Protein 6CST (pdb70)

Radius of gyration: 33.38 Å; Cα contacts (8 Å, |Δi|>4): 1562; chains: 2; bounding box: 60×85×96 Å

GO terms:
  GO:0003887 DNA-directed DNA polymerase activity (F, IDA)
  GO:0019985 translesion synthesis (P, IDA)
  GO:0071897 DNA biosynthetic process (P, IDA)
  GO:0034644 cellular response to UV (P, IDA)
  GO:0090734 site of DNA damage (C, IDA)
  GO:0005634 nucleus (C, IDA)
  GO:0042276 error-prone translesion synthesis (P, IDA)
  GO:0006281 DNA repair (P, IDA)
  GO:0006974 DNA damage response (P, IDA)
  GO:0005634 nucleus (C, EXP)
  GO:0034061 DNA polymerase activity (F, EXP)
  GO:0005515 protein binding (F, IPI)
  GO:0005654 nucleoplasm (C, TAS)
  GO:0005654 nucleoplasm (C, IDA)
  GO:0006281 DNA repair (P, TAS)
  GO:0006297 nucleotide-excision repair, DNA gap filling (P, IMP)

Solvent-accessible surface area: 44066 Å² total; per-residue (Å²): 144,49,143,28,10,14,69,22,45,86,11,14,0,124,83,29,81,83,139,121,7,18,134,47,3,72,111,18,9,76,78,44,120,66,56,40,18,6,83,126,93,48,159,110,20,66,97,117,25,105,86,18,70,113,98,76,81,126,35,67,81,109,76,70,151,125,5,56,127,105,2,55,183,66,11,54,60,24,49,167,82,34,66,46,90,27,23,0,0,0,1,14,5,7,10,12,48,0,19,0,2,20,27,16,62,98,126,14,105,112,76,18,0,0,0,12,52,99,67,95,1,54,17,1,4,39,93,0,12,114,76,0,0,31,27,53,15,32,0,82,10,0,69,115,18,0,102,98,3,62,34,18,76,47,23,103,12,1,0,104,1,0,2,91,3,8,60,72,4,3,41,82,8,13,109,111,42,50,42,105,63,57,28,26,2,20,0,29,0,45,150,10,28,130,87,0,100,130,59,81,93,81,107,31,91,54,152,106,116,129,38,47,55,22,25,52,55,10,70,53,0,0,92,1,0,34,37,45,0,76,58,63,0,78,6,32,0,0,0,0,1,3,1,5,20,22,0,0,50,12,0,1,52,113,70,29,65,78,12,18,69,35,6,104,70,69,110,118,25,1,33,87,33,7,78,106,18,49,2,68,93,3,65,65,7,41,71,58,32,57,78,9,0,131,40,13,46,1,86,26,0,44,54,1,74,113,55,34,5,15,3,22,64,21,31,68,110,112,36,36,44,74,6,4,57,4,6,13,1,18,30,64,27,123,26,88,88,109,69,92,111,172,35,17,65,22,86,78,68,13,30,26,1,46,54,43,52,1,2,58,20,0,0,76,36,0,0,31,46,0,12,34,45,1,83,135,88,197,46,104,0,86,16,0,16,1,61,7,42,44,12,74,39,70,78,92,75,89,64,36,81,52,109,70,57,14,23,59,19,131,70,0,38,51,23,0,78,89,25,1,92,83,12,22,76,79,56,157,99,127,77,20,110,3,67,5,2,2,1,98,0,10,46,25,104,148,85,20,50,56,60,38,13,8,6,113,83,26,96,84,81,124,12,48,60,40,22,72,83,21,13,59,79,48,116,94,54,39,17,54,74,96,105,87,148,101,30,61,97,133,23,99,77,14,63,112,98,77,82,141,44,68,88,124,85,75,141,137,7,55,123,106,0,44,53,49,10,136,116,23,52,88,84,33,60,50,86,25,21,0,0,0,2,18,4,7,11,13,48,0,20,0,1,23,32,14,50,110,124,14,108,130,95,16,0,0,0,12,50,99,68,94,1,52,19,0,4,43,92,0,25,113,73,1,0,59,31,73,21,30,0,91,12,0,71,137,16,0,99,100,4,60,31,20,77,47,22,115,15,0,0,101,0,0,2,93,3,8,59,72,4,3,41,84,7,11,107,115,43,43,48,100,62,64,32,25,3,19,0,31,0,36,62,13,28,123,108,0,113,136,61,79,93,110,105,29,74,62,141,98,114,111,51,45,54,15,25,41,56,12,71,40,0,0,89,1,0,36,34,44,0,76,52,63,0,80,6,35,1,0,0,0,0,2,1,7,20,28,0,0,56,8,0,2,66,112,69,28,63,79,12,23,65,33,6,105,64,66,107,112,27,0,34,94,32,6,114,94,13,55,3,60,111,3,68,63,4,32,147,51,29,62,82,8,0,133,36,14,49,2,95,26,0,39,55,2,75,106,62,36,4,13,3,22,62,21,30,72,112,113,35,33,40,75,6,3,60,3,7,13,1,19,31,65,22,133,25,85,97,106,67,93,103,80,32,23,68,20,88,80,66,10,33,23,1,43,54,43,53,1,2,58,17,0,0,76,49,0,0,27,38,0,12,51,56,0,79,122,86,197,45,97,0,88,16,0,18,1,61,8,43,48,13,68,41,69,76,95,73,89,61,38,78,52,108,71,54,14,22,60,20,130,75,0,34,57,24,0,85,94,24,0,99,82,12,23,82,81,54,161,98,126,79,18,102,5,67,5,1,1,2,97,0,11,45,24,103,130

B-factor: mean 42.19, std 14.51, range [13.99, 117.44]

Organism: Homo sapiens (NCBI:txid9606)

Sequence (888 aa):
LLRMGLNDNKAGMEGLDKEKINKIIMEATKGSRFYGNELKKEKQVNQRIENMMQQKAQITSQQLRKAQLQVDRFAMELEQSRNLSNTIVHIDMDAFYAAVEMRDNPELKDKPIAVGSMSMLSTSNYHARRFGVRAAMPGFIAKRLCPQLIIVPPNFDKYRAVSKEVKEILADYDPNFMAMSLDEAYLNITKHLEERQNWPEDKRRYFIKNSVVFGTSAQEVVKEIRFRIEQKTTLTASAGIAPNTMLAKVCSDKNKPNGQYQILPNRQAVMDFIKDLPIRKVSGIGKVTEKMLKALGIITCTELYQQRALLSLLFSETSWHYFLHISLGLGSTHLTRDGERKSMSVERTFSEINKAEEQYSLCQELCSELAQDLQKERLKGRTVTIKLKNVNFEVKTRASTVSSVVSTAEEIFAIAKELLKTEIDADFPHPLRLRLMGVRISSFPNGLNDNKAGMEGLDKEKINKIIMEATKGSRFYGNELKKEKQVNQRIENMMQQKAQITSQQLRKAQLQVDRFAMELEQSRNLSNTIVHIDMDAFYAAVEMRDNPELKDKPIAVGSMSMLSTSNYHARRFGVRAAMPGFIAKRLCPQLIIVPPNFDKYRAVSKEVKEILADYDPNFMAMSLDEAYLNITKHLEERQNWPEDKRRYFIKNSVVFGTSAQEVVKEIRFRIEQKTTLTASAGIAPNTMLAKVCSDKNKPNGQYQILPNRQAVMDFIKDLPIRRKVSGIGKVTEKMLKALGIITCTELYQQRALLSLLFSETSWHYFLHISLGLGSTHLTRDGERKSMSVERTFSEINKAEEQYSLCQELCSELAQDLQKERLKGRTVTIKLKNVNFEVKTRASTVSSVVSTAEEIFAIAKELLKTEIDADFPHPLRLRLMGVRISSFPN

InterPro domains:
  IPR001126 UmuC domain [PF00817] (106-325)
  IPR001126 UmuC domain [PS50173] (103-358)
  IPR006642 Rad18, zinc finger UBZ4-type [PS51908] (621-651)
  IPR006642 Rad18, zinc finger UBZ4-type [PS51908] (776-806)
  IPR006642 Rad18, zinc finger UBZ4-type [SM00734] (621-647)
  IPR006642 Rad18, zinc finger UBZ4-type [SM00734] (776-802)
  IPR017961 DNA polymerase, Y-family, little finger domain [PF11799] (413-526)
  IPR022880 DNA polymerase IV [MF_01113] (100-529)
  IPR022880 DNA polymerase IV [cd03586] (104-516)
  IPR024728 DNA polymerase type-Y, HhH motif [PF11798] (340-370)
  IPR036775 DNA polymerase, Y-family, little finger domain superfamily [G3DSA:3.30.1490.100] (409-526)
  IPR036775 DNA polymerase, Y-family, little finger domain superfamily [SSF100879] (412-514)
  IPR043128 Reverse transcriptase/Diguanylate cyclase domain [G3DSA:3.30.70.270] (166-331)
  IPR043502 DNA/RNA polymerase superfamily [SSF56672] (76-406)
  IPR050116 DNA polymerase type-Y [PTHR11076] (17-665)

Nearest PDB structures (foldseek):
  6cst-assembly1_A  TM=1.000E+00  e=3.359E-82  Homo sapiens
  4u7c-assembly1_A  TM=9.997E-01  e=6.009E-79  Homo sapiens
  3in5-assembly2_B  TM=9.896E-01  e=3.687E-76  Homo sapiens
  2w7o-assembly1_B  TM=9.921E-01  e=7.150E-69  Homo sapiens
  1t94-assembly1_A  TM=7.150E-01  e=2.576E-61  Homo sapiens

Structure (mmCIF, N/CA/C/O backbone):
data_6CST
#
_entry.id   6CST
#
_cell.length_a   67.579
_cell.length_b   124.630
_cell.length_c   165.040
_cell.angle_alpha   90.00
_cell.angle_beta   90.00
_cell.angle_gamma   90.00
#
_symmetry.space_group_name_H-M   'P 21 21 21'
#
loop_
_entity.id
_entity.type
_entity.pdbx_description
1 polymer 'DNA polymerase kappa'
2 polymer "DNA (5'-D(P*AP*TP*AP*CP*AP*TP*AP*CP*C)-3')"
3 polymer "DNA (5'-D(P*TP*AP*CP*TP*GP*GP*TP*AP*TP*GP*TP*AP*T)-3')"
4 non-polymer 'MAGNESIUM ION'
5 non-polymer DI(HYDROXYETHYL)ETHER
6 non-polymer 'IODIDE ION'
7 non-polymer 1,2-ETHANEDIOL
8 non-polymer "2'-deoxy-5'-O-[(R)-hydroxy{[(R)-hydroxy(phosphonooxy)phosphoryl]amino}phosphoryl]adenosine"
9 non-polymer 'TRIETHYLENE GLYCOL'
10 non-polymer 'CHLORIDE ION'
11 non-polymer 'POTASSIUM ION'
12 water water
#
loop_
_atom_site.group_PDB
_atom_site.id
_atom_site.type_symbol
_atom_site.label_atom_id
_atom_site.label_alt_id
_atom_site.label_comp_id
_atom_site.label_asym_id
_atom_site.label_entity_id
_atom_site.label_seq_id
_atom_site.pdbx_PDB_ins_code
_atom_site.Cartn_x
_atom_site.Cartn_y
_atom_site.Cartn_z
_atom_site.occupancy
_atom_site.B_iso_or_equiv
_atom_site.auth_seq_id
_atom_site.auth_comp_id
_atom_site.auth_asym_id
_atom_site.auth_atom_id
_atom_site.pdbx_PDB_model_num
ATOM 1 N N . LEU A 1 41 ? 9.004 51.153 180.402 1.00 74.47 16 LEU A N 1
ATOM 2 C CA . LEU A 1 41 ? 8.581 49.789 180.877 1.00 79.85 16 LEU A CA 1
ATOM 3 C C . LEU A 1 41 ? 9.528 49.199 181.941 1.00 83.33 16 LEU A C 1
ATOM 4 O O . LEU A 1 41 ? 9.086 48.498 182.863 1.00 78.59 16 LEU A O 1
ATOM 9 N N . LEU A 1 42 ? 10.823 49.477 181.777 1.00 85.07 17 LEU A N 1
ATOM 10 C CA . LEU A 1 42 ? 11.858 49.330 182.821 1.00 88.00 17 LEU A CA 1
ATOM 11 C C . LEU A 1 42 ? 12.382 47.883 183.006 1.00 92.64 17 LEU A C 1
ATOM 12 O O . LEU A 1 42 ? 13.134 47.394 182.154 1.00 90.82 17 LEU A O 1
ATOM 14 N N . ARG A 1 43 ? 12.010 47.217 184.102 1.00 95.62 18 ARG A N 1
ATOM 15 C CA . ARG A 1 43 ? 12.450 45.844 184.401 1.00 96.33 18 ARG A CA 1
ATOM 16 C C . ARG A 1 43 ? 11.259 44.887 184.266 1.00 97.30 18 ARG A C 1
ATOM 17 O O . ARG A 1 43 ? 11.272 43.949 183.451 1.00 88.48 18 ARG A O 1
ATOM 25 N N . MET A 1 44 ? 10.259 45.139 185.115 1.00 94.64 19 MET A N 1
ATOM 26 C CA . MET A 1 44 ? 8.944 44.480 185.121 1.00 92.97 19 MET A CA 1
ATOM 27 C C . MET A 1 44 ? 8.297 44.177 183.756 1.00 90.25 19 MET A C 1
ATOM 28 O O . MET A 1 44 ? 8.021 43.002 183.478 1.00 101.90 19 MET A O 1
ATOM 33 N N . GLY A 1 45 ? 8.068 45.199 182.912 1.00 78.24 20 GLY A N 1
ATOM 34 C CA . GLY A 1 45 ? 7.459 45.000 181.587 1.00 70.81 20 GLY A CA 1
ATOM 35 C C . GLY A 1 45 ? 8.229 43.886 180.899 1.00 58.76 20 GLY A C 1
ATOM 36 O O . GLY A 1 45 ? 9.463 43.893 180.936 1.00 55.27 20 GLY A O 1
ATOM 37 N N . LEU A 1 46 ? 7.517 42.908 180.334 1.00 49.64 21 LEU A N 1
ATOM 38 C CA . LEU A 1 46 ? 8.144 41.665 179.866 1.00 45.19 21 LEU A CA 1
ATOM 39 C C . LEU A 1 46 ? 9.425 41.905 179.071 1.00 41.82 21 LEU A C 1
ATOM 40 O O . LEU A 1 46 ? 9.448 42.710 178.152 1.00 36.67 21 LEU A O 1
ATOM 45 N N . ASN A 1 47 ? 10.476 41.190 179.444 1.00 42.77 22 ASN A N 1
ATOM 46 C CA . ASN A 1 47 ? 11.718 41.168 178.691 1.00 43.41 22 ASN A CA 1
ATOM 47 C C . ASN A 1 47 ? 11.754 39.867 177.911 1.00 40.43 22 ASN A C 1
ATOM 48 O O . ASN A 1 47 ? 12.025 38.796 178.467 1.00 34.94 22 ASN A O 1
ATOM 53 N N . ASP A 1 48 ? 11.470 39.958 176.612 1.00 39.00 23 ASP A N 1
ATOM 54 C CA . ASP A 1 48 ? 11.522 38.781 175.721 1.00 37.11 23 ASP A CA 1
ATOM 55 C C . ASP A 1 48 ? 12.866 38.540 175.050 1.00 35.34 23 ASP A C 1
ATOM 56 O O . ASP A 1 48 ? 12.928 37.731 174.118 1.00 34.28 23 ASP A O 1
ATOM 61 N N . ASN A 1 49 ? 13.948 39.162 175.543 1.00 35.76 24 ASN A N 1
ATOM 62 C CA . ASN A 1 49 ? 15.279 38.991 174.920 1.00 37.76 24 ASN A CA 1
ATOM 63 C C . ASN A 1 49 ? 15.995 37.750 175.464 1.00 39.76 24 ASN A C 1
ATOM 64 O O . ASN A 1 49 ? 16.990 37.845 176.190 1.00 40.63 24 ASN A O 1
ATOM 69 N N . LYS A 1 50 ? 15.396 36.602 175.178 1.00 39.04 25 LYS A N 1
ATOM 70 C CA . LYS A 1 50 ? 15.781 35.289 175.656 1.00 38.13 25 LYS A CA 1
ATOM 71 C C . LYS A 1 50 ? 15.285 34.207 174.724 1.00 32.85 25 LYS A C 1
ATOM 72 O O . LYS A 1 50 ? 14.260 34.367 174.098 1.00 29.19 25 LYS A O 1
ATOM 78 N N . ALA A 1 51 ? 16.000 33.095 174.645 1.00 29.89 26 ALA A N 1
ATOM 79 C CA . ALA A 1 51 ? 15.560 32.062 173.711 1.00 29.30 26 ALA A CA 1
ATOM 80 C C . ALA A 1 51 ? 14.167 31.558 174.090 1.00 29.49 26 ALA A C 1
ATOM 81 O O . ALA A 1 51 ? 13.852 31.440 175.293 1.00 29.09 26 ALA A O 1
ATOM 83 N N . GLY A 1 52 ? 13.366 31.239 173.079 1.00 27.09 27 GLY A N 1
ATOM 84 C CA . GLY A 1 52 ? 12.092 30.583 173.295 1.00 29.41 27 GLY A CA 1
ATOM 85 C C . GLY A 1 52 ? 10.943 31.514 173.619 1.00 28.77 27 GLY A C 1
ATOM 86 O O . GLY A 1 52 ? 9.882 31.041 173.991 1.00 29.68 27 GLY A O 1
ATOM 87 N N . MET A 1 53 ? 11.147 32.821 173.479 1.00 27.00 28 MET A N 1
ATOM 88 C CA . MET A 1 53 ? 10.156 33.836 173.890 1.00 29.66 28 MET A CA 1
ATOM 89 C C . MET A 1 53 ? 9.668 34.715 172.736 1.00 27.57 28 MET A C 1
ATOM 90 O O . MET A 1 53 ? 9.101 35.778 172.963 1.00 31.32 28 MET A O 1
ATOM 95 N N . GLU A 1 54 ? 9.854 34.272 171.507 1.00 27.02 29 GLU A N 1
ATOM 96 C CA . GLU A 1 54 ? 9.359 35.018 170.330 1.00 30.71 29 GLU A CA 1
ATOM 97 C C . GLU A 1 54 ? 7.845 34.905 170.135 1.00 29.49 29 GLU A C 1
ATOM 98 O O . GLU A 1 54 ? 7.254 33.848 170.415 1.00 27.39 29 GLU A O 1
ATOM 104 N N . GLY A 1 55 ? 7.260 35.967 169.590 1.00 27.87 30 GLY A N 1
ATOM 105 C CA . GLY A 1 55 ? 5.862 35.970 169.173 1.00 29.02 30 GLY A CA 1
ATOM 106 C C . GLY A 1 55 ? 4.801 36.123 170.251 1.00 30.30 30 GLY A C 1
ATOM 107 O O . GLY A 1 55 ? 3.625 35.778 170.031 1.00 28.78 30 GLY A O 1
ATOM 108 N N . LEU A 1 56 ? 5.196 36.648 171.404 1.00 29.93 31 LEU A N 1
ATOM 109 C CA . LEU A 1 56 ? 4.274 36.850 172.519 1.00 34.07 31 LEU A CA 1
ATOM 110 C C . LEU A 1 56 ? 3.663 38.238 172.426 1.00 32.96 31 LEU A C 1
ATOM 111 O O . LEU A 1 56 ? 4.284 39.166 171.932 1.00 34.21 31 LEU A O 1
ATOM 116 N N . ASP A 1 57 ? 2.457 38.361 172.969 1.00 32.09 32 ASP A N 1
ATOM 117 C CA . ASP A 1 57 ? 1.708 39.601 173.003 1.00 31.77 32 ASP A CA 1
ATOM 118 C C . ASP A 1 57 ? 2.097 40.393 174.247 1.00 29.97 32 ASP A C 1
ATOM 119 O O . ASP A 1 57 ? 1.485 40.221 175.320 1.00 30.53 32 ASP A O 1
ATOM 124 N N . LYS A 1 58 ? 3.084 41.263 174.122 1.00 30.67 33 LYS A N 1
ATOM 125 C CA . LYS A 1 58 ? 3.548 42.039 175.281 1.00 37.31 33 LYS A CA 1
ATOM 126 C C . LYS A 1 58 ? 2.510 43.028 175.877 1.00 39.75 33 LYS A C 1
ATOM 127 O O . LYS A 1 58 ? 2.535 43.292 177.066 1.00 36.13 33 LYS A O 1
ATOM 133 N N . GLU A 1 59 ? 1.594 43.534 175.061 1.00 39.26 34 GLU A N 1
ATOM 134 C CA . GLU A 1 59 ? 0.466 44.328 175.551 1.00 42.52 34 GLU A CA 1
ATOM 135 C C . GLU A 1 59 ? -0.405 43.531 176.553 1.00 36.87 34 GLU A C 1
ATOM 136 O O . GLU A 1 59 ? -0.681 44.007 177.638 1.00 36.76 34 GLU A O 1
ATOM 142 N N . LYS A 1 60 ? -0.825 42.330 176.190 1.00 31.82 35 LYS A N 1
ATOM 143 C CA . LYS A 1 60 ? -1.629 41.491 177.069 1.00 35.12 35 LYS A CA 1
ATOM 144 C C . LYS A 1 60 ? -0.855 41.040 178.323 1.00 35.77 35 LYS A C 1
ATOM 145 O O . LYS A 1 60 ? -1.401 41.019 179.432 1.00 33.63 35 LYS A O 1
ATOM 151 N N . ILE A 1 61 ? 0.395 40.648 178.131 1.00 31.44 36 ILE A N 1
ATOM 152 C CA . ILE A 1 61 ? 1.219 40.147 179.231 1.00 30.39 36 ILE A CA 1
ATOM 153 C C . ILE A 1 61 ? 1.541 41.289 180.209 1.00 28.86 36 ILE A C 1
ATOM 154 O O . ILE A 1 61 ? 1.434 41.101 181.408 1.00 26.36 36 ILE A O 1
ATOM 159 N N . ASN A 1 62 ? 1.949 42.444 179.693 1.00 28.60 37 ASN A N 1
ATOM 160 C CA . ASN A 1 62 ? 2.231 43.597 180.534 1.00 31.83 37 ASN A CA 1
ATOM 161 C C . ASN A 1 62 ? 1.020 44.126 181.306 1.00 33.49 37 ASN A C 1
ATOM 162 O O . ASN A 1 62 ? 1.203 44.620 182.403 1.00 32.41 37 ASN A O 1
ATOM 167 N N . LYS A 1 63 ? -0.192 44.007 180.766 1.00 33.18 38 LYS A N 1
ATOM 168 C CA . LYS A 1 63 ? -1.396 44.376 181.544 1.00 36.99 38 LYS A CA 1
ATOM 169 C C . LYS A 1 63 ? -1.475 43.495 182.801 1.00 37.32 38 LYS A C 1
ATOM 170 O O . LYS A 1 63 ? -1.744 43.995 183.891 1.00 35.29 38 LYS A O 1
ATOM 176 N N . ILE A 1 64 ? -1.252 42.195 182.638 1.00 34.19 39 ILE A N 1
ATOM 177 C CA . ILE A 1 64 ? -1.258 41.277 183.764 1.00 34.80 39 ILE A CA 1
ATOM 178 C C . ILE A 1 64 ? -0.144 41.620 184.750 1.00 34.56 39 ILE A C 1
ATOM 179 O O . ILE A 1 64 ? -0.409 41.771 185.933 1.00 35.46 39 ILE A O 1
ATOM 184 N N . ILE A 1 65 ? 1.079 41.825 184.280 1.00 32.82 40 ILE A N 1
ATOM 185 C CA . ILE A 1 65 ? 2.184 42.189 185.190 1.00 33.26 40 ILE A CA 1
ATOM 186 C C . ILE A 1 65 ? 1.843 43.457 186.000 1.00 34.68 40 ILE A C 1
ATOM 187 O O . ILE A 1 65 ? 2.005 43.493 187.232 1.00 32.91 40 ILE A O 1
ATOM 192 N N . MET A 1 66 ? 1.343 44.474 185.298 1.00 38.09 41 MET A N 1
ATOM 193 C CA . MET A 1 66 ? 0.975 45.761 185.900 1.00 38.90 41 MET A CA 1
ATOM 194 C C . MET A 1 66 ? -0.135 45.664 186.913 1.00 35.37 41 MET A C 1
ATOM 195 O O . MET A 1 66 ? -0.071 46.303 187.943 1.00 38.32 41 MET A O 1
ATOM 200 N N . GLU A 1 67 ? -1.157 44.882 186.619 1.00 36.72 42 GLU A N 1
ATOM 201 C CA . GLU A 1 67 ? -2.222 44.628 187.576 1.00 41.25 42 GLU A CA 1
ATOM 202 C C . GLU A 1 67 ? -1.631 43.975 188.840 1.00 43.59 42 GLU A C 1
ATOM 203 O O . GLU A 1 67 ? -1.970 44.369 189.944 1.00 40.74 42 GLU A O 1
ATOM 209 N N . ALA A 1 68 ? -0.708 43.031 188.679 1.00 43.71 43 ALA A N 1
ATOM 210 C CA . ALA A 1 68 ? -0.100 42.361 189.838 1.00 44.45 43 ALA A CA 1
ATOM 211 C C . ALA A 1 68 ? 0.909 43.230 190.611 1.00 45.20 43 ALA A C 1
ATOM 212 O O . ALA A 1 68 ? 1.234 42.936 191.761 1.00 46.47 43 ALA A O 1
ATOM 214 N N . THR A 1 69 ? 1.390 44.301 189.993 1.00 46.49 44 THR A N 1
ATOM 215 C CA . THR A 1 69 ? 2.418 45.137 190.587 1.00 45.60 44 THR A CA 1
ATOM 216 C C . THR A 1 69 ? 1.913 46.504 191.081 1.00 50.82 44 THR A C 1
ATOM 217 O O . THR A 1 69 ? 2.685 47.259 191.706 1.00 46.64 44 THR A O 1
ATOM 221 N N . LYS A 1 70 ? 0.634 46.810 190.829 1.00 56.92 45 LYS A N 1
ATOM 222 C CA . LYS A 1 70 ? 0.081 48.175 191.022 1.00 61.00 45 LYS A CA 1
ATOM 223 C C . LYS A 1 70 ? 0.256 48.684 192.452 1.00 54.47 45 LYS A C 1
ATOM 224 O O . LYS A 1 70 ? -0.106 47.993 193.398 1.00 57.75 45 LYS A O 1
ATOM 226 N N . GLY A 1 71 ? 0.844 49.868 192.594 1.00 53.73 46 GLY A N 1
ATOM 227 C CA . GLY A 1 71 ? 0.918 50.554 193.893 1.00 57.45 46 GLY A CA 1
ATOM 228 C C . GLY A 1 71 ? 2.004 50.074 194.852 1.00 55.65 46 GLY A C 1
ATOM 229 O O . GLY A 1 71 ? 2.148 50.602 195.955 1.00 58.99 46 GLY A O 1
ATOM 230 N N . SER A 1 72 ? 2.791 49.093 194.431 1.00 45.60 47 SER A N 1
ATOM 231 C CA . SER A 1 72 ? 3.792 48.520 195.284 1.00 43.63 47 SER A CA 1
ATOM 232 C C . SER A 1 72 ? 4.932 49.497 195.415 1.00 40.87 47 SER A C 1
ATOM 233 O O . SER A 1 72 ? 5.148 50.343 194.556 1.00 39.87 47 SER A O 1
ATOM 236 N N . ARG A 1 73 ? 5.704 49.351 196.473 1.00 40.73 48 ARG A N 1
ATOM 237 C CA . ARG A 1 73 ? 6.926 50.139 196.613 1.00 37.90 48 ARG A CA 1
ATOM 238 C C . ARG A 1 73 ? 7.936 49.813 195.520 1.00 33.71 48 ARG A C 1
ATOM 239 O O . ARG A 1 73 ? 8.701 50.681 195.101 1.00 34.68 48 ARG A O 1
ATOM 247 N N . PHE A 1 74 ? 7.978 48.557 195.089 1.00 31.22 49 PHE A N 1
ATOM 248 C CA . PHE A 1 74 ? 8.884 48.178 193.993 1.00 31.34 49 PHE A CA 1
ATOM 249 C C . PHE A 1 74 ? 8.598 49.049 192.769 1.00 32.87 49 PHE A C 1
ATOM 250 O O . PHE A 1 74 ? 9.513 49.605 192.160 1.00 29.47 49 PHE A O 1
ATOM 258 N N . TYR A 1 75 ? 7.307 49.152 192.434 1.00 36.25 50 TYR A N 1
ATOM 259 C CA . TYR A 1 75 ? 6.847 49.952 191.289 1.00 39.53 50 TYR A CA 1
ATOM 260 C C . TYR A 1 75 ? 7.251 51.424 191.398 1.00 34.39 50 TYR A C 1
ATOM 261 O O . TYR A 1 75 ? 7.784 51.988 190.462 1.00 34.91 50 TYR A O 1
ATOM 270 N N . GLY A 1 76 ? 7.018 52.013 192.565 1.00 36.17 51 GLY A N 1
ATOM 271 C CA . GLY A 1 76 ? 7.470 53.371 192.897 1.00 35.62 51 GLY A CA 1
ATOM 272 C C . GLY A 1 76 ? 8.933 53.568 192.574 1.00 36.07 51 GLY A C 1
ATOM 273 O O . GLY A 1 76 ? 9.293 54.529 191.896 1.00 37.00 51 GLY A O 1
ATOM 274 N N . ASN A 1 77 ? 9.769 52.626 192.994 1.00 33.32 52 ASN A N 1
ATOM 275 C CA . ASN A 1 77 ? 11.192 52.703 192.698 1.00 33.42 52 ASN A CA 1
ATOM 276 C C . ASN A 1 77 ? 11.499 52.544 191.212 1.00 33.94 52 ASN A C 1
ATOM 277 O O . ASN A 1 77 ? 12.346 53.249 190.692 1.00 34.13 52 ASN A O 1
ATOM 282 N N . GLU A 1 78 ? 10.806 51.638 190.533 1.00 36.72 53 GLU A N 1
ATOM 283 C CA . GLU A 1 78 ? 11.002 51.478 189.086 1.00 39.72 53 GLU A CA 1
ATOM 284 C C . GLU A 1 78 ? 10.702 52.781 188.300 1.00 38.21 53 GLU A C 1
ATOM 285 O O . GLU A 1 78 ? 11.436 53.122 187.373 1.00 33.81 53 GLU A O 1
ATOM 291 N N . LEU A 1 79 ? 9.661 53.498 188.695 1.00 37.19 54 LEU A N 1
ATOM 292 C CA . LEU A 1 79 ? 9.347 54.799 188.084 1.00 42.31 54 LEU A CA 1
ATOM 293 C C . LEU A 1 79 ? 10.474 55.794 188.312 1.00 41.49 54 LEU A C 1
ATOM 294 O O . LEU A 1 79 ? 10.904 56.477 187.369 1.00 42.96 54 LEU A O 1
ATOM 299 N N . LYS A 1 80 ? 10.966 55.877 189.548 1.00 38.99 55 LYS A N 1
ATOM 300 C CA . LYS A 1 80 ? 12.163 56.696 189.809 1.00 41.00 55 LYS A CA 1
ATOM 301 C C . LYS A 1 80 ? 13.307 56.303 188.864 1.00 39.07 55 LYS A C 1
ATOM 302 O O . LYS A 1 80 ? 13.883 57.171 188.197 1.00 40.28 55 LYS A O 1
ATOM 308 N N . LYS A 1 81 ? 13.608 55.018 188.735 1.00 38.31 56 LYS A N 1
ATOM 309 C CA . LYS A 1 81 ? 14.745 54.651 187.864 1.00 43.66 56 LYS A CA 1
ATOM 310 C C . LYS A 1 81 ? 14.505 54.982 186.373 1.00 39.00 56 LYS A C 1
ATOM 311 O O . LYS A 1 81 ? 15.429 55.354 185.644 1.00 33.97 56 LYS A O 1
ATOM 317 N N . GLU A 1 82 ? 13.264 54.850 185.940 1.00 38.76 57 GLU A N 1
ATOM 318 C CA . GLU A 1 82 ? 12.910 55.125 184.566 1.00 46.22 57 GLU A CA 1
ATOM 319 C C . GLU A 1 82 ? 13.098 56.624 184.285 1.00 45.53 57 GLU A C 1
ATOM 320 O O . GLU A 1 82 ? 13.635 57.017 183.253 1.00 38.51 57 GLU A O 1
ATOM 326 N N . LYS A 1 83 ? 12.669 57.460 185.222 1.00 44.64 58 LYS A N 1
ATOM 327 C CA . LYS A 1 83 ? 12.827 58.902 185.083 1.00 42.92 58 LYS A CA 1
ATOM 328 C C . LYS A 1 83 ? 14.316 59.292 185.034 1.00 41.93 58 LYS A C 1
ATOM 329 O O . LYS A 1 83 ? 14.700 60.200 184.293 1.00 34.72 58 LYS A O 1
ATOM 335 N N . GLN A 1 84 ? 15.149 58.601 185.811 1.00 37.26 59 GLN A N 1
ATOM 336 C CA . GLN A 1 84 ? 16.599 58.802 185.757 1.00 39.34 59 GLN A CA 1
ATOM 337 C C . GLN A 1 84 ? 17.159 58.510 184.355 1.00 40.12 59 GLN A C 1
ATOM 338 O O . GLN A 1 84 ? 17.955 59.308 183.800 1.00 33.19 59 GLN A O 1
ATOM 344 N N . VAL A 1 85 ? 16.760 57.360 183.799 1.00 35.91 60 VAL A N 1
ATOM 345 C CA . VAL A 1 85 ? 17.256 56.947 182.503 1.00 35.54 60 VAL A CA 1
ATOM 346 C C . VAL A 1 85 ? 16.840 57.978 181.428 1.00 33.93 60 VAL A C 1
ATOM 347 O O . VAL A 1 85 ? 17.655 58.375 180.591 1.00 30.09 60 VAL A O 1
ATOM 351 N N . ASN A 1 86 ? 15.573 58.361 181.457 1.00 33.63 61 ASN A N 1
ATOM 352 C CA . ASN A 1 86 ? 15.025 59.375 180.555 1.00 37.28 61 ASN A CA 1
ATOM 353 C C . ASN A 1 86 ? 15.728 60.741 180.646 1.00 37.66 61 ASN A C 1
ATOM 354 O O . ASN A 1 86 ? 15.933 61.379 179.626 1.00 35.29 61 ASN A O 1
ATOM 359 N N . GLN A 1 87 ? 16.135 61.143 181.848 1.00 36.92 62 GLN A N 1
ATOM 360 C CA . GLN A 1 87 ? 16.933 62.349 182.045 1.00 39.63 62 GLN A CA 1
ATOM 361 C C . GLN A 1 87 ? 18.296 62.205 181.375 1.00 38.34 62 GLN A C 1
ATOM 362 O O . GLN A 1 87 ? 18.780 63.131 180.751 1.00 36.58 62 GLN A O 1
ATOM 368 N N . ARG A 1 88 ? 18.910 61.045 181.541 1.00 35.94 63 ARG A N 1
ATOM 369 C CA . ARG A 1 88 ? 20.189 60.743 180.942 1.00 37.42 63 ARG A CA 1
ATOM 370 C C . ARG A 1 88 ? 20.100 60.779 179.398 1.00 35.89 63 ARG A C 1
ATOM 371 O O . ARG A 1 88 ? 20.985 61.297 178.738 1.00 35.25 63 ARG A O 1
ATOM 379 N N . ILE A 1 89 ? 19.001 60.252 178.855 1.00 35.81 64 ILE A N 1
ATOM 380 C CA . ILE A 1 89 ? 18.701 60.277 177.426 1.00 35.51 64 ILE A CA 1
ATOM 381 C C . ILE A 1 89 ? 18.517 61.739 176.980 1.00 38.08 64 ILE A C 1
ATOM 382 O O . ILE A 1 89 ? 19.094 62.154 175.968 1.00 37.72 64 ILE A O 1
ATOM 387 N N . GLU A 1 90 ? 17.747 62.511 177.745 1.00 37.16 65 GLU A N 1
ATOM 388 C CA . GLU A 1 90 ? 17.566 63.932 177.475 1.00 41.61 65 GLU A CA 1
ATOM 389 C C . GLU A 1 90 ? 18.899 64.707 177.454 1.00 37.62 65 GLU A C 1
ATOM 390 O O . GLU A 1 90 ? 19.122 65.481 176.540 1.00 35.27 65 GLU A O 1
ATOM 396 N N . ASN A 1 91 ? 19.785 64.451 178.409 1.00 34.23 66 ASN A N 1
ATOM 397 C CA . ASN A 1 91 ? 21.079 65.098 178.435 1.00 37.73 66 ASN A CA 1
ATOM 398 C C . ASN A 1 91 ? 21.896 64.740 177.209 1.00 37.79 66 ASN A C 1
ATOM 399 O O . ASN A 1 91 ? 22.561 65.603 176.634 1.00 38.94 66 ASN A O 1
ATOM 404 N N . MET A 1 92 ? 21.828 63.481 176.780 1.00 36.96 67 MET A N 1
ATOM 405 C CA . MET A 1 92 ? 22.535 63.073 175.576 1.00 37.35 67 MET A CA 1
ATOM 406 C C . MET A 1 92 ? 21.978 63.786 174.325 1.00 34.99 67 MET A C 1
ATOM 407 O O . MET A 1 92 ? 22.756 64.209 173.462 1.00 33.21 67 MET A O 1
ATOM 412 N N . MET A 1 93 ? 20.662 63.901 174.223 1.00 34.69 68 MET A N 1
ATOM 413 C CA . MET A 1 93 ? 20.024 64.541 173.063 1.00 39.41 68 MET A CA 1
ATOM 414 C C . MET A 1 93 ? 20.316 66.054 172.972 1.00 42.33 68 MET A C 1
ATOM 415 O O . MET A 1 93 ? 20.382 66.595 171.870 1.00 42.29 68 MET A O 1
ATOM 420 N N . GLN A 1 94 ? 20.495 66.706 174.127 1.00 44.94 69 GLN A N 1
ATOM 421 C CA . GLN A 1 94 ? 20.872 68.115 174.216 1.00 49.62 69 GLN A CA 1
ATOM 422 C C . GLN A 1 94 ? 22.310 68.309 173.792 1.00 48.77 69 GLN A C 1
ATOM 423 O O . GLN A 1 94 ? 22.638 69.301 173.144 1.00 46.18 69 GLN A O 1
ATOM 429 N N . GLN A 1 95 ? 23.167 67.375 174.183 1.00 44.54 70 GLN A N 1
ATOM 430 C CA . GLN A 1 95 ? 24.551 67.376 173.728 1.00 44.65 70 GLN A CA 1
ATOM 431 C C . GLN A 1 95 ? 24.591 67.146 172.211 1.00 45.98 70 GLN A C 1
ATOM 432 O O . GLN A 1 95 ? 25.339 67.816 171.486 1.00 46.10 70 GLN A O 1
ATOM 438 N N . LYS A 1 96 ? 23.758 66.229 171.728 1.00 44.51 71 LYS A N 1
ATOM 439 C CA . LYS A 1 96 ? 23.698 65.921 170.301 1.00 44.12 71 LYS A CA 1
ATOM 440 C C . LYS A 1 96 ? 23.335 67.140 169.427 1.00 45.97 71 LYS A C 1
ATOM 441 O O . LYS A 1 96 ? 23.917 67.310 168.348 1.00 40.87 71 LYS A O 1
ATOM 447 N N . ALA A 1 97 ? 22.355 67.932 169.873 1.00 45.31 72 ALA A N 1
ATOM 448 C CA . ALA A 1 97 ? 21.911 69.145 169.145 1.00 47.75 72 ALA A CA 1
ATOM 449 C C . ALA A 1 97 ? 23.003 70.195 168.988 1.00 47.31 72 ALA A C 1
ATOM 450 O O . ALA A 1 97 ? 22.986 70.955 168.024 1.00 56.18 72 ALA A O 1
ATOM 452 N N . GLN A 1 98 ? 23.943 70.232 169.926 1.00 47.27 73 GLN A N 1
ATOM 453 C CA . GLN A 1 98 ? 25.110 71.102 169.836 1.00 51.91 73 GLN A CA 1
ATOM 454 C C . GLN A 1 98 ? 26.153 70.645 168.829 1.00 52.14 73 GLN A C 1
ATOM 455 O O . GLN A 1 98 ? 27.010 71.437 168.447 1.00 59.67 73 GLN A O 1
ATOM 461 N N . ILE A 1 99 ? 26.122 69.390 168.396 1.00 51.28 74 ILE A N 1
ATOM 462 C CA . ILE A 1 99 ? 27.176 68.896 167.509 1.00 47.42 74 ILE A CA 1
ATOM 463 C C . ILE A 1 99 ? 26.999 69.476 166.091 1.00 44.45 74 ILE A C 1
ATOM 464 O O . ILE A 1 99 ? 25.909 69.423 165.531 1.00 42.01 74 ILE A O 1
ATOM 469 N N . THR A 1 100 ? 28.098 69.974 165.532 1.00 42.46 75 THR A N 1
ATOM 470 C CA . THR A 1 100 ? 28.128 70.612 164.213 1.00 49.22 75 THR A CA 1
ATOM 471 C C . THR A 1 100 ? 28.682 69.684 163.143 1.00 51.04 75 THR A C 1
ATOM 472 O O . THR A 1 100 ? 29.376 68.708 163.448 1.00 48.87 75 THR A O 1
ATOM 476 N N . SER A 1 101 ? 28.381 70.016 161.889 1.00 49.95 76 SER A N 1
ATOM 477 C CA . SER A 1 101 ? 28.926 69.318 160.735 1.00 52.39 76 SER A CA 1
ATOM 478 C C . SER A 1 101 ? 30.448 69.187 160.772 1.00 52.79 76 SER A C 1
ATOM 479 O O . SER A 1 101 ? 30.982 68.130 160.416 1.00 52.89 76 SER A O 1
ATOM 482 N N . GLN A 1 102 ? 31.131 70.253 161.189 1.00 50.75 77 GLN A N 1
ATOM 483 C CA . GLN A 1 102 ? 32.595 70.261 161.262 1.00 53.98 77 GLN A CA 1
ATOM 484 C C . GLN A 1 102 ? 33.055 69.204 162.255 1.00 48.98 77 GLN A C 1
ATOM 485 O O . GLN A 1 102 ? 33.861 68.352 161.909 1.00 48.08 77 GLN A O 1
ATOM 491 N N . GLN A 1 103 ? 32.546 69.276 163.481 1.00 48.97 78 GLN A N 1
ATOM 492 C CA . GLN A 1 103 ? 32.927 68.323 164.541 1.00 47.56 78 GLN A CA 1
ATOM 493 C C . GLN A 1 103 ? 32.698 66.862 164.101 1.00 44.27 78 GLN A C 1
ATOM 494 O O . GLN A 1 103 ? 33.570 66.017 164.257 1.00 46.36 78 GLN A O 1
ATOM 500 N N . LEU A 1 104 ? 31.538 66.614 163.511 1.00 42.80 79 LEU A N 1
ATOM 501 C CA . LEU A 1 104 ? 31.160 65.284 163.026 1.00 43.35 79 LEU A CA 1
ATOM 502 C C . LEU A 1 104 ? 32.124 64.779 161.964 1.00 46.75 79 LEU A C 1
ATOM 503 O O . LEU A 1 104 ? 32.542 63.617 162.006 1.00 45.76 79 LEU A O 1
ATOM 508 N N . ARG A 1 105 ? 32.496 65.662 161.039 1.00 46.56 80 ARG A N 1
ATOM 509 C CA . ARG A 1 105 ? 33.500 65.370 160.011 1.00 48.00 80 ARG A CA 1
ATOM 510 C C . ARG A 1 105 ? 34.819 64.943 160.611 1.00 45.47 80 ARG A C 1
ATOM 511 O O . ARG A 1 105 ? 35.426 63.954 160.174 1.00 47.89 80 ARG A O 1
ATOM 519 N N . LYS A 1 106 ? 35.275 65.705 161.593 1.00 43.60 81 LYS A N 1
ATOM 520 C CA . LYS A 1 106 ? 36.548 65.412 162.216 1.00 46.26 81 LYS A CA 1
ATOM 521 C C . LYS A 1 106 ? 36.481 64.059 162.938 1.00 45.31 81 LYS A C 1
ATOM 522 O O . LYS A 1 106 ? 37.380 63.239 162.798 1.00 44.52 81 LYS A O 1
ATOM 528 N N . ALA A 1 107 ? 35.406 63.837 163.690 1.00 42.39 82 ALA A N 1
ATOM 529 C CA . ALA A 1 107 ? 35.208 62.568 164.424 1.00 42.12 82 ALA A CA 1
ATOM 530 C C . ALA A 1 107 ? 35.183 61.378 163.478 1.00 38.66 82 ALA A C 1
ATOM 531 O O . ALA A 1 107 ? 35.796 60.357 163.736 1.00 39.37 82 ALA A O 1
ATOM 533 N N . GLN A 1 108 ? 34.494 61.555 162.362 1.00 41.35 83 GLN A N 1
ATOM 534 C CA . GLN A 1 108 ? 34.402 60.564 161.323 1.00 45.01 83 GLN A CA 1
ATOM 535 C C . GLN A 1 108 ? 35.790 60.114 160.866 1.00 50.64 83 GLN A C 1
ATOM 536 O O . GLN A 1 108 ? 36.057 58.906 160.803 1.00 47.54 83 GLN A O 1
ATOM 542 N N . LEU A 1 109 ? 36.687 61.069 160.597 1.00 51.98 84 LEU A N 1
ATOM 543 C CA . LEU A 1 109 ? 38.065 60.722 160.196 1.00 51.86 84 LEU A CA 1
ATOM 544 C C . LEU A 1 109 ? 38.828 59.986 161.274 1.00 46.22 84 LEU A C 1
ATOM 545 O O . LEU A 1 109 ? 39.531 59.046 160.966 1.00 50.21 84 LEU A O 1
ATOM 550 N N . GLN A 1 110 ? 38.710 60.433 162.517 1.00 44.84 85 GLN A N 1
ATOM 551 C CA . GLN A 1 110 ? 39.454 59.839 163.638 1.00 49.14 85 GLN A CA 1
ATOM 552 C C . GLN A 1 110 ? 38.953 58.414 163.900 1.00 46.74 85 GLN A C 1
ATOM 553 O O . GLN A 1 110 ? 39.761 57.496 164.002 1.00 47.21 85 GLN A O 1
ATOM 559 N N . VAL A 1 111 ? 37.626 58.238 163.924 1.00 44.53 86 VAL A N 1
ATOM 560 C CA . VAL A 1 111 ? 36.988 56.915 164.067 1.00 41.45 86 VAL A CA 1
ATOM 561 C C . VAL A 1 111 ? 37.400 55.986 162.916 1.00 41.33 86 VAL A C 1
ATOM 562 O O . VAL A 1 111 ? 37.826 54.866 163.187 1.00 40.84 86 VAL A O 1
ATOM 566 N N . ASP A 1 112 ? 37.359 56.451 161.660 1.00 43.84 87 ASP A N 1
ATOM 567 C CA . ASP A 1 112 ? 37.718 55.584 160.517 1.00 43.32 87 ASP A CA 1
ATOM 568 C C . ASP A 1 112 ? 39.203 55.190 160.548 1.00 48.01 87 ASP A C 1
ATOM 569 O O . ASP A 1 112 ? 39.573 54.147 160.014 1.00 47.10 87 ASP A O 1
ATOM 574 N N . ARG A 1 113 ? 40.052 56.009 161.164 1.00 49.00 88 ARG A N 1
ATOM 575 C CA . ARG A 1 113 ? 41.456 55.650 161.333 1.00 54.97 88 ARG A CA 1
ATOM 576 C C . ARG A 1 113 ? 41.563 54.460 162.271 1.00 50.63 88 ARG A C 1
ATOM 577 O O . ARG A 1 113 ? 42.252 53.505 161.977 1.00 47.49 88 ARG A O 1
ATOM 585 N N . PHE A 1 114 ? 40.909 54.560 163.423 1.00 49.06 89 PHE A N 1
ATOM 586 C CA . PHE A 1 114 ? 40.853 53.459 164.385 1.00 49.09 89 PHE A CA 1
ATOM 587 C C . PHE A 1 114 ? 40.232 52.191 163.757 1.00 41.69 89 PHE A C 1
ATOM 588 O O . PHE A 1 114 ? 40.781 51.101 163.887 1.00 45.20 89 PHE A O 1
ATOM 596 N N . ALA A 1 115 ? 39.131 52.344 163.036 1.00 36.96 90 ALA A N 1
ATOM 597 C CA . ALA A 1 115 ? 38.487 51.214 162.348 1.00 38.41 90 ALA A CA 1
ATOM 598 C C . ALA A 1 115 ? 39.421 50.490 161.365 1.00 42.85 90 ALA A C 1
ATOM 599 O O . ALA A 1 115 ? 39.369 49.251 161.232 1.00 37.71 90 ALA A O 1
ATOM 601 N N . MET A 1 116 ? 40.280 51.256 160.683 1.00 41.76 91 MET A N 1
ATOM 602 C CA . MET A 1 116 ? 41.249 50.687 159.731 1.00 42.76 91 MET A CA 1
ATOM 603 C C . MET A 1 116 ? 42.242 49.791 160.455 1.00 39.86 91 MET A C 1
ATOM 604 O O . MET A 1 116 ? 42.550 48.719 159.945 1.00 43.29 91 MET A O 1
ATOM 606 N N . GLU A 1 117 ? 42.698 50.211 161.634 1.00 37.60 92 GLU A N 1
ATOM 607 C CA . GLU A 1 117 ? 43.616 49.414 162.451 1.00 42.05 92 GLU A CA 1
ATOM 608 C C . GLU A 1 117 ? 42.919 48.144 162.985 1.00 44.95 92 GLU A C 1
ATOM 609 O O . GLU A 1 117 ? 43.527 47.075 162.980 1.00 46.06 92 GLU A O 1
ATOM 611 N N . LEU A 1 118 ? 41.652 48.258 163.415 1.00 41.04 93 LEU A N 1
ATOM 612 C CA . LEU A 1 118 ? 40.891 47.087 163.888 1.00 39.60 93 LEU A CA 1
ATOM 613 C C . LEU A 1 118 ? 40.728 46.093 162.755 1.00 38.78 93 LEU A C 1
ATOM 614 O O . LEU A 1 118 ? 41.029 44.912 162.909 1.00 40.27 93 LEU A O 1
ATOM 619 N N . GLU A 1 119 ? 40.298 46.600 161.606 1.00 38.72 94 GLU A N 1
ATOM 620 C CA . GLU A 1 119 ? 40.110 45.802 160.419 1.00 39.79 94 GLU A CA 1
ATOM 621 C C . GLU A 1 119 ? 41.370 45.060 159.969 1.00 42.93 94 GLU A C 1
ATOM 622 O O . GLU A 1 119 ? 41.301 43.876 159.646 1.00 37.83 94 GLU A O 1
ATOM 628 N N . GLN A 1 120 ? 42.521 45.738 159.985 1.00 43.69 95 GLN A N 1
ATOM 629 C CA . GLN A 1 120 ? 43.768 45.126 159.510 1.00 45.45 95 GLN A CA 1
ATOM 630 C C . GLN A 1 120 ? 44.228 44.003 160.423 1.00 43.34 95 GLN A C 1
ATOM 631 O O . GLN A 1 120 ? 44.837 43.049 159.956 1.00 44.88 95 GLN A O 1
ATOM 637 N N . SER A 1 121 ? 43.925 44.111 161.709 1.00 37.93 96 SER A N 1
ATOM 638 C CA . SER A 1 121 ? 44.227 43.038 162.653 1.00 41.74 96 SER A CA 1
ATOM 639 C C . SER A 1 121 ? 43.146 41.931 162.763 1.00 37.13 96 SER A C 1
ATOM 640 O O . SER A 1 121 ? 43.334 41.044 163.557 1.00 36.35 96 SER A O 1
ATOM 643 N N . ARG A 1 122 ? 42.045 41.973 161.988 1.00 34.35 97 ARG A N 1
ATOM 644 C CA . ARG A 1 122 ? 40.973 40.968 162.105 1.00 30.34 97 ARG A CA 1
ATOM 645 C C . ARG A 1 122 ? 41.554 39.556 162.047 1.00 29.19 97 ARG A C 1
ATOM 646 O O . ARG A 1 122 ? 42.218 39.172 161.108 1.00 28.09 97 ARG A O 1
ATOM 654 N N . ASN A 1 123 ? 41.298 38.790 163.076 1.00 29.63 98 ASN A N 1
ATOM 655 C CA . ASN A 1 123 ? 41.772 37.442 163.126 1.00 30.11 98 ASN A CA 1
ATOM 656 C C . ASN A 1 123 ? 40.600 36.484 162.933 1.00 27.68 98 ASN A C 1
ATOM 657 O O . ASN A 1 123 ? 39.674 36.447 163.783 1.00 24.10 98 ASN A O 1
ATOM 662 N N . LEU A 1 124 ? 40.668 35.714 161.851 1.00 23.19 99 LEU A N 1
ATOM 663 C CA . LEU A 1 124 ? 39.627 34.750 161.476 1.00 25.31 99 LEU A CA 1
ATOM 664 C C . LEU A 1 124 ? 40.070 33.296 161.621 1.00 26.29 99 LEU A C 1
ATOM 665 O O . LEU A 1 124 ? 39.330 32.379 161.227 1.00 28.45 99 LEU A O 1
ATOM 670 N N . SER A 1 125 ? 41.199 33.085 162.285 1.00 26.80 100 SER A N 1
ATOM 671 C CA . SER A 1 125 ? 41.837 31.777 162.283 1.00 32.47 100 SER A CA 1
ATOM 672 C C . SER A 1 125 ? 41.525 30.893 163.481 1.00 28.24 100 SER A C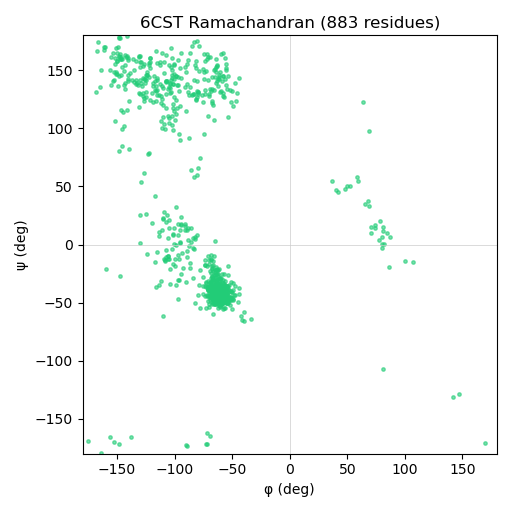 1
ATOM 673 O O . SER A 1 125 ? 41.853 29.722 163.460 1.00 29.08 100 SER A O 1
ATOM 676 N N . ASN A 1 126 ? 40.875 31.432 164.495 1.00 30.98 101 ASN A N 1
ATOM 677 C CA . ASN A 1 126 ? 40.551 30.628 165.721 1.00 29.97 101 ASN A CA 1
ATOM 678 C C . ASN A 1 126 ? 39.091 30.142 165.713 1.00 29.61 101 ASN A C 1
ATOM 679 O O . ASN A 1 126 ? 38.210 30.824 165.219 1.00 35.44 101 ASN A O 1
ATOM 684 N N . THR A 1 127 ? 38.846 28.986 166.255 1.00 26.84 102 THR A N 1
ATOM 685 C CA . THR A 1 127 ? 37.506 28.455 166.285 1.00 27.42 102 THR A CA 1
ATOM 686 C C . THR A 1 127 ? 37.076 28.526 167.729 1.00 23.90 102 THR A C 1
ATOM 687 O O . THR A 1 127 ? 37.565 27.777 168.572 1.00 25.91 102 THR A O 1
ATOM 691 N N . ILE A 1 128 ? 36.237 29.519 168.007 1.00 21.57 103 ILE A N 1
ATOM 692 C CA . ILE A 1 128 ? 35.691 29.733 169.314 1.00 22.17 103 ILE A CA 1
ATOM 693 C C . ILE A 1 128 ? 34.325 29.086 169.380 1.00 22.91 103 ILE A C 1
ATOM 694 O O . ILE A 1 128 ? 33.488 29.279 168.479 1.00 21.59 103 ILE A O 1
ATOM 699 N N . VAL A 1 129 ? 34.117 28.335 170.461 1.00 22.52 104 VAL A N 1
ATOM 700 C CA . VAL A 1 129 ? 32.858 27.653 170.720 1.00 22.93 104 VAL A CA 1
ATOM 701 C C . VAL A 1 129 ? 32.314 28.170 172.022 1.00 23.98 104 VAL A C 1
ATOM 702 O O . VAL A 1 129 ? 33.043 28.246 172.992 1.00 27.36 104 VAL A O 1
ATOM 706 N N . HIS A 1 130 ? 31.055 28.564 172.037 1.00 22.74 105 HIS A N 1
ATOM 707 C CA . HIS A 1 130 ? 30.358 28.871 173.266 1.00 23.82 105 HIS A CA 1
ATOM 708 C C . HIS A 1 130 ? 29.307 27.794 173.496 1.00 24.43 105 HIS A C 1
ATOM 709 O O . HIS A 1 130 ? 28.492 27.544 172.593 1.00 24.66 105 HIS A O 1
ATOM 716 N N . ILE A 1 131 ? 29.356 27.154 174.663 1.00 23.26 106 ILE A N 1
ATOM 717 C CA . ILE A 1 131 ? 28.449 26.055 175.046 1.00 25.91 106 ILE A CA 1
ATOM 718 C C . ILE A 1 131 ? 27.536 26.617 176.136 1.00 25.00 106 ILE A C 1
ATOM 719 O O . ILE A 1 131 ? 28.001 27.320 177.032 1.00 22.94 106 ILE A O 1
ATOM 724 N N . ASP A 1 132 ? 26.245 26.351 176.042 1.00 22.83 107 ASP A N 1
ATOM 725 C CA . ASP A 1 132 ? 25.283 26.916 176.987 1.00 23.15 107 ASP A CA 1
ATOM 726 C C . ASP A 1 132 ? 24.145 25.927 177.220 1.00 22.74 107 ASP A C 1
ATOM 727 O O . ASP A 1 132 ? 23.401 25.622 176.301 1.00 23.52 107 ASP A O 1
ATOM 732 N N . MET A 1 133 ? 24.011 25.432 178.440 1.00 22.65 108 MET A N 1
ATOM 733 C CA . MET A 1 133 ? 22.967 24.465 178.781 1.00 21.81 108 MET A CA 1
ATOM 734 C C . MET A 1 133 ? 21.541 25.039 178.581 1.00 21.66 108 MET A C 1
ATOM 735 O O . MET A 1 133 ? 21.265 26.207 178.893 1.00 19.89 108 MET A O 1
ATOM 740 N N . ASP A 1 134 ? 20.645 24.180 178.110 1.00 20.42 109 ASP A N 1
ATOM 741 C CA . ASP A 1 134 ? 19.255 24.570 177.881 1.00 22.59 109 ASP A CA 1
ATOM 742 C C . ASP A 1 134 ? 18.439 24.541 179.162 1.00 22.91 109 ASP A C 1
ATOM 743 O O . ASP A 1 134 ? 18.397 23.499 179.865 1.00 23.47 109 ASP A O 1
ATOM 748 N N . ALA A 1 135 ? 17.804 25.679 179.455 1.00 19.65 110 ALA A N 1
ATOM 749 C CA . ALA A 1 135 ? 16.929 25.837 180.629 1.00 22.03 110 ALA A CA 1
ATOM 750 C C . ALA A 1 135 ? 17.535 25.167 181.885 1.00 21.38 110 ALA A C 1
ATOM 751 O O . ALA A 1 135 ? 16.834 24.515 182.626 1.00 20.37 110 ALA A O 1
ATOM 753 N N . PHE A 1 136 ? 18.831 25.398 182.115 1.00 21.01 111 PHE A N 1
ATOM 754 C CA . PHE A 1 136 ? 19.661 24.537 182.953 1.00 21.99 111 PHE A CA 1
ATOM 755 C C . PHE A 1 136 ? 19.005 24.022 184.242 1.00 21.46 111 PHE A C 1
ATOM 756 O O . PHE A 1 136 ? 18.816 22.839 184.393 1.00 22.36 111 PHE A O 1
ATOM 764 N N . TYR A 1 137 ? 18.674 24.895 185.180 1.00 21.13 112 TYR A N 1
ATOM 765 C CA . TYR A 1 137 ? 18.107 24.412 186.454 1.00 22.52 112 TYR A CA 1
ATOM 766 C C . TYR A 1 137 ? 16.800 23.654 186.227 1.00 22.61 112 TYR A C 1
ATOM 767 O O . TYR A 1 137 ? 16.563 22.632 186.873 1.00 21.06 112 TYR A O 1
ATOM 776 N N . ALA A 1 138 ? 15.937 24.163 185.336 1.00 23.60 113 ALA A N 1
ATOM 777 C CA . ALA A 1 138 ? 14.653 23.509 185.074 1.00 22.34 113 ALA A CA 1
ATOM 778 C C . ALA A 1 138 ? 14.840 22.183 184.431 1.00 22.85 113 ALA A C 1
ATOM 779 O O . ALA A 1 138 ? 14.113 21.249 184.749 1.00 24.52 113 ALA A O 1
ATOM 781 N N . ALA A 1 139 ? 15.802 22.088 183.513 1.00 20.54 114 ALA A N 1
ATOM 782 C CA . ALA A 1 139 ? 16.097 20.832 182.843 1.00 21.99 114 ALA A CA 1
ATOM 783 C C . ALA A 1 139 ? 16.579 19.737 183.814 1.00 22.13 114 ALA A C 1
ATOM 784 O O . ALA A 1 139 ? 16.213 18.559 183.690 1.00 21.20 114 ALA A O 1
ATOM 786 N N . VAL A 1 140 ? 17.395 20.117 184.775 1.00 22.54 115 VAL A N 1
ATOM 787 C CA . VAL A 1 140 ? 17.790 19.182 185.820 1.00 22.87 115 VAL A CA 1
ATOM 788 C C . VAL A 1 140 ? 16.553 18.730 186.616 1.00 23.48 115 VAL A C 1
ATOM 789 O O . VAL A 1 140 ? 16.397 17.539 186.908 1.00 23.48 115 VAL A O 1
ATOM 793 N N . GLU A 1 141 ? 15.661 19.658 186.953 1.00 23.67 116 GLU A N 1
ATOM 794 C CA . GLU A 1 141 ? 14.483 19.254 187.751 1.00 25.16 116 GLU A CA 1
ATOM 795 C C . GLU A 1 141 ? 13.552 18.359 186.981 1.00 27.08 116 GLU A C 1
ATOM 796 O O . GLU A 1 141 ? 12.976 17.419 187.549 1.00 27.73 116 GLU A O 1
ATOM 802 N N . MET A 1 142 ? 13.416 18.603 185.690 1.00 26.40 117 MET A N 1
ATOM 803 C CA . MET A 1 142 ? 12.554 17.767 184.861 1.00 27.67 117 MET A CA 1
ATOM 804 C C . MET A 1 142 ? 13.169 16.387 184.666 1.00 28.30 117 MET A C 1
ATOM 805 O O . MET A 1 142 ? 12.462 15.397 184.582 1.00 27.97 117 MET A O 1
ATOM 810 N N . ARG A 1 143 ? 14.490 16.339 184.562 1.00 27.99 118 ARG A N 1
ATOM 811 C CA . ARG A 1 143 ? 15.198 15.088 184.384 1.00 27.84 118 ARG A CA 1
ATOM 812 C C . ARG A 1 143 ? 14.888 14.151 185.547 1.00 29.46 118 ARG A C 1
ATOM 813 O O . ARG A 1 143 ? 14.680 12.960 185.342 1.00 26.38 118 ARG A O 1
ATOM 821 N N . ASP A 1 144 ? 14.857 14.710 186.750 1.00 26.50 119 ASP A N 1
ATOM 822 C CA . ASP A 1 144 ? 14.748 13.920 187.949 1.00 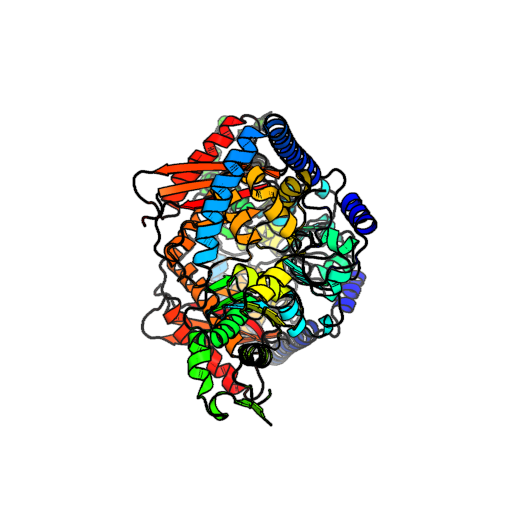28.15 119 ASP A CA 1
ATOM 823 C C . ASP A 1 144 ? 13.343 13.800 188.570 1.00 30.55 119 ASP A C 1
ATOM 824 O O . ASP A 1 144 ? 13.194 13.129 189.598 1.00 30.73 119 ASP A O 1
ATOM 829 N N . ASN A 1 145 ? 12.347 14.438 187.951 1.00 27.37 120 ASN A N 1
ATOM 830 C CA . ASN A 1 145 ? 10.948 14.209 188.235 1.00 28.28 120 ASN A CA 1
ATOM 831 C C . ASN A 1 145 ? 10.174 14.218 186.895 1.00 31.33 120 ASN A C 1
ATOM 832 O O . ASN A 1 145 ? 9.623 15.232 186.493 1.00 28.55 120 ASN A O 1
ATOM 837 N N . PRO A 1 146 ? 10.169 13.084 186.168 1.00 36.83 121 PRO A N 1
ATOM 838 C CA . PRO A 1 146 ? 9.734 13.121 184.760 1.00 38.27 121 PRO A CA 1
ATOM 839 C C . PRO A 1 146 ? 8.236 13.471 184.556 1.00 41.08 121 PRO A C 1
ATOM 840 O O . PRO A 1 146 ? 7.855 13.876 183.456 1.00 42.13 121 PRO A O 1
ATOM 844 N N . GLU A 1 147 ? 7.505 13.496 185.639 1.00 39.54 122 GLU A N 1
ATOM 845 C CA . GLU A 1 147 ? 6.152 13.934 185.670 1.00 48.70 122 GLU A CA 1
ATOM 846 C C . GLU A 1 147 ? 6.107 15.409 185.277 1.00 48.54 122 GLU A C 1
ATOM 847 O O . GLU A 1 147 ? 5.081 15.913 184.892 1.00 49.43 122 GLU A O 1
ATOM 853 N N . LEU A 1 148 ? 7.235 16.089 185.406 1.00 39.34 123 LEU A N 1
ATOM 854 C CA . LEU A 1 148 ? 7.336 17.488 185.088 1.00 36.47 123 LEU A CA 1
ATOM 855 C C . LEU A 1 148 ? 7.641 17.788 183.637 1.00 37.12 123 LEU A C 1
ATOM 856 O O . LEU A 1 148 ? 7.500 18.882 183.199 1.00 37.10 123 LEU A O 1
ATOM 861 N N . LYS A 1 149 ? 8.093 16.796 182.907 1.00 40.33 124 LYS A N 1
ATOM 862 C CA . LYS A 1 149 ? 8.480 16.964 181.533 1.00 44.85 124 LYS A CA 1
ATOM 863 C C . LYS A 1 149 ? 7.526 17.649 180.568 1.00 39.47 124 LYS A C 1
ATOM 864 O O . LYS A 1 149 ? 7.954 18.419 179.774 1.00 39.06 124 LYS A O 1
ATOM 870 N N . ASP A 1 150 ? 6.250 17.358 180.650 1.00 35.92 125 ASP A N 1
ATOM 871 C CA . ASP A 1 150 ? 5.236 17.975 179.776 1.00 38.95 125 ASP A CA 1
ATOM 872 C C . ASP A 1 150 ? 4.571 19.192 180.408 1.00 33.85 125 ASP A C 1
ATOM 873 O O . ASP A 1 150 ? 3.518 19.600 179.953 1.00 34.27 125 ASP A O 1
ATOM 878 N N . LYS A 1 151 ? 5.153 19.773 181.460 1.00 28.60 126 LYS A N 1
ATOM 879 C CA . LYS A 1 151 ? 4.501 20.878 182.130 1.00 28.53 126 LYS A CA 1
ATOM 880 C C . LYS A 1 151 ? 5.321 22.167 181.995 1.00 27.29 126 LYS A C 1
ATOM 881 O O . LYS A 1 151 ? 6.508 22.116 181.767 1.00 25.15 126 LYS A O 1
ATOM 887 N N . PRO A 1 152 ? 4.673 23.329 182.112 1.00 25.28 127 PRO A N 1
ATOM 888 C CA . PRO A 1 152 ? 5.418 24.567 182.237 1.00 25.36 127 PRO A CA 1
ATOM 889 C C . PRO A 1 152 ? 5.963 24.642 183.651 1.00 23.61 127 PRO A C 1
ATOM 890 O O . PRO A 1 152 ? 5.205 24.510 184.617 1.00 22.51 127 PRO A O 1
ATOM 894 N N . ILE A 1 153 ? 7.279 24.761 183.783 1.00 22.29 128 ILE A N 1
ATOM 895 C CA . ILE A 1 153 ? 7.858 24.855 185.116 1.00 22.37 128 ILE A CA 1
ATOM 896 C C . ILE A 1 153 ? 8.807 26.007 185.204 1.00 22.52 128 ILE A C 1
ATOM 897 O O . ILE A 1 153 ? 9.288 26.521 184.176 1.00 23.83 128 ILE A O 1
ATOM 902 N N . ALA A 1 154 ? 9.084 26.400 186.442 1.00 21.35 129 ALA A N 1
ATOM 903 C CA . ALA A 1 154 ? 10.118 27.350 186.746 1.00 21.02 129 ALA A CA 1
ATOM 904 C C . ALA A 1 154 ? 10.842 26.911 188.020 1.00 21.60 129 ALA A C 1
ATOM 905 O O . ALA A 1 154 ? 10.315 26.150 188.833 1.00 24.93 129 ALA A O 1
ATOM 907 N N . VAL A 1 155 ? 12.038 27.432 188.202 1.00 21.25 130 VAL A N 1
ATOM 908 C CA . VAL A 1 155 ? 12.813 27.164 189.419 1.00 21.06 130 VAL A CA 1
ATOM 909 C C . VAL A 1 155 ? 12.947 28.435 190.184 1.00 21.71 130 VAL A C 1
ATOM 910 O O . VAL A 1 155 ? 13.334 29.481 189.607 1.00 24.64 130 VAL A O 1
ATOM 914 N N . GLY A 1 156 ? 12.602 28.356 191.467 1.00 21.96 131 GLY A N 1
ATOM 915 C CA . GLY A 1 156 ? 12.794 29.447 192.431 1.00 22.28 131 GLY A CA 1
ATOM 916 C C . GLY A 1 156 ? 11.672 29.412 193.447 1.00 23.47 131 GLY A C 1
ATOM 917 O O . GLY A 1 156 ? 11.386 28.375 193.995 1.00 25.77 131 GLY A O 1
ATOM 918 N N . SER A 1 157 ? 11.013 30.541 193.648 1.00 25.79 132 SER A N 1
ATOM 919 C CA . SER A 1 157 ? 9.985 30.683 194.688 1.00 25.94 132 SER A CA 1
ATOM 920 C C . SER A 1 157 ? 8.943 31.661 194.208 1.00 26.15 132 SER A C 1
ATOM 921 O O . SER A 1 157 ? 9.075 32.279 193.133 1.00 23.65 132 SER A O 1
ATOM 924 N N . MET A 1 158 ? 7.929 31.868 195.028 1.00 28.60 133 MET A N 1
ATOM 925 C CA . MET A 1 158 ? 6.937 32.898 194.741 1.00 28.53 133 MET A CA 1
ATOM 926 C C . MET A 1 158 ? 7.507 34.298 194.728 1.00 28.25 133 MET A C 1
ATOM 927 O O . MET A 1 158 ? 6.928 35.179 194.097 1.00 26.29 133 MET A O 1
ATOM 932 N N . SER A 1 159 ? 8.648 34.505 195.385 1.00 26.62 134 SER A N 1
ATOM 933 C CA . SER A 1 159 ? 9.336 35.792 195.353 1.00 29.38 134 SER A CA 1
ATOM 934 C C . SER A 1 159 ? 10.135 36.037 194.119 1.00 27.03 134 SER A C 1
ATOM 935 O O . SER A 1 159 ? 10.272 37.182 193.755 1.00 31.07 134 SER A O 1
ATOM 938 N N . MET A 1 160 ? 10.749 34.991 193.546 1.00 25.86 135 MET A N 1
ATOM 939 C CA . MET A 1 160 ? 11.734 35.157 192.473 1.00 24.46 135 MET A CA 1
ATOM 940 C C . MET A 1 160 ? 12.021 33.855 191.719 1.00 23.15 135 MET A C 1
ATOM 941 O O . MET A 1 160 ? 12.206 32.820 192.340 1.00 24.78 135 MET A O 1
ATOM 946 N N . LEU A 1 161 ? 12.083 33.919 190.386 1.00 22.84 136 LEU A N 1
ATOM 947 C CA . LEU A 1 161 ? 12.470 32.773 189.580 1.00 24.36 136 LEU A CA 1
ATOM 948 C C . LEU A 1 161 ? 13.871 33.001 189.026 1.00 24.34 136 LEU A C 1
ATOM 949 O O . LEU A 1 161 ? 14.213 34.117 188.627 1.00 24.06 136 LEU A O 1
ATOM 954 N N . SER A 1 162 ? 14.653 31.935 189.033 1.00 24.35 137 SER A N 1
ATOM 955 C CA . SER A 1 162 ? 16.009 31.931 188.469 1.00 26.08 137 SER A CA 1
ATOM 956 C C . SER A 1 162 ? 15.996 31.422 187.027 1.00 25.72 137 SER A C 1
ATOM 957 O O . SER A 1 162 ? 16.886 31.770 186.252 1.00 25.37 137 SER A O 1
ATOM 960 N N . THR A 1 163 ? 14.993 30.608 186.674 1.00 22.53 138 THR A N 1
ATOM 961 C CA . THR A 1 163 ? 14.761 30.235 185.306 1.00 23.19 138 THR A CA 1
ATOM 962 C C . THR A 1 163 ? 13.417 29.590 185.043 1.00 23.06 138 THR A C 1
ATOM 963 O O . THR A 1 163 ? 12.682 29.285 185.973 1.00 22.60 138 THR A O 1
ATOM 967 N N . SER A 1 164 ? 13.139 29.338 183.765 1.00 21.13 139 SER A N 1
ATOM 968 C CA . SER A 1 164 ? 11.958 28.625 183.384 1.00 22.41 139 SER A CA 1
ATOM 969 C C . SER A 1 164 ? 12.220 27.726 182.224 1.00 22.08 139 SER A C 1
ATOM 970 O O . SER A 1 164 ? 13.110 28.010 181.428 1.00 21.31 139 SER A O 1
ATOM 973 N N . ASN A 1 165 ? 11.412 26.665 182.116 1.00 19.61 140 ASN A N 1
ATOM 974 C CA . ASN A 1 165 ? 11.523 25.785 180.993 1.00 21.44 140 ASN A CA 1
ATOM 975 C C . ASN A 1 165 ? 10.828 26.387 179.755 1.00 22.87 140 ASN A C 1
ATOM 976 O O . ASN A 1 165 ? 10.181 27.427 179.811 1.00 21.55 140 ASN A O 1
ATOM 981 N N . TYR A 1 166 ? 11.034 25.735 178.631 1.00 23.99 141 TYR A N 1
ATOM 982 C CA . TYR A 1 166 ? 10.613 26.278 177.359 1.00 24.53 141 TYR A CA 1
ATOM 983 C C . TYR A 1 166 ? 9.104 26.289 177.222 1.00 24.72 141 TYR A C 1
ATOM 984 O O . TYR A 1 166 ? 8.567 27.191 176.574 1.00 26.02 141 TYR A O 1
ATOM 993 N N . HIS A 1 167 ? 8.419 25.322 177.825 1.00 23.50 142 HIS A N 1
ATOM 994 C CA . HIS A 1 167 ? 6.954 25.373 177.892 1.00 25.61 142 HIS A CA 1
ATOM 995 C C . HIS A 1 167 ? 6.478 26.639 178.587 1.00 24.09 142 HIS A C 1
ATOM 996 O O . HIS A 1 167 ? 5.625 27.343 178.072 1.00 24.72 142 HIS A O 1
ATOM 1003 N N . ALA A 1 168 ? 7.059 26.945 179.742 1.00 22.86 143 ALA A N 1
ATOM 1004 C CA . ALA A 1 168 ? 6.659 28.131 180.512 1.00 21.25 143 ALA A CA 1
ATOM 1005 C C . ALA A 1 168 ? 6.987 29.437 179.829 1.00 21.47 143 ALA A C 1
ATOM 1006 O O . ALA A 1 168 ? 6.237 30.425 179.987 1.00 19.94 143 ALA A O 1
ATOM 1008 N N . ARG A 1 169 ? 8.057 29.453 179.026 1.00 20.53 144 ARG A N 1
ATOM 1009 C CA . ARG A 1 169 ? 8.438 30.663 178.291 1.00 22.08 144 ARG A CA 1
ATOM 1010 C C . ARG A 1 169 ? 7.409 31.115 177.265 1.00 21.55 144 ARG A C 1
ATOM 1011 O O . ARG A 1 169 ? 7.376 32.290 176.915 1.00 20.52 144 ARG A O 1
ATOM 1019 N N . ARG A 1 170 ? 6.600 30.179 176.783 1.00 22.33 145 ARG A N 1
ATOM 1020 C CA . ARG A 1 170 ? 5.492 30.486 175.911 1.00 25.46 145 ARG A CA 1
ATOM 1021 C C . ARG A 1 170 ? 4.362 31.251 176.570 1.00 26.25 145 ARG A C 1
ATOM 1022 O O . ARG A 1 170 ? 3.450 31.675 175.839 1.00 28.65 145 ARG A O 1
ATOM 1030 N N . PHE A 1 171 ? 4.390 31.411 177.902 1.00 26.30 146 PHE A N 1
ATOM 1031 C CA . PHE A 1 171 ? 3.425 32.277 178.648 1.00 25.14 146 PHE A CA 1
ATOM 1032 C C . PHE A 1 171 ? 4.068 33.579 179.126 1.00 25.79 146 PHE A C 1
ATOM 1033 O O . PHE A 1 171 ? 3.455 34.400 179.840 1.00 25.72 146 PHE A O 1
ATOM 1041 N N . GLY A 1 172 ? 5.314 33.802 178.718 1.00 23.27 147 GLY A N 1
ATOM 1042 C CA . GLY A 1 172 ? 6.043 34.932 179.176 1.00 23.54 147 GLY A CA 1
ATOM 1043 C C . GLY A 1 172 ? 6.785 34.713 180.470 1.00 23.43 147 GLY A C 1
ATOM 1044 O O . GLY A 1 172 ? 7.391 35.673 180.982 1.00 24.79 147 GLY A O 1
ATOM 1045 N N . VAL A 1 173 ? 6.819 33.480 180.996 1.00 24.42 148 VAL A N 1
ATOM 1046 C CA . VAL A 1 173 ? 7.513 33.285 182.298 1.00 24.79 148 VAL A CA 1
ATOM 1047 C C . VAL A 1 173 ? 9.000 33.040 182.129 1.00 25.67 148 VAL A C 1
ATOM 1048 O O . VAL A 1 173 ? 9.450 32.322 181.208 1.00 23.83 148 VAL A O 1
ATOM 1052 N N . ARG A 1 174 ? 9.778 33.718 182.979 1.00 25.21 149 ARG A N 1
ATOM 1053 C CA . ARG A 1 174 ? 11.223 33.710 182.782 1.00 26.38 149 ARG A CA 1
ATOM 1054 C C . ARG A 1 174 ? 12.003 34.090 184.019 1.00 26.66 149 ARG A C 1
ATOM 1055 O O . ARG A 1 174 ? 11.439 34.585 185.006 1.00 25.48 149 ARG A O 1
ATOM 1063 N N . ALA A 1 175 ? 13.315 33.895 183.927 1.00 24.73 150 ALA A N 1
ATOM 1064 C CA . ALA A 1 175 ? 14.240 34.306 184.989 1.00 26.03 150 ALA A CA 1
ATOM 1065 C C . ALA A 1 175 ? 14.036 35.788 185.332 1.00 27.32 150 ALA A C 1
ATOM 1066 O O . ALA A 1 175 ? 13.728 36.621 184.457 1.00 26.03 150 ALA A O 1
ATOM 1068 N N . ALA A 1 176 ? 14.209 36.093 186.615 1.00 25.88 151 ALA A N 1
ATOM 1069 C CA . ALA A 1 176 ? 14.121 37.429 187.182 1.00 24.53 151 ALA A CA 1
ATOM 1070 C C . ALA A 1 176 ? 12.687 37.937 187.382 1.00 28.04 151 ALA A C 1
ATOM 1071 O O . ALA A 1 176 ? 12.508 39.044 187.836 1.00 27.80 151 ALA A O 1
ATOM 1073 N N . MET A 1 177 ? 11.686 37.110 187.100 1.00 28.08 152 MET A N 1
ATOM 1074 C CA . MET A 1 177 ? 10.303 37.440 187.348 1.00 27.68 152 MET A CA 1
ATOM 1075 C C . MET A 1 177 ? 9.925 36.811 188.685 1.00 29.02 152 MET A C 1
ATOM 1076 O O . MET A 1 177 ? 10.287 35.669 188.953 1.00 29.67 152 MET A O 1
ATOM 1081 N N . PRO A 1 178 ? 9.194 37.550 189.541 1.00 28.29 153 PRO A N 1
ATOM 1082 C CA . PRO A 1 178 ? 8.707 36.936 190.738 1.00 25.54 153 PRO A CA 1
ATOM 1083 C C . PRO A 1 178 ? 7.724 35.807 190.420 1.00 26.32 153 PRO A C 1
ATOM 1084 O O . PRO A 1 178 ? 6.876 35.934 189.509 1.00 26.43 153 PRO A O 1
ATOM 1088 N N . GLY A 1 179 ? 7.836 34.720 191.163 1.00 25.96 154 GLY A N 1
ATOM 1089 C CA . GLY A 1 179 ? 6.932 33.614 191.017 1.00 26.51 154 GLY A CA 1
ATOM 1090 C C . GLY A 1 179 ? 5.457 33.999 191.115 1.00 27.55 154 GLY A C 1
ATOM 1091 O O . GLY A 1 179 ? 4.647 33.437 190.379 1.00 27.11 154 GLY A O 1
ATOM 1092 N N . PHE A 1 180 ? 5.091 34.927 192.007 1.00 25.63 155 PHE A N 1
ATOM 1093 C CA . PHE A 1 180 ? 3.669 35.275 192.145 1.00 27.95 155 PHE A CA 1
ATOM 1094 C C . PHE A 1 180 ? 3.113 35.919 190.859 1.00 28.63 155 PHE A C 1
ATOM 1095 O O . PHE A 1 180 ? 1.973 35.666 190.466 1.00 30.58 155 PHE A O 1
ATOM 1103 N N . ILE A 1 181 ? 3.948 36.688 190.176 1.00 28.97 156 ILE A N 1
ATOM 1104 C CA . ILE A 1 181 ? 3.593 37.244 188.862 1.00 28.48 156 ILE A CA 1
ATOM 1105 C C . ILE A 1 181 ? 3.520 36.150 187.797 1.00 27.95 156 ILE A C 1
ATOM 1106 O O . ILE A 1 181 ? 2.560 36.096 187.008 1.00 23.95 156 ILE A O 1
ATOM 1111 N N . ALA A 1 182 ? 4.503 35.245 187.801 1.00 26.89 157 ALA A N 1
ATOM 1112 C CA . ALA A 1 182 ? 4.525 34.148 186.854 1.00 25.65 157 ALA A CA 1
ATOM 1113 C C . ALA A 1 182 ? 3.265 33.266 186.904 1.00 26.59 157 ALA A C 1
ATOM 1114 O O . ALA A 1 182 ? 2.756 32.825 185.844 1.00 23.97 157 ALA A O 1
ATOM 1116 N N . LYS A 1 183 ? 2.747 33.076 188.103 1.00 25.94 158 LYS A N 1
ATOM 1117 C CA . LYS A 1 183 ? 1.531 32.326 188.284 1.00 29.42 158 LYS A CA 1
ATOM 1118 C C . LYS A 1 183 ? 0.311 33.058 187.709 1.00 27.52 158 LYS A C 1
ATOM 1119 O O . LYS A 1 183 ? -0.638 32.446 187.380 1.00 27.04 158 LYS A O 1
ATOM 1125 N N . ARG A 1 184 ? 0.377 34.369 187.598 1.00 28.92 159 ARG A N 1
ATOM 1126 C CA . ARG A 1 184 ? -0.710 35.124 187.011 1.00 32.58 159 ARG A CA 1
ATOM 1127 C C . ARG A 1 184 ? -0.669 34.928 185.524 1.00 33.11 159 ARG A C 1
ATOM 1128 O O . ARG A 1 184 ? -1.685 34.873 184.901 1.00 30.28 159 ARG A O 1
ATOM 1136 N N . LEU A 1 185 ? 0.534 34.823 184.983 1.00 29.49 160 LEU A N 1
ATOM 1137 C CA . LEU A 1 185 ? 0.722 34.569 183.573 1.00 29.72 160 LEU A CA 1
ATOM 1138 C C . LEU A 1 185 ? 0.376 33.151 183.167 1.00 29.72 160 LEU A C 1
ATOM 1139 O O . LEU A 1 185 ? -0.074 32.917 182.043 1.00 30.67 160 LEU A O 1
ATOM 1144 N N . CYS A 1 186 ? 0.611 32.201 184.073 1.00 29.12 161 CYS A N 1
ATOM 1145 C CA . CYS A 1 186 ? 0.482 30.806 183.793 1.00 26.21 161 CYS A CA 1
ATOM 1146 C C . CYS A 1 186 ? -0.016 30.125 185.052 1.00 29.03 161 CYS A C 1
ATOM 1147 O O . CYS A 1 186 ? 0.805 29.676 185.874 1.00 24.99 161 CYS A O 1
ATOM 1150 N N . PRO A 1 187 ? -1.315 30.110 185.280 1.00 32.14 162 PRO A N 1
ATOM 1151 C CA . PRO A 1 187 ? -1.845 29.549 186.513 1.00 31.05 162 PRO A CA 1
ATOM 1152 C C . PRO A 1 187 ? -1.396 28.148 186.842 1.00 30.97 162 PRO A C 1
ATOM 1153 O O . PRO A 1 187 ? -1.235 27.869 187.979 1.00 33.34 162 PRO A O 1
ATOM 1157 N N . GLN A 1 188 ? -1.210 27.306 185.855 1.00 30.70 163 GLN A N 1
ATOM 1158 C CA . GLN A 1 188 ? -0.789 25.943 186.050 1.00 30.19 163 GLN A CA 1
ATOM 1159 C C . GLN A 1 188 ? 0.724 25.745 186.228 1.00 28.05 163 GLN A C 1
ATOM 1160 O O . GLN A 1 188 ? 1.197 24.666 186.269 1.00 27.11 163 GLN A O 1
ATOM 1166 N N . LEU A 1 189 ? 1.458 26.822 186.317 1.00 25.69 164 LEU A N 1
ATOM 1167 C CA . LEU A 1 189 ? 2.898 26.754 186.433 1.00 25.61 164 LEU A CA 1
ATOM 1168 C C . LEU A 1 189 ? 3.389 26.011 187.667 1.00 25.50 164 LEU A C 1
ATOM 1169 O O . LEU A 1 189 ? 2.941 26.261 188.729 1.00 27.13 164 LEU A O 1
ATOM 1174 N N . ILE A 1 190 ? 4.311 25.092 187.499 1.00 25.19 165 ILE A N 1
ATOM 1175 C CA . ILE A 1 190 ? 4.913 24.382 188.625 1.00 25.88 165 ILE A CA 1
ATOM 1176 C C . ILE A 1 190 ? 6.202 25.112 188.985 1.00 28.01 165 ILE A C 1
ATOM 1177 O O . ILE A 1 190 ? 7.126 25.172 188.158 1.00 28.24 165 ILE A O 1
ATOM 1182 N N . ILE A 1 191 ? 6.299 25.632 190.199 1.00 27.87 166 ILE A N 1
ATOM 1183 C CA . ILE A 1 191 ? 7.518 26.280 190.675 1.00 26.12 166 ILE A CA 1
ATOM 1184 C C . ILE A 1 191 ? 8.229 25.283 191.581 1.00 29.37 166 ILE A C 1
ATOM 1185 O O . ILE A 1 191 ? 7.680 24.811 192.556 1.00 28.59 166 ILE A O 1
ATOM 1190 N N . VAL A 1 192 ? 9.444 24.958 191.208 1.00 26.78 167 VAL A N 1
ATOM 1191 C CA . VAL A 1 192 ? 10.260 23.994 191.889 1.00 29.31 167 VAL A CA 1
ATOM 1192 C C . VAL A 1 192 ? 11.391 24.675 192.644 1.00 26.24 167 VAL A C 1
ATOM 1193 O O . VAL A 1 192 ? 12.093 25.452 192.097 1.00 24.48 167 VAL A O 1
ATOM 1197 N N . PRO A 1 193 ? 11.537 24.312 193.969 1.00 24.81 168 PRO A N 1
ATOM 1198 C CA . PRO A 1 193 ? 12.647 24.967 194.688 1.00 24.68 168 PRO A CA 1
ATOM 1199 C C . PRO A 1 193 ? 14.033 24.603 194.128 1.00 24.81 168 PRO A C 1
ATOM 1200 O O . PRO A 1 193 ? 14.136 23.545 193.607 1.00 24.40 168 PRO A O 1
ATOM 1204 N N . PRO A 1 194 ? 15.052 25.448 194.254 1.00 24.98 169 PRO A N 1
ATOM 1205 C CA . PRO A 1 194 ? 16.358 25.111 193.661 1.00 24.33 169 PRO A CA 1
ATOM 1206 C C . PRO A 1 194 ? 17.116 24.055 194.446 1.00 24.57 169 PRO A C 1
ATOM 1207 O O . PRO A 1 194 ? 16.968 23.978 195.667 1.00 23.84 169 PRO A O 1
ATOM 1211 N N . ASN A 1 195 ? 17.946 23.278 193.752 1.00 23.19 170 ASN A N 1
ATOM 1212 C CA . ASN A 1 195 ? 18.911 22.344 194.354 1.00 23.97 170 ASN A CA 1
ATOM 1213 C C . ASN A 1 195 ? 20.355 22.673 193.875 1.00 24.87 170 ASN A C 1
ATOM 1214 O O . ASN A 1 195 ? 20.898 22.010 193.005 1.00 22.10 170 ASN A O 1
ATOM 1219 N N . PHE A 1 196 ? 20.948 23.714 194.455 1.00 26.78 171 PHE A N 1
ATOM 1220 C CA . PHE A 1 196 ? 22.184 24.306 193.934 1.00 29.37 171 PHE A CA 1
ATOM 1221 C C . PHE A 1 196 ? 23.321 23.308 193.855 1.00 27.36 171 PHE A C 1
ATOM 1222 O O . PHE A 1 196 ? 24.061 23.342 192.895 1.00 25.29 171 PHE A O 1
ATOM 1230 N N . ASP A 1 197 ? 23.421 22.397 194.821 1.00 29.14 172 ASP A N 1
ATOM 1231 C CA . ASP A 1 197 ? 24.505 21.382 194.832 1.00 29.93 172 ASP A CA 1
ATOM 1232 C C . ASP A 1 197 ? 24.387 20.383 193.718 1.00 26.42 172 ASP A C 1
ATOM 1233 O O . ASP A 1 197 ? 25.401 19.947 193.174 1.00 25.10 172 ASP A O 1
ATOM 1238 N N . LYS A 1 198 ? 23.154 20.015 193.369 1.00 25.11 173 LYS A N 1
ATOM 1239 C CA . LYS A 1 198 ? 22.909 19.259 192.131 1.00 27.11 173 LYS A CA 1
ATOM 1240 C C . LYS A 1 198 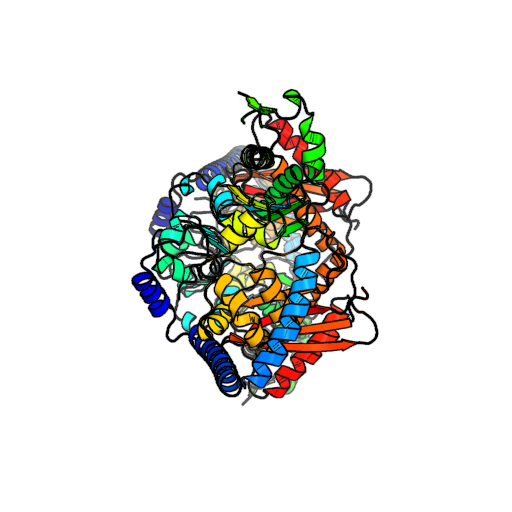? 23.399 19.954 190.868 1.00 26.74 173 LYS A C 1
ATOM 1241 O O . LYS A 1 198 ? 23.992 19.315 190.007 1.00 26.08 173 LYS A O 1
ATOM 1247 N N . TYR A 1 199 ? 23.154 21.262 190.769 1.00 25.99 174 TYR A N 1
ATOM 1248 C CA . TYR A 1 199 ? 23.540 21.997 189.580 1.00 25.01 174 TYR A CA 1
ATOM 1249 C C . TYR A 1 199 ? 25.051 22.118 189.504 1.00 26.02 174 TYR A C 1
ATOM 1250 O O . TYR A 1 199 ? 25.585 22.041 188.409 1.00 25.99 174 TYR A O 1
ATOM 1259 N N . ARG A 1 200 ? 25.733 22.271 190.649 1.00 26.66 175 ARG A N 1
ATOM 1260 C CA . ARG A 1 200 ? 27.217 22.251 190.680 1.00 28.64 175 ARG A CA 1
ATOM 1261 C C . ARG A 1 200 ? 27.723 20.906 190.218 1.00 26.20 175 ARG A C 1
ATOM 1262 O O . ARG A 1 200 ? 28.662 20.841 189.452 1.00 25.53 175 ARG A O 1
ATOM 1270 N N . ALA A 1 201 ? 27.087 19.830 190.676 1.00 25.40 176 ALA A N 1
ATOM 1271 C CA . ALA A 1 201 ? 27.476 18.471 190.277 1.00 26.54 176 ALA A CA 1
ATOM 1272 C C . ALA A 1 201 ? 27.327 18.234 188.756 1.00 27.97 176 ALA A C 1
ATOM 1273 O O . ALA A 1 201 ? 28.238 17.705 188.108 1.00 25.30 176 ALA A O 1
ATOM 1275 N N . VAL A 1 202 ? 26.200 18.654 188.182 1.00 27.60 177 VAL A N 1
ATOM 1276 C CA . VAL A 1 202 ? 26.003 18.522 186.743 1.00 26.80 177 VAL A CA 1
ATOM 1277 C C . VAL A 1 202 ? 27.053 19.338 186.001 1.00 27.00 177 VAL A C 1
ATOM 1278 O O . VAL A 1 202 ? 27.627 18.899 184.992 1.00 26.68 177 VAL A O 1
ATOM 1282 N N . SER A 1 203 ? 27.313 20.525 186.506 1.00 26.27 178 SER A N 1
ATOM 1283 C CA . SER A 1 203 ? 28.275 21.392 185.900 1.00 28.77 178 SER A CA 1
ATOM 1284 C C . SER A 1 203 ? 29.677 20.748 185.866 1.00 30.26 178 SER A C 1
ATOM 1285 O O . SER A 1 203 ? 30.397 20.853 184.865 1.00 27.88 178 SER A O 1
ATOM 1288 N N . LYS A 1 204 ? 30.050 20.057 186.933 1.00 30.70 179 LYS A N 1
ATOM 1289 C CA . LYS A 1 204 ? 31.346 19.342 186.976 1.00 31.45 179 LYS A CA 1
ATOM 1290 C C . LYS A 1 204 ? 31.438 18.272 185.905 1.00 28.49 179 LYS A C 1
ATOM 1291 O O . LYS A 1 204 ? 32.459 18.156 185.225 1.00 29.32 179 LYS A O 1
ATOM 1297 N N . GLU A 1 205 ? 30.357 17.518 185.723 1.00 26.40 180 GLU A N 1
ATOM 1298 C CA . GLU A 1 205 ? 30.271 16.547 184.622 1.00 27.70 180 GLU A CA 1
ATOM 1299 C C . GLU A 1 205 ? 30.422 17.164 183.230 1.00 26.55 180 GLU A C 1
ATOM 1300 O O . GLU A 1 205 ? 31.150 16.632 182.397 1.00 24.95 180 GLU A O 1
ATOM 1306 N N . VAL A 1 206 ? 29.792 18.312 183.011 1.00 25.14 181 VAL A N 1
ATOM 1307 C CA . VAL A 1 206 ? 29.905 19.020 181.729 1.00 24.46 181 VAL A CA 1
ATOM 1308 C C . VAL A 1 206 ? 31.346 19.496 181.491 1.00 26.39 181 VAL A C 1
ATOM 1309 O O . VAL A 1 206 ? 31.942 19.191 180.464 1.00 25.03 181 VAL A O 1
ATOM 1313 N N . LYS A 1 207 ? 31.903 20.180 182.472 1.00 28.30 182 LYS A N 1
ATOM 1314 C CA . LYS A 1 207 ? 33.279 20.690 182.394 1.00 31.13 182 LYS A CA 1
ATOM 1315 C C . LYS A 1 207 ? 34.314 19.592 182.145 1.00 29.57 182 LYS A C 1
ATOM 1316 O O . LYS A 1 207 ? 35.273 19.818 181.453 1.00 29.22 182 LYS A O 1
ATOM 1322 N N . GLU A 1 208 ? 34.129 18.403 182.713 1.00 30.38 183 GLU A N 1
ATOM 1323 C CA . GLU A 1 208 ? 35.033 17.286 182.400 1.00 32.82 183 GLU A CA 1
ATOM 1324 C C . GLU A 1 208 ? 35.035 16.877 180.930 1.00 29.92 183 GLU A C 1
ATOM 1325 O O . GLU A 1 208 ? 36.058 16.492 180.388 1.00 29.84 183 GLU A O 1
ATOM 1331 N N . ILE A 1 209 ? 33.888 16.964 180.278 1.00 29.45 184 ILE A N 1
ATOM 1332 C CA . ILE A 1 209 ? 33.854 16.753 178.824 1.00 28.11 184 ILE A CA 1
ATOM 1333 C C . ILE A 1 209 ? 34.539 17.937 178.137 1.00 27.02 184 ILE A C 1
ATOM 1334 O O . ILE A 1 209 ? 35.393 17.754 177.268 1.00 25.53 184 ILE A O 1
ATOM 1339 N N . LEU A 1 210 ? 34.228 19.150 178.567 1.00 26.00 185 LEU A N 1
ATOM 1340 C CA . LEU A 1 210 ? 34.772 20.309 177.873 1.00 27.13 185 LEU A CA 1
ATOM 1341 C C . LEU A 1 210 ? 36.316 20.358 177.880 1.00 27.74 185 LEU A C 1
ATOM 1342 O O . LEU A 1 210 ? 36.923 20.775 176.895 1.00 25.35 185 LEU A O 1
ATOM 1347 N N . ALA A 1 211 ? 36.922 19.874 178.954 1.00 28.43 186 ALA A N 1
ATOM 1348 C CA . ALA A 1 211 ? 38.393 19.846 179.113 1.00 29.98 186 ALA A CA 1
ATOM 1349 C C . ALA A 1 211 ? 39.105 19.037 178.054 1.00 31.29 186 ALA A C 1
ATOM 1350 O O . ALA A 1 211 ? 40.231 19.362 177.705 1.00 33.65 186 ALA A O 1
ATOM 1352 N N . ASP A 1 212 ? 38.450 18.003 177.521 1.00 32.44 187 ASP A N 1
ATOM 1353 C CA . ASP A 1 212 ? 39.010 17.228 176.434 1.00 32.58 187 ASP A CA 1
ATOM 1354 C C . ASP A 1 212 ? 39.310 18.011 175.176 1.00 33.29 187 ASP A C 1
ATOM 1355 O O . ASP A 1 212 ? 40.164 17.572 174.425 1.00 37.68 187 ASP A O 1
ATOM 1360 N N . TYR A 1 213 ? 38.565 19.096 174.922 1.00 29.20 188 TYR A N 1
ATOM 1361 C CA . TYR A 1 213 ? 38.629 19.860 173.662 1.00 28.31 188 TYR A CA 1
ATOM 1362 C C . TYR A 1 213 ? 39.392 21.179 173.810 1.00 29.00 188 TYR A C 1
ATOM 1363 O O . TYR A 1 213 ? 40.003 21.639 172.850 1.00 30.90 188 TYR A O 1
ATOM 1372 N N . ASP A 1 214 ? 39.293 21.815 174.979 1.00 29.75 189 ASP A N 1
ATOM 1373 C CA . ASP A 1 214 ? 40.149 22.944 175.315 1.00 31.07 189 ASP A CA 1
ATOM 1374 C C . ASP A 1 214 ? 40.470 22.854 176.805 1.00 33.46 189 ASP A C 1
ATOM 1375 O O . ASP A 1 214 ? 39.626 23.240 177.649 1.00 31.47 189 ASP A O 1
ATOM 1380 N N . PRO A 1 215 ? 41.695 22.383 177.147 1.00 34.05 190 PRO A N 1
ATOM 1381 C CA . PRO A 1 215 ? 42.014 22.324 178.576 1.00 35.63 190 PRO A CA 1
ATOM 1382 C C . PRO A 1 215 ? 42.052 23.692 179.262 1.00 35.53 190 PRO A C 1
ATOM 1383 O O . PRO A 1 215 ? 41.846 23.757 180.457 1.00 38.36 190 PRO A O 1
ATOM 1387 N N . ASN A 1 216 ? 42.247 24.774 178.510 1.00 34.43 191 ASN A N 1
ATOM 1388 C CA . ASN A 1 216 ? 42.110 26.148 179.038 1.00 37.31 191 ASN A CA 1
ATOM 1389 C C . ASN A 1 216 ? 40.724 26.818 178.842 1.00 34.65 191 ASN A C 1
ATOM 1390 O O . ASN A 1 216 ? 40.624 28.019 178.849 1.00 34.60 191 ASN A O 1
ATOM 1395 N N . PHE A 1 217 ? 39.654 26.040 178.691 1.00 36.14 192 PHE A N 1
ATOM 1396 C CA . PHE A 1 217 ? 38.305 26.596 178.492 1.00 34.37 192 PHE A CA 1
ATOM 1397 C C . PHE A 1 217 ? 37.969 27.543 179.639 1.00 35.40 192 PHE A C 1
ATOM 1398 O O . PHE A 1 217 ? 38.441 27.361 180.751 1.00 33.60 192 PHE A O 1
ATOM 1406 N N . MET A 1 218 ? 37.123 28.516 179.357 1.00 34.62 193 MET A N 1
ATOM 1407 C CA . MET A 1 218 ? 36.765 29.574 180.292 1.00 39.33 193 MET A CA 1
ATOM 1408 C C . MET A 1 218 ? 35.302 29.384 180.681 1.00 40.03 193 MET A C 1
ATOM 1409 O O . MET A 1 218 ? 34.387 29.664 179.889 1.00 35.87 193 MET A O 1
ATOM 1414 N N . ALA A 1 219 ? 35.090 28.911 181.898 1.00 41.56 194 ALA A N 1
ATOM 1415 C CA . ALA A 1 219 ? 33.758 28.674 182.422 1.00 43.13 194 ALA A CA 1
ATOM 1416 C C . ALA A 1 219 ? 33.246 29.981 182.988 1.00 46.60 194 ALA A C 1
ATOM 1417 O O . ALA A 1 219 ? 33.909 30.632 183.770 1.00 44.51 194 ALA A O 1
ATOM 1419 N N . MET A 1 220 ? 32.055 30.362 182.575 1.00 46.29 195 MET A N 1
ATOM 1420 C CA . MET A 1 220 ? 31.518 31.660 182.905 1.00 48.36 195 MET A CA 1
ATOM 1421 C C . MET A 1 220 ? 30.591 31.557 184.104 1.00 49.37 195 MET A C 1
ATOM 1422 O O . MET A 1 220 ? 30.675 32.348 185.022 1.00 58.58 195 MET A O 1
ATOM 1427 N N . SER A 1 221 ? 29.700 30.588 184.076 1.00 45.77 196 SER A N 1
ATOM 1428 C CA . SER A 1 221 ? 28.851 30.292 185.212 1.00 45.22 196 SER A CA 1
ATOM 1429 C C . SER A 1 221 ? 28.845 28.762 185.286 1.00 41.50 196 SER A C 1
ATOM 1430 O O . SER A 1 221 ? 29.654 28.107 184.602 1.00 40.55 196 SER A O 1
ATOM 1433 N N . LEU A 1 222 ? 27.918 28.191 186.043 1.00 32.09 197 LEU A N 1
ATOM 1434 C CA . LEU A 1 222 ? 27.737 26.739 186.030 1.00 32.10 197 LEU A CA 1
ATOM 1435 C C . LEU A 1 222 ? 27.345 26.200 184.653 1.00 30.25 197 LEU A C 1
ATOM 1436 O O . LEU A 1 222 ? 27.761 25.086 184.291 1.00 27.92 197 LEU A O 1
ATOM 1441 N N . ASP A 1 223 ? 26.556 26.967 183.893 1.00 26.72 198 ASP A N 1
ATOM 1442 C CA . ASP A 1 223 ? 25.902 26.390 182.715 1.00 27.01 198 ASP A CA 1
ATOM 1443 C C . ASP A 1 223 ? 26.556 26.731 181.352 1.00 25.23 198 ASP A C 1
ATOM 1444 O O . ASP A 1 223 ? 26.078 26.266 180.330 1.00 25.42 198 ASP A O 1
ATOM 1449 N N . GLU A 1 224 ? 27.583 27.563 181.322 1.00 24.92 199 GLU A N 1
ATOM 1450 C CA . GLU A 1 224 ? 28.180 27.937 180.041 1.00 29.02 199 GLU A CA 1
ATOM 1451 C C . GLU A 1 224 ? 29.673 28.057 180.072 1.00 29.13 199 GLU A C 1
ATOM 1452 O O . GLU A 1 224 ? 30.293 28.210 181.143 1.00 28.55 199 GLU A O 1
ATOM 1458 N N . ALA A 1 225 ? 30.249 28.025 178.875 1.00 27.04 200 ALA A N 1
ATOM 1459 C CA . ALA A 1 225 ? 31.698 28.112 178.726 1.00 27.59 200 ALA A CA 1
ATOM 1460 C C . ALA A 1 225 ? 32.121 28.445 177.320 1.00 27.26 200 ALA A C 1
ATOM 1461 O O . ALA A 1 225 ? 31.449 28.032 176.358 1.00 25.94 200 ALA A O 1
ATOM 1463 N N . TYR A 1 226 ? 33.266 29.121 177.223 1.00 25.38 201 TYR A N 1
ATOM 1464 C CA . TYR A 1 226 ? 33.962 29.353 175.975 1.00 24.08 201 TYR A CA 1
ATOM 1465 C C . TYR A 1 226 ? 35.115 28.391 175.857 1.00 25.07 201 TYR A C 1
ATOM 1466 O O . TYR A 1 226 ? 35.813 28.139 176.837 1.00 26.58 201 TYR A O 1
ATOM 1475 N N . LEU A 1 227 ? 35.291 27.839 174.657 1.00 25.08 202 LEU A N 1
ATOM 1476 C CA . LEU A 1 227 ? 36.386 26.947 174.318 1.00 26.20 202 LEU A CA 1
ATOM 1477 C C . LEU A 1 227 ? 37.054 27.520 173.065 1.00 28.41 202 LEU A C 1
ATOM 1478 O O . LEU A 1 227 ? 36.388 28.054 172.152 1.00 24.41 202 LEU A O 1
ATOM 1483 N N . ASN A 1 228 ? 38.365 27.407 173.021 1.00 25.43 203 ASN A N 1
ATOM 1484 C CA . ASN A 1 228 ? 39.091 27.634 171.800 1.00 25.85 203 ASN A CA 1
ATOM 1485 C C . ASN A 1 228 ? 39.492 26.261 171.293 1.00 25.32 203 ASN A C 1
ATOM 1486 O O . ASN A 1 228 ? 40.434 25.670 171.790 1.00 25.63 203 ASN A O 1
ATOM 1491 N N . ILE A 1 229 ? 38.809 25.770 170.267 1.00 24.87 204 ILE A N 1
ATOM 1492 C CA . ILE A 1 229 ? 39.058 24.415 169.757 1.00 25.86 204 ILE A CA 1
ATOM 1493 C C . ILE A 1 229 ? 40.031 24.380 168.561 1.00 25.79 204 ILE A C 1
ATOM 1494 O O . ILE A 1 229 ? 40.129 23.366 167.894 1.00 24.91 204 ILE A O 1
ATOM 1499 N N . THR A 1 230 ? 40.712 25.497 168.309 1.00 27.82 205 THR A N 1
ATOM 1500 C CA . THR A 1 230 ? 41.716 25.635 167.233 1.00 30.23 205 THR A CA 1
ATOM 1501 C C . THR A 1 230 ? 42.749 24.503 167.251 1.00 30.02 205 THR A C 1
ATOM 1502 O O . THR A 1 230 ? 42.919 23.806 166.261 1.00 31.67 205 THR A O 1
ATOM 1506 N N . LYS A 1 231 ? 43.408 24.319 168.381 1.00 30.07 206 LYS A N 1
ATOM 1507 C CA . LYS A 1 231 ? 44.411 23.253 168.504 1.00 32.86 206 LYS A CA 1
ATOM 1508 C C . LYS A 1 231 ? 43.810 21.878 168.318 1.00 31.98 206 LYS A C 1
ATOM 1509 O O . LYS A 1 231 ? 44.294 21.044 167.553 1.00 29.78 206 LYS A O 1
ATOM 1515 N N . HIS A 1 232 ? 42.757 21.613 169.071 1.00 31.04 207 HIS A N 1
ATOM 1516 C CA . HIS A 1 232 ? 42.058 20.363 168.937 1.00 29.45 207 HIS A CA 1
ATOM 1517 C C . HIS A 1 232 ? 41.707 20.062 167.496 1.00 29.56 207 HIS A C 1
ATOM 1518 O O . HIS A 1 232 ? 41.917 18.923 167.041 1.00 28.72 207 HIS A O 1
ATOM 1525 N N . LEU A 1 233 ? 41.165 21.046 166.760 1.00 30.43 208 LEU A N 1
ATOM 1526 C CA . LEU A 1 233 ? 40.773 20.795 165.359 1.00 30.59 208 LEU A CA 1
ATOM 1527 C C . LEU A 1 233 ? 41.963 20.384 164.502 1.00 33.58 208 LEU A C 1
ATOM 1528 O O . LEU A 1 233 ? 41.842 19.518 163.626 1.00 33.20 208 LEU A O 1
ATOM 1533 N N . GLU A 1 234 ? 43.098 21.027 164.763 1.00 34.51 209 GLU A N 1
ATOM 1534 C CA . GLU A 1 234 ? 44.342 20.732 164.058 1.00 41.05 209 GLU A CA 1
ATOM 1535 C C . GLU A 1 234 ? 44.792 19.282 164.322 1.00 37.52 209 GLU A C 1
ATOM 1536 O O . GLU A 1 234 ? 45.075 18.548 163.391 1.00 35.70 209 GLU A O 1
ATOM 1542 N N . GLU A 1 235 ? 44.789 18.858 165.577 1.00 34.43 210 GLU A N 1
ATOM 1543 C CA . GLU A 1 235 ? 45.116 17.467 165.915 1.00 37.33 210 GLU A CA 1
ATOM 1544 C C . GLU A 1 235 ? 44.084 16.501 165.345 1.00 36.16 210 GLU A C 1
ATOM 1545 O O . GLU A 1 235 ? 44.415 15.466 164.730 1.00 31.20 210 GLU A O 1
ATOM 1551 N N . ARG A 1 236 ? 42.817 16.842 165.569 1.00 36.05 211 ARG A N 1
ATOM 1552 C CA . ARG A 1 236 ? 41.718 16.016 165.121 1.00 32.92 211 ARG A CA 1
ATOM 1553 C C . ARG A 1 236 ? 41.748 15.575 163.696 1.00 31.36 211 ARG A C 1
ATOM 1554 O O . ARG A 1 236 ? 41.262 14.514 163.394 1.00 30.30 211 ARG A O 1
ATOM 1562 N N . GLN A 1 237 ? 42.282 16.389 162.793 1.00 34.96 212 GLN A N 1
ATOM 1563 C CA . GLN A 1 237 ? 42.310 16.045 161.360 1.00 38.02 212 GLN A CA 1
ATOM 1564 C C . GLN A 1 237 ? 43.029 14.711 161.077 1.00 36.60 212 GLN A C 1
ATOM 1565 O O . GLN A 1 237 ? 42.714 14.094 160.101 1.00 37.35 212 GLN A O 1
ATOM 1571 N N . ASN A 1 238 ? 43.945 14.276 161.940 1.00 37.43 213 ASN A N 1
ATOM 1572 C CA . ASN A 1 238 ? 44.628 12.965 161.829 1.00 42.80 213 ASN A CA 1
ATOM 1573 C C . ASN A 1 238 ? 44.217 11.908 162.845 1.00 44.22 213 ASN A C 1
ATOM 1574 O O . ASN A 1 238 ? 44.936 10.940 163.064 1.00 52.93 213 ASN A O 1
ATOM 1579 N N . TRP A 1 239 ? 43.061 12.064 163.460 1.00 40.98 214 TRP A N 1
ATOM 1580 C CA . TRP A 1 239 ? 42.638 11.112 164.462 1.00 38.70 214 TRP A CA 1
ATOM 1581 C C . TRP A 1 239 ? 41.884 9.997 163.760 1.00 39.17 214 TRP A C 1
ATOM 1582 O O . TRP A 1 239 ? 40.984 10.271 162.943 1.00 36.52 214 TRP A O 1
ATOM 1593 N N . PRO A 1 240 ? 42.231 8.735 164.072 1.00 40.50 215 PRO A N 1
ATOM 1594 C CA . PRO A 1 240 ? 41.464 7.629 163.493 1.00 43.25 215 PRO A CA 1
ATOM 1595 C C . PRO A 1 240 ? 40.077 7.546 164.116 1.00 44.18 215 PRO A C 1
ATOM 1596 O O . PRO A 1 240 ? 39.854 8.089 165.214 1.00 46.72 215 PRO A O 1
ATOM 1600 N N . GLU A 1 241 ? 39.154 6.892 163.424 1.00 47.27 216 GLU A N 1
ATOM 1601 C CA . GLU A 1 241 ? 37.765 6.769 163.901 1.00 53.27 216 GLU A CA 1
ATOM 1602 C C . GLU A 1 241 ? 37.637 6.337 165.364 1.00 55.91 216 GLU A C 1
ATOM 1603 O O . GLU A 1 241 ? 36.735 6.821 166.063 1.00 61.93 216 GLU A O 1
ATOM 1609 N N . ASP A 1 242 ? 38.536 5.456 165.826 1.00 50.88 217 ASP A N 1
ATOM 1610 C CA . ASP A 1 242 ? 38.563 5.006 167.226 1.00 51.72 217 ASP A CA 1
ATOM 1611 C C . ASP A 1 242 ? 38.616 6.141 168.271 1.00 50.92 217 ASP A C 1
ATOM 1612 O O . ASP A 1 242 ? 38.051 6.008 169.348 1.00 49.20 217 ASP A O 1
ATOM 1614 N N . LYS A 1 243 ? 39.313 7.237 167.969 1.00 45.57 218 LYS A N 1
ATOM 1615 C CA . LYS A 1 243 ? 39.360 8.381 168.874 1.00 42.09 218 LYS A CA 1
ATOM 1616 C C . LYS A 1 243 ? 38.157 9.351 168.732 1.00 38.78 218 LYS A C 1
ATOM 1617 O O . LYS A 1 243 ? 38.069 10.323 169.477 1.00 40.44 218 LYS A O 1
ATOM 1623 N N . ARG A 1 244 ? 37.258 9.079 167.786 1.00 39.44 219 ARG A N 1
ATOM 1624 C CA . ARG A 1 244 ? 36.060 9.885 167.509 1.00 38.28 219 ARG A CA 1
ATOM 1625 C C . ARG A 1 244 ? 34.800 9.032 167.569 1.00 41.54 219 ARG A C 1
ATOM 1626 O O . ARG A 1 244 ? 33.812 9.332 166.900 1.00 35.16 219 ARG A O 1
ATOM 1634 N N . ARG A 1 245 ? 34.855 7.944 168.348 1.00 47.52 220 ARG A N 1
ATOM 1635 C CA . ARG A 1 245 ? 33.772 6.945 168.400 1.00 52.23 220 ARG A CA 1
ATOM 1636 C C . ARG A 1 245 ? 33.215 6.873 169.813 1.00 51.12 220 ARG A C 1
ATOM 1637 O O . ARG A 1 245 ? 33.959 6.905 170.785 1.00 51.32 220 ARG A O 1
ATOM 1645 N N . TYR A 1 246 ? 31.890 6.824 169.907 1.00 54.59 221 TYR A N 1
ATOM 1646 C CA . TYR A 1 246 ? 31.180 6.748 171.185 1.00 56.18 221 TYR A CA 1
ATOM 1647 C C . TYR A 1 246 ? 30.041 5.722 171.071 1.00 62.81 221 TYR A C 1
ATOM 1648 O O . TYR A 1 246 ? 29.398 5.594 170.014 1.00 66.61 221 TYR A O 1
ATOM 1657 N N . PHE A 1 247 ? 29.840 4.969 172.153 1.00 73.69 222 PHE A N 1
ATOM 1658 C CA . PHE A 1 247 ? 28.775 3.960 172.267 1.00 77.62 222 PHE A CA 1
ATOM 1659 C C . PHE A 1 247 ? 27.587 4.645 172.943 1.00 78.40 222 PHE A C 1
ATOM 1660 O O . PHE A 1 247 ? 27.797 5.497 173.808 1.00 75.58 222 PHE A O 1
ATOM 1668 N N . ILE A 1 248 ? 26.356 4.312 172.541 1.00 82.52 223 ILE A N 1
ATOM 1669 C CA . ILE A 1 248 ? 25.154 4.986 173.085 1.00 85.65 223 ILE A CA 1
ATOM 1670 C C . ILE A 1 248 ? 24.680 4.405 174.441 1.00 89.60 223 ILE A C 1
ATOM 1671 O O . ILE A 1 248 ? 24.711 3.192 174.650 1.00 99.10 223 ILE A O 1
ATOM 1676 N N . LYS A 1 249 ? 24.223 5.294 175.330 1.00 84.69 224 LYS A N 1
ATOM 1677 C CA . LYS A 1 249 ? 23.745 4.969 176.678 1.00 88.31 224 LYS A CA 1
ATOM 1678 C C . LYS A 1 249 ? 22.378 5.604 176.916 1.00 90.14 224 LYS A C 1
ATOM 1679 O O . LYS A 1 249 ? 21.368 5.168 176.361 1.00 92.62 224 LYS A O 1
ATOM 1681 N N . ASN A 1 307 ? 26.590 -1.117 168.951 1.00 75.81 282 ASN A N 1
ATOM 1682 C CA . ASN A 1 307 ? 26.027 0.156 168.519 1.00 80.75 282 ASN A CA 1
ATOM 1683 C C . ASN A 1 307 ? 26.859 1.374 168.956 1.00 80.16 282 ASN A C 1
ATOM 1684 O O . ASN A 1 307 ? 26.751 1.837 170.081 1.00 80.61 282 ASN A O 1
ATOM 1686 N N . SER A 1 308 ? 27.694 1.886 168.062 1.00 73.07 283 SER A N 1
ATOM 1687 C CA . SER A 1 308 ? 28.505 3.051 168.395 1.00 68.80 283 SER A CA 1
ATOM 1688 C C . SER A 1 308 ? 28.377 4.112 167.317 1.00 60.14 283 SER A C 1
ATOM 1689 O O . SER A 1 308 ? 27.946 3.820 166.226 1.00 60.08 283 SER A O 1
ATOM 1692 N N . VAL A 1 309 ? 28.743 5.343 167.627 1.00 53.19 284 VAL A N 1
ATOM 1693 C CA . VAL A 1 309 ? 28.665 6.396 166.631 1.00 48.19 284 VAL A CA 1
ATOM 1694 C C . VAL A 1 309 ? 29.989 7.087 166.433 1.00 40.84 284 VAL A C 1
ATOM 1695 O O . VAL A 1 309 ? 30.763 7.208 167.333 1.00 43.57 284 VAL A O 1
ATOM 1699 N N . VAL A 1 310 ? 30.228 7.537 165.228 1.00 38.43 285 VAL A N 1
ATOM 1700 C CA . VAL A 1 310 ? 31.476 8.240 164.888 1.00 35.15 285 VAL A CA 1
ATOM 1701 C C . VAL A 1 310 ? 31.188 9.682 164.489 1.00 32.65 285 VAL A C 1
ATOM 1702 O O . VAL A 1 310 ? 30.234 9.934 163.711 1.00 29.87 285 VAL A O 1
ATOM 1706 N N . PHE A 1 311 ? 32.009 10.605 165.005 1.00 27.18 286 PHE A N 1
ATOM 1707 C CA . PHE A 1 311 ? 31.900 12.021 164.676 1.00 27.43 286 PHE A CA 1
ATOM 1708 C C . PHE A 1 311 ? 33.071 12.394 163.777 1.00 27.67 286 PHE A C 1
ATOM 1709 O O . PHE A 1 311 ? 34.191 11.933 163.976 1.00 29.44 286 PHE A O 1
ATOM 1717 N N . GLY A 1 312 ? 32.797 13.227 162.790 1.00 26.88 287 GLY A N 1
ATOM 1718 C CA . GLY A 1 312 ? 33.798 13.682 161.828 1.00 27.53 287 GLY A CA 1
ATOM 1719 C C . GLY A 1 312 ? 34.796 14.663 162.416 1.00 28.27 287 GLY A C 1
ATOM 1720 O O . GLY A 1 312 ? 34.904 14.835 163.632 1.00 29.45 287 GLY A O 1
ATOM 1721 N N . THR A 1 313 ? 35.466 15.376 161.530 1.00 28.48 288 THR A N 1
ATOM 1722 C CA . THR A 1 313 ? 36.664 16.131 161.876 1.00 31.24 288 THR A CA 1
ATOM 1723 C C . THR A 1 313 ? 36.447 17.674 161.857 1.00 28.38 288 THR A C 1
ATOM 1724 O O . THR A 1 313 ? 37.271 18.427 162.362 1.00 29.53 288 THR A O 1
ATOM 1728 N N . SER A 1 314 ? 35.335 18.129 161.301 1.00 26.10 289 SER A N 1
ATOM 1729 C CA . SER A 1 314 ? 35.005 19.566 161.221 1.00 26.49 289 SER A CA 1
ATOM 1730 C C . SER A 1 314 ? 34.627 20.148 162.579 1.00 26.00 289 SER A C 1
ATOM 1731 O O . SER A 1 314 ? 34.282 19.429 163.506 1.00 25.39 289 SER A O 1
ATOM 1734 N N . ALA A 1 315 ? 34.639 21.460 162.656 1.00 24.75 290 ALA A N 1
ATOM 1735 C CA . ALA A 1 315 ? 34.177 22.147 163.842 1.00 24.56 290 ALA A CA 1
ATOM 1736 C C . ALA A 1 315 ? 32.725 21.769 164.188 1.00 25.42 290 ALA A C 1
ATOM 1737 O O . ALA A 1 315 ? 32.441 21.499 165.354 1.00 23.90 290 ALA A O 1
ATOM 1739 N N . GLN A 1 316 ? 31.826 21.735 163.196 1.00 24.11 291 GLN A N 1
ATOM 1740 C CA . GLN A 1 316 ? 30.437 21.396 163.496 1.00 26.26 291 GLN A CA 1
ATOM 1741 C C . GLN A 1 316 ? 30.374 19.989 164.083 1.00 24.78 291 GLN A C 1
ATOM 1742 O O . GLN A 1 316 ? 29.574 19.743 164.984 1.00 22.46 291 GLN A O 1
ATOM 1748 N N . GLU A 1 317 ? 31.209 19.071 163.579 1.00 24.20 292 GLU A N 1
ATOM 1749 C CA . GLU A 1 317 ? 31.228 17.690 164.083 1.00 26.85 292 GLU A CA 1
ATOM 1750 C C . GLU A 1 317 ? 31.799 17.597 165.480 1.00 24.77 292 GLU A C 1
ATOM 1751 O O . GLU A 1 317 ? 31.288 16.831 166.328 1.00 23.57 292 GLU A O 1
ATOM 1757 N N . VAL A 1 318 ? 32.849 18.359 165.741 1.00 25.24 293 VAL A N 1
ATOM 1758 C CA . VAL A 1 318 ? 33.369 18.438 167.113 1.00 25.60 293 VAL A CA 1
ATOM 1759 C C . VAL A 1 318 ? 32.288 18.853 168.093 1.00 24.27 293 VAL A C 1
ATOM 1760 O O . VAL A 1 318 ? 32.157 18.242 169.136 1.00 24.11 293 VAL A O 1
ATOM 1764 N N . VAL A 1 319 ? 31.507 19.872 167.751 1.00 25.33 294 VAL A N 1
ATOM 1765 C CA . VAL A 1 319 ? 30.489 20.388 168.664 1.00 24.07 294 VAL A CA 1
ATOM 1766 C C . VAL A 1 319 ? 29.296 19.422 168.781 1.00 23.98 294 VAL A C 1
ATOM 1767 O O . VAL A 1 319 ? 28.699 19.287 169.850 1.00 24.71 294 VAL A O 1
ATOM 1771 N N . LYS A 1 320 ? 28.984 18.707 167.707 1.00 25.51 295 LYS A N 1
ATOM 1772 C CA . LYS A 1 320 ? 28.007 17.623 167.785 1.00 26.26 295 LYS A CA 1
ATOM 1773 C C . LYS A 1 320 ? 28.486 16.530 168.723 1.00 25.57 295 LYS A C 1
ATOM 1774 O O . LYS A 1 320 ? 27.711 16.031 169.526 1.00 23.58 295 LYS A O 1
ATOM 1780 N N . GLU A 1 321 ? 29.768 16.221 168.665 1.00 22.04 296 GLU A N 1
ATOM 1781 C CA . GLU A 1 321 ? 30.362 15.278 169.600 1.00 23.34 296 GLU A CA 1
ATOM 1782 C C . GLU A 1 321 ? 30.268 15.789 171.039 1.00 22.61 296 GLU A C 1
ATOM 1783 O O . GLU A 1 321 ? 29.866 15.031 171.936 1.00 22.28 296 GLU A O 1
ATOM 1789 N N . ILE A 1 322 ? 30.639 17.060 171.266 1.00 23.10 297 ILE A N 1
ATOM 1790 C CA . ILE A 1 322 ? 30.504 17.635 172.605 1.00 23.25 297 ILE A CA 1
ATOM 1791 C C . ILE A 1 322 ? 29.078 17.513 173.143 1.00 22.41 297 ILE A C 1
ATOM 1792 O O . ILE A 1 322 ? 28.898 17.066 174.281 1.00 21.96 297 ILE A O 1
ATOM 1797 N N . ARG A 1 323 ? 28.105 17.922 172.349 1.00 22.54 298 ARG A N 1
ATOM 1798 C CA . ARG A 1 323 ? 26.708 17.861 172.763 1.00 26.21 298 ARG A CA 1
ATOM 1799 C C . ARG A 1 323 ? 26.158 16.505 173.023 1.00 25.69 298 ARG A C 1
ATOM 1800 O O . ARG A 1 323 ? 25.395 16.312 173.945 1.00 24.41 298 ARG A O 1
ATOM 1808 N N . PHE A 1 324 ? 26.583 15.545 172.191 1.00 26.45 299 PHE A N 1
ATOM 1809 C CA . PHE A 1 324 ? 26.239 14.139 172.318 1.00 26.63 299 PHE A CA 1
ATOM 1810 C C . PHE A 1 324 ? 26.769 13.594 173.644 1.00 26.42 299 PHE A C 1
ATOM 1811 O O . PHE A 1 324 ? 26.007 12.989 174.392 1.00 24.54 299 PHE A O 1
ATOM 1819 N N . ARG A 1 325 ? 28.043 13.852 173.942 1.00 22.84 300 ARG A N 1
ATOM 1820 C CA . ARG A 1 325 ? 28.657 13.403 175.200 1.00 23.92 300 ARG A CA 1
ATOM 1821 C C . ARG A 1 325 ? 27.982 14.004 176.419 1.00 24.05 300 ARG A C 1
ATOM 1822 O O . ARG A 1 325 ? 27.743 13.306 177.385 1.00 25.86 300 ARG A O 1
ATOM 1830 N N . ILE A 1 326 ? 27.645 15.285 176.361 1.00 22.46 301 ILE A N 1
ATOM 1831 C CA . ILE A 1 326 ? 26.891 15.934 177.425 1.00 24.31 301 ILE A CA 1
ATOM 1832 C C . ILE A 1 326 ? 25.546 15.245 177.644 1.00 23.52 301 ILE A C 1
ATOM 1833 O O . ILE A 1 326 ? 25.205 14.903 178.785 1.00 25.26 301 ILE A O 1
ATOM 1838 N N . GLU A 1 327 ? 24.805 15.031 176.569 1.00 23.52 302 GLU A N 1
ATOM 1839 C CA . GLU A 1 327 ? 23.492 14.417 176.668 1.00 26.64 302 GLU A CA 1
ATOM 1840 C C . GLU A 1 327 ? 23.583 12.979 177.197 1.00 29.39 302 GLU A C 1
ATOM 1841 O O . GLU A 1 327 ? 22.790 12.590 178.062 1.00 27.79 302 GLU A O 1
ATOM 1847 N N . GLN A 1 328 ? 24.559 12.212 176.709 1.00 28.15 303 GLN A N 1
ATOM 1848 C CA . GLN A 1 328 ? 24.768 10.855 177.200 1.00 32.63 303 GLN A CA 1
ATOM 1849 C C . GLN A 1 328 ? 25.180 10.809 178.656 1.00 30.22 303 GLN A C 1
ATOM 1850 O O . GLN A 1 328 ? 24.716 9.950 179.353 1.00 30.14 303 GLN A O 1
ATOM 1856 N N . LYS A 1 329 ? 26.076 11.688 179.087 1.00 30.32 304 LYS A N 1
ATOM 1857 C CA . LYS A 1 329 ? 26.518 11.692 180.466 1.00 30.87 304 LYS A CA 1
ATOM 1858 C C . LYS A 1 329 ? 25.481 12.248 181.456 1.00 30.83 304 LYS A C 1
ATOM 1859 O O . LYS A 1 329 ? 25.336 11.707 182.535 1.00 26.08 304 LYS A O 1
ATOM 1865 N N . THR A 1 330 ? 24.857 13.347 181.112 1.00 28.02 305 THR A N 1
ATOM 1866 C CA . THR A 1 330 ? 23.966 14.020 182.004 1.00 26.45 305 THR A CA 1
ATOM 1867 C C . THR A 1 330 ? 22.493 13.919 181.765 1.00 26.85 305 THR A C 1
ATOM 1868 O O . THR A 1 330 ? 21.750 14.319 182.595 1.00 25.84 305 THR A O 1
ATOM 1872 N N . THR A 1 331 ? 22.092 13.422 180.617 1.00 26.71 306 THR A N 1
ATOM 1873 C CA . THR A 1 331 ? 20.710 13.341 180.215 1.00 29.70 306 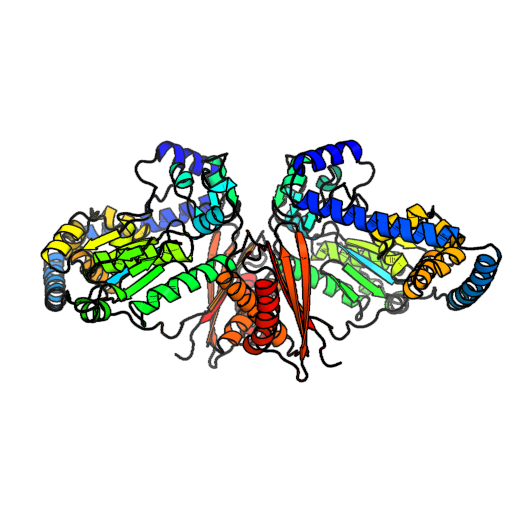THR A CA 1
ATOM 1874 C C . THR A 1 331 ? 20.142 14.748 179.920 1.00 31.45 306 THR A C 1
ATOM 1875 O O . THR A 1 331 ? 18.962 14.906 179.839 1.00 35.80 306 THR A O 1
ATOM 1879 N N . LEU A 1 332 ? 20.999 15.747 179.772 1.00 28.25 307 LEU A N 1
ATOM 1880 C CA . LEU A 1 332 ? 20.584 17.118 179.499 1.00 28.48 307 LEU A CA 1
ATOM 1881 C C . LEU A 1 332 ? 21.167 17.656 178.191 1.00 27.64 307 LEU A C 1
ATOM 1882 O O . LEU A 1 332 ? 22.213 17.241 177.815 1.00 24.23 307 LEU A O 1
ATOM 1887 N N . THR A 1 333 ? 20.482 18.594 177.539 1.00 25.03 308 THR A N 1
ATOM 1888 C CA . THR A 1 333 ? 20.971 19.124 176.276 1.00 22.89 308 THR A CA 1
ATOM 1889 C C . THR A 1 333 ? 21.638 20.466 176.465 1.00 22.99 308 THR A C 1
ATOM 1890 O O . THR A 1 333 ? 21.309 21.237 177.392 1.00 20.75 308 THR A O 1
ATOM 1894 N N . ALA A 1 334 ? 22.543 20.758 175.543 1.00 24.00 309 ALA A N 1
ATOM 1895 C CA . ALA A 1 334 ? 23.165 22.072 175.425 1.00 24.95 309 ALA A CA 1
ATOM 1896 C C . ALA A 1 334 ? 23.014 22.569 174.034 1.00 23.50 309 ALA A C 1
ATOM 1897 O O . ALA A 1 334 ? 22.907 21.788 173.096 1.00 23.63 309 ALA A O 1
ATOM 1899 N N . SER A 1 335 ? 23.054 23.887 173.900 1.00 22.32 310 SER A N 1
ATOM 1900 C CA . SER A 1 335 ? 23.210 24.531 172.624 1.00 22.67 310 SER A CA 1
ATOM 1901 C C . SER A 1 335 ? 24.610 25.121 172.487 1.00 22.39 310 SER A C 1
ATOM 1902 O O . SER A 1 335 ? 25.289 25.312 173.478 1.00 22.73 310 SER A O 1
ATOM 1905 N N . ALA A 1 336 ? 25.015 25.436 171.269 1.00 20.65 311 ALA A N 1
ATOM 1906 C CA . ALA A 1 336 ? 26.384 25.903 171.022 1.00 22.35 311 ALA A CA 1
ATOM 1907 C C . ALA A 1 336 ? 26.466 26.842 169.843 1.00 22.15 311 ALA A C 1
ATOM 1908 O O . ALA A 1 336 ? 25.675 26.721 168.890 1.00 21.79 311 ALA A O 1
ATOM 1910 N N . GLY A 1 337 ? 27.387 27.807 169.932 1.00 20.73 312 GLY A N 1
ATOM 1911 C CA . GLY A 1 337 ? 27.694 28.713 168.843 1.00 19.30 312 GLY A CA 1
ATOM 1912 C C . GLY A 1 337 ? 29.156 28.479 168.477 1.00 21.01 312 GLY A C 1
ATOM 1913 O O . GLY A 1 337 ? 30.001 28.193 169.363 1.00 21.20 312 GLY A O 1
ATOM 1914 N N . ILE A 1 338 ? 29.454 28.589 167.189 1.00 19.87 313 ILE A N 1
ATOM 1915 C CA . ILE A 1 338 ? 30.817 28.360 166.669 1.00 20.92 313 ILE A CA 1
ATOM 1916 C C . ILE A 1 338 ? 31.106 29.570 165.787 1.00 21.91 313 ILE A C 1
ATOM 1917 O O . ILE A 1 338 ? 30.357 29.817 164.803 1.00 21.68 313 ILE A O 1
ATOM 1922 N N . ALA A 1 339 ? 32.129 30.336 166.162 1.00 20.51 314 ALA A N 1
ATOM 1923 C CA . ALA A 1 339 ? 32.451 31.601 165.486 1.00 23.40 314 ALA A CA 1
ATOM 1924 C C . ALA A 1 339 ? 33.937 31.954 165.618 1.00 22.96 314 ALA A C 1
ATOM 1925 O O . ALA A 1 339 ? 34.648 31.316 166.395 1.00 22.07 314 ALA A O 1
ATOM 1927 N N . PRO A 1 340 ? 34.422 32.900 164.809 1.00 23.29 315 PRO A N 1
ATOM 1928 C CA . PRO A 1 340 ? 35.856 33.275 164.950 1.00 24.08 315 PRO A CA 1
ATOM 1929 C C . PRO A 1 340 ? 36.239 34.063 166.203 1.00 25.99 315 PRO A C 1
ATOM 1930 O O . PRO A 1 340 ? 37.457 34.253 166.466 1.00 23.84 315 PRO A O 1
ATOM 1934 N N . ASN A 1 341 ? 35.248 34.530 166.984 1.00 22.55 316 ASN A N 1
ATOM 1935 C CA . ASN A 1 341 ? 35.512 35.219 168.245 1.00 22.84 316 ASN A CA 1
ATOM 1936 C C . ASN A 1 341 ? 34.400 34.999 169.296 1.00 22.56 316 ASN A C 1
ATOM 1937 O O . ASN A 1 341 ? 33.328 34.428 168.964 1.00 21.51 316 ASN A O 1
ATOM 1942 N N . THR A 1 342 ? 34.665 35.425 170.531 1.00 21.24 317 THR A N 1
ATOM 1943 C CA . THR A 1 342 ? 33.774 35.151 171.662 1.00 23.83 317 THR A CA 1
ATOM 1944 C C . THR A 1 342 ? 32.446 35.889 171.552 1.00 23.76 317 THR A C 1
ATOM 1945 O O . THR A 1 342 ? 31.399 35.388 171.978 1.00 24.48 317 THR A O 1
ATOM 1949 N N . MET A 1 343 ? 32.488 37.096 171.019 1.00 24.00 318 MET A N 1
ATOM 1950 C CA . MET A 1 343 ? 31.298 37.930 170.885 1.00 26.04 318 MET A CA 1
ATOM 1951 C C . MET A 1 343 ? 30.318 37.230 169.933 1.00 25.41 318 MET A C 1
ATOM 1952 O O . MET A 1 343 ? 29.157 37.044 170.268 1.00 24.87 318 MET A O 1
ATOM 1957 N N . LEU A 1 344 ? 30.804 36.814 168.772 1.00 22.79 319 LEU A N 1
ATOM 1958 C CA . LEU A 1 344 ? 29.967 36.116 167.795 1.00 22.65 319 LEU A CA 1
ATOM 1959 C C . LEU A 1 344 ? 29.506 34.732 168.272 1.00 22.80 319 LEU A C 1
ATOM 1960 O O . LEU A 1 344 ? 28.329 34.381 168.071 1.00 21.47 319 LEU A O 1
ATOM 1965 N N . ALA A 1 345 ? 30.396 33.991 168.932 1.00 21.25 320 ALA A N 1
ATOM 1966 C CA . ALA A 1 345 ? 30.079 32.625 169.382 1.00 22.25 320 ALA A CA 1
ATOM 1967 C C . ALA A 1 345 ? 28.922 32.651 170.413 1.00 23.55 320 ALA A C 1
ATOM 1968 O O . ALA A 1 345 ? 28.001 31.831 170.358 1.00 22.68 320 ALA A O 1
ATOM 1970 N N . LYS A 1 346 ? 28.966 33.616 171.313 1.00 24.64 321 LYS A N 1
ATOM 1971 C CA . LYS A 1 346 ? 27.884 33.832 172.253 1.00 26.56 321 LYS A CA 1
ATOM 1972 C C . LYS A 1 346 ? 26.536 34.130 171.580 1.00 26.07 321 LYS A C 1
ATOM 1973 O O . LYS A 1 346 ? 25.547 33.539 171.963 1.00 28.00 321 LYS A O 1
ATOM 1979 N N . VAL A 1 347 ? 26.490 34.997 170.573 1.00 25.40 322 VAL A N 1
ATOM 1980 C CA . VAL A 1 347 ? 25.246 35.252 169.835 1.00 27.95 322 VAL A CA 1
ATOM 1981 C C . VAL A 1 347 ? 24.736 33.966 169.146 1.00 29.98 322 VAL A C 1
ATOM 1982 O O . VAL A 1 347 ? 23.530 33.640 169.204 1.00 28.23 322 VAL A O 1
ATOM 1986 N N . CYS A 1 348 ? 25.668 33.207 168.566 1.00 27.04 323 CYS A N 1
ATOM 1987 C CA . CYS A 1 348 ? 25.328 31.977 167.893 1.00 26.61 323 CYS A CA 1
ATOM 1988 C C . CYS A 1 348 ? 24.757 30.882 168.768 1.00 24.49 323 CYS A C 1
ATOM 1989 O O . CYS A 1 348 ? 23.905 30.144 168.302 1.00 26.72 323 CYS A O 1
ATOM 1992 N N . SER A 1 349 ? 25.213 30.757 169.995 1.00 24.31 324 SER A N 1
ATOM 1993 C CA . SER A 1 349 ? 24.751 29.681 170.854 1.00 26.58 324 SER A CA 1
ATOM 1994 C C . SER A 1 349 ? 23.324 29.835 171.279 1.00 27.85 324 SER A C 1
ATOM 1995 O O . SER A 1 349 ? 22.706 28.844 171.643 1.00 26.08 324 SER A O 1
ATOM 1998 N N . ASP A 1 350 ? 22.811 31.054 171.260 1.00 29.28 325 ASP A N 1
ATOM 1999 C CA . ASP A 1 350 ? 21.416 31.281 171.595 1.00 32.47 325 ASP A CA 1
ATOM 2000 C C . ASP A 1 350 ? 20.530 31.104 170.370 1.00 30.74 325 ASP A C 1
ATOM 2001 O O . ASP A 1 350 ? 19.324 30.897 170.497 1.00 28.19 325 ASP A O 1
ATOM 2006 N N . LYS A 1 351 ? 21.111 31.190 169.182 1.00 27.67 326 LYS A N 1
ATOM 2007 C CA . LYS A 1 351 ? 20.300 31.264 167.974 1.00 30.32 326 LYS A CA 1
ATOM 2008 C C . LYS A 1 351 ? 19.371 30.069 167.696 1.00 29.64 326 LYS A C 1
ATOM 2009 O O . LYS A 1 351 ? 18.215 30.269 167.313 1.00 30.85 326 LYS A O 1
ATOM 2015 N N . ASN A 1 352 ? 19.878 28.848 167.843 1.00 27.46 327 ASN A N 1
ATOM 2016 C CA . ASN A 1 352 ? 19.112 27.611 167.591 1.00 27.90 327 ASN A CA 1
ATOM 2017 C C . ASN A 1 352 ? 18.719 26.879 168.894 1.00 28.17 327 ASN A C 1
ATOM 2018 O O . ASN A 1 352 ? 18.481 25.680 168.896 1.00 29.74 327 ASN A O 1
ATOM 2023 N N . LYS A 1 353 ? 18.623 27.619 169.993 1.00 27.85 328 LYS A N 1
ATOM 2024 C CA . LYS A 1 353 ? 18.155 27.089 171.278 1.00 27.49 328 LYS A CA 1
ATOM 2025 C C . LYS A 1 353 ? 16.677 26.700 171.253 1.00 26.41 328 LYS A C 1
ATOM 2026 O O . LYS A 1 353 ? 15.915 27.371 170.623 1.00 27.68 328 LYS A O 1
ATOM 2032 N N . PRO A 1 354 ? 16.244 25.646 171.935 1.00 26.54 329 PRO A N 1
ATOM 2033 C CA . PRO A 1 354 ? 17.066 24.718 172.678 1.00 25.06 329 PRO A CA 1
ATOM 2034 C C . PRO A 1 354 ? 17.583 23.594 171.789 1.00 25.56 329 PRO A C 1
ATOM 2035 O O . PRO A 1 354 ? 17.052 23.369 170.704 1.00 23.24 329 PRO A O 1
ATOM 2039 N N . ASN A 1 355 ? 18.590 22.875 172.286 1.00 23.14 330 ASN A N 1
ATOM 2040 C CA . ASN A 1 355 ? 19.158 21.707 171.635 1.00 25.26 330 ASN A CA 1
ATOM 2041 C C . ASN A 1 355 ? 19.501 21.954 170.154 1.00 25.02 330 ASN A C 1
ATOM 2042 O O . ASN A 1 355 ? 19.151 21.175 169.284 1.00 23.13 330 ASN A O 1
ATOM 2047 N N . GLY A 1 356 ? 20.234 23.042 169.898 1.00 24.12 331 GLY A N 1
ATOM 2048 C CA . GLY A 1 356 ? 20.757 23.318 168.557 1.00 23.81 331 GLY A CA 1
ATOM 2049 C C . GLY A 1 356 ? 22.148 23.888 168.590 1.00 25.78 331 GLY A C 1
ATOM 2050 O O . GLY A 1 356 ? 22.725 24.123 169.654 1.00 24.18 331 GLY A O 1
ATOM 2051 N N . GLN A 1 357 ? 22.669 24.150 167.401 1.00 24.42 332 GLN A N 1
ATOM 2052 C CA . GLN A 1 357 ? 23.935 24.810 167.275 1.00 24.83 332 GLN A CA 1
ATOM 2053 C C . GLN A 1 357 ? 23.941 25.642 166.006 1.00 25.41 332 GLN A C 1
ATOM 2054 O O . GLN A 1 357 ? 23.095 25.453 165.109 1.00 22.66 332 GLN A O 1
ATOM 2060 N N . TYR A 1 358 ? 24.876 26.580 165.945 1.00 24.35 333 TYR A N 1
ATOM 2061 C CA . TYR A 1 358 ? 25.006 27.417 164.797 1.00 24.44 333 TYR A CA 1
ATOM 2062 C C . TYR A 1 358 ? 26.464 27.819 164.596 1.00 26.06 333 TYR A C 1
ATOM 2063 O O . TYR A 1 358 ? 27.153 28.205 165.566 1.00 25.38 333 TYR A O 1
ATOM 2072 N N . GLN A 1 359 ? 26.915 27.763 163.336 1.00 24.23 334 GLN A N 1
ATOM 2073 C CA . GLN A 1 359 ? 28.254 28.224 162.963 1.00 23.86 334 GLN A CA 1
ATOM 2074 C C . GLN A 1 359 ? 28.249 29.415 161.991 1.00 23.02 334 GLN A C 1
ATOM 2075 O O . GLN A 1 359 ? 27.592 29.397 160.968 1.00 22.02 334 GLN A O 1
ATOM 2081 N N . ILE A 1 360 ? 29.036 30.435 162.302 1.00 22.29 335 ILE A N 1
ATOM 2082 C CA . ILE A 1 360 ? 29.379 31.452 161.330 1.00 21.90 335 ILE A CA 1
ATOM 2083 C C . ILE A 1 360 ? 30.646 30.989 160.625 1.00 23.09 335 ILE A C 1
ATOM 2084 O O . ILE A 1 360 ? 31.702 30.884 161.232 1.00 22.49 335 ILE A O 1
ATOM 2089 N N . LEU A 1 361 ? 30.559 30.722 159.340 1.00 22.50 336 LEU A N 1
ATOM 2090 C CA . LEU A 1 361 ? 31.786 30.297 158.639 1.00 27.86 336 LEU A CA 1
ATOM 2091 C C . LEU A 1 361 ? 32.868 31.387 158.770 1.00 27.12 336 LEU A C 1
ATOM 2092 O O . LEU A 1 361 ? 32.555 32.589 158.709 1.00 26.89 336 LEU A O 1
ATOM 2097 N N . PRO A 1 362 ? 34.139 30.992 158.971 1.00 26.50 337 PRO A N 1
ATOM 2098 C CA . PRO A 1 362 ? 35.180 31.947 159.315 1.00 26.24 337 PRO A CA 1
ATOM 2099 C C . PRO A 1 362 ? 35.819 32.697 158.125 1.00 26.45 337 PRO A C 1
ATOM 2100 O O . PRO A 1 362 ? 37.050 32.650 157.907 1.00 27.13 337 PRO A O 1
ATOM 2104 N N . ASN A 1 363 ? 34.979 33.403 157.371 1.00 26.69 338 ASN A N 1
ATOM 2105 C CA . ASN A 1 363 ? 35.408 34.295 156.287 1.00 24.49 338 ASN A CA 1
ATOM 2106 C C . ASN A 1 363 ? 34.737 35.638 156.564 1.00 25.81 338 ASN A C 1
ATOM 2107 O O . ASN A 1 363 ? 33.690 35.704 157.242 1.00 23.55 338 ASN A O 1
ATOM 2112 N N . ARG A 1 364 ? 35.353 36.720 156.095 1.00 25.61 339 ARG A N 1
ATOM 2113 C CA . ARG A 1 364 ? 34.905 38.053 156.478 1.00 26.41 339 ARG A CA 1
ATOM 2114 C C . ARG A 1 364 ? 33.482 38.305 156.001 1.00 23.04 339 ARG A C 1
ATOM 2115 O O . ARG A 1 364 ? 32.702 38.956 156.687 1.00 23.95 339 ARG A O 1
ATOM 2123 N N . GLN A 1 365 ? 33.176 37.821 154.829 1.00 25.40 340 GLN A N 1
ATOM 2124 C CA . GLN A 1 365 ? 31.866 38.090 154.205 1.00 28.03 340 GLN A CA 1
ATOM 2125 C C . GLN A 1 365 ? 30.738 37.468 155.045 1.00 26.09 340 GLN A C 1
ATOM 2126 O O . GLN A 1 365 ? 29.756 38.104 155.300 1.00 23.90 340 GLN A O 1
ATOM 2132 N N . ALA A 1 366 ? 30.949 36.241 155.509 1.00 26.36 341 ALA A N 1
ATOM 2133 C CA . ALA A 1 366 ? 30.009 35.565 156.398 1.00 26.97 341 ALA A CA 1
ATOM 2134 C C . ALA A 1 366 ? 29.763 36.341 157.695 1.00 27.80 341 ALA A C 1
ATOM 2135 O O . ALA A 1 366 ? 28.604 36.502 158.112 1.00 25.41 341 ALA A O 1
ATOM 2137 N N . VAL A 1 367 ? 30.845 36.859 158.298 1.00 23.96 342 VAL A N 1
ATOM 2138 C CA . VAL A 1 367 ? 30.748 37.647 159.505 1.00 24.02 342 VAL A CA 1
ATOM 2139 C C . VAL A 1 367 ? 29.883 38.888 159.283 1.00 24.87 342 VAL A C 1
ATOM 2140 O O . VAL A 1 367 ? 28.953 39.161 160.058 1.00 25.62 342 VAL A O 1
ATOM 2144 N N . MET A 1 368 ? 30.202 39.653 158.239 1.00 27.10 343 MET A N 1
ATOM 2145 C CA . MET A 1 368 ? 29.466 40.870 157.926 1.00 28.42 343 MET A CA 1
ATOM 2146 C C . MET A 1 368 ? 28.014 40.598 157.556 1.00 26.95 343 MET A C 1
ATOM 2147 O O . MET A 1 368 ? 27.163 41.374 157.954 1.00 25.44 343 MET A O 1
ATOM 2152 N N . ASP A 1 369 ? 27.731 39.528 156.803 1.00 26.82 344 ASP A N 1
ATOM 2153 C CA . ASP A 1 369 ? 26.338 39.196 156.498 1.00 28.16 344 ASP A CA 1
ATOM 2154 C C . ASP A 1 369 ? 25.598 38.775 157.760 1.00 27.40 344 ASP A C 1
ATOM 2155 O O . ASP A 1 369 ? 24.421 39.042 157.859 1.00 27.17 344 ASP A O 1
ATOM 2160 N N . PHE A 1 370 ? 26.273 38.146 158.722 1.00 25.01 345 PHE A N 1
ATOM 2161 C CA . PHE A 1 370 ? 25.629 37.816 159.998 1.00 25.35 345 PHE A CA 1
ATOM 2162 C C . PHE A 1 370 ? 25.249 39.075 160.798 1.00 27.27 345 PHE A C 1
ATOM 2163 O O . PHE A 1 370 ? 24.175 39.187 161.344 1.00 24.80 345 PHE A O 1
ATOM 2171 N N . ILE A 1 371 ? 26.204 39.977 160.900 1.00 27.17 346 ILE A N 1
ATOM 2172 C CA . ILE A 1 371 ? 26.098 41.185 161.691 1.00 31.31 346 ILE A CA 1
ATOM 2173 C C . ILE A 1 371 ? 25.090 42.222 161.115 1.00 32.52 346 ILE A C 1
ATOM 2174 O O . ILE A 1 371 ? 24.459 42.966 161.878 1.00 26.93 346 ILE A O 1
ATOM 2179 N N . LYS A 1 372 ? 24.998 42.253 159.786 1.00 32.34 347 LYS A N 1
ATOM 2180 C CA . LYS A 1 372 ? 24.192 43.186 158.966 1.00 39.40 347 LYS A CA 1
ATOM 2181 C C . LYS A 1 372 ? 22.868 43.619 159.592 1.00 39.00 347 LYS A C 1
ATOM 2182 O O . LYS A 1 372 ? 22.663 44.794 159.906 1.00 40.61 347 LYS A O 1
ATOM 2186 N N . ASP A 1 373 ? 21.957 42.697 159.800 1.00 35.94 348 ASP A N 1
ATOM 2187 C CA . ASP A 1 373 ? 20.710 43.141 160.421 1.00 42.19 348 ASP A CA 1
ATOM 2188 C C . ASP A 1 373 ? 20.559 42.635 161.852 1.00 37.78 348 ASP A C 1
ATOM 2189 O O . ASP A 1 373 ? 19.454 42.595 162.380 1.00 38.61 348 ASP A O 1
ATOM 2194 N N . LEU A 1 374 ? 21.682 42.285 162.494 1.00 32.47 349 LEU A N 1
ATOM 2195 C CA . LEU A 1 374 ? 21.635 41.752 163.855 1.00 30.93 349 LEU A CA 1
ATOM 2196 C C . LEU A 1 374 ? 21.178 42.841 164.819 1.00 29.34 349 LEU A C 1
ATOM 2197 O O . LEU A 1 374 ? 21.852 43.882 164.911 1.00 29.00 349 LEU A O 1
ATOM 2202 N N . PRO A 1 375 ? 20.064 42.611 165.552 1.00 28.42 350 PRO A N 1
ATOM 2203 C CA . PRO A 1 375 ? 19.682 43.594 166.567 1.00 29.94 350 PRO A CA 1
ATOM 2204 C C . PRO A 1 375 ? 20.762 43.717 167.645 1.00 27.31 350 PRO A C 1
ATOM 2205 O O . PRO A 1 375 ? 21.308 42.702 168.082 1.00 25.01 350 PRO A O 1
ATOM 2209 N N . ILE A 1 376 ? 21.082 44.939 168.053 1.00 27.48 351 ILE A N 1
ATOM 2210 C CA . ILE A 1 376 ? 22.176 45.128 169.034 1.00 28.56 351 ILE A CA 1
ATOM 2211 C C . ILE A 1 376 ? 21.865 44.515 170.379 1.00 26.75 351 ILE A C 1
ATOM 2212 O O . ILE A 1 376 ? 22.784 44.151 171.103 1.00 23.94 351 ILE A O 1
ATOM 2217 N N . ARG A 1 377 ? 20.575 44.392 170.703 1.00 28.25 352 ARG A N 1
ATOM 2218 C CA . ARG A 1 377 ? 20.142 43.799 171.996 1.00 29.45 352 ARG A CA 1
ATOM 2219 C C . ARG A 1 377 ? 20.594 42.312 172.125 1.00 28.36 352 ARG A C 1
ATOM 2220 O O . ARG A 1 377 ? 20.710 41.805 173.236 1.00 29.88 352 ARG A O 1
ATOM 2228 N N . LYS A 1 378 ? 20.869 41.655 171.012 1.00 27.76 353 LYS A N 1
ATOM 2229 C CA . LYS A 1 378 ? 21.399 40.283 171.020 1.00 26.71 353 LYS A CA 1
ATOM 2230 C C . LYS A 1 378 ? 22.867 40.165 171.440 1.00 25.11 353 LYS A C 1
ATOM 2231 O O . LYS A 1 378 ? 23.340 39.084 171.664 1.00 24.96 353 LYS A O 1
ATOM 2237 N N . VAL A 1 379 ? 23.596 41.261 171.502 1.00 26.68 354 VAL A N 1
ATOM 2238 C CA . VAL A 1 379 ? 25.027 41.227 171.879 1.00 25.20 354 VAL A CA 1
ATOM 2239 C C . VAL A 1 379 ? 25.184 41.405 173.393 1.00 28.00 354 VAL A C 1
ATOM 2240 O O . VAL A 1 379 ? 24.546 42.271 174.003 1.00 24.80 354 VAL A O 1
ATOM 2244 N N . SER A 1 380 ? 26.046 40.575 173.971 1.00 30.01 355 SER A N 1
ATOM 2245 C CA . SER A 1 380 ? 26.388 40.578 175.384 1.00 32.58 355 SER A CA 1
ATOM 2246 C C . SER A 1 380 ? 26.937 41.926 175.803 1.00 31.30 355 SER A C 1
ATOM 2247 O O . SER A 1 380 ? 27.823 42.462 175.160 1.00 32.02 355 SER A O 1
ATOM 2250 N N . GLY A 1 381 ? 26.365 42.496 176.844 1.00 29.73 356 GLY A N 1
ATOM 2251 C CA . GLY A 1 381 ? 26.790 43.812 177.332 1.00 30.08 356 GLY A CA 1
ATOM 2252 C C . GLY A 1 381 ? 25.878 44.933 176.860 1.00 29.93 356 GLY A C 1
ATOM 2253 O O . GLY A 1 381 ? 25.964 46.015 177.387 1.00 28.48 356 GLY A O 1
ATOM 2254 N N . ILE A 1 382 ? 25.007 44.684 175.870 1.00 29.22 357 ILE A N 1
ATOM 2255 C CA . ILE A 1 382 ? 24.026 45.668 175.472 1.00 30.82 357 ILE A CA 1
ATOM 2256 C C . ILE A 1 382 ? 22.729 45.352 176.213 1.00 31.29 357 ILE A C 1
ATOM 2257 O O . ILE A 1 382 ? 21.894 44.587 175.720 1.00 29.68 357 ILE A O 1
ATOM 2262 N N . GLY A 1 383 ? 22.562 45.937 177.401 1.00 28.52 358 GLY A N 1
ATOM 2263 C CA . GLY A 1 383 ? 21.370 45.714 178.239 1.00 25.99 358 GLY A CA 1
ATOM 2264 C C . GLY A 1 383 ? 20.248 46.692 177.953 1.00 28.84 358 GLY A C 1
ATOM 2265 O O . GLY A 1 383 ? 20.337 47.482 176.992 1.00 26.53 358 GLY A O 1
ATOM 2266 N N . LYS A 1 384 ? 19.188 46.637 178.766 1.00 27.12 359 LYS A N 1
ATOM 2267 C CA . LYS A 1 384 ? 17.975 47.473 178.559 1.00 29.31 359 LYS A CA 1
ATOM 2268 C C . LYS A 1 384 ? 18.277 48.961 178.400 1.00 28.45 359 LYS A C 1
ATOM 2269 O O . LYS A 1 384 ? 17.769 49.603 177.478 1.00 28.74 359 LYS A O 1
ATOM 2271 N N . VAL A 1 385 ? 19.136 49.487 179.259 1.00 28.11 360 VAL A N 1
ATOM 2272 C CA . VAL A 1 385 ? 19.443 50.907 179.274 1.00 28.53 360 VAL A CA 1
ATOM 2273 C C . VAL A 1 385 ? 20.258 51.324 178.076 1.00 28.36 360 VAL A C 1
ATOM 2274 O O . VAL A 1 385 ? 19.895 52.288 177.414 1.00 28.04 360 VAL A O 1
ATOM 2278 N N . THR A 1 386 ? 21.340 50.591 177.776 1.00 28.42 361 THR A N 1
ATOM 2279 C CA . THR A 1 386 ? 22.146 50.890 176.587 1.00 27.60 361 THR A CA 1
ATOM 2280 C C . THR A 1 386 ? 21.302 50.820 175.327 1.00 28.90 361 THR A C 1
ATOM 2281 O O . THR A 1 386 ? 21.418 51.671 174.454 1.00 27.61 361 THR A O 1
ATOM 2285 N N . GLU A 1 387 ? 20.391 49.849 175.286 1.00 29.26 362 GLU A N 1
ATOM 2286 C CA . GLU A 1 387 ? 19.490 49.672 174.164 1.00 31.08 362 GLU A CA 1
ATOM 2287 C C . GLU A 1 387 ? 18.598 50.888 174.017 1.00 30.15 362 GLU A C 1
ATOM 2288 O O . GLU A 1 387 ? 18.351 51.357 172.897 1.00 33.04 362 GLU A O 1
ATOM 2294 N N . LYS A 1 388 ? 18.110 51.389 175.146 1.00 31.55 363 LYS A N 1
ATOM 2295 C CA . LYS A 1 388 ? 17.197 52.518 175.140 1.00 33.50 363 LYS A CA 1
ATOM 2296 C C . LYS A 1 388 ? 17.924 53.781 174.662 1.00 32.39 363 LYS A C 1
ATOM 2297 O O . LYS A 1 388 ? 17.418 54.538 173.827 1.00 30.50 363 LYS A O 1
ATOM 2303 N N . MET A 1 389 ? 19.131 53.978 175.162 1.00 28.55 364 MET A N 1
ATOM 2304 C CA . MET A 1 389 ? 19.911 55.134 174.760 1.00 32.70 364 MET A CA 1
ATOM 2305 C C . MET A 1 389 ? 20.226 55.099 173.274 1.00 31.40 364 MET A C 1
ATOM 2306 O O . MET A 1 389 ? 20.059 56.105 172.604 1.00 31.89 364 MET A O 1
ATOM 2311 N N . LEU A 1 390 ? 20.657 53.947 172.755 1.00 29.01 365 LEU A N 1
ATOM 2312 C CA . LEU A 1 390 ? 20.934 53.832 171.338 1.00 28.23 365 LEU A CA 1
ATOM 2313 C C . LEU A 1 390 ? 19.672 53.972 170.477 1.00 29.61 365 LEU A C 1
ATOM 2314 O O . LEU A 1 390 ? 19.714 54.621 169.442 1.00 26.97 365 LEU A O 1
ATOM 2319 N N . LYS A 1 391 ? 18.560 53.377 170.907 1.00 30.67 366 LYS A N 1
ATOM 2320 C CA . LYS A 1 391 ? 17.300 53.553 170.219 1.00 33.14 366 LYS A CA 1
ATOM 2321 C C . LYS A 1 391 ? 16.947 55.050 170.053 1.00 36.86 366 LYS A C 1
ATOM 2322 O O . LYS A 1 391 ? 16.512 55.444 168.962 1.00 35.29 366 LYS A O 1
ATOM 2328 N N . ALA A 1 392 ? 17.182 55.876 171.087 1.00 36.07 367 ALA A N 1
ATOM 2329 C CA . ALA A 1 392 ? 16.964 57.341 170.982 1.00 38.42 367 ALA A CA 1
ATOM 2330 C C . ALA A 1 392 ? 17.744 57.978 169.829 1.00 36.89 367 ALA A C 1
ATOM 2331 O O . ALA A 1 392 ? 17.287 58.932 169.224 1.00 39.77 367 ALA A O 1
ATOM 2333 N N . LEU A 1 393 ? 18.909 57.416 169.519 1.00 34.63 368 LEU A N 1
ATOM 2334 C CA . LEU A 1 393 ? 19.681 57.795 168.349 1.00 33.11 368 LEU A CA 1
ATOM 2335 C C . LEU A 1 393 ? 19.250 57.130 167.029 1.00 32.76 368 LEU A C 1
ATOM 2336 O O . LEU A 1 393 ? 19.878 57.374 166.010 1.00 36.23 368 LEU A O 1
ATOM 2341 N N . GLY A 1 394 ? 18.176 56.346 167.020 1.00 31.97 369 GLY A N 1
ATOM 2342 C CA . GLY A 1 394 ? 17.766 55.614 165.821 1.00 33.95 369 GLY A CA 1
ATOM 2343 C C . GLY A 1 394 ? 18.538 54.316 165.583 1.00 34.39 369 GLY A C 1
ATOM 2344 O O . GLY A 1 394 ? 18.416 53.714 164.535 1.00 34.41 369 GLY A O 1
ATOM 2345 N N . ILE A 1 395 ? 19.303 53.856 166.573 1.00 34.15 370 ILE A N 1
ATOM 2346 C CA . ILE A 1 395 ? 20.151 52.688 166.422 1.00 31.47 370 ILE A CA 1
ATOM 2347 C C . ILE A 1 395 ? 19.463 51.438 167.012 1.00 30.75 370 ILE A C 1
ATOM 2348 O O . ILE A 1 395 ? 19.299 51.341 168.228 1.00 30.43 370 ILE A O 1
ATOM 2353 N N . ILE A 1 396 ? 19.091 50.495 166.143 1.00 30.15 371 ILE A N 1
ATOM 2354 C CA . ILE A 1 396 ? 18.545 49.183 166.536 1.00 30.64 371 ILE A CA 1
ATOM 2355 C C . ILE A 1 396 ? 19.434 48.005 166.110 1.00 29.83 371 ILE A C 1
ATOM 2356 O O . ILE A 1 396 ? 19.501 46.991 166.802 1.00 33.34 371 ILE A O 1
ATOM 2361 N N . THR A 1 397 ? 20.061 48.103 164.948 1.00 28.64 372 THR A N 1
ATOM 2362 C CA . THR A 1 397 ? 20.881 47.033 164.405 1.00 27.71 372 THR A CA 1
ATOM 2363 C C . THR A 1 397 ? 22.365 47.388 164.401 1.00 26.35 372 THR A C 1
ATOM 2364 O O . THR A 1 397 ? 22.729 48.554 164.481 1.00 25.35 372 THR A O 1
ATOM 2368 N N . CYS A 1 398 ? 23.207 46.380 164.230 1.00 27.34 373 CYS A N 1
ATOM 2369 C CA . CYS A 1 398 ? 24.652 46.610 164.145 1.00 28.85 373 CYS A CA 1
ATOM 2370 C C . CYS A 1 398 ? 25.082 47.462 162.935 1.00 27.88 373 CYS A C 1
ATOM 2371 O O . CYS A 1 398 ? 26.062 48.180 163.041 1.00 29.90 373 CYS A O 1
ATOM 2374 N N . THR A 1 399 ? 24.338 47.411 161.830 1.00 28.13 374 THR A N 1
ATOM 2375 C CA . THR A 1 399 ? 24.583 48.285 160.676 1.00 30.40 374 THR A CA 1
ATOM 2376 C C . THR A 1 399 ? 24.433 49.739 161.079 1.00 30.06 374 THR A C 1
ATOM 2377 O O . THR A 1 399 ? 25.279 50.549 160.745 1.00 30.82 374 THR A O 1
ATOM 2381 N N . GLU A 1 400 ? 23.333 50.047 161.776 1.00 28.88 375 GLU A N 1
ATOM 2382 C CA . GLU A 1 400 ? 23.072 51.388 162.253 1.00 28.39 375 GLU A CA 1
ATOM 2383 C C . GLU A 1 400 ? 24.148 51.826 163.246 1.00 27.93 375 GLU A C 1
ATOM 2384 O O . GLU A 1 400 ? 24.592 52.961 163.218 1.00 27.96 375 GLU A O 1
ATOM 2390 N N . LEU A 1 401 ? 24.579 50.919 164.100 1.00 25.18 376 LEU A N 1
ATOM 2391 C CA . LEU A 1 401 ? 25.639 51.216 165.054 1.00 27.87 376 LEU A CA 1
ATOM 2392 C C . LEU A 1 401 ? 26.915 51.681 164.338 1.00 27.51 376 LEU A C 1
ATOM 2393 O O . LEU A 1 401 ? 27.550 52.624 164.785 1.00 32.60 376 LEU A O 1
ATOM 2398 N N . TYR A 1 402 ? 27.274 51.000 163.263 1.00 26.71 377 TYR A N 1
ATOM 2399 C CA . TYR A 1 402 ? 28.410 51.341 162.448 1.00 29.63 377 TYR A CA 1
ATOM 2400 C C . TYR A 1 402 ? 28.197 52.682 161.750 1.00 30.51 377 TYR A C 1
ATOM 2401 O O . TYR A 1 402 ? 29.073 53.535 161.788 1.00 31.53 377 TYR A O 1
ATOM 2410 N N . GLN A 1 403 ? 27.043 52.861 161.122 1.00 30.21 378 GLN A N 1
ATOM 2411 C CA . GLN A 1 403 ? 26.716 54.102 160.393 1.00 33.14 378 GLN A CA 1
ATOM 2412 C C . GLN A 1 403 ? 26.816 55.360 161.244 1.00 34.28 378 GLN A C 1
ATOM 2413 O O . GLN A 1 403 ? 27.185 56.399 160.734 1.00 35.38 378 GLN A O 1
ATOM 2419 N N . GLN A 1 404 ? 26.470 55.256 162.530 1.00 31.54 379 GLN A N 1
ATOM 2420 C CA . GLN A 1 404 ? 26.531 56.386 163.454 1.00 31.87 379 GLN A CA 1
ATOM 2421 C C . GLN A 1 404 ? 27.810 56.416 164.276 1.00 29.09 379 GLN A C 1
ATOM 2422 O O . GLN A 1 404 ? 27.856 57.090 165.290 1.00 30.19 379 GLN A O 1
ATOM 2428 N N . ARG A 1 405 ? 28.847 55.703 163.866 1.00 28.91 380 ARG A N 1
ATOM 2429 C CA . ARG A 1 405 ? 30.055 55.626 164.687 1.00 30.32 380 ARG A CA 1
ATOM 2430 C C . ARG A 1 405 ? 30.677 56.995 165.039 1.00 32.51 380 ARG A C 1
ATOM 2431 O O . ARG A 1 405 ? 31.188 57.186 166.150 1.00 33.90 380 ARG A O 1
ATOM 2439 N N . ALA A 1 406 ? 30.639 57.949 164.105 1.00 35.66 381 ALA A N 1
ATOM 2440 C CA . ALA A 1 406 ? 31.210 59.291 164.373 1.00 34.63 381 ALA A CA 1
ATOM 2441 C C . ALA A 1 406 ? 30.470 59.941 165.541 1.00 32.19 381 ALA A C 1
ATOM 2442 O O . ALA A 1 406 ? 31.077 60.379 166.522 1.00 31.63 381 ALA A O 1
ATOM 2444 N N . LEU A 1 407 ? 29.148 59.958 165.452 1.00 31.72 382 LEU A N 1
ATOM 2445 C CA . LEU A 1 407 ? 28.305 60.517 166.514 1.00 32.85 382 LEU A CA 1
ATOM 2446 C C . LEU A 1 407 ? 28.533 59.835 167.868 1.00 33.11 382 LEU A C 1
ATOM 2447 O O . LEU A 1 407 ? 28.607 60.506 168.921 1.00 34.69 382 LEU A O 1
ATOM 2452 N N . LEU A 1 408 ? 28.692 58.511 167.850 1.00 32.73 383 LEU A N 1
ATOM 2453 C CA . LEU A 1 408 ? 28.876 57.755 169.092 1.00 33.49 383 LEU A CA 1
ATOM 2454 C C . LEU A 1 408 ? 30.170 58.162 169.774 1.00 30.71 383 LEU A C 1
ATOM 2455 O O . LEU A 1 408 ? 30.235 58.191 171.006 1.00 31.98 383 LEU A O 1
ATOM 2460 N N . SER A 1 409 ? 31.182 58.492 168.979 1.00 30.27 384 SER A N 1
ATOM 2461 C CA . SER A 1 409 ? 32.490 58.917 169.501 1.00 32.87 384 SER A CA 1
ATOM 2462 C C . SER A 1 409 ? 32.444 60.271 170.228 1.00 32.74 384 SER A C 1
ATOM 2463 O O . SER A 1 409 ? 33.329 60.574 171.017 1.00 35.14 384 SER A O 1
ATOM 2466 N N . LEU A 1 410 ? 31.415 61.056 169.945 1.00 33.56 385 LEU A N 1
ATOM 2467 C CA . LEU A 1 410 ? 31.184 62.332 170.575 1.00 35.72 385 LEU A CA 1
ATOM 2468 C C . LEU A 1 410 ? 30.158 62.262 171.692 1.00 36.14 385 LEU A C 1
ATOM 2469 O O . LEU A 1 410 ? 30.100 63.174 172.489 1.00 37.51 385 LEU A O 1
ATOM 2474 N N . LEU A 1 411 ? 29.323 61.222 171.751 1.00 33.89 386 LEU A N 1
ATOM 2475 C CA . LEU A 1 411 ? 28.300 61.128 172.804 1.00 33.14 386 LEU A CA 1
ATOM 2476 C C . LEU A 1 411 ? 28.601 60.132 173.911 1.00 33.49 386 LEU A C 1
ATOM 2477 O O . LEU A 1 411 ? 27.959 60.181 174.933 1.00 33.45 386 LEU A O 1
ATOM 2482 N N . PHE A 1 412 ? 29.587 59.260 173.728 1.00 33.26 387 PHE A N 1
ATOM 2483 C CA . PHE A 1 412 ? 29.887 58.199 174.684 1.00 34.84 387 PHE A CA 1
ATOM 2484 C C . PHE A 1 412 ? 31.357 58.255 174.978 1.00 35.30 387 PHE A C 1
ATOM 2485 O O . PHE A 1 412 ? 32.133 58.746 174.160 1.00 35.26 387 PHE A O 1
ATOM 2493 N N . SER A 1 413 ? 31.719 57.715 176.132 1.00 37.21 388 SER A N 1
ATOM 2494 C CA . SER A 1 413 ? 33.106 57.568 176.521 1.00 38.65 388 SER A CA 1
ATOM 2495 C C . SER A 1 413 ? 33.871 56.744 175.506 1.00 41.31 388 SER A C 1
ATOM 2496 O O . SER A 1 413 ? 33.289 56.024 174.683 1.00 39.67 388 SER A O 1
ATOM 2499 N N . GLU A 1 414 ? 35.184 56.826 175.615 1.00 38.91 389 GLU A N 1
ATOM 2500 C CA . GLU A 1 414 ? 36.080 56.058 174.791 1.00 42.51 389 GLU A CA 1
ATOM 2501 C C . GLU A 1 414 ? 35.856 54.551 174.960 1.00 39.94 389 GLU A C 1
ATOM 2502 O O . GLU A 1 414 ? 35.842 53.832 173.980 1.00 37.41 389 GLU A O 1
ATOM 2508 N N . THR A 1 415 ? 35.652 54.077 176.186 1.00 40.84 390 THR A N 1
ATOM 2509 C CA . THR A 1 415 ? 35.484 52.633 176.407 1.00 42.08 390 THR A CA 1
ATOM 2510 C C . THR A 1 415 ? 34.198 52.146 175.765 1.00 39.30 390 THR A C 1
ATOM 2511 O O . THR A 1 415 ? 34.182 51.067 175.196 1.00 39.78 390 THR A O 1
ATOM 2515 N N . SER A 1 416 ? 33.149 52.954 175.843 1.00 32.87 391 SER A N 1
ATOM 2516 C CA . SER A 1 416 ? 31.906 52.637 175.198 1.00 33.69 391 SER A CA 1
ATOM 2517 C C . SER A 1 416 ? 31.928 52.714 173.681 1.00 34.79 391 SER A C 1
ATOM 2518 O O . SER A 1 416 ? 31.521 51.732 173.043 1.00 32.71 391 SER A O 1
ATOM 2521 N N . TRP A 1 417 ? 32.350 53.831 173.069 1.00 32.55 392 TRP A N 1
ATOM 2522 C CA . TRP A 1 417 ? 32.370 53.840 171.592 1.00 31.47 392 TRP A CA 1
ATOM 2523 C C . TRP A 1 417 ? 33.390 52.863 170.980 1.00 32.28 392 TRP A C 1
ATOM 2524 O O . TRP A 1 417 ? 33.159 52.346 169.894 1.00 32.71 392 TRP A O 1
ATOM 2535 N N . HIS A 1 418 ? 34.490 52.579 171.673 1.00 31.02 393 HIS A N 1
ATOM 2536 C CA . HIS A 1 418 ? 35.408 51.514 171.225 1.00 32.69 393 HIS A CA 1
ATOM 2537 C C . HIS A 1 418 ? 34.697 50.148 171.195 1.00 29.52 393 HIS A C 1
ATOM 2538 O O . HIS A 1 418 ? 34.850 49.390 170.258 1.00 28.06 393 HIS A O 1
ATOM 2545 N N . TYR A 1 419 ? 33.919 49.867 172.231 1.00 27.83 394 TYR A N 1
ATOM 2546 C CA . TYR A 1 419 ? 33.159 48.622 172.327 1.00 30.75 394 TYR A CA 1
ATOM 2547 C C . TYR A 1 419 ? 32.128 48.554 171.222 1.00 27.85 394 TYR A C 1
ATOM 2548 O O . TYR A 1 419 ? 32.083 47.573 170.491 1.00 28.56 394 TYR A O 1
ATOM 2557 N N . PHE A 1 420 ? 31.370 49.628 171.040 1.00 28.03 395 PHE A N 1
ATOM 2558 C CA . PHE A 1 420 ? 30.403 49.701 169.942 1.00 27.80 395 PHE A CA 1
ATOM 2559 C C . PHE A 1 420 ? 31.018 49.471 168.573 1.00 28.48 395 PHE A C 1
ATOM 2560 O O . PHE A 1 420 ? 30.446 48.751 167.743 1.00 25.55 395 PHE A O 1
ATOM 2568 N N . LEU A 1 421 ? 32.184 50.059 168.333 1.00 28.70 396 LEU A N 1
ATOM 2569 C CA . LEU A 1 421 ? 32.852 49.884 167.049 1.00 30.45 396 LEU A CA 1
ATOM 2570 C C . LEU A 1 421 ? 33.299 48.417 166.782 1.00 29.83 396 LEU A C 1
ATOM 2571 O O . LEU A 1 421 ? 33.117 47.906 165.672 1.00 31.41 396 LEU A O 1
ATOM 2576 N N . HIS A 1 422 ? 33.872 47.755 167.785 1.00 29.32 397 HIS A N 1
ATOM 2577 C CA . HIS A 1 422 ? 34.157 46.306 167.701 1.00 29.58 397 HIS A CA 1
ATOM 2578 C C . HIS A 1 422 ? 32.895 45.512 167.330 1.00 28.57 397 HIS A C 1
ATOM 2579 O O . HIS A 1 422 ? 32.927 44.727 166.371 1.00 27.73 397 HIS A O 1
ATOM 2586 N N . ILE A 1 423 ? 31.792 45.758 168.044 1.00 26.51 398 ILE A N 1
ATOM 2587 C CA . ILE A 1 423 ? 30.506 45.074 167.750 1.00 30.20 398 ILE A CA 1
ATOM 2588 C C . ILE A 1 423 ? 30.167 45.302 166.304 1.00 27.55 398 ILE A C 1
ATOM 2589 O O . ILE A 1 423 ? 29.905 44.352 165.552 1.00 25.65 398 ILE A O 1
ATOM 2594 N N . SER A 1 424 ? 30.213 46.567 165.892 1.00 27.81 399 SER A N 1
ATOM 2595 C CA . SER A 1 424 ? 29.739 46.954 164.575 1.00 30.52 399 SER A CA 1
ATOM 2596 C C . SER A 1 424 ? 30.625 46.396 163.456 1.00 29.04 399 SER A C 1
ATOM 2597 O O . SER A 1 424 ? 30.164 46.243 162.343 1.00 26.53 399 SER A O 1
ATOM 2600 N N . LEU A 1 425 ? 31.873 46.041 163.758 1.00 27.03 400 LEU A N 1
ATOM 2601 C CA . LEU A 1 425 ? 32.694 45.351 162.799 1.00 28.07 400 LEU A CA 1
ATOM 2602 C C . LEU A 1 425 ? 32.681 43.814 162.942 1.00 28.86 400 LEU A C 1
ATOM 2603 O O . LEU A 1 425 ? 33.422 43.147 162.232 1.00 28.97 400 LEU A O 1
ATOM 2608 N N . GLY A 1 426 ? 31.899 43.264 163.876 1.00 28.03 401 GLY A N 1
ATOM 2609 C CA . GLY A 1 426 ? 31.878 41.811 164.121 1.00 26.18 401 GLY A CA 1
ATOM 2610 C C . GLY A 1 426 ? 33.173 41.261 164.750 1.00 27.83 401 GLY A C 1
ATOM 2611 O O . GLY A 1 426 ? 33.532 40.105 164.476 1.00 26.33 401 GLY A O 1
ATOM 2612 N N . LEU A 1 427 ? 33.834 42.063 165.593 1.00 23.66 402 LEU A N 1
ATOM 2613 C CA . LEU A 1 427 ? 35.119 41.705 166.261 1.00 28.00 402 LEU A CA 1
ATOM 2614 C C . LEU A 1 427 ? 34.897 41.379 167.708 1.00 26.76 402 LEU A C 1
ATOM 2615 O O . LEU A 1 427 ? 33.954 41.843 168.305 1.00 31.88 402 LEU A O 1
ATOM 2620 N N . GLY A 1 428 ? 35.784 40.585 168.269 1.00 28.27 403 GLY A N 1
ATOM 2621 C CA . GLY A 1 428 ? 35.790 40.299 169.709 1.00 27.96 403 GLY A CA 1
ATOM 2622 C C . GLY A 1 428 ? 37.014 39.453 169.997 1.00 28.64 403 GLY A C 1
ATOM 2623 O O . GLY A 1 428 ? 37.827 39.274 169.097 1.00 28.38 403 GLY A O 1
ATOM 2624 N N . SER A 1 429 ? 37.110 38.877 171.201 1.00 30.17 404 SER A N 1
ATOM 2625 C CA . SER A 1 429 ? 38.295 38.112 171.619 1.00 31.57 404 SER A CA 1
ATOM 2626 C C . SER A 1 429 ? 38.434 36.816 170.862 1.00 33.01 404 SER A C 1
ATOM 2627 O O . SER A 1 429 ? 37.467 36.070 170.716 1.00 31.53 404 SER A O 1
ATOM 2630 N N . THR A 1 430 ? 39.659 36.561 170.407 1.00 32.12 405 THR A N 1
ATOM 2631 C CA . THR A 1 430 ? 39.996 35.374 169.662 1.00 34.92 405 THR A CA 1
ATOM 2632 C C . THR A 1 430 ? 40.938 34.500 170.464 1.00 36.27 405 THR A C 1
ATOM 2633 O O . THR A 1 430 ? 41.448 33.542 169.941 1.00 39.29 405 THR A O 1
ATOM 2637 N N . HIS A 1 431 ? 41.179 34.840 171.720 1.00 36.98 406 HIS A N 1
ATOM 2638 C CA . HIS A 1 431 ? 41.844 33.937 172.633 1.00 43.82 406 HIS A CA 1
ATOM 2639 C C . HIS A 1 431 ? 41.249 34.158 174.014 1.00 40.50 406 HIS A C 1
ATOM 2640 O O . HIS A 1 431 ? 40.739 35.231 174.305 1.00 40.92 406 HIS A O 1
ATOM 2647 N N . LEU A 1 432 ? 41.292 33.110 174.824 1.00 36.57 407 LEU A N 1
ATOM 2648 C CA . LEU A 1 432 ? 40.659 33.080 176.113 1.00 40.03 407 LEU A CA 1
ATOM 2649 C C . LEU A 1 432 ? 41.768 33.249 177.140 1.00 47.25 407 LEU A C 1
ATOM 2650 O O . LEU A 1 432 ? 42.858 32.696 176.973 1.00 49.75 407 LEU A O 1
ATOM 2655 N N . THR A 1 433 ? 41.503 34.042 178.163 1.00 54.72 408 THR A N 1
ATOM 2656 C CA . THR A 1 433 ? 42.447 34.266 179.253 1.00 68.13 408 THR A CA 1
ATOM 2657 C C . THR A 1 433 ? 42.099 33.392 180.456 1.00 76.07 408 THR A C 1
ATOM 2658 O O . THR A 1 433 ? 40.915 33.138 180.725 1.00 81.96 408 THR A O 1
ATOM 2662 N N . ARG A 1 434 ? 43.131 32.931 181.169 1.00 86.33 409 ARG A N 1
ATOM 2663 C CA . ARG A 1 434 ? 42.947 32.108 182.379 1.00 91.02 409 ARG A CA 1
ATOM 2664 C C . ARG A 1 434 ? 42.259 32.928 183.475 1.00 93.66 409 ARG A C 1
ATOM 2665 O O . ARG A 1 434 ? 42.506 34.136 183.592 1.00 85.47 409 ARG A O 1
ATOM 2667 N N . ASP A 1 435 ? 41.392 32.279 184.258 1.00 98.46 410 ASP A N 1
ATOM 2668 C CA . ASP A 1 435 ? 40.664 32.955 185.349 1.00 103.85 410 ASP A CA 1
ATOM 2669 C C . ASP A 1 435 ? 41.641 33.678 186.306 1.00 106.02 410 ASP A C 1
ATOM 2670 O O . ASP A 1 435 ? 42.389 33.024 187.039 1.00 117.44 410 ASP A O 1
ATOM 2672 N N . GLY A 1 436 ? 41.642 35.016 186.276 1.00 97.98 411 GLY A N 1
ATOM 2673 C CA . GLY A 1 436 ? 42.598 35.822 187.049 1.00 92.32 411 GLY A CA 1
ATOM 2674 C C . GLY A 1 436 ? 42.336 35.847 188.550 1.00 90.18 411 GLY A C 1
ATOM 2675 O O . GLY A 1 436 ? 41.495 35.098 189.060 1.00 86.97 411 GLY A O 1
ATOM 2676 N N . GLU A 1 437 ? 43.075 36.698 189.263 1.00 82.11 412 GLU A N 1
ATOM 2677 C CA . GLU A 1 437 ? 42.823 36.947 190.687 1.00 77.43 412 GLU A CA 1
ATOM 2678 C C . GLU A 1 437 ? 41.478 37.680 190.866 1.00 73.95 412 GLU A C 1
ATOM 2679 O O . GLU A 1 437 ? 41.275 38.748 190.271 1.00 70.11 412 GLU A O 1
ATOM 2681 N N . ARG A 1 438 ? 40.566 37.102 191.665 1.00 70.29 413 ARG A N 1
ATOM 2682 C CA . ARG A 1 438 ? 39.304 37.777 192.047 1.00 63.42 413 ARG A CA 1
ATOM 2683 C C . ARG A 1 438 ? 39.571 39.108 192.743 1.00 58.89 413 ARG A C 1
ATOM 2684 O O . ARG A 1 438 ? 40.559 39.249 193.456 1.00 61.82 413 ARG A O 1
ATOM 2692 N N . LYS A 1 439 ? 38.708 40.084 192.497 1.00 52.34 414 LYS A N 1
ATOM 2693 C CA . LYS A 1 439 ? 38.905 41.447 192.991 1.00 49.64 414 LYS A CA 1
ATOM 2694 C C . LYS A 1 439 ? 38.007 41.740 194.169 1.00 45.04 414 LYS A C 1
ATOM 2695 O O . LYS A 1 439 ? 38.283 42.650 194.943 1.00 42.30 414 LYS A O 1
ATOM 2701 N N . SER A 1 440 ? 36.927 40.980 194.326 1.00 46.64 415 SER A N 1
ATOM 2702 C CA . SER A 1 440 ? 36.035 41.210 195.453 1.00 42.42 415 SER A CA 1
ATOM 2703 C C . SER A 1 440 ? 35.393 39.932 195.903 1.00 43.00 415 SER A C 1
ATOM 2704 O O . SER A 1 440 ? 35.384 38.939 195.181 1.00 46.89 415 SER A O 1
ATOM 2707 N N . MET A 1 441 ? 34.881 39.965 197.129 1.00 43.19 416 MET A N 1
ATOM 2708 C CA . MET A 1 441 ? 34.011 38.928 197.635 1.00 41.07 416 MET A CA 1
ATOM 2709 C C . MET A 1 441 ? 32.933 39.613 198.437 1.00 36.27 416 MET A C 1
ATOM 2710 O O . MET A 1 441 ? 33.190 40.632 199.082 1.00 35.03 416 MET A O 1
ATOM 2715 N N . SER A 1 442 ? 31.729 39.059 198.406 1.00 35.70 417 SER A N 1
ATOM 2716 C CA . SER A 1 442 ? 30.600 39.696 199.049 1.00 35.04 417 SER A CA 1
ATOM 2717 C C . SER A 1 442 ? 29.503 38.729 199.449 1.00 33.44 417 SER A C 1
ATOM 2718 O O . SER A 1 442 ? 29.395 37.631 198.921 1.00 34.12 417 SER A O 1
ATOM 2721 N N . VAL A 1 443 ? 28.662 39.195 200.355 1.00 29.36 418 VAL A N 1
ATOM 2722 C CA . VAL A 1 443 ? 27.497 38.486 200.782 1.00 31.62 418 VAL A CA 1
ATOM 2723 C C . VAL A 1 443 ? 26.407 39.513 201.029 1.00 31.36 418 VAL A C 1
ATOM 2724 O O . VAL A 1 443 ? 26.652 40.566 201.623 1.00 29.85 418 VAL A O 1
ATOM 2728 N N . GLU A 1 444 ? 25.202 39.202 200.581 1.00 29.07 419 GLU A N 1
ATOM 2729 C CA . GLU A 1 444 ? 24.065 40.058 200.855 1.00 29.56 419 GLU A CA 1
ATOM 2730 C C . GLU A 1 444 ? 22.846 39.213 200.990 1.00 28.93 419 GLU A C 1
ATOM 2731 O O . GLU A 1 444 ? 22.806 38.104 200.461 1.00 32.15 419 GLU A O 1
ATOM 2737 N N . ARG A 1 445 ? 21.833 39.765 201.632 1.00 26.79 420 ARG A N 1
ATOM 2738 C CA . ARG A 1 445 ? 20.642 39.029 201.919 1.00 28.99 420 ARG A CA 1
ATOM 2739 C C . ARG A 1 445 ? 19.438 39.942 202.028 1.00 27.64 420 ARG A C 1
ATOM 2740 O O . ARG A 1 445 ? 19.522 41.029 202.604 1.00 26.04 420 ARG A O 1
ATOM 2748 N N . THR A 1 446 ? 18.316 39.469 201.525 1.00 27.98 421 THR A N 1
ATOM 2749 C CA . THR A 1 446 ? 17.034 40.190 201.575 1.00 29.29 421 THR A CA 1
ATOM 2750 C C . THR A 1 446 ? 16.167 39.600 202.678 1.00 30.43 421 THR A C 1
ATOM 2751 O O . THR A 1 446 ? 16.189 38.396 202.900 1.00 32.32 421 THR A O 1
ATOM 2755 N N . PHE A 1 447 ? 15.402 40.434 203.379 1.00 31.62 422 PHE A N 1
ATOM 2756 C CA . PHE A 1 447 ? 14.609 39.948 204.517 1.00 30.59 422 PHE A CA 1
ATOM 2757 C C . PHE A 1 447 ? 13.385 40.775 204.663 1.00 30.43 422 PHE A C 1
ATOM 2758 O O . PHE A 1 447 ? 13.284 41.848 204.079 1.00 32.10 422 PHE A O 1
ATOM 2766 N N . SER A 1 448 ? 12.431 40.272 205.431 1.00 29.92 423 SER A N 1
ATOM 2767 C CA . SER A 1 448 ? 11.295 41.091 205.847 1.00 31.49 423 SER A CA 1
ATOM 2768 C C . SER A 1 448 ? 11.869 42.251 206.709 1.00 30.51 423 SER A C 1
ATOM 2769 O O . SER A 1 448 ? 12.982 42.139 207.295 1.00 28.96 423 SER A O 1
ATOM 2772 N N . GLU A 1 449 ? 11.136 43.351 206.735 1.00 29.79 424 GLU A N 1
ATOM 2773 C CA . GLU A 1 449 ? 11.634 44.643 207.238 1.00 31.26 424 GLU A CA 1
ATOM 2774 C C . GLU A 1 449 ? 12.363 44.544 208.554 1.00 31.26 424 GLU A C 1
ATOM 2775 O O . GLU A 1 449 ? 11.805 44.018 209.546 1.00 29.50 424 GLU A O 1
ATOM 2781 N N . ILE A 1 450 ? 13.604 45.020 208.565 1.00 30.07 425 ILE A N 1
ATOM 2782 C CA . ILE A 1 450 ? 14.341 45.213 209.818 1.00 31.87 425 ILE A CA 1
ATOM 2783 C C . ILE A 1 450 ? 14.506 46.727 210.073 1.00 32.45 425 ILE A C 1
ATOM 2784 O O . ILE A 1 450 ? 15.121 47.445 209.249 1.00 30.18 425 ILE A O 1
ATOM 2789 N N . ASN A 1 451 ? 13.962 47.191 211.202 1.00 32.20 426 ASN A N 1
ATOM 2790 C CA . ASN A 1 451 ? 14.052 48.618 211.599 1.00 34.02 426 ASN A CA 1
ATOM 2791 C C . ASN A 1 451 ? 14.665 48.939 212.971 1.00 34.56 426 ASN A C 1
ATOM 2792 O O . ASN A 1 451 ? 14.947 50.102 213.264 1.00 36.47 426 ASN A O 1
ATOM 2797 N N . LYS A 1 452 ? 14.921 47.929 213.790 1.00 33.79 427 LYS A N 1
ATOM 2798 C CA . LYS A 1 452 ? 15.549 48.128 215.083 1.00 35.99 427 LYS A CA 1
ATOM 2799 C C . LYS A 1 452 ? 17.071 48.099 214.941 1.00 35.31 427 LYS A C 1
ATOM 2800 O O . LYS A 1 452 ? 17.639 47.144 214.395 1.00 33.85 427 LYS A O 1
ATOM 2806 N N . ALA A 1 453 ? 17.724 49.130 215.472 1.00 33.28 428 ALA A N 1
ATOM 2807 C CA . ALA A 1 453 ? 19.159 49.313 215.286 1.00 34.51 428 ALA A CA 1
ATOM 2808 C C . ALA A 1 453 ? 19.952 48.130 215.793 1.00 33.59 428 ALA A C 1
ATOM 2809 O O . ALA A 1 453 ? 20.869 47.678 215.125 1.00 33.16 428 ALA A O 1
ATOM 2811 N N . GLU A 1 454 ? 19.600 47.608 216.966 1.00 32.45 429 GLU A N 1
ATOM 2812 C CA . GLU A 1 454 ? 20.334 46.453 217.484 1.00 34.11 429 GLU A CA 1
ATOM 2813 C C . GLU A 1 454 ? 20.252 45.200 216.552 1.00 29.46 429 GLU A C 1
ATOM 2814 O O . GLU A 1 454 ? 21.237 44.503 216.389 1.00 28.86 429 GLU A O 1
ATOM 2820 N N . GLU A 1 455 ? 19.111 44.975 215.917 1.00 27.91 430 GLU A N 1
ATOM 2821 C CA . GLU A 1 455 ? 18.952 43.842 214.976 1.00 30.89 430 GLU A CA 1
ATOM 2822 C C . GLU A 1 455 ? 19.808 44.062 213.688 1.00 32.45 430 GLU A C 1
ATOM 2823 O O . GLU A 1 455 ? 20.448 43.134 213.173 1.00 29.41 430 GLU A O 1
ATOM 2829 N N . GLN A 1 456 ? 19.878 45.316 213.232 1.00 33.24 431 GLN A N 1
ATOM 2830 C CA . GLN A 1 456 ? 20.713 45.695 212.072 1.00 33.15 431 GLN A CA 1
ATOM 2831 C C . GLN A 1 456 ? 22.187 45.453 212.332 1.00 34.80 431 GLN A C 1
ATOM 2832 O O . GLN A 1 456 ? 22.925 44.877 211.471 1.00 32.68 431 GLN A O 1
ATOM 2838 N N . TYR A 1 457 ? 22.632 45.837 213.533 1.00 34.55 432 TYR A N 1
ATOM 2839 C CA . TYR A 1 457 ? 24.009 45.506 213.945 1.00 34.15 432 TYR A CA 1
ATOM 2840 C C . TYR A 1 457 ? 24.252 44.006 213.985 1.00 32.36 432 TYR A C 1
ATOM 2841 O O . TYR A 1 457 ? 25.300 43.545 213.529 1.00 31.47 432 TYR A O 1
ATOM 2850 N N . SER A 1 458 ? 23.286 43.248 214.502 1.00 32.10 433 SER A N 1
ATOM 2851 C CA . SER A 1 458 ? 23.418 41.802 214.553 1.00 34.45 433 SER A CA 1
ATOM 2852 C C . SER A 1 458 ? 23.493 41.216 213.151 1.00 32.69 433 SER A C 1
ATOM 2853 O O . SER A 1 458 ? 24.365 40.381 212.860 1.00 28.16 433 SER A O 1
ATOM 2856 N N . LEU A 1 459 ? 22.638 41.687 212.259 1.00 33.69 434 LEU A N 1
ATOM 2857 C CA . LEU A 1 459 ? 22.664 41.250 210.878 1.00 35.99 434 LEU A CA 1
ATOM 2858 C C . LEU A 1 459 ? 24.000 41.556 210.218 1.00 34.08 434 LEU A C 1
ATOM 2859 O O . LEU A 1 459 ? 24.545 40.760 209.530 1.00 32.73 434 LEU A O 1
ATOM 2864 N N . CYS A 1 460 ? 24.503 42.747 210.449 1.00 34.72 435 CYS A N 1
ATOM 2865 C CA . CYS A 1 460 ? 25.764 43.174 209.908 1.00 33.09 435 CYS A CA 1
ATOM 2866 C C . CYS A 1 460 ? 26.884 42.252 210.381 1.00 32.58 435 CYS A C 1
ATOM 2867 O O . CYS A 1 460 ? 27.709 41.810 209.583 1.00 34.31 435 CYS A O 1
ATOM 2870 N N . GLN A 1 461 ? 26.883 41.926 211.673 1.00 33.14 436 GLN A N 1
ATOM 2871 C CA . GLN A 1 461 ? 27.919 41.055 212.256 1.00 37.67 436 GLN A CA 1
ATOM 2872 C C . GLN A 1 461 ? 27.871 39.654 211.642 1.00 33.72 436 GLN A C 1
ATOM 2873 O O . GLN A 1 461 ? 28.925 39.061 211.328 1.00 30.33 436 GLN A O 1
ATOM 2879 N N . GLU A 1 462 ? 26.659 39.125 211.479 1.00 32.81 437 GLU A N 1
ATOM 2880 C CA . GLU A 1 462 ? 26.495 37.812 210.816 1.00 35.32 437 GLU A CA 1
ATOM 2881 C C . GLU A 1 462 ? 27.057 37.781 209.403 1.00 34.46 437 GLU A C 1
ATOM 2882 O O . GLU A 1 462 ? 27.712 36.805 209.008 1.00 33.58 437 GLU A O 1
ATOM 2888 N N . LEU A 1 463 ? 26.767 38.832 208.631 1.00 34.22 438 LEU A N 1
ATOM 2889 C CA . LEU A 1 463 ? 27.266 38.931 207.275 1.00 34.26 438 LEU A CA 1
ATOM 2890 C C . LEU A 1 463 ? 28.791 39.035 207.267 1.00 33.25 438 LEU A C 1
ATOM 2891 O O . LEU A 1 463 ? 29.459 38.449 206.429 1.00 30.26 438 LEU A O 1
ATOM 2896 N N . CYS A 1 464 ? 29.337 39.793 208.203 1.00 33.33 439 CYS A N 1
ATOM 2897 C CA . CYS A 1 464 ? 30.791 39.913 208.313 1.00 34.19 439 CYS A CA 1
ATOM 2898 C C . CYS A 1 464 ? 31.442 38.573 208.608 1.00 33.28 439 CYS A C 1
ATOM 2899 O O . CYS A 1 464 ? 32.479 38.275 208.031 1.00 32.82 439 CYS A O 1
ATOM 2902 N N . SER A 1 465 ? 30.800 37.755 209.455 1.00 36.03 440 SER A N 1
ATOM 2903 C CA . SER A 1 465 ? 31.288 36.397 209.763 1.00 38.99 440 SER A CA 1
ATOM 2904 C C . SER A 1 465 ? 31.213 35.441 208.598 1.00 37.39 440 SER A C 1
ATOM 2905 O O . SER A 1 465 ? 32.183 34.736 208.358 1.00 34.35 440 SER A O 1
ATOM 2908 N N . GLU A 1 466 ? 30.072 35.393 207.892 1.00 37.03 441 GLU A N 1
ATOM 2909 C CA . GLU A 1 466 ? 29.976 34.568 206.668 1.00 37.97 441 GLU A CA 1
ATOM 2910 C C . GLU A 1 466 ? 31.065 34.959 205.683 1.00 38.06 441 GLU A C 1
ATOM 2911 O O . GLU A 1 466 ? 31.726 34.098 205.118 1.00 37.30 441 GLU A O 1
ATOM 2917 N N . LEU A 1 467 ? 31.265 36.262 205.504 1.00 37.90 442 LEU A N 1
ATOM 2918 C CA . LEU A 1 467 ? 32.249 36.741 204.551 1.00 41.16 442 LEU A CA 1
ATOM 2919 C C . LEU A 1 467 ? 33.695 36.394 204.983 1.00 41.45 442 LEU A C 1
ATOM 2920 O O . LEU A 1 467 ? 34.538 36.076 204.141 1.00 38.48 442 LEU A O 1
ATOM 2925 N N . ALA A 1 468 ? 33.973 36.475 206.286 1.00 42.17 443 ALA A N 1
ATOM 2926 C CA . ALA A 1 468 ? 35.267 36.029 206.813 1.00 44.18 443 ALA A CA 1
ATOM 2927 C C . ALA A 1 468 ? 35.462 34.536 206.580 1.00 41.65 443 ALA A C 1
ATOM 2928 O O . ALA A 1 468 ? 36.545 34.131 206.199 1.00 44.49 443 ALA A O 1
ATOM 2930 N N . GLN A 1 469 ? 34.429 33.723 206.786 1.00 42.12 444 GLN A N 1
ATOM 2931 C CA . GLN A 1 469 ? 34.526 32.286 206.459 1.00 47.83 444 GLN A CA 1
ATOM 2932 C C . GLN A 1 469 ? 34.884 32.083 204.981 1.00 48.87 444 GLN A C 1
ATOM 2933 O O . GLN A 1 469 ? 35.822 31.336 204.678 1.00 46.33 444 GLN A O 1
ATOM 2935 N N . ASP A 1 470 ? 34.200 32.802 204.075 1.00 48.44 445 ASP A N 1
ATOM 2936 C CA . ASP A 1 470 ? 34.477 32.714 202.612 1.00 44.00 445 ASP A CA 1
ATOM 2937 C C . ASP A 1 470 ? 35.890 33.136 202.236 1.00 43.94 445 ASP A C 1
ATOM 2938 O O . ASP A 1 470 ? 36.488 32.531 201.346 1.00 45.39 445 ASP A O 1
ATOM 2943 N N . LEU A 1 471 ? 36.397 34.206 202.856 1.00 45.19 446 LEU A N 1
ATOM 2944 C CA . LEU A 1 471 ? 37.796 34.638 202.646 1.00 48.47 446 LEU A CA 1
ATOM 2945 C C . LEU A 1 471 ? 38.824 33.595 203.128 1.00 50.46 446 LEU A C 1
ATOM 2946 O O . LEU A 1 471 ? 39.883 33.418 202.514 1.00 46.82 446 LEU A O 1
ATOM 2951 N N . GLN A 1 472 ? 38.500 32.959 204.250 1.00 51.90 447 GLN A N 1
ATOM 2952 C CA . GLN A 1 472 ? 39.349 31.942 204.884 1.00 58.09 447 GLN A CA 1
ATOM 2953 C C . GLN A 1 472 ? 39.600 30.773 203.920 1.00 59.39 447 GLN A C 1
ATOM 2954 O O . GLN A 1 472 ? 40.717 30.269 203.816 1.00 56.18 447 GLN A O 1
ATOM 2960 N N . LYS A 1 473 ? 38.556 30.385 203.196 1.00 62.03 448 LYS A N 1
ATOM 2961 C CA . LYS A 1 473 ? 38.625 29.308 202.218 1.00 65.30 448 LYS A CA 1
ATOM 2962 C C . LYS A 1 473 ? 39.685 29.527 201.131 1.00 66.10 448 LYS A C 1
ATOM 2963 O O . LYS A 1 473 ? 40.290 28.559 200.673 1.00 71.18 448 LYS A O 1
ATOM 2969 N N . GLU A 1 474 ? 39.925 30.776 200.732 1.00 66.65 449 GLU A N 1
ATOM 2970 C CA . GLU A 1 474 ? 40.939 31.095 199.698 1.00 67.75 449 GLU A CA 1
ATOM 2971 C C . GLU A 1 474 ? 42.124 31.898 200.239 1.00 69.27 449 GLU A C 1
ATOM 2972 O O . GLU A 1 474 ? 42.942 32.390 199.461 1.00 65.39 449 GLU A O 1
ATOM 2978 N N . ARG A 1 475 ? 42.207 32.015 201.568 1.00 73.95 450 ARG A N 1
ATOM 2979 C CA . ARG A 1 475 ? 43.230 32.798 202.283 1.00 78.63 450 ARG A CA 1
ATOM 2980 C C . ARG A 1 475 ? 43.446 34.212 201.738 1.00 74.42 450 ARG A C 1
ATOM 2981 O O . ARG A 1 475 ? 44.580 34.655 201.546 1.00 77.20 450 ARG A O 1
ATOM 2989 N N . LEU A 1 476 ? 42.343 34.923 201.516 1.00 67.24 451 LEU A N 1
ATOM 2990 C CA . LEU A 1 476 ? 42.407 36.289 201.019 1.00 63.66 451 LEU A CA 1
ATOM 2991 C C . LEU A 1 476 ? 42.178 37.304 202.127 1.00 59.82 451 LEU A C 1
ATOM 2992 O O . LEU A 1 476 ? 41.497 37.015 203.116 1.00 57.39 451 LEU A O 1
ATOM 2997 N N . LYS A 1 477 ? 42.794 38.475 201.956 1.00 54.16 452 LYS A N 1
ATOM 2998 C CA . LYS A 1 477 ? 42.654 39.616 202.852 1.00 55.00 452 LYS A CA 1
ATOM 2999 C C . LYS A 1 477 ? 42.602 40.884 202.005 1.00 54.57 452 LYS A C 1
ATOM 3000 O O . LYS A 1 477 ? 43.341 41.007 201.027 1.00 53.38 452 LYS A O 1
ATOM 3006 N N . GLY A 1 478 ? 41.748 41.824 202.401 1.00 51.19 453 GLY A N 1
ATOM 3007 C CA . GLY A 1 478 ? 41.433 42.995 201.589 1.00 51.75 453 GLY A CA 1
ATOM 3008 C C . GLY A 1 478 ? 41.536 44.256 202.410 1.00 50.56 453 GLY A C 1
ATOM 3009 O O . GLY A 1 478 ? 41.525 44.193 203.636 1.00 48.58 453 GLY A O 1
ATOM 3010 N N . ARG A 1 479 ? 41.633 45.399 201.730 1.00 49.72 454 ARG A N 1
ATOM 3011 C CA . ARG A 1 479 ? 41.780 46.708 202.397 1.00 50.55 454 ARG A CA 1
ATOM 3012 C C . ARG A 1 479 ? 40.518 47.572 202.381 1.00 45.70 454 ARG A C 1
ATOM 3013 O O . ARG A 1 479 ? 40.492 48.609 203.046 1.00 41.65 454 ARG A O 1
ATOM 3021 N N . THR A 1 480 ? 39.496 47.178 201.620 1.00 43.39 455 THR A N 1
ATOM 3022 C CA . THR A 1 480 ? 38.288 48.008 201.472 1.00 43.84 455 THR A CA 1
ATOM 3023 C C . THR A 1 480 ? 37.072 47.204 201.858 1.00 40.12 455 THR A C 1
ATOM 3024 O O . THR A 1 480 ? 36.851 46.127 201.319 1.00 35.83 455 THR A O 1
ATOM 3028 N N . VAL A 1 481 ? 36.274 47.757 202.768 1.00 37.46 456 VAL A N 1
ATOM 3029 C CA . VAL A 1 481 ? 35.034 47.156 203.164 1.00 35.49 456 VAL A CA 1
ATOM 3030 C C . VAL A 1 481 ? 33.911 48.096 202.774 1.00 36.96 456 VAL A C 1
ATOM 3031 O O . VAL A 1 481 ? 33.959 49.296 203.073 1.00 39.97 456 VAL A O 1
ATOM 3035 N N . THR A 1 482 ? 32.888 47.529 202.149 1.00 34.75 457 THR A N 1
ATOM 3036 C CA . THR A 1 482 ? 31.727 48.256 201.690 1.00 34.60 457 THR A CA 1
ATOM 3037 C C . THR A 1 482 ? 30.484 47.581 202.217 1.00 34.07 457 THR A C 1
ATOM 3038 O O . THR A 1 482 ? 30.366 46.369 202.105 1.00 32.55 457 THR A O 1
ATOM 3042 N N . ILE A 1 483 ? 29.576 48.363 202.814 1.00 35.46 458 ILE A N 1
ATOM 3043 C CA . ILE A 1 483 ? 28.248 47.870 203.159 1.00 32.07 458 ILE A CA 1
ATOM 3044 C C . ILE A 1 483 ? 27.273 48.367 202.101 1.00 31.85 458 ILE A C 1
ATOM 3045 O O . ILE A 1 483 ? 27.541 49.340 201.414 1.00 31.37 458 ILE A O 1
ATOM 3050 N N . LYS A 1 484 ? 26.179 47.636 201.953 1.00 29.41 459 LYS A N 1
ATOM 3051 C CA . LYS A 1 484 ? 25.132 47.918 201.006 1.00 29.86 459 LYS A CA 1
ATOM 3052 C C . LYS A 1 484 ? 23.860 47.845 201.806 1.00 26.99 459 LYS A C 1
ATOM 3053 O O . LYS A 1 484 ? 23.665 46.911 202.563 1.00 27.65 459 LYS A O 1
ATOM 3059 N N . LEU A 1 485 ? 23.017 48.843 201.684 1.00 28.10 460 LEU A N 1
ATOM 3060 C CA . LEU A 1 485 ? 21.752 48.895 202.398 1.00 27.10 460 LEU A CA 1
ATOM 3061 C C . LEU A 1 485 ? 20.682 49.153 201.393 1.00 27.56 460 LEU A C 1
ATOM 3062 O O . LEU A 1 485 ? 20.838 50.016 200.521 1.00 29.45 460 LEU A O 1
ATOM 3067 N N . LYS A 1 486 ? 19.575 48.447 201.495 1.00 26.02 461 LYS A N 1
ATOM 3068 C CA . LYS A 1 486 ? 18.477 48.711 200.610 1.00 26.55 461 LYS A CA 1
ATOM 3069 C C . LYS A 1 486 ? 17.280 48.943 201.498 1.00 28.30 461 LYS A C 1
ATOM 3070 O O . LYS A 1 486 ? 16.916 48.089 202.308 1.00 27.69 461 LYS A O 1
ATOM 3076 N N . ASN A 1 487 ? 16.648 50.086 201.347 1.00 27.50 462 ASN A N 1
ATOM 3077 C CA . ASN A 1 487 ? 15.518 50.361 202.195 1.00 29.79 462 ASN A CA 1
ATOM 3078 C C . ASN A 1 487 ? 14.270 49.722 201.644 1.00 29.58 462 ASN A C 1
ATOM 3079 O O . ASN A 1 487 ? 14.310 49.134 200.549 1.00 28.63 462 ASN A O 1
ATOM 3084 N N . VAL A 1 488 ? 13.172 49.805 202.386 1.00 29.85 463 VAL A N 1
ATOM 3085 C CA . VAL A 1 488 ? 11.919 49.184 201.955 1.00 32.35 463 VAL A CA 1
ATOM 3086 C C . VAL A 1 488 ? 11.308 49.815 200.709 1.00 31.46 463 VAL A C 1
ATOM 3087 O O . VAL A 1 488 ? 10.415 49.229 200.102 1.00 33.10 463 VAL A O 1
ATOM 3091 N N . ASN A 1 489 ? 11.773 51.002 200.321 1.00 33.58 464 ASN A N 1
ATOM 3092 C CA . ASN A 1 489 ? 11.374 51.594 199.040 1.00 33.74 464 ASN A CA 1
ATOM 3093 C C . ASN A 1 489 ? 12.318 51.218 197.904 1.00 33.59 464 ASN A C 1
ATOM 3094 O O . ASN A 1 489 ? 12.245 51.798 196.840 1.00 33.36 464 ASN A O 1
ATOM 3099 N N . PHE A 1 490 ? 13.191 50.243 198.147 1.00 30.07 465 PHE A N 1
ATOM 3100 C CA . PHE A 1 490 ? 14.086 49.650 197.163 1.00 31.88 465 PHE A CA 1
ATOM 3101 C C . PHE A 1 490 ? 15.264 50.528 196.754 1.00 33.52 465 PHE A C 1
ATOM 3102 O O . PHE A 1 490 ? 15.985 50.207 195.796 1.00 32.67 465 PHE A O 1
ATOM 3110 N N . GLU A 1 491 ? 15.523 51.579 197.516 1.00 31.96 466 GLU A N 1
ATOM 3111 C CA . GLU A 1 491 ? 16.645 52.472 197.240 1.00 33.32 466 GLU A CA 1
ATOM 3112 C C . GLU A 1 491 ? 17.906 51.909 197.819 1.00 31.93 466 GLU A C 1
ATOM 3113 O O . GLU A 1 491 ? 17.941 51.570 198.999 1.00 33.58 466 GLU A O 1
ATOM 3119 N N . VAL A 1 492 ? 18.947 51.846 197.004 1.00 29.86 467 VAL A N 1
ATOM 3120 C CA . VAL A 1 492 ? 20.183 51.211 197.383 1.00 32.07 467 VAL A CA 1
ATOM 3121 C C . VAL A 1 492 ? 21.202 52.285 197.701 1.00 34.32 467 VAL A C 1
ATOM 3122 O O . VAL A 1 492 ? 21.353 53.222 196.930 1.00 32.64 467 VAL A O 1
ATOM 3126 N N . LYS A 1 493 ? 21.919 52.113 198.804 1.00 32.00 468 LYS A N 1
ATOM 3127 C CA . LYS A 1 493 ? 23.098 52.895 199.124 1.00 37.11 468 LYS A CA 1
ATOM 3128 C C . LYS A 1 493 ? 24.257 51.957 199.341 1.00 34.60 468 LYS A C 1
ATOM 3129 O O . LYS A 1 493 ? 24.070 50.892 199.933 1.00 34.58 468 LYS A O 1
ATOM 3135 N N . THR A 1 494 ? 25.454 52.380 198.957 1.00 30.56 469 THR A N 1
ATOM 3136 C CA . THR A 1 494 ? 26.676 51.703 199.357 1.00 33.41 469 THR A CA 1
ATOM 3137 C C . THR A 1 494 ? 27.598 52.699 200.031 1.00 35.00 469 THR A C 1
ATOM 3138 O O . THR A 1 494 ? 27.615 53.876 199.669 1.00 37.94 469 THR A O 1
ATOM 3142 N N . ARG A 1 495 ? 28.346 52.213 201.018 1.00 34.60 470 ARG A N 1
ATOM 3143 C CA . ARG A 1 495 ? 29.190 53.031 201.864 1.00 33.02 470 ARG A CA 1
ATOM 3144 C C . ARG A 1 495 ? 30.443 52.246 202.096 1.00 32.29 470 ARG A C 1
ATOM 3145 O O . ARG A 1 495 ? 30.385 51.182 202.680 1.00 31.12 470 ARG A O 1
ATOM 3153 N N . ALA A 1 496 ? 31.566 52.772 201.615 1.00 33.36 471 ALA A N 1
ATOM 3154 C CA . ALA A 1 496 ? 32.850 52.090 201.643 1.00 34.21 471 ALA A CA 1
ATOM 3155 C C . ALA A 1 496 ? 33.840 52.776 202.578 1.00 36.09 471 ALA A C 1
ATOM 3156 O O . ALA A 1 496 ? 33.723 53.954 202.862 1.00 38.21 471 ALA A O 1
ATOM 3158 N N . SER A 1 497 ? 34.798 52.007 203.078 1.00 38.99 472 SER A N 1
ATOM 3159 C CA . SER A 1 497 ? 35.913 52.547 203.809 1.00 40.11 472 SER A CA 1
ATOM 3160 C C . SER A 1 497 ? 37.155 51.738 203.454 1.00 41.38 472 SER A C 1
ATOM 3161 O O . SER A 1 497 ? 37.113 50.505 203.393 1.00 39.25 472 SER A O 1
ATOM 3164 N N . THR A 1 498 ? 38.252 52.440 203.181 1.00 43.91 473 THR A N 1
ATOM 3165 C CA . THR A 1 498 ? 39.538 51.808 202.907 1.00 44.40 473 THR A CA 1
ATOM 3166 C C . THR A 1 498 ? 40.470 52.019 204.099 1.00 47.49 473 THR A C 1
ATOM 3167 O O . THR A 1 498 ? 40.475 53.070 204.712 1.00 54.02 473 THR A O 1
ATOM 3171 N N . VAL A 1 499 ? 41.230 50.979 204.417 1.00 51.83 474 VAL A N 1
ATOM 3172 C CA . VAL A 1 499 ? 42.108 50.926 205.570 1.00 55.40 474 VAL A CA 1
ATOM 3173 C C . VAL A 1 499 ? 43.550 50.681 205.069 1.00 57.28 474 VAL A C 1
ATOM 3174 O O . VAL A 1 499 ? 43.766 50.204 203.953 1.00 46.70 474 VAL A O 1
ATOM 3178 N N . SER A 1 500 ? 44.527 51.067 205.888 1.00 60.97 475 SER A N 1
ATOM 3179 C CA . SER A 1 500 ? 45.945 50.974 205.527 1.00 63.64 475 SER A CA 1
ATOM 3180 C C . SER A 1 500 ? 46.421 49.535 205.409 1.00 62.46 475 SER A C 1
ATOM 3181 O O . SER A 1 500 ? 47.010 49.171 204.398 1.00 67.24 475 SER A O 1
ATOM 3184 N N . SER A 1 501 ? 46.151 48.725 206.434 1.00 62.40 476 SER A N 1
ATOM 3185 C CA . SER A 1 501 ? 46.560 47.308 206.452 1.00 61.98 476 SER A CA 1
ATOM 3186 C C . SER A 1 501 ? 45.374 46.404 206.086 1.00 60.62 476 SER A C 1
ATOM 3187 O O . SER A 1 501 ? 44.241 46.661 206.503 1.00 56.93 476 SER A O 1
ATOM 3189 N N . VAL A 1 502 ? 45.652 45.342 205.331 1.00 60.49 477 VAL A N 1
ATOM 3190 C CA . VAL A 1 502 ? 44.633 44.344 204.936 1.00 62.67 477 VAL A CA 1
ATOM 3191 C C . VAL A 1 502 ? 43.899 43.741 206.139 1.00 62.12 477 VAL A C 1
ATOM 3192 O O . VAL A 1 502 ? 44.473 43.657 207.224 1.00 65.16 477 VAL A O 1
ATOM 3196 N N . VAL A 1 503 ? 42.640 43.338 205.942 1.00 55.19 478 VAL A N 1
ATOM 3197 C CA . VAL A 1 503 ? 41.831 42.688 206.983 1.00 50.57 478 VAL A CA 1
ATOM 3198 C C . VAL A 1 503 ? 41.204 41.388 206.480 1.00 51.79 478 VAL A C 1
ATOM 3199 O O . VAL A 1 503 ? 41.021 41.196 205.268 1.00 55.24 478 VAL A O 1
ATOM 3203 N N . SER A 1 504 ? 40.869 40.502 207.417 1.00 49.06 479 SER A N 1
ATOM 3204 C CA . SER A 1 504 ? 40.280 39.197 207.085 1.00 51.21 479 SER A CA 1
ATOM 3205 C C . SER A 1 504 ? 39.284 38.598 208.069 1.00 48.54 479 SER A C 1
ATOM 3206 O O . SER A 1 504 ? 38.434 37.827 207.645 1.00 51.80 479 SER A O 1
ATOM 3209 N N . THR A 1 505 ? 39.365 38.918 209.353 1.00 43.46 480 THR A N 1
ATOM 3210 C CA . THR A 1 505 ? 38.605 38.178 210.351 1.00 42.55 480 THR A CA 1
ATOM 3211 C C . THR A 1 505 ? 37.229 38.800 210.521 1.00 41.37 480 THR A C 1
ATOM 3212 O O . THR A 1 505 ? 37.034 39.972 210.219 1.00 43.66 480 THR A O 1
ATOM 3216 N N . ALA A 1 506 ? 36.284 38.029 211.045 1.00 40.51 481 ALA A N 1
ATOM 3217 C CA . ALA A 1 506 ? 34.936 38.547 211.328 1.00 45.00 481 ALA A CA 1
ATOM 3218 C C . ALA A 1 506 ? 34.997 39.829 212.145 1.00 45.44 481 ALA A C 1
ATOM 3219 O O . ALA A 1 506 ? 34.278 40.775 211.883 1.00 44.67 481 ALA A O 1
ATOM 3221 N N . GLU A 1 507 ? 35.923 39.845 213.099 1.00 49.74 482 GLU A N 1
ATOM 3222 C CA . GLU A 1 507 ? 36.130 40.949 214.030 1.00 49.43 482 GLU A CA 1
ATOM 3223 C C . GLU A 1 507 ? 36.585 42.206 213.290 1.00 41.63 482 GLU A C 1
ATOM 3224 O O . GLU A 1 507 ? 36.028 43.255 213.474 1.00 35.52 482 GLU A O 1
ATOM 3230 N N . GLU A 1 508 ? 37.618 42.070 212.472 1.00 41.52 483 GLU A N 1
ATOM 3231 C CA . GLU A 1 508 ? 38.192 43.197 211.744 1.00 42.03 483 GLU A CA 1
ATOM 3232 C C . GLU A 1 508 ? 37.213 43.764 210.723 1.00 40.19 483 GLU A C 1
ATOM 3233 O O . GLU A 1 508 ? 37.003 44.978 210.658 1.00 38.43 483 GLU A O 1
ATOM 3239 N N . ILE A 1 509 ? 36.611 42.875 209.935 1.00 36.28 484 ILE A N 1
ATOM 3240 C CA . ILE A 1 509 ? 35.614 43.309 208.948 1.00 36.95 484 ILE A CA 1
ATOM 3241 C C . ILE A 1 509 ? 34.479 44.038 209.641 1.00 34.95 484 ILE A C 1
ATOM 3242 O O . ILE A 1 509 ? 34.146 45.164 209.267 1.00 35.94 484 ILE A O 1
ATOM 3247 N N . PHE A 1 510 ? 33.923 43.438 210.684 1.00 38.42 485 PHE A N 1
ATOM 3248 C CA . PHE A 1 510 ? 32.808 44.066 211.423 1.00 37.82 485 PHE A CA 1
ATOM 3249 C C . PHE A 1 510 ? 33.162 45.396 212.130 1.00 35.57 485 PHE A C 1
ATOM 3250 O O . PHE A 1 510 ? 32.300 46.271 212.294 1.00 32.05 485 PHE A O 1
ATOM 3258 N N . ALA A 1 511 ? 34.411 45.560 212.553 1.00 37.06 486 ALA A N 1
ATOM 3259 C CA . ALA A 1 511 ? 34.822 46.826 213.196 1.00 36.96 486 ALA A CA 1
ATOM 3260 C C . ALA A 1 511 ? 34.711 48.018 212.212 1.00 37.56 486 ALA A C 1
ATOM 3261 O O . ALA A 1 511 ? 34.296 49.115 212.589 1.00 38.00 486 ALA A O 1
ATOM 3263 N N . ILE A 1 512 ? 34.981 47.757 210.937 1.00 37.13 487 ILE A N 1
ATOM 3264 C CA . ILE A 1 512 ? 34.796 48.743 209.871 1.00 36.38 487 ILE A CA 1
ATOM 3265 C C . ILE A 1 512 ? 33.319 48.872 209.489 1.00 35.52 487 ILE A C 1
ATOM 3266 O O . ILE A 1 512 ? 32.759 49.976 209.500 1.00 34.60 487 ILE A O 1
ATOM 3271 N N . ALA A 1 513 ? 32.680 47.754 209.148 1.00 35.02 488 ALA A N 1
ATOM 3272 C CA . ALA A 1 513 ? 31.272 47.789 208.685 1.00 35.48 488 ALA A CA 1
ATOM 3273 C C . ALA A 1 513 ? 30.314 48.415 209.680 1.00 35.21 488 ALA A C 1
ATOM 3274 O O . ALA A 1 513 ? 29.391 49.133 209.288 1.00 36.81 488 ALA A O 1
ATOM 3276 N N . LYS A 1 514 ? 30.515 48.099 210.963 1.00 36.48 489 LYS A N 1
ATOM 3277 C CA . LYS A 1 514 ? 29.711 48.616 212.068 1.00 38.21 489 LYS A CA 1
ATOM 3278 C C . LYS A 1 514 ? 29.743 50.144 212.108 1.00 36.73 489 LYS A C 1
ATOM 3279 O O . LYS A 1 514 ? 28.713 50.775 212.334 1.00 34.92 489 LYS A O 1
ATOM 3285 N N . GLU A 1 515 ? 30.914 50.729 211.868 1.00 38.43 490 GLU A N 1
ATOM 3286 C CA . GLU A 1 515 ? 31.056 52.203 211.828 1.00 40.28 490 GLU A CA 1
ATOM 3287 C C . GLU A 1 515 ? 30.341 52.811 210.636 1.00 36.95 490 GLU A C 1
ATOM 3288 O O . GLU A 1 515 ? 29.646 53.826 210.766 1.00 36.65 490 GLU A O 1
ATOM 3294 N N . LEU A 1 516 ? 30.492 52.183 209.472 1.00 36.32 491 LEU A N 1
ATOM 3295 C CA . LEU A 1 516 ? 29.769 52.625 208.268 1.00 36.05 491 LEU A CA 1
ATOM 3296 C C . LEU A 1 516 ? 28.275 52.592 208.510 1.00 34.04 491 LEU A C 1
ATOM 3297 O O . LEU A 1 516 ? 27.540 53.504 208.113 1.00 33.48 491 LEU A O 1
ATOM 3302 N N . LEU A 1 517 ? 27.814 51.555 209.200 1.00 35.34 492 LEU A N 1
ATOM 3303 C CA . LEU A 1 517 ? 26.378 51.386 209.436 1.00 33.10 492 LEU A CA 1
ATOM 3304 C C . LEU A 1 517 ? 25.904 52.420 210.443 1.00 33.84 492 LEU A C 1
ATOM 3305 O O . LEU A 1 517 ? 24.830 53.038 210.286 1.00 33.59 492 LEU A O 1
ATOM 3310 N N . LYS A 1 518 ? 26.694 52.590 211.497 1.00 35.43 493 LYS A N 1
ATOM 3311 C CA . LYS A 1 518 ? 26.405 53.600 212.524 1.00 38.85 493 LYS A CA 1
ATOM 3312 C C . LYS A 1 518 ? 26.195 54.999 211.912 1.00 37.01 493 LYS A C 1
ATOM 3313 O O . LYS A 1 518 ? 25.244 55.729 212.259 1.00 40.24 493 LYS A O 1
ATOM 3319 N N . THR A 1 519 ? 27.098 55.383 211.019 1.00 36.06 494 THR A N 1
ATOM 3320 C CA . THR A 1 519 ? 26.982 56.673 210.330 1.00 36.11 494 THR A CA 1
ATOM 3321 C C . THR A 1 519 ? 25.624 56.815 209.637 1.00 37.25 494 THR A C 1
ATOM 3322 O O . THR A 1 519 ? 24.981 57.852 209.748 1.00 36.87 494 THR A O 1
ATOM 3326 N N . GLU A 1 520 ? 25.164 55.770 208.953 1.00 35.59 495 GLU A N 1
ATOM 3327 C CA . GLU A 1 520 ? 23.825 55.814 208.335 1.00 34.79 495 GLU A CA 1
ATOM 3328 C C . GLU A 1 520 ? 22.687 55.855 209.329 1.00 35.82 495 GLU A C 1
ATOM 3329 O O . GLU A 1 520 ? 21.692 56.562 209.112 1.00 40.96 495 GLU A O 1
ATOM 3335 N N . ILE A 1 521 ? 22.802 55.099 210.418 1.00 40.10 496 ILE A N 1
ATOM 3336 C CA . ILE A 1 521 ? 21.740 55.109 211.445 1.00 40.67 496 ILE A CA 1
ATOM 3337 C C . ILE A 1 521 ? 21.656 56.517 212.055 1.00 42.52 496 ILE A C 1
ATOM 3338 O O . ILE A 1 521 ? 20.559 57.059 212.210 1.00 43.96 496 ILE A O 1
ATOM 3343 N N . ASP A 1 522 ? 22.816 57.109 212.332 1.00 40.48 497 ASP A N 1
ATOM 3344 C CA . ASP A 1 522 ? 22.894 58.467 212.894 1.00 46.09 497 ASP A CA 1
ATOM 3345 C C . ASP A 1 522 ? 22.373 59.559 211.950 1.00 48.00 497 ASP A C 1
ATOM 3346 O O . ASP A 1 522 ? 21.718 60.491 212.406 1.00 50.76 497 ASP A O 1
ATOM 3351 N N . ALA A 1 523 ? 22.644 59.443 210.659 1.00 45.88 498 ALA A N 1
ATOM 3352 C CA . ALA A 1 523 ? 22.192 60.440 209.689 1.00 48.63 498 ALA A CA 1
ATOM 3353 C C . ALA A 1 523 ? 20.677 60.633 209.635 1.00 50.89 498 ALA A C 1
ATOM 3354 O O . ALA A 1 523 ? 20.210 61.748 209.436 1.00 51.63 498 ALA A O 1
ATOM 3356 N N . ASP A 1 524 ? 19.907 59.564 209.815 1.00 56.66 499 ASP A N 1
ATOM 3357 C CA . ASP A 1 524 ? 18.437 59.650 209.772 1.00 54.80 499 ASP A CA 1
ATOM 3358 C C . ASP A 1 524 ? 17.805 59.852 211.151 1.00 55.40 499 ASP A C 1
ATOM 3359 O O . ASP A 1 524 ? 16.596 60.028 211.255 1.00 48.33 499 ASP A O 1
ATOM 3364 N N . PHE A 1 525 ? 18.605 59.780 212.211 1.00 59.36 500 PHE A N 1
ATOM 3365 C CA . PHE A 1 525 ? 18.098 59.832 213.586 1.00 67.40 500 PHE A CA 1
ATOM 3366 C C . PHE A 1 525 ? 17.253 61.102 213.802 1.00 62.59 500 PHE A C 1
ATOM 3367 O O . PHE A 1 525 ? 17.644 62.148 213.312 1.00 66.62 500 PHE A O 1
ATOM 3375 N N . PRO A 1 526 ? 16.101 61.047 214.485 1.00 61.05 501 PRO A N 1
ATOM 3376 C CA . PRO A 1 526 ? 15.560 59.893 215.203 1.00 61.12 501 PRO A CA 1
ATOM 3377 C C . PRO A 1 526 ? 14.724 58.896 214.357 1.00 59.11 501 PRO A C 1
ATOM 3378 O O . PRO A 1 526 ? 14.021 58.064 214.934 1.00 61.54 501 PRO A O 1
ATOM 3382 N N . HIS A 1 527 ? 14.781 58.973 213.028 1.00 58.40 502 HIS A N 1
ATOM 3383 C CA . HIS A 1 527 ? 14.060 58.013 212.177 1.00 61.22 502 HIS A CA 1
ATOM 3384 C C . HIS A 1 527 ? 14.884 56.719 212.049 1.00 51.48 502 HIS A C 1
ATOM 3385 O O . HIS A 1 527 ? 16.041 56.764 211.641 1.00 49.54 502 HIS A O 1
ATOM 3392 N N . PRO A 1 528 ? 14.296 55.561 212.392 1.00 49.11 503 PRO A N 1
ATOM 3393 C CA . PRO A 1 528 ? 15.058 54.321 212.119 1.00 46.27 503 PRO A CA 1
ATOM 3394 C C . PRO A 1 528 ? 15.290 54.101 210.616 1.00 37.81 503 PRO A C 1
ATOM 3395 O O . PRO A 1 528 ? 14.476 54.516 209.801 1.00 32.95 503 PRO A O 1
ATOM 3399 N N . LEU A 1 529 ? 16.409 53.480 210.267 1.00 36.11 504 LEU A N 1
ATOM 3400 C CA . LEU A 1 529 ? 16.569 52.900 208.931 1.00 36.51 504 LEU A CA 1
ATOM 3401 C C . LEU A 1 529 ? 15.570 51.760 208.802 1.00 34.56 504 LEU A C 1
ATOM 3402 O O . LEU A 1 529 ? 15.457 50.956 209.722 1.00 32.47 504 LEU A O 1
ATOM 3407 N N . ARG A 1 530 ? 14.838 51.714 207.691 1.00 32.82 505 ARG A N 1
ATOM 3408 C CA . ARG A 1 530 ? 13.892 50.631 207.410 1.00 32.04 505 ARG A CA 1
ATOM 3409 C C . ARG A 1 530 ? 14.426 49.803 206.249 1.00 33.49 505 ARG A C 1
ATOM 3410 O O . ARG A 1 530 ? 14.367 50.229 205.089 1.00 32.53 505 ARG A O 1
ATOM 3418 N N . LEU A 1 531 ? 15.027 48.666 206.575 1.00 30.72 506 LEU A N 1
ATOM 3419 C CA . LEU A 1 531 ? 15.805 47.904 205.604 1.00 32.70 506 LEU A CA 1
ATOM 3420 C C . LEU A 1 531 ? 15.093 46.642 205.163 1.00 31.61 506 LEU A C 1
ATOM 3421 O O . LEU A 1 531 ? 14.473 45.955 205.994 1.00 31.64 506 LEU A O 1
ATOM 3426 N N . ARG A 1 532 ? 15.203 46.347 203.860 1.00 29.23 507 ARG A N 1
ATOM 3427 C CA . ARG A 1 532 ? 14.850 45.038 203.300 1.00 29.66 507 ARG A CA 1
ATOM 3428 C C . ARG A 1 532 ? 16.077 44.230 202.873 1.00 27.51 507 ARG A C 1
ATOM 3429 O O . ARG A 1 532 ? 15.950 43.032 202.603 1.00 29.24 507 ARG A O 1
ATOM 3437 N N . LEU A 1 533 ? 17.244 44.863 202.767 1.00 26.46 508 LEU A N 1
ATOM 3438 C CA . LEU A 1 533 ? 18.464 44.130 202.420 1.00 26.59 508 LEU A CA 1
ATOM 3439 C C . LEU A 1 533 ? 19.667 44.761 203.058 1.00 27.29 508 LEU A C 1
ATOM 3440 O O . LEU A 1 533 ? 19.741 45.983 203.136 1.00 29.09 508 LEU A O 1
ATOM 3445 N N . MET A 1 534 ? 20.629 43.932 203.452 1.00 26.46 509 MET A N 1
ATOM 3446 C CA . MET A 1 534 ? 21.976 44.391 203.794 1.00 27.30 509 MET A CA 1
ATOM 3447 C C . MET A 1 534 ? 23.038 43.484 203.170 1.00 25.74 509 MET A C 1
ATOM 3448 O O . MET A 1 534 ? 22.828 42.294 203.010 1.00 28.16 509 MET A O 1
ATOM 3453 N N . GLY A 1 535 ? 24.193 44.036 202.856 1.00 25.18 510 GLY A N 1
ATOM 3454 C CA . GLY A 1 535 ? 25.306 43.258 202.363 1.00 27.53 510 GLY A CA 1
ATOM 3455 C C . GLY A 1 535 ? 26.642 43.812 202.818 1.00 30.78 510 GLY A C 1
ATOM 3456 O O . GLY A 1 535 ? 26.752 44.983 203.225 1.00 31.92 510 GLY A O 1
ATOM 3457 N N . VAL A 1 536 ? 27.661 42.974 202.775 1.00 29.33 511 VAL A N 1
ATOM 3458 C CA . VAL A 1 536 ? 29.006 43.408 203.089 1.00 31.47 511 VAL A CA 1
ATOM 3459 C C . VAL A 1 536 ? 29.873 42.854 201.984 1.00 32.68 511 VAL A C 1
ATOM 3460 O O . VAL A 1 536 ? 29.669 41.725 201.554 1.00 33.03 511 VAL A O 1
ATOM 3464 N N . ARG A 1 537 ? 30.816 43.657 201.532 1.00 33.33 512 ARG A N 1
ATOM 3465 C CA . ARG A 1 537 ? 31.717 43.307 200.460 1.00 35.52 512 ARG A CA 1
ATOM 3466 C C . ARG A 1 537 ? 33.126 43.682 200.894 1.00 35.67 512 ARG A C 1
ATOM 3467 O O . ARG A 1 537 ? 33.346 44.780 201.463 1.00 32.29 512 ARG A O 1
ATOM 3475 N N . ILE A 1 538 ? 34.076 42.800 200.603 1.00 34.99 513 ILE A N 1
ATOM 3476 C CA . ILE A 1 538 ? 35.495 43.138 200.752 1.00 39.19 513 ILE A CA 1
ATOM 3477 C C . ILE A 1 538 ? 36.202 43.133 199.395 1.00 39.97 513 ILE A C 1
ATOM 3478 O O . ILE A 1 538 ? 35.918 42.287 198.535 1.00 38.45 513 ILE A O 1
ATOM 3483 N N . SER A 1 539 ? 37.116 44.094 199.224 1.00 40.65 514 SER A N 1
ATOM 3484 C CA . SER A 1 539 ? 37.874 44.268 197.980 1.00 42.97 514 SER A CA 1
ATOM 3485 C C . SER A 1 539 ? 39.224 44.917 198.288 1.00 44.36 514 SER A C 1
ATOM 3486 O O . SER A 1 539 ? 39.588 45.057 199.465 1.00 41.69 514 SER A O 1
ATOM 3489 N N . SER A 1 540 ? 39.940 45.326 197.238 1.00 45.20 515 SER A N 1
ATOM 3490 C CA . SER A 1 540 ? 41.323 45.809 197.325 1.00 47.15 515 SER A CA 1
ATOM 3491 C C . SER A 1 540 ? 42.228 44.738 197.911 1.00 45.62 515 SER A C 1
ATOM 3492 O O . SER A 1 540 ? 42.908 44.968 198.902 1.00 46.61 515 SER A O 1
ATOM 3495 N N . PHE A 1 541 ? 42.196 43.561 197.291 1.00 48.41 516 PHE A N 1
ATOM 3496 C CA . PHE A 1 541 ? 43.132 42.482 197.596 1.00 51.49 516 PHE A CA 1
ATOM 3497 C C . PHE A 1 541 ? 44.489 42.862 196.989 1.00 55.71 516 PHE A C 1
ATOM 3498 O O . PHE A 1 541 ? 44.533 43.452 195.906 1.00 50.45 516 PHE A O 1
ATOM 3506 N N . PRO A 1 542 ? 45.598 42.543 197.678 1.00 62.46 517 PRO A N 1
ATOM 3507 C CA . PRO A 1 542 ? 46.889 42.892 197.071 1.00 68.43 517 PRO A CA 1
ATOM 3508 C C . PRO A 1 542 ? 47.112 42.045 195.818 1.00 69.17 517 PRO A C 1
ATOM 3509 O O . PRO A 1 542 ? 46.851 40.844 195.857 1.00 63.23 517 PRO A O 1
ATOM 3513 N N . ASN A 1 543 ? 47.547 42.693 194.727 1.00 73.62 518 ASN A N 1
ATOM 3514 C CA . ASN A 1 543 ? 47.555 42.110 193.371 1.00 79.50 518 ASN A CA 1
ATOM 3515 C C . ASN A 1 543 ? 48.933 41.614 192.942 1.00 82.60 518 ASN A C 1
ATOM 3516 O O . ASN A 1 543 ? 49.890 42.385 192.878 1.00 86.84 518 ASN A O 1
ATOM 3518 N N . GLY B 1 45 ? -1.630 11.331 211.372 1.00 95.29 20 GLY B N 1
ATOM 3519 C CA . GLY B 1 45 ? -2.645 12.363 211.767 1.00 94.29 20 GLY B CA 1
ATOM 3520 C C . GLY B 1 45 ? -2.085 13.538 212.557 1.00 86.73 20 GLY B C 1
ATOM 3521 O O . GLY B 1 45 ? -0.876 13.650 212.734 1.00 85.72 20 GLY B O 1
ATOM 3522 N N . LEU B 1 46 ? -2.978 14.395 213.047 1.00 85.49 21 LEU B N 1
ATOM 3523 C CA . LEU B 1 46 ? -2.603 15.630 213.753 1.00 87.47 21 LEU B CA 1
ATOM 3524 C C . LEU B 1 46 ? -1.990 15.391 215.149 1.00 87.67 21 LEU B C 1
ATOM 3525 O O . LEU B 1 46 ? -2.692 14.972 216.080 1.00 84.07 21 LEU B O 1
ATOM 3527 N N . ASN B 1 47 ? -0.685 15.660 215.273 1.00 89.26 22 ASN B N 1
ATOM 3528 C CA . ASN B 1 47 ? -0.008 15.759 216.572 1.00 91.76 22 ASN B CA 1
ATOM 3529 C C . ASN B 1 47 ? -0.404 17.086 217.243 1.00 92.08 22 ASN B C 1
ATOM 3530 O O . ASN B 1 47 ? 0.187 18.149 216.969 1.00 84.04 22 ASN B O 1
ATOM 3532 N N . ASP B 1 48 ? -1.417 17.009 218.111 1.00 88.30 23 ASP B N 1
ATOM 3533 C CA . ASP B 1 48 ? -1.976 18.195 218.774 1.00 85.58 23 ASP B CA 1
ATOM 3534 C C . ASP B 1 48 ? -1.305 18.568 220.105 1.00 81.17 23 ASP B C 1
ATOM 3535 O O . ASP B 1 48 ? -1.846 19.400 220.836 1.00 80.73 23 ASP B O 1
ATOM 3540 N N . ASN B 1 49 ? -0.145 17.983 220.425 1.00 81.68 24 ASN B N 1
ATOM 3541 C CA . ASN B 1 49 ? 0.573 18.346 221.655 1.00 81.77 24 ASN B CA 1
ATOM 3542 C C . ASN B 1 49 ? 1.379 19.654 221.520 1.00 81.12 24 ASN B C 1
ATOM 3543 O O . ASN B 1 49 ? 2.616 19.672 221.592 1.00 79.12 24 ASN B O 1
ATOM 3548 N N . LYS B 1 50 ? 0.640 20.746 221.336 1.00 77.35 25 LYS B N 1
ATOM 3549 C CA . LYS B 1 50 ? 1.182 22.101 221.280 1.00 76.97 25 LYS B CA 1
ATOM 3550 C C . LYS B 1 50 ? 0.103 23.055 221.798 1.00 76.38 25 LYS B C 1
ATOM 3551 O O . LYS B 1 50 ? -1.100 22.720 221.813 1.00 71.72 25 LYS B O 1
ATOM 3553 N N . ALA B 1 51 ? 0.548 24.231 222.238 1.00 73.80 26 ALA B N 1
ATOM 3554 C CA . ALA B 1 51 ? -0.348 25.336 222.608 1.00 64.46 26 ALA B CA 1
ATOM 3555 C C . ALA B 1 51 ? -1.183 25.771 221.392 1.00 62.15 26 ALA B C 1
ATOM 3556 O O . ALA B 1 51 ? -0.690 25.700 220.251 1.00 51.60 26 ALA B O 1
ATOM 3558 N N . GLY B 1 52 ? -2.432 26.196 221.651 1.00 59.67 27 GLY B N 1
ATOM 3559 C CA . GLY B 1 52 ? -3.371 26.675 220.612 1.00 63.15 27 GLY B CA 1
ATOM 3560 C C . GLY B 1 52 ? -4.142 25.625 219.808 1.00 67.54 27 GLY B C 1
ATOM 3561 O O . GLY B 1 52 ? -4.960 25.981 218.938 1.00 63.92 27 GLY B O 1
ATOM 3562 N N . MET B 1 53 ? -3.909 24.343 220.113 1.00 75.58 28 MET B N 1
ATOM 3563 C CA . MET B 1 53 ? -4.440 23.213 219.334 1.00 78.50 28 MET B CA 1
ATOM 3564 C C . MET B 1 53 ? -5.392 22.352 220.175 1.00 79.85 28 MET B C 1
ATOM 3565 O O . MET B 1 53 ? -5.375 21.125 220.091 1.00 81.86 28 MET B O 1
ATOM 3570 N N . GLU B 1 54 ? -6.239 23.028 220.951 1.00 85.94 29 GLU B N 1
ATOM 3571 C CA . GLU B 1 54 ? -7.171 22.404 221.906 1.00 87.40 29 GLU B CA 1
ATOM 3572 C C . GLU B 1 54 ? -8.577 22.416 221.288 1.00 83.21 29 GLU B C 1
ATOM 3573 O O . GLU B 1 54 ? -9.020 23.451 220.790 1.00 72.45 29 GLU B O 1
ATOM 3579 N N . GLY B 1 55 ? -9.264 21.272 221.314 1.00 84.48 30 GLY B N 1
ATOM 3580 C CA . GLY B 1 55 ? -10.652 21.171 220.838 1.00 86.43 30 GLY B CA 1
ATOM 3581 C C . GLY B 1 55 ? -10.865 21.352 219.337 1.00 88.12 30 GLY B C 1
ATOM 3582 O O . GLY B 1 55 ? -11.862 21.949 218.917 1.00 81.53 30 GLY B O 1
ATOM 3583 N N . LEU B 1 56 ? -9.938 20.831 218.530 1.00 92.31 31 LEU B N 1
ATOM 3584 C CA . LEU B 1 56 ? -10.035 20.905 217.059 1.00 92.83 31 LEU B CA 1
ATOM 3585 C C . LEU B 1 56 ? -10.940 19.796 216.524 1.00 93.86 31 LEU B C 1
ATOM 3586 O O . LEU B 1 56 ? -11.081 18.741 217.158 1.00 92.74 31 LEU B O 1
ATOM 3591 N N . ASP B 1 57 ? -11.537 20.025 215.352 1.00 91.26 32 ASP B N 1
ATOM 3592 C CA . ASP B 1 57 ? -12.275 18.969 214.654 1.00 86.70 32 ASP B CA 1
ATOM 3593 C C . ASP B 1 57 ? -11.261 18.052 213.973 1.00 79.32 32 ASP B C 1
ATOM 3594 O O . ASP B 1 57 ? -11.104 18.071 212.755 1.00 70.99 32 ASP B O 1
ATOM 3599 N N . LYS B 1 58 ? -10.596 17.229 214.785 1.00 76.10 33 LYS B N 1
ATOM 3600 C CA . LYS B 1 58 ? -9.530 16.359 214.304 1.00 78.73 33 LYS B CA 1
ATOM 3601 C C . LYS B 1 58 ? -10.017 15.348 213.276 1.00 79.90 33 LYS B C 1
ATOM 3602 O O . LYS B 1 58 ? -9.212 14.881 212.469 1.00 78.37 33 LYS B O 1
ATOM 3608 N N . GLU B 1 59 ? -11.314 15.012 213.314 1.00 80.00 34 GLU B N 1
ATOM 3609 C CA . GLU B 1 59 ? -11.947 14.143 212.310 1.00 77.33 34 GLU B CA 1
ATOM 3610 C C . GLU B 1 59 ? -11.752 14.734 210.918 1.00 70.13 34 GLU B C 1
ATOM 3611 O O . GLU B 1 59 ? -11.208 14.075 210.025 1.00 69.78 34 GLU B O 1
ATOM 3613 N N . LYS B 1 60 ? -12.172 15.986 210.771 1.00 61.17 35 LYS B N 1
ATOM 3614 C CA . LYS B 1 60 ? -12.113 16.707 209.503 1.00 61.98 35 LYS B CA 1
ATOM 3615 C C . LYS B 1 60 ? -10.660 16.933 209.041 1.00 60.36 35 LYS B C 1
ATOM 3616 O O . LYS B 1 60 ? -10.304 16.621 207.905 1.00 60.76 35 LYS B O 1
ATOM 3622 N N . ILE B 1 61 ? -9.839 17.452 209.948 1.00 56.86 36 ILE B N 1
ATOM 3623 C CA . ILE B 1 61 ? -8.402 17.668 209.731 1.00 56.79 36 ILE B CA 1
ATOM 3624 C C . ILE B 1 61 ? -7.692 16.384 209.290 1.00 57.50 36 ILE B C 1
ATOM 3625 O O . ILE B 1 61 ? -6.955 16.405 208.297 1.00 54.83 36 ILE B O 1
ATOM 3630 N N . ASN B 1 62 ? -7.910 15.278 210.003 1.00 58.07 37 ASN B N 1
ATOM 3631 C CA . ASN B 1 62 ? -7.254 14.020 209.630 1.00 60.92 37 ASN B CA 1
ATOM 3632 C C . ASN B 1 62 ? -7.754 13.446 208.308 1.00 59.70 37 ASN B C 1
ATOM 3633 O O . ASN B 1 62 ? -6.985 12.788 207.625 1.00 62.00 37 ASN B O 1
ATOM 3638 N N . LYS B 1 63 ? -9.005 13.710 207.928 1.00 57.55 38 LYS B N 1
ATOM 3639 C CA . LYS B 1 63 ? -9.476 13.333 206.583 1.00 56.83 38 LYS B CA 1
ATOM 3640 C C . LYS B 1 63 ? -8.677 14.080 205.513 1.00 53.90 38 LYS B C 1
ATOM 3641 O O . LYS B 1 63 ? -8.208 13.470 204.550 1.00 48.48 38 LYS B O 1
ATOM 3643 N N . ILE B 1 64 ? -8.526 15.395 205.691 1.00 52.78 39 ILE B N 1
ATOM 3644 C CA . ILE B 1 64 ? -7.821 16.248 204.707 1.00 47.85 39 ILE B CA 1
ATOM 3645 C C . ILE B 1 64 ? -6.334 15.878 204.610 1.00 44.80 39 ILE B C 1
ATOM 3646 O O . ILE B 1 64 ? -5.785 15.783 203.503 1.00 44.53 39 ILE B O 1
ATOM 3651 N N . ILE B 1 65 ? -5.699 15.653 205.755 1.00 43.60 40 ILE B N 1
ATOM 3652 C CA . ILE B 1 65 ? -4.293 15.235 205.777 1.00 46.43 40 ILE B CA 1
ATOM 3653 C C . ILE B 1 65 ? -4.169 13.873 205.077 1.00 48.58 40 ILE B C 1
ATOM 3654 O O . ILE B 1 65 ? -3.252 13.674 204.261 1.00 42.37 40 ILE B O 1
ATOM 3659 N N . MET B 1 66 ? -5.105 12.961 205.365 1.00 50.82 41 MET B N 1
ATOM 3660 C CA . MET B 1 66 ? -5.038 11.592 204.847 1.00 53.03 41 MET B CA 1
ATOM 3661 C C . MET B 1 66 ? -5.304 11.531 203.348 1.00 49.00 41 MET B C 1
ATOM 3662 O O . MET B 1 66 ? -4.552 10.862 202.637 1.00 48.83 41 MET B O 1
ATOM 3667 N N . GLU B 1 67 ? -6.316 12.246 202.850 1.00 44.79 42 GLU B N 1
ATOM 3668 C CA . GLU B 1 67 ? -6.496 12.392 201.395 1.00 45.70 42 GLU B CA 1
ATOM 3669 C C . GLU B 1 67 ? -5.239 12.946 200.694 1.00 43.13 42 GLU B C 1
ATOM 3670 O O . GLU B 1 67 ? -4.916 12.527 199.588 1.00 46.10 42 GLU B O 1
ATOM 3672 N N . ALA B 1 68 ? -4.541 13.885 201.330 1.00 39.93 43 ALA B N 1
ATOM 3673 C CA . ALA B 1 68 ? -3.285 14.436 200.778 1.00 41.86 43 ALA B CA 1
ATOM 3674 C C . ALA B 1 68 ? -2.073 13.489 200.813 1.00 40.86 43 ALA B C 1
ATOM 3675 O O . ALA B 1 68 ? -1.093 13.718 200.121 1.00 40.27 43 ALA B O 1
ATOM 3677 N N . THR B 1 69 ? -2.125 12.461 201.641 1.00 39.44 44 THR B N 1
ATOM 3678 C CA . THR B 1 69 ? -0.947 11.664 201.952 1.00 43.50 44 THR B CA 1
ATOM 3679 C C . THR B 1 69 ? -1.001 10.222 201.452 1.00 45.60 44 THR B C 1
ATOM 3680 O O . THR B 1 69 ? 0.040 9.670 201.065 1.00 45.12 44 THR B O 1
ATOM 3684 N N . LYS B 1 70 ? -2.186 9.611 201.460 1.00 46.78 45 LYS B N 1
ATOM 3685 C CA . LYS B 1 70 ? -2.333 8.184 201.084 1.00 51.52 45 LYS B CA 1
ATOM 3686 C C . LYS B 1 70 ? -1.779 7.942 199.679 1.00 49.31 45 LYS B C 1
ATOM 3687 O O . LYS B 1 70 ? -1.895 8.791 198.804 1.00 46.22 45 LYS B O 1
ATOM 3689 N N . GLY B 1 71 ? -1.135 6.800 199.481 1.00 51.53 46 GLY B N 1
ATOM 3690 C CA . GLY B 1 71 ? -0.574 6.462 198.186 1.00 47.81 46 GLY B CA 1
ATOM 3691 C C . GLY B 1 71 ? 0.825 6.991 197.944 1.00 47.86 46 GLY B C 1
ATOM 3692 O O . GLY B 1 71 ? 1.512 6.470 197.086 1.00 49.46 46 GLY B O 1
ATOM 3693 N N . SER B 1 72 ? 1.270 8.003 198.689 1.00 44.52 47 SER B N 1
ATOM 3694 C CA . SER B 1 72 ? 2.618 8.543 198.504 1.00 40.90 47 SER B CA 1
ATOM 3695 C C . SER B 1 72 ? 3.713 7.586 199.002 1.00 40.06 47 SER B C 1
ATOM 3696 O O . SER B 1 72 ? 3.466 6.694 199.818 1.00 37.54 47 SER B O 1
ATOM 3699 N N . ARG B 1 73 ? 4.935 7.811 198.540 1.00 35.88 48 ARG B N 1
ATOM 3700 C CA . ARG B 1 73 ? 6.112 7.134 199.087 1.00 37.81 48 ARG B CA 1
ATOM 3701 C C . ARG B 1 73 ? 6.345 7.445 200.562 1.00 37.85 48 ARG B C 1
ATOM 3702 O O . ARG B 1 73 ? 6.693 6.559 201.350 1.00 34.77 48 ARG B O 1
ATOM 3710 N N . PHE B 1 74 ? 6.148 8.712 200.921 1.00 35.76 49 PHE B N 1
ATOM 3711 C CA . PHE B 1 74 ? 6.191 9.118 202.313 1.00 37.74 49 PHE B CA 1
ATOM 3712 C C . PHE B 1 74 ? 5.267 8.251 203.201 1.00 38.96 49 PHE B C 1
ATOM 3713 O O . PHE B 1 74 ? 5.695 7.732 204.245 1.00 34.21 49 PHE B O 1
ATOM 3721 N N . TYR B 1 75 ? 4.011 8.142 202.773 1.00 39.36 50 TYR B N 1
ATOM 3722 C CA . TYR B 1 75 ? 2.979 7.397 203.493 1.00 40.47 50 TYR B CA 1
ATOM 3723 C C . TYR B 1 75 ? 3.327 5.909 203.614 1.00 37.92 50 TYR B C 1
ATOM 3724 O O . TYR B 1 75 ? 3.139 5.320 204.674 1.00 38.73 50 TYR B O 1
ATOM 3733 N N . GLY B 1 76 ? 3.846 5.334 202.534 1.00 34.39 51 GLY B N 1
ATOM 3734 C CA . GLY B 1 76 ? 4.383 3.976 202.521 1.00 37.06 51 GLY B CA 1
ATOM 3735 C C . GLY B 1 76 ? 5.394 3.739 203.641 1.00 37.98 51 GLY B C 1
ATOM 3736 O O . GLY B 1 76 ? 5.295 2.764 204.391 1.00 34.42 51 GLY B O 1
ATOM 3737 N N . ASN B 1 77 ? 6.338 4.661 203.796 1.00 37.34 52 ASN B N 1
ATOM 3738 C CA . ASN B 1 77 ? 7.344 4.528 204.839 1.00 35.38 52 ASN B CA 1
ATOM 3739 C C . ASN B 1 77 ? 6.788 4.790 206.247 1.00 35.94 52 ASN B C 1
ATOM 3740 O O . ASN B 1 77 ? 7.228 4.160 207.197 1.00 34.92 52 ASN B O 1
ATOM 3745 N N . GLU B 1 78 ? 5.856 5.735 206.390 1.00 35.65 53 GLU B N 1
ATOM 3746 C CA . GLU B 1 78 ? 5.169 5.917 207.677 1.00 39.10 53 GLU B CA 1
ATOM 3747 C C . GLU B 1 78 ? 4.513 4.593 208.163 1.00 39.90 53 GLU B C 1
ATOM 3748 O O . GLU B 1 78 ? 4.613 4.254 209.344 1.00 38.61 53 GLU B O 1
ATOM 3754 N N . LEU B 1 79 ? 3.831 3.889 207.250 1.00 39.09 54 LEU B N 1
ATOM 3755 C CA . LEU B 1 79 ? 3.173 2.617 207.583 1.00 43.06 54 LEU B CA 1
ATOM 3756 C C . LEU B 1 79 ? 4.172 1.588 208.079 1.00 40.14 54 LEU B C 1
ATOM 3757 O O . LEU B 1 79 ? 3.929 0.929 209.068 1.00 36.46 54 LEU B O 1
ATOM 3762 N N . LYS B 1 80 ? 5.306 1.481 207.401 1.00 37.89 55 LYS B N 1
ATOM 3763 C CA . LYS B 1 80 ? 6.361 0.610 207.840 1.00 40.56 55 LYS B CA 1
ATOM 3764 C C . LYS B 1 80 ? 6.822 0.973 209.256 1.00 40.78 55 LYS B C 1
ATOM 3765 O O . LYS B 1 80 ? 6.956 0.088 210.100 1.00 38.26 55 LYS B O 1
ATOM 3771 N N . LYS B 1 81 ? 7.031 2.256 209.539 1.00 39.44 56 LYS B N 1
ATOM 3772 C CA . LYS B 1 81 ? 7.506 2.643 210.871 1.00 43.82 56 LYS B CA 1
ATOM 3773 C C . LYS B 1 81 ? 6.458 2.396 211.961 1.00 40.54 56 LYS B C 1
ATOM 3774 O O . LYS B 1 81 ? 6.801 1.965 213.036 1.00 37.67 56 LYS B O 1
ATOM 3780 N N . GLU B 1 82 ? 5.201 2.650 211.642 1.00 41.76 57 GLU B N 1
ATOM 3781 C CA . GLU B 1 82 ? 4.083 2.388 212.542 1.00 47.01 57 GLU B CA 1
ATOM 3782 C C . GLU B 1 82 ? 3.918 0.880 212.862 1.00 45.89 57 GLU B C 1
ATOM 3783 O O . GLU B 1 82 ? 3.625 0.506 214.012 1.00 45.58 57 GLU B O 1
ATOM 3789 N N . LYS B 1 83 ? 4.087 0.033 211.847 1.00 43.67 58 LYS B N 1
ATOM 3790 C CA . LYS B 1 83 ? 4.188 -1.414 212.056 1.00 44.91 58 LYS B CA 1
ATOM 3791 C C . LYS B 1 83 ? 5.333 -1.821 212.959 1.00 41.87 58 LYS B C 1
ATOM 3792 O O . LYS B 1 83 ? 5.156 -2.710 213.778 1.00 40.28 58 LYS B O 1
ATOM 3798 N N . GLN B 1 84 ? 6.515 -1.242 212.781 1.00 39.10 59 GLN B N 1
ATOM 3799 C CA . GLN B 1 84 ? 7.638 -1.554 213.674 1.00 41.10 59 GLN B CA 1
ATOM 3800 C C . GLN B 1 84 ? 7.351 -1.155 215.147 1.00 41.40 59 GLN B C 1
ATOM 3801 O O . GLN B 1 84 ? 7.748 -1.849 216.083 1.00 37.00 59 GLN B O 1
ATOM 3807 N N . VAL B 1 85 ? 6.693 -0.021 215.352 1.00 39.94 60 VAL B N 1
ATOM 3808 C CA . VAL B 1 85 ? 6.368 0.396 216.708 1.00 40.71 60 VAL B CA 1
ATOM 3809 C C . VAL B 1 85 ? 5.336 -0.577 217.285 1.00 43.22 60 VAL B C 1
ATOM 3810 O O . VAL B 1 85 ? 5.455 -0.985 218.445 1.00 40.22 60 VAL B O 1
ATOM 3814 N N . ASN B 1 86 ? 4.342 -0.950 216.479 1.00 41.43 61 ASN B N 1
ATOM 3815 C CA . ASN B 1 86 ? 3.316 -1.884 216.929 1.00 41.43 61 ASN B CA 1
ATOM 3816 C C . ASN B 1 86 ? 3.904 -3.245 217.306 1.00 43.18 61 ASN B C 1
ATOM 3817 O O . ASN B 1 86 ? 3.496 -3.853 218.311 1.00 40.47 61 ASN B O 1
ATOM 3822 N N . GLN B 1 87 ? 4.873 -3.697 216.517 1.00 42.34 62 GLN B N 1
ATOM 3823 C CA . GLN B 1 87 ? 5.613 -4.905 216.807 1.00 47.03 62 GLN B CA 1
ATOM 3824 C C . GLN B 1 87 ? 6.326 -4.773 218.145 1.00 47.60 62 GLN B C 1
ATOM 3825 O O . GLN B 1 87 ? 6.352 -5.719 218.940 1.00 44.74 62 GLN B O 1
ATOM 3831 N N . ARG B 1 88 ? 6.924 -3.610 218.375 1.00 43.44 63 ARG B N 1
ATOM 3832 C CA . ARG B 1 88 ? 7.643 -3.350 219.604 1.00 44.70 63 ARG B CA 1
ATOM 3833 C C . ARG B 1 88 ? 6.673 -3.328 220.799 1.00 40.86 63 ARG B C 1
ATOM 3834 O O . ARG B 1 88 ? 6.994 -3.815 221.853 1.00 40.87 63 ARG B O 1
ATOM 3842 N N . ILE B 1 89 ? 5.492 -2.750 220.621 1.00 38.96 64 ILE B N 1
ATOM 3843 C CA . ILE B 1 89 ? 4.443 -2.786 221.634 1.00 40.36 64 ILE B CA 1
ATOM 3844 C C . ILE B 1 89 ? 4.014 -4.247 221.877 1.00 45.03 64 ILE B C 1
ATOM 3845 O O . ILE B 1 89 ? 3.863 -4.654 223.029 1.00 42.39 64 ILE B O 1
ATOM 3850 N N . GLU B 1 90 ? 3.839 -5.026 220.806 1.00 44.27 65 GLU B N 1
ATOM 3851 C CA . GLU B 1 90 ? 3.470 -6.436 220.951 1.00 47.93 65 GLU B CA 1
ATOM 3852 C C . GLU B 1 90 ? 4.534 -7.238 221.690 1.00 44.70 65 GLU B C 1
ATOM 3853 O O . GLU B 1 90 ? 4.163 -8.000 222.575 1.00 41.48 65 GLU B O 1
ATOM 3859 N N . ASN B 1 91 ? 5.823 -7.063 221.358 1.00 40.42 66 ASN B N 1
ATOM 3860 C CA . ASN B 1 91 ? 6.898 -7.730 222.105 1.00 40.77 66 ASN B CA 1
ATOM 3861 C C . ASN B 1 91 ? 6.832 -7.418 223.605 1.00 44.54 66 ASN B C 1
ATOM 3862 O O . ASN B 1 91 ? 6.983 -8.331 224.446 1.00 41.38 66 ASN B O 1
ATOM 3867 N N . MET B 1 92 ? 6.586 -6.141 223.930 1.00 42.50 67 MET B N 1
ATOM 3868 C CA . MET B 1 92 ? 6.499 -5.707 225.323 1.00 42.11 67 MET B CA 1
ATOM 3869 C C . MET B 1 92 ? 5.313 -6.366 226.040 1.00 41.13 67 MET B C 1
ATOM 3870 O O . MET B 1 92 ? 5.484 -6.870 227.131 1.00 37.33 67 MET B O 1
ATOM 3875 N N . MET B 1 93 ? 4.133 -6.353 225.422 1.00 41.01 68 MET B N 1
ATOM 3876 C CA . MET B 1 93 ? 2.925 -6.923 226.029 1.00 45.85 68 MET B CA 1
ATOM 3877 C C . MET B 1 93 ? 3.030 -8.432 226.242 1.00 45.64 68 MET B C 1
ATOM 3878 O O . MET B 1 93 ? 2.492 -8.960 227.226 1.00 44.56 68 MET B O 1
ATOM 3883 N N . GLN B 1 94 ? 3.721 -9.114 225.333 1.00 42.68 69 GLN B N 1
ATOM 3884 C CA . GLN B 1 94 ? 3.969 -10.539 225.487 1.00 48.08 69 GLN B CA 1
ATOM 3885 C C . GLN B 1 94 ? 4.951 -10.800 226.616 1.00 48.80 69 GLN B C 1
ATOM 3886 O O . GLN B 1 94 ? 4.768 -11.770 227.358 1.00 43.20 69 GLN B O 1
ATOM 3892 N N . GLN B 1 95 ? 5.977 -9.946 226.743 1.00 47.52 70 GLN B N 1
ATOM 3893 C CA . GLN B 1 95 ? 6.849 -9.965 227.929 1.00 47.91 70 GLN B CA 1
ATOM 3894 C C . GLN B 1 95 ? 6.043 -9.718 229.208 1.00 44.91 70 GLN B C 1
ATOM 3895 O O . GLN B 1 95 ? 6.160 -10.477 230.173 1.00 38.46 70 GLN B O 1
ATOM 3901 N N . LYS B 1 96 ? 5.225 -8.666 229.215 1.00 40.27 71 LYS B N 1
ATOM 3902 C CA . LYS B 1 96 ? 4.428 -8.350 230.391 1.00 41.61 71 LYS B CA 1
ATOM 3903 C C . LYS B 1 96 ? 3.635 -9.581 230.879 1.00 44.66 71 LYS B C 1
ATOM 3904 O O . LYS B 1 96 ? 3.603 -9.857 232.066 1.00 42.57 71 LYS B O 1
ATOM 3910 N N . ALA B 1 97 ? 3.007 -10.311 229.956 1.00 46.09 72 ALA B N 1
ATOM 3911 C CA . ALA B 1 97 ? 2.129 -11.414 230.331 1.00 48.61 72 ALA B CA 1
ATOM 3912 C C . ALA B 1 97 ? 2.890 -12.599 230.972 1.00 46.04 72 ALA B C 1
ATOM 3913 O O . ALA B 1 97 ? 2.273 -13.433 231.632 1.00 46.49 72 ALA B O 1
ATOM 3915 N N . GLN B 1 98 ? 4.207 -12.666 230.771 1.00 39.42 73 GLN B N 1
ATOM 3916 C CA . GLN B 1 98 ? 5.049 -13.680 231.395 1.00 41.12 73 GLN B CA 1
ATOM 3917 C C . GLN B 1 98 ? 5.622 -13.302 232.757 1.00 42.88 73 GLN B C 1
ATOM 3918 O O . GLN B 1 98 ? 6.229 -14.168 233.412 1.00 39.95 73 GLN B O 1
ATOM 3924 N N . ILE B 1 99 ? 5.394 -12.056 233.202 1.00 41.70 74 ILE B N 1
ATOM 3925 C CA . ILE B 1 99 ? 5.931 -11.561 234.478 1.00 43.92 74 ILE B CA 1
ATOM 3926 C C . ILE B 1 99 ? 5.189 -12.273 235.647 1.00 42.26 74 ILE B C 1
ATOM 3927 O O . ILE B 1 99 ? 3.938 -12.269 235.694 1.00 37.06 74 ILE B O 1
ATOM 3932 N N . THR B 1 100 ? 5.944 -12.832 236.590 1.00 35.76 75 THR B N 1
ATOM 3933 C CA . THR B 1 100 ? 5.325 -13.449 237.791 1.00 41.51 75 THR B CA 1
ATOM 3934 C C . THR B 1 100 ? 5.120 -12.479 238.970 1.00 42.87 75 THR B C 1
ATOM 3935 O O . THR B 1 100 ? 5.824 -11.471 239.092 1.00 39.56 75 THR B O 1
ATOM 3939 N N . SER B 1 101 ? 4.155 -12.808 239.836 1.00 42.16 76 SER B N 1
ATOM 3940 C CA . SER B 1 101 ? 4.039 -12.197 241.164 1.00 39.35 76 SER B CA 1
ATOM 3941 C C . SER B 1 101 ? 5.374 -12.073 241.891 1.00 38.22 76 SER B C 1
ATOM 3942 O O . SER B 1 101 ? 5.650 -11.054 242.499 1.00 41.20 76 SER B O 1
ATOM 3945 N N . GLN B 1 102 ? 6.202 -13.100 241.834 1.00 35.75 77 GLN B N 1
ATOM 3946 C CA . GLN B 1 102 ? 7.457 -13.062 242.538 1.00 39.69 77 GLN B CA 1
ATOM 3947 C C . GLN B 1 102 ? 8.430 -12.093 241.886 1.00 36.98 77 GLN B C 1
ATOM 3948 O O . GLN B 1 102 ? 9.232 -11.472 242.586 1.00 35.09 77 GLN B O 1
ATOM 3954 N N . GLN B 1 103 ? 8.432 -12.059 240.554 1.00 36.83 78 GLN B N 1
ATOM 3955 C CA . GLN B 1 103 ? 9.307 -11.135 239.796 1.00 38.52 78 GLN B CA 1
ATOM 3956 C C . GLN B 1 103 ? 8.893 -9.704 240.089 1.00 37.92 78 GLN B C 1
ATOM 3957 O O . GLN B 1 103 ? 9.719 -8.842 240.347 1.00 39.50 78 GLN B O 1
ATOM 3963 N N . LEU B 1 104 ? 7.589 -9.481 240.099 1.00 37.92 79 LEU B N 1
ATOM 3964 C CA . LEU B 1 104 ? 7.033 -8.179 240.349 1.00 39.76 79 LEU B CA 1
ATOM 3965 C C . LEU B 1 104 ? 7.427 -7.717 241.744 1.00 42.91 79 LEU B C 1
ATOM 3966 O O . LEU B 1 104 ? 7.872 -6.595 241.918 1.00 44.45 79 LEU B O 1
ATOM 3971 N N . ARG B 1 105 ? 7.280 -8.603 242.729 1.00 41.23 80 ARG B N 1
ATOM 3972 C CA . ARG B 1 105 ? 7.624 -8.309 244.110 1.00 38.98 80 ARG B CA 1
ATOM 3973 C C . ARG B 1 105 ? 9.122 -7.999 244.310 1.00 37.92 80 ARG B C 1
ATOM 3974 O O . ARG B 1 105 ? 9.461 -7.084 245.041 1.00 40.58 80 ARG B O 1
ATOM 3982 N N . LYS B 1 106 ? 10.005 -8.724 243.649 1.00 41.47 81 LYS B N 1
ATOM 3983 C CA . LYS B 1 106 ? 11.447 -8.423 243.691 1.00 45.11 81 LYS B CA 1
ATOM 3984 C C . LYS B 1 106 ? 11.767 -7.053 243.030 1.00 49.34 81 LYS B C 1
ATOM 3985 O O . LYS B 1 106 ? 12.550 -6.267 243.572 1.00 46.20 81 LYS B O 1
ATOM 3991 N N . ALA B 1 107 ? 11.151 -6.768 241.884 1.00 46.79 82 ALA B N 1
ATOM 3992 C CA . ALA B 1 107 ? 11.339 -5.462 241.210 1.00 47.74 82 ALA B CA 1
ATOM 3993 C C . ALA B 1 107 ? 10.876 -4.309 242.096 1.00 46.33 82 ALA B C 1
ATOM 3994 O O . ALA B 1 107 ? 11.599 -3.337 242.302 1.00 43.47 82 ALA B O 1
ATOM 3996 N N . GLN B 1 108 ? 9.661 -4.450 242.617 1.00 45.95 83 GLN B N 1
ATOM 3997 C CA . GLN B 1 108 ? 9.036 -3.477 243.505 1.00 48.91 83 GLN B CA 1
ATOM 3998 C C . GLN B 1 108 ? 9.934 -3.016 244.662 1.00 51.58 83 GLN B C 1
ATOM 3999 O O . GLN B 1 108 ? 9.975 -1.831 244.972 1.00 50.88 83 GLN B O 1
ATOM 4005 N N . LEU B 1 109 ? 10.623 -3.955 245.297 1.00 51.78 84 LEU B N 1
ATOM 4006 C CA . LEU B 1 109 ? 11.544 -3.637 246.394 1.00 56.55 84 LEU B CA 1
ATOM 4007 C C . LEU B 1 109 ? 12.781 -2.881 245.932 1.00 56.05 84 LEU B C 1
ATOM 4008 O O . LEU B 1 109 ? 13.265 -2.027 246.663 1.00 53.80 84 LEU B O 1
ATOM 4013 N N . GLN B 1 110 ? 13.306 -3.232 244.754 1.00 58.19 85 GLN B N 1
ATOM 4014 C CA . GLN B 1 110 ? 14.495 -2.565 244.185 1.00 59.77 85 GLN B CA 1
ATOM 4015 C C . GLN B 1 110 ? 14.173 -1.126 243.756 1.00 56.42 85 GLN B C 1
ATOM 4016 O O . GLN B 1 110 ? 14.982 -0.209 243.941 1.00 59.18 85 GLN B O 1
ATOM 4022 N N . VAL B 1 111 ? 12.983 -0.949 243.191 1.00 55.12 86 VAL B N 1
ATOM 4023 C CA . VAL B 1 111 ? 12.488 0.345 242.739 1.00 55.28 86 VAL B CA 1
ATOM 4024 C C . VAL B 1 111 ? 12.135 1.229 243.933 1.00 56.88 86 VAL B C 1
ATOM 4025 O O . VAL B 1 111 ? 12.441 2.429 243.919 1.00 54.68 86 VAL B O 1
ATOM 4029 N N . ASP B 1 112 ? 11.467 0.657 244.941 1.00 54.47 87 ASP B N 1
ATOM 4030 C CA . ASP B 1 112 ? 11.171 1.400 246.179 1.00 55.20 87 ASP B CA 1
ATOM 4031 C C . ASP B 1 112 ? 12.468 1.857 246.891 1.00 52.95 87 ASP B C 1
ATOM 4032 O O . ASP B 1 112 ? 12.551 2.988 247.344 1.00 56.14 87 ASP B O 1
ATOM 4037 N N . ARG B 1 113 ? 13.486 1.003 246.929 1.00 53.53 88 ARG B N 1
ATOM 4038 C CA . ARG B 1 113 ? 14.807 1.386 247.458 1.00 58.85 88 ARG B CA 1
ATOM 4039 C C . ARG B 1 113 ? 15.394 2.596 246.707 1.00 62.75 88 ARG B C 1
ATOM 4040 O O . ARG B 1 113 ? 15.834 3.567 247.323 1.00 58.57 88 ARG B O 1
ATOM 4042 N N . PHE B 1 114 ? 15.364 2.534 245.377 1.00 62.84 89 PHE B N 1
ATOM 4043 C CA . PHE B 1 114 ? 15.838 3.633 244.536 1.00 60.47 89 PHE B CA 1
ATOM 4044 C C . PHE B 1 114 ? 15.007 4.894 244.703 1.00 54.44 89 PHE B C 1
ATOM 4045 O O . PHE B 1 114 ? 15.573 5.981 244.695 1.00 54.27 89 PHE B O 1
ATOM 4053 N N . ALA B 1 115 ? 13.688 4.751 244.860 1.00 48.88 90 ALA B N 1
ATOM 4054 C CA . ALA B 1 115 ? 12.809 5.906 245.075 1.00 48.75 90 ALA B CA 1
ATOM 4055 C C . ALA B 1 115 ? 13.027 6.609 246.422 1.00 56.42 90 ALA B C 1
ATOM 4056 O O . ALA B 1 115 ? 12.748 7.801 246.553 1.00 53.38 90 ALA B O 1
ATOM 4058 N N . MET B 1 116 ? 13.489 5.850 247.415 1.00 62.82 91 MET B N 1
ATOM 4059 C CA . MET B 1 116 ? 13.789 6.367 248.751 1.00 66.98 91 MET B CA 1
ATOM 4060 C C . MET B 1 116 ? 14.929 7.376 248.652 1.00 57.92 91 MET B C 1
ATOM 4061 O O . MET B 1 116 ? 14.816 8.475 249.180 1.00 54.88 91 MET B O 1
ATOM 4066 N N . GLU B 1 117 ? 16.015 6.980 247.978 1.00 56.90 92 GLU B N 1
ATOM 4067 C CA . GLU B 1 117 ? 17.188 7.846 247.744 1.00 63.35 92 GLU B CA 1
ATOM 4068 C C . GLU B 1 117 ? 16.821 9.137 247.012 1.00 62.69 92 GLU B C 1
ATOM 4069 O O . GLU B 1 117 ? 17.339 10.201 247.351 1.00 60.64 92 GLU B O 1
ATOM 4075 N N . LEU B 1 118 ? 15.954 9.008 245.995 1.00 61.32 93 LEU B N 1
ATOM 4076 C CA . LEU B 1 118 ? 15.478 10.139 245.186 1.00 58.83 93 LEU B CA 1
ATOM 4077 C C . LEU B 1 118 ? 14.646 11.077 246.027 1.00 62.24 93 LEU B C 1
ATOM 4078 O O . LEU B 1 118 ? 14.898 12.282 246.039 1.00 66.77 93 LEU B O 1
ATOM 4083 N N . GLU B 1 119 ? 13.665 10.527 246.738 1.00 59.21 94 GLU B N 1
ATOM 4084 C CA . GLU B 1 119 ? 12.821 11.336 247.607 1.00 57.98 94 GLU B CA 1
ATOM 4085 C C . GLU B 1 119 ? 13.626 12.035 248.706 1.00 60.51 94 GLU B C 1
ATOM 4086 O O . GLU B 1 119 ? 13.325 13.187 249.051 1.00 56.15 94 GLU B O 1
ATOM 4092 N N . GLN B 1 120 ? 14.636 11.339 249.238 1.00 62.16 95 GLN B N 1
ATOM 4093 C CA . GLN B 1 120 ? 15.489 11.877 250.304 1.00 61.55 95 GLN B CA 1
ATOM 4094 C C . GLN B 1 120 ? 16.077 13.178 249.804 1.00 65.82 95 GLN B C 1
ATOM 4095 O O . GLN B 1 120 ? 15.881 14.229 250.415 1.00 71.36 95 GLN B O 1
ATOM 4097 N N . SER B 1 121 ? 16.724 13.105 248.644 1.00 61.25 96 SER B N 1
ATOM 4098 C CA . SER B 1 121 ? 17.456 14.231 248.098 1.00 60.51 96 SER B CA 1
ATOM 4099 C C . SER B 1 121 ? 16.610 15.307 247.366 1.00 59.06 96 SER B C 1
ATOM 4100 O O . SER B 1 121 ? 17.195 16.220 246.765 1.00 57.62 96 SER B O 1
ATOM 4103 N N . ARG B 1 122 ? 15.269 15.230 247.430 1.00 51.72 97 ARG B N 1
ATOM 4104 C CA . ARG B 1 122 ? 14.400 16.212 246.783 1.00 47.50 97 ARG B CA 1
ATOM 4105 C C . ARG B 1 122 ? 14.830 17.638 247.139 1.00 50.27 97 ARG B C 1
ATOM 4106 O O . ARG B 1 122 ? 14.796 18.021 248.300 1.00 48.86 97 ARG B O 1
ATOM 4114 N N . ASN B 1 123 ? 15.204 18.416 246.127 1.00 48.38 98 ASN B N 1
ATOM 4115 C CA . ASN B 1 123 ? 15.687 19.775 246.319 1.00 47.16 98 ASN B CA 1
ATOM 4116 C C . ASN B 1 123 ? 14.622 20.789 245.892 1.00 45.95 98 ASN B C 1
ATOM 4117 O O . ASN B 1 123 ? 14.315 20.909 244.699 1.00 43.87 98 ASN B O 1
ATOM 4122 N N . LEU B 1 124 ? 14.051 21.489 246.878 1.00 45.07 99 LEU B N 1
ATOM 4123 C CA . LEU B 1 124 ? 13.019 22.508 246.655 1.00 45.53 99 LEU B CA 1
ATOM 4124 C C . LEU B 1 124 ? 13.554 23.920 246.931 1.00 44.12 99 LEU B C 1
ATOM 4125 O O . LEU B 1 124 ? 12.778 24.830 247.162 1.00 43.19 99 LEU B O 1
ATOM 4130 N N . SER B 1 125 ? 14.870 24.114 246.865 1.00 44.75 100 SER B N 1
ATOM 4131 C CA . SER B 1 125 ? 15.460 25.405 247.250 1.00 49.15 100 SER B CA 1
ATOM 4132 C C . SER B 1 125 ? 15.735 26.397 246.088 1.00 50.09 100 SER B C 1
ATOM 4133 O O . SER B 1 125 ? 16.008 27.574 246.345 1.00 49.42 100 SER B O 1
ATOM 4136 N N . ASN B 1 126 ? 15.661 25.924 244.839 1.00 49.78 101 ASN B N 1
ATOM 4137 C CA . ASN B 1 126 ? 15.979 26.722 243.648 1.00 44.72 101 ASN B CA 1
ATOM 4138 C C . ASN B 1 126 ? 14.724 27.173 242.924 1.00 42.63 101 ASN B C 1
ATOM 4139 O O . ASN B 1 126 ? 13.758 26.433 242.833 1.00 44.28 101 ASN B O 1
ATOM 4144 N N . THR B 1 127 ? 14.728 28.395 242.413 1.00 41.39 102 THR B N 1
ATOM 4145 C CA . THR B 1 127 ? 13.627 28.858 241.583 1.00 41.86 102 THR B CA 1
ATOM 4146 C C . THR B 1 127 ? 14.129 28.848 240.128 1.00 41.35 102 THR B C 1
ATOM 4147 O O . THR B 1 127 ? 15.002 29.656 239.753 1.00 41.13 102 THR B O 1
ATOM 4151 N N . ILE B 1 128 ? 13.602 27.887 239.353 1.00 38.66 103 ILE B N 1
ATOM 4152 C CA . ILE B 1 128 ? 13.998 27.644 237.974 1.00 37.29 103 ILE B CA 1
ATOM 4153 C C . ILE B 1 128 ? 12.910 28.204 237.090 1.00 36.74 103 ILE B C 1
ATOM 4154 O O . ILE B 1 128 ? 11.714 27.964 237.330 1.00 36.18 103 ILE B O 1
ATOM 4159 N N . VAL B 1 129 ? 13.336 29.005 236.108 1.00 34.01 104 VAL B N 1
ATOM 4160 C CA . VAL B 1 129 ? 12.449 29.629 235.166 1.00 32.62 104 VAL B CA 1
ATOM 4161 C C . VAL B 1 129 ? 12.757 29.060 233.764 1.00 34.74 104 VAL B C 1
ATOM 4162 O O . VAL B 1 129 ? 13.934 28.955 233.365 1.00 32.92 104 VAL B O 1
ATOM 4166 N N . HIS B 1 130 ? 11.704 28.687 233.041 1.00 30.96 105 HIS B N 1
ATOM 4167 C CA . HIS B 1 130 ? 11.814 28.407 231.627 1.00 33.97 105 HIS B CA 1
ATOM 4168 C C . HIS B 1 130 ? 11.054 29.475 230.830 1.00 32.36 105 HIS B C 1
ATOM 4169 O O . HIS B 1 130 ? 9.863 29.649 231.018 1.00 34.61 105 HIS B O 1
ATOM 4176 N N . ILE B 1 131 ? 11.761 30.159 229.938 1.00 32.48 106 ILE B N 1
ATOM 4177 C CA . ILE B 1 131 ? 11.201 31.200 229.045 1.00 32.92 106 ILE B CA 1
ATOM 4178 C C . ILE B 1 131 ? 11.089 30.587 227.659 1.00 31.65 106 ILE B C 1
ATOM 4179 O O . ILE B 1 131 ? 12.021 29.942 227.211 1.00 29.34 106 ILE B O 1
ATOM 4184 N N . ASP B 1 132 ? 9.954 30.813 227.000 1.00 31.00 107 ASP B N 1
ATOM 4185 C CA . ASP B 1 132 ? 9.650 30.256 225.702 1.00 32.37 107 ASP B CA 1
ATOM 4186 C C . ASP B 1 132 ? 8.844 31.275 224.876 1.00 33.43 107 ASP B C 1
ATOM 4187 O O . ASP B 1 132 ? 7.675 31.573 225.206 1.00 28.78 107 ASP B O 1
ATOM 4192 N N . MET B 1 133 ? 9.450 31.773 223.791 1.00 29.47 108 MET B N 1
ATOM 4193 C CA . MET B 1 133 ? 8.806 32.759 222.913 1.00 28.89 108 MET B CA 1
ATOM 4194 C C . MET B 1 133 ? 7.546 32.182 222.264 1.00 27.45 108 MET B C 1
ATOM 4195 O O . MET B 1 133 ? 7.464 30.968 221.985 1.00 29.74 108 MET B O 1
ATOM 4200 N N . ASP B 1 134 ? 6.527 33.021 222.125 1.00 28.54 109 ASP B N 1
ATOM 4201 C CA . ASP B 1 134 ? 5.252 32.579 221.539 1.00 30.61 109 ASP B CA 1
ATOM 4202 C C . ASP B 1 134 ? 5.313 32.641 220.015 1.00 31.97 109 ASP B C 1
ATOM 4203 O O . ASP B 1 134 ? 5.694 33.682 219.456 1.00 30.57 109 ASP B O 1
ATOM 4208 N N . ALA B 1 135 ? 4.924 31.534 219.366 1.00 27.36 110 ALA B N 1
ATOM 4209 C CA . ALA B 1 135 ? 4.918 31.401 217.915 1.00 28.12 110 ALA B CA 1
ATOM 4210 C C . ALA B 1 135 ? 6.154 32.040 217.264 1.00 26.43 110 ALA B C 1
ATOM 4211 O O . ALA B 1 135 ? 6.025 32.782 216.320 1.00 26.69 110 ALA B O 1
ATOM 4213 N N . PHE B 1 136 ? 7.337 31.757 217.809 1.00 26.79 111 PHE B N 1
ATOM 4214 C CA . PHE B 1 136 ? 8.492 32.627 217.629 1.00 30.19 111 PHE B CA 1
ATOM 4215 C C . PHE B 1 136 ? 8.706 33.176 216.222 1.00 28.36 111 PHE B C 1
ATOM 4216 O O . PHE B 1 136 ? 8.675 34.381 216.043 1.00 31.60 111 PHE B O 1
ATOM 4224 N N . TYR B 1 137 ? 8.921 32.322 215.222 1.00 29.90 112 TYR B N 1
ATOM 4225 C CA . TYR B 1 137 ? 9.278 32.835 213.878 1.00 28.98 112 TYR B CA 1
ATOM 4226 C C . TYR B 1 137 ? 8.109 33.601 213.266 1.00 28.75 112 TYR B C 1
ATOM 4227 O O . TYR B 1 137 ? 8.305 34.621 212.622 1.00 28.78 112 TYR B O 1
ATOM 4236 N N . ALA B 1 138 ? 6.909 33.072 213.441 1.00 27.78 113 ALA B N 1
ATOM 4237 C CA . ALA B 1 138 ? 5.702 33.692 212.917 1.00 29.87 113 ALA B CA 1
ATOM 4238 C C . ALA B 1 138 ? 5.429 35.060 213.544 1.00 30.62 113 ALA B C 1
ATOM 4239 O O . ALA B 1 138 ? 5.088 35.997 212.848 1.00 31.42 113 ALA B O 1
ATOM 4241 N N . ALA B 1 139 ? 5.604 35.153 214.861 1.00 32.23 114 ALA B N 1
ATOM 4242 C CA . ALA B 1 139 ? 5.495 36.429 215.603 1.00 32.35 114 ALA B CA 1
ATOM 4243 C C . ALA B 1 139 ? 6.457 37.506 215.066 1.00 30.73 114 ALA B C 1
ATOM 4244 O O . ALA B 1 139 ? 6.073 38.660 214.889 1.00 27.69 114 ALA B O 1
ATOM 4246 N N . VAL B 1 140 ? 7.689 37.106 214.769 1.00 30.88 115 VAL B N 1
ATOM 4247 C CA . VAL B 1 140 ? 8.672 38.018 214.151 1.00 30.81 115 VAL B CA 1
ATOM 4248 C C . VAL B 1 140 ? 8.160 38.509 212.792 1.00 34.59 115 VAL B C 1
ATOM 4249 O O . VAL B 1 140 ? 8.138 39.716 212.541 1.00 38.25 115 VAL B O 1
ATOM 4253 N N . GLU B 1 141 ? 7.681 37.597 211.952 1.00 32.13 116 GLU B N 1
ATOM 4254 C CA . GLU B 1 141 ? 7.154 37.991 210.652 1.00 34.52 116 GLU B CA 1
ATOM 4255 C C . GLU B 1 141 ? 5.903 38.874 210.746 1.00 34.26 116 GLU B C 1
ATOM 4256 O O . GLU B 1 141 ? 5.737 39.788 209.931 1.00 33.11 116 GLU B O 1
ATOM 4262 N N . MET B 1 142 ? 5.022 38.594 211.701 1.00 33.00 117 MET B N 1
ATOM 4263 C CA . MET B 1 142 ? 3.818 39.433 211.893 1.00 36.70 117 MET B CA 1
ATOM 4264 C C . MET B 1 142 ? 4.186 40.830 212.370 1.00 36.65 117 MET B C 1
ATOM 4265 O O . MET B 1 142 ? 3.584 41.822 211.944 1.00 39.79 117 MET B O 1
ATOM 4270 N N . ARG B 1 143 ? 5.163 40.891 213.272 1.00 35.64 118 ARG B N 1
ATOM 4271 C CA . ARG B 1 143 ? 5.679 42.144 213.780 1.00 34.73 118 ARG B CA 1
ATOM 4272 C C . ARG B 1 143 ? 6.116 43.037 212.637 1.00 37.15 118 ARG B C 1
ATOM 4273 O O . ARG B 1 143 ? 5.844 44.230 212.667 1.00 34.56 118 ARG B O 1
ATOM 4281 N N . ASP B 1 144 ? 6.793 42.468 211.632 1.00 35.87 119 ASP B N 1
ATOM 4282 C CA . ASP B 1 144 ? 7.431 43.288 210.618 1.00 37.06 119 ASP B CA 1
ATOM 4283 C C . ASP B 1 144 ? 6.687 43.401 209.306 1.00 37.37 119 ASP B C 1
ATOM 4284 O O . ASP B 1 144 ? 7.209 43.985 208.385 1.00 38.04 119 ASP B O 1
ATOM 4289 N N . ASN B 1 145 ? 5.462 42.888 209.241 1.00 37.29 120 ASN B N 1
ATOM 4290 C CA . ASN B 1 145 ? 4.600 43.137 208.120 1.00 40.10 120 ASN B CA 1
ATOM 4291 C C . ASN B 1 145 ? 3.151 43.222 208.596 1.00 45.28 120 ASN B C 1
ATOM 4292 O O . ASN B 1 145 ? 2.508 42.193 208.769 1.00 39.66 120 ASN B O 1
ATOM 4297 N N . PRO B 1 146 ? 2.627 44.460 208.767 1.00 55.81 121 PRO B N 1
ATOM 4298 C CA . PRO B 1 146 ? 1.312 44.702 209.399 1.00 60.36 121 PRO B CA 1
ATOM 4299 C C . PRO B 1 146 ? 0.128 44.006 208.729 1.00 59.46 121 PRO B C 1
ATOM 4300 O O . PRO B 1 146 ? -0.760 43.528 209.433 1.00 64.77 121 PRO B O 1
ATOM 4304 N N . GLU B 1 147 ? 0.170 43.851 207.431 1.00 63.59 122 GLU B N 1
ATOM 4305 C CA . GLU B 1 147 ? -0.869 43.114 206.752 1.00 69.35 122 GLU B CA 1
ATOM 4306 C C . GLU B 1 147 ? -1.088 41.733 207.327 1.00 63.05 122 GLU B C 1
ATOM 4307 O O . GLU B 1 147 ? -2.108 41.150 207.065 1.00 64.14 122 GLU B O 1
ATOM 4313 N N . LEU B 1 148 ? -0.135 41.201 208.072 1.00 53.91 123 LEU B N 1
ATOM 4314 C CA . LEU B 1 148 ? -0.275 39.858 208.594 1.00 53.14 123 LEU B CA 1
ATOM 4315 C C . LEU B 1 148 ? -0.864 39.617 209.973 1.00 56.82 123 LEU B C 1
ATOM 4316 O O . LEU B 1 148 ? -1.279 38.515 210.245 1.00 49.46 123 LEU B O 1
ATOM 4321 N N . LYS B 1 149 ? -0.883 40.606 210.851 1.00 62.31 124 LYS B N 1
ATOM 4322 C CA . LYS B 1 149 ? -1.377 40.363 212.215 1.00 63.86 124 LYS B CA 1
ATOM 4323 C C . LYS B 1 149 ? -2.779 39.745 212.401 1.00 57.69 124 LYS B C 1
ATOM 4324 O O . LYS B 1 149 ? -3.011 39.097 213.393 1.00 54.15 124 LYS B O 1
ATOM 4330 N N . ASP B 1 150 ? -3.690 39.931 211.459 1.00 51.14 125 ASP B N 1
ATOM 4331 C CA . ASP B 1 150 ? -5.022 39.300 211.567 1.00 57.25 125 ASP B CA 1
ATOM 4332 C C . ASP B 1 150 ? -5.248 38.029 210.710 1.00 53.20 125 ASP B C 1
ATOM 4333 O O . ASP B 1 150 ? -6.372 37.549 210.622 1.00 55.61 125 ASP B O 1
ATOM 4338 N N . LYS B 1 151 ? -4.208 37.483 210.083 1.00 47.49 126 LYS B N 1
ATOM 4339 C CA . LYS B 1 151 ? -4.379 36.347 209.159 1.00 44.67 126 LYS B CA 1
ATOM 4340 C C . LYS B 1 151 ? -3.744 35.093 209.725 1.00 38.34 126 LYS B C 1
ATOM 4341 O O . LYS B 1 151 ? -2.859 35.187 210.585 1.00 35.77 126 LYS B O 1
ATOM 4347 N N . PRO B 1 152 ? -4.201 33.914 209.264 1.00 34.39 127 PRO B N 1
ATOM 4348 C CA . PRO B 1 152 ? -3.437 32.717 209.597 1.00 35.18 127 PRO B CA 1
ATOM 4349 C C . PRO B 1 152 ? -2.180 32.740 208.757 1.00 33.77 127 PRO B C 1
ATOM 4350 O O . PRO B 1 152 ? -2.269 32.948 207.548 1.00 33.89 127 PRO B O 1
ATOM 4354 N N . ILE B 1 153 ? -1.040 32.558 209.406 1.00 31.20 128 ILE B N 1
ATOM 4355 C CA . ILE B 1 153 ? 0.238 32.459 208.734 1.00 33.54 128 ILE B CA 1
ATOM 4356 C C . ILE B 1 153 ? 1.097 31.330 209.294 1.00 33.26 128 ILE B C 1
ATOM 4357 O O . ILE B 1 153 ? 0.936 30.878 210.446 1.00 33.67 128 ILE B O 1
ATOM 4362 N N . ALA B 1 154 ? 2.054 30.935 208.469 1.00 30.33 129 ALA B N 1
ATOM 4363 C CA . ALA B 1 154 ? 3.037 29.942 208.822 1.00 29.61 129 ALA B CA 1
ATOM 4364 C C . ALA B 1 154 ? 4.379 30.374 208.249 1.00 30.64 129 ALA B C 1
ATOM 4365 O O . ALA B 1 154 ? 4.428 31.167 207.318 1.00 29.89 129 ALA B O 1
ATOM 4367 N N . VAL B 1 155 ? 5.467 29.857 208.807 1.00 29.30 130 VAL B N 1
ATOM 4368 C CA . VAL B 1 155 ? 6.770 30.141 208.270 1.00 28.99 130 VAL B CA 1
ATOM 4369 C C . VAL B 1 155 ? 7.318 28.852 207.655 1.00 29.45 130 VAL B C 1
ATOM 4370 O O . VAL B 1 155 ? 7.262 27.779 208.272 1.00 29.77 130 VAL B O 1
ATOM 4374 N N . GLY B 1 156 ? 7.903 28.973 206.471 1.00 27.90 131 GLY B N 1
ATOM 4375 C CA . GLY B 1 156 ? 8.590 27.833 205.828 1.00 29.27 131 GLY B CA 1
ATOM 4376 C C . GLY B 1 156 ? 8.327 27.889 204.350 1.00 30.51 131 GLY B C 1
ATOM 4377 O O . GLY B 1 156 ? 8.452 28.955 203.758 1.00 30.98 131 GLY B O 1
ATOM 4378 N N . SER B 1 157 ? 7.922 26.762 203.777 1.00 32.34 132 SER B N 1
ATOM 4379 C CA . SER B 1 157 ? 7.687 26.634 202.339 1.00 32.12 132 SER B CA 1
ATOM 4380 C C . SER B 1 157 ? 6.561 25.639 202.115 1.00 32.45 132 SER B C 1
ATOM 4381 O O . SER B 1 157 ? 6.080 24.995 203.071 1.00 30.69 132 SER B O 1
ATOM 4384 N N . MET B 1 158 ? 6.203 25.455 200.843 1.00 33.09 133 MET B N 1
ATOM 4385 C CA . MET B 1 158 ? 5.249 24.421 200.454 1.00 32.71 133 MET B CA 1
ATOM 4386 C C . MET B 1 158 ? 5.711 23.013 200.786 1.00 33.83 133 MET B C 1
ATOM 4387 O O . MET B 1 158 ? 4.868 22.131 200.935 1.00 33.86 133 MET B O 1
ATOM 4392 N N . SER B 1 159 ? 7.015 22.804 200.968 1.00 30.90 134 SER B N 1
ATOM 4393 C CA . SER B 1 159 ? 7.543 21.518 201.411 1.00 35.16 134 SER B CA 1
ATOM 4394 C C . SER B 1 159 ? 7.541 21.282 202.901 1.00 33.52 134 SER B C 1
ATOM 4395 O O . SER B 1 159 ? 7.507 20.130 203.331 1.00 35.14 134 SER B O 1
ATOM 4398 N N . MET B 1 160 ? 7.645 22.346 203.693 1.00 29.33 135 MET B N 1
ATOM 4399 C CA . MET B 1 160 ? 7.834 22.195 205.144 1.00 30.70 135 MET B CA 1
ATOM 4400 C C . MET B 1 160 ? 7.648 23.516 205.877 1.00 27.92 135 MET B C 1
ATOM 4401 O O . MET B 1 160 ? 8.218 24.535 205.480 1.00 28.68 135 MET B O 1
ATOM 4406 N N . LEU B 1 161 ? 6.843 23.467 206.925 1.00 27.07 136 LEU B N 1
ATOM 4407 C CA . LEU B 1 161 ? 6.656 24.563 207.860 1.00 26.98 136 LEU B CA 1
ATOM 4408 C C . LEU B 1 161 ? 7.455 24.307 209.136 1.00 26.58 136 LEU B C 1
ATOM 4409 O O . LEU B 1 161 ? 7.489 23.181 209.663 1.00 28.24 136 LEU B O 1
ATOM 4414 N N . SER B 1 162 ? 8.081 25.366 209.626 1.00 26.80 137 SER B N 1
ATOM 4415 C CA . SER B 1 162 ? 8.800 25.363 210.884 1.00 28.07 137 SER B CA 1
ATOM 4416 C C . SER B 1 162 ? 7.924 25.748 212.070 1.00 28.01 137 SER B C 1
ATOM 4417 O O . SER B 1 162 ? 8.196 25.313 213.176 1.00 28.41 137 SER B O 1
ATOM 4420 N N . THR B 1 163 ? 6.945 26.610 211.839 1.00 29.95 138 THR B N 1
ATOM 4421 C CA . THR B 1 163 ? 5.888 26.901 212.813 1.00 28.89 138 THR B CA 1
ATOM 4422 C C . THR B 1 163 ? 4.705 27.600 212.152 1.00 30.36 138 THR B C 1
ATOM 4423 O O . THR B 1 163 ? 4.720 27.897 210.941 1.00 31.91 138 THR B O 1
ATOM 4427 N N . SER B 1 164 ? 3.706 27.910 212.975 1.00 29.63 139 SER B N 1
ATOM 4428 C CA . SER B 1 164 ? 2.515 28.636 212.547 1.00 30.85 139 SER B CA 1
ATOM 4429 C C . SER B 1 164 ? 2.035 29.523 213.686 1.00 31.02 139 SER B C 1
ATOM 4430 O O . SER B 1 164 ? 2.357 29.279 214.841 1.00 31.68 139 SER B O 1
ATOM 4433 N N . ASN B 1 165 ? 1.255 30.534 213.360 1.00 29.93 140 ASN B N 1
ATOM 4434 C CA . ASN B 1 165 ? 0.710 31.418 214.373 1.00 32.67 140 ASN B CA 1
ATOM 4435 C C . ASN B 1 165 ? -0.577 30.813 214.934 1.00 32.93 140 ASN B C 1
ATOM 4436 O O . ASN B 1 165 ? -1.075 29.825 214.387 1.00 32.66 140 ASN B O 1
ATOM 4441 N N . TYR B 1 166 ? -1.106 31.403 216.010 1.00 34.45 141 TYR B N 1
ATOM 4442 C CA . TYR B 1 166 ? -2.225 30.779 216.745 1.00 32.92 141 TYR B CA 1
ATOM 4443 C C . TYR B 1 166 ? -3.501 30.794 215.892 1.00 36.50 141 TYR B C 1
ATOM 4444 O O . TYR B 1 166 ? -4.268 29.826 215.938 1.00 40.57 141 TYR B O 1
ATOM 4453 N N . HIS B 1 167 ? -3.695 31.807 215.042 1.00 35.46 142 HIS B N 1
ATOM 4454 C CA . HIS B 1 167 ? -4.849 31.765 214.120 1.00 39.97 142 HIS B CA 1
ATOM 4455 C C . HIS B 1 167 ? -4.794 30.524 213.224 1.00 38.63 142 HIS B C 1
ATOM 4456 O O . HIS B 1 167 ? -5.802 29.842 213.017 1.00 37.26 142 HIS B O 1
ATOM 4463 N N . ALA B 1 168 ? -3.608 30.236 212.681 1.00 37.83 143 ALA B N 1
ATOM 4464 C CA . ALA B 1 168 ? -3.439 29.086 211.766 1.00 36.24 143 ALA B CA 1
ATOM 4465 C C . ALA B 1 168 ? -3.608 27.746 212.494 1.00 35.44 143 ALA B C 1
ATOM 4466 O O . ALA B 1 168 ? -4.154 26.798 211.944 1.00 32.46 143 ALA B O 1
ATOM 4468 N N . ARG B 1 169 ? -3.146 27.689 213.742 1.00 35.88 144 ARG B N 1
ATOM 4469 C CA . ARG B 1 169 ? -3.293 26.498 214.543 1.00 38.01 144 ARG B CA 1
ATOM 4470 C C . ARG B 1 169 ? -4.740 26.073 214.727 1.00 38.69 144 ARG B C 1
ATOM 4471 O O . ARG B 1 169 ? -4.979 24.904 214.937 1.00 37.14 144 ARG B O 1
ATOM 4479 N N . ARG B 1 170 ? -5.692 26.994 214.635 1.00 42.37 145 ARG B N 1
ATOM 4480 C CA . ARG B 1 170 ? -7.119 26.617 214.697 1.00 44.73 145 ARG B CA 1
ATOM 4481 C C . ARG B 1 170 ? -7.580 25.786 213.491 1.00 44.37 145 ARG B C 1
ATOM 4482 O O . ARG B 1 170 ? -8.622 25.148 213.549 1.00 43.57 145 ARG B O 1
ATOM 4490 N N . PHE B 1 171 ? -6.814 25.792 212.402 1.00 43.41 146 PHE B N 1
ATOM 4491 C CA . PHE B 1 171 ? -7.090 24.934 211.235 1.00 42.00 146 PHE B CA 1
ATOM 4492 C C . PHE B 1 171 ? -6.265 23.638 211.248 1.00 39.52 146 PHE B C 1
ATOM 4493 O O . PHE B 1 171 ? -6.290 22.875 210.300 1.00 39.58 146 PHE B O 1
ATOM 4501 N N . GLY B 1 172 ? -5.561 23.367 212.336 1.00 39.69 147 GLY B N 1
ATOM 4502 C CA . GLY B 1 172 ? -4.638 22.246 212.404 1.00 39.05 147 GLY B CA 1
ATOM 4503 C C . GLY B 1 172 ? -3.271 22.483 211.764 1.00 38.53 147 GLY B C 1
ATOM 4504 O O . GLY B 1 172 ? -2.466 21.551 211.720 1.00 39.31 147 GLY B O 1
ATOM 4505 N N . VAL B 1 173 ? -2.970 23.695 211.322 1.00 39.42 148 VAL B N 1
ATOM 4506 C CA . VAL B 1 173 ? -1.664 24.039 210.728 1.00 37.57 148 VAL B CA 1
ATOM 4507 C C . VAL B 1 173 ? -0.557 24.198 211.784 1.00 36.41 148 VAL B C 1
ATOM 4508 O O . VAL B 1 173 ? -0.710 24.926 212.726 1.00 35.38 148 VAL B O 1
ATOM 4512 N N . ARG B 1 174 ? 0.565 23.524 211.604 1.00 35.67 149 ARG B N 1
ATOM 4513 C CA . ARG B 1 174 ? 1.635 23.552 212.604 1.00 40.98 149 ARG B CA 1
ATOM 4514 C C . ARG B 1 174 ? 3.005 23.115 212.064 1.00 38.51 149 ARG B C 1
ATOM 4515 O O . ARG B 1 174 ? 3.097 22.586 210.967 1.00 36.69 149 ARG B O 1
ATOM 4523 N N . ALA B 1 175 ? 4.040 23.331 212.880 1.00 36.56 150 ALA B N 1
ATOM 4524 C CA . ALA B 1 175 ? 5.407 22.861 212.651 1.00 35.05 150 ALA B CA 1
ATOM 4525 C C . ALA B 1 175 ? 5.449 21.417 212.168 1.00 33.87 150 ALA B C 1
ATOM 4526 O O . ALA B 1 175 ? 4.636 20.604 212.593 1.00 33.05 150 ALA B O 1
ATOM 4528 N N . ALA B 1 176 ? 6.377 21.109 211.260 1.00 31.77 151 ALA B N 1
ATOM 4529 C CA . ALA B 1 176 ? 6.632 19.726 210.780 1.00 31.28 151 ALA B CA 1
ATOM 4530 C C . ALA B 1 176 ? 5.636 19.242 209.710 1.00 33.05 151 ALA B C 1
ATOM 4531 O O . ALA B 1 176 ? 5.825 18.173 209.159 1.00 35.68 151 ALA B O 1
ATOM 4533 N N . MET B 1 177 ? 4.638 20.063 209.377 1.00 33.43 152 MET B N 1
ATOM 4534 C CA . MET B 1 177 ? 3.667 19.765 208.326 1.00 34.93 152 MET B CA 1
ATOM 4535 C C . MET B 1 177 ? 4.112 20.477 207.059 1.00 33.51 152 MET B C 1
ATOM 4536 O O . MET B 1 177 ? 4.510 21.633 207.118 1.00 34.38 152 MET B O 1
ATOM 4541 N N . PRO B 1 178 ? 4.033 19.803 205.898 1.00 33.42 153 PRO B N 1
ATOM 4542 C CA . PRO B 1 178 ? 4.315 20.490 204.647 1.00 33.95 153 PRO B CA 1
ATOM 4543 C C . PRO B 1 178 ? 3.314 21.606 204.389 1.00 34.29 153 PRO B C 1
ATOM 4544 O O . PRO B 1 178 ? 2.138 21.434 204.659 1.00 34.27 153 PRO B O 1
ATOM 4548 N N . GLY B 1 179 ? 3.782 22.734 203.858 1.00 34.91 154 GLY B N 1
ATOM 4549 C CA . GLY B 1 179 ? 2.909 23.837 203.452 1.00 32.77 154 GLY B CA 1
ATOM 4550 C C . GLY B 1 179 ? 1.802 23.434 202.467 1.00 36.22 154 GLY B C 1
ATOM 4551 O O . GLY B 1 179 ? 0.668 23.945 202.545 1.00 31.19 154 GLY B O 1
ATOM 4552 N N . PHE B 1 180 ? 2.104 22.499 201.566 1.00 34.75 155 PHE B N 1
ATOM 4553 C CA . PHE B 1 180 ? 1.099 22.062 200.601 1.00 35.41 155 PHE B CA 1
ATOM 4554 C C . PHE B 1 180 ? -0.086 21.395 201.300 1.00 36.15 155 PHE B C 1
ATOM 4555 O O . PHE B 1 180 ? -1.229 21.601 200.909 1.00 43.46 155 PHE B O 1
ATOM 4563 N N . ILE B 1 181 ? 0.170 20.685 202.385 1.00 37.13 156 ILE B N 1
ATOM 4564 C CA . ILE B 1 181 ? -0.914 20.111 203.178 1.00 37.86 156 ILE B CA 1
ATOM 4565 C C . ILE B 1 181 ? -1.621 21.196 204.009 1.00 40.10 156 ILE B C 1
ATOM 4566 O O . ILE B 1 181 ? -2.875 21.237 204.040 1.00 40.99 156 ILE B O 1
ATOM 4571 N N . ALA B 1 182 ? -0.846 22.101 204.625 1.00 36.07 157 ALA B N 1
ATOM 4572 C CA . ALA B 1 182 ? -1.419 23.196 205.433 1.00 35.05 157 ALA B CA 1
ATOM 4573 C C . ALA B 1 182 ? -2.411 24.049 204.627 1.00 36.42 157 ALA B C 1
ATOM 4574 O O . ALA B 1 182 ? -3.493 24.417 205.122 1.00 34.59 157 ALA B O 1
ATOM 4576 N N . LYS B 1 183 ? -2.032 24.354 203.390 1.00 38.34 158 LYS B N 1
ATOM 4577 C CA . LYS B 1 183 ? -2.894 25.085 202.451 1.00 41.13 158 LYS B CA 1
ATOM 4578 C C . LYS B 1 183 ? -4.226 24.385 202.110 1.00 42.76 158 LYS B C 1
ATOM 4579 O O . LYS B 1 183 ? -5.186 25.074 201.780 1.00 43.28 158 LYS B O 1
ATOM 4585 N N . ARG B 1 184 ? -4.271 23.043 202.165 1.00 47.15 159 ARG B N 1
ATOM 4586 C CA . ARG B 1 184 ? -5.537 22.277 202.030 1.00 45.39 159 ARG B CA 1
ATOM 4587 C C . ARG B 1 184 ? -6.433 22.444 203.250 1.00 47.56 159 ARG B C 1
ATOM 4588 O O . ARG B 1 184 ? -7.643 22.471 203.120 1.00 49.35 159 ARG B O 1
ATOM 4596 N N . LEU B 1 185 ? -5.828 22.515 204.435 1.00 46.77 160 LEU B N 1
ATOM 4597 C CA . LEU B 1 185 ? -6.551 22.746 205.677 1.00 40.79 160 LEU B CA 1
ATOM 4598 C C . LEU B 1 185 ? -6.982 24.179 205.808 1.00 41.62 160 LEU B C 1
ATOM 4599 O O . LEU B 1 185 ? -7.976 24.452 206.467 1.00 41.09 160 LEU B O 1
ATOM 4604 N N . CYS B 1 186 ? -6.233 25.092 205.192 1.00 43.12 161 CYS B N 1
ATOM 4605 C CA . CYS B 1 186 ? -6.433 26.525 205.349 1.00 40.92 161 CYS B CA 1
ATOM 4606 C C . CYS B 1 186 ? -6.037 27.244 204.045 1.00 44.35 161 CYS B C 1
ATOM 4607 O O . CYS B 1 186 ? -4.916 27.769 203.933 1.00 43.16 161 CYS B O 1
ATOM 4610 N N . PRO B 1 187 ? -6.945 27.251 203.038 1.00 45.34 162 PRO B N 1
ATOM 4611 C CA . PRO B 1 187 ? -6.762 27.914 201.737 1.00 45.48 162 PRO B CA 1
ATOM 4612 C C . PRO B 1 187 ? -6.186 29.310 201.779 1.00 41.40 162 PRO B C 1
ATOM 4613 O O . PRO B 1 187 ? -5.385 29.637 200.944 1.00 42.95 162 PRO B O 1
ATOM 4617 N N . GLN B 1 188 ? -6.574 30.090 202.784 1.00 44.72 163 GLN B N 1
ATOM 4618 C CA . GLN B 1 188 ? -6.167 31.483 202.982 1.00 43.68 163 GLN B CA 1
ATOM 4619 C C . GLN B 1 188 ? -4.803 31.620 203.691 1.00 39.65 163 GLN B C 1
ATOM 4620 O O . GLN B 1 188 ? -4.347 32.746 203.941 1.00 34.25 163 GLN B O 1
ATOM 4626 N N . LEU B 1 189 ? -4.199 30.506 204.102 1.00 36.14 164 LEU B N 1
ATOM 4627 C CA . LEU B 1 189 ? -2.924 30.545 204.843 1.00 36.66 164 LEU B CA 1
ATOM 4628 C C . LEU B 1 189 ? -1.832 31.327 204.091 1.00 34.99 164 LEU B C 1
ATOM 4629 O O . LEU B 1 189 ? -1.632 31.152 202.887 1.00 38.40 164 LEU B O 1
ATOM 4634 N N . ILE B 1 190 ? -1.148 32.190 204.825 1.00 33.70 165 ILE B N 1
ATOM 4635 C CA . ILE B 1 190 ? -0.015 32.925 204.316 1.00 36.53 165 ILE B CA 1
ATOM 4636 C C . ILE B 1 190 ? 1.257 32.195 204.768 1.00 33.41 165 ILE B C 1
ATOM 4637 O O . ILE B 1 190 ? 1.528 32.095 205.977 1.00 32.70 165 ILE B O 1
ATOM 4642 N N . ILE B 1 191 ? 2.034 31.702 203.808 1.00 33.06 166 ILE B N 1
ATOM 4643 C CA . ILE B 1 191 ? 3.319 31.062 204.106 1.00 31.48 166 ILE B CA 1
ATOM 4644 C C . ILE B 1 191 ? 4.451 32.046 203.844 1.00 32.42 166 ILE B C 1
ATOM 4645 O O . ILE B 1 191 ? 4.672 32.441 202.722 1.00 34.11 166 ILE B O 1
ATOM 4650 N N . VAL B 1 192 ? 5.161 32.434 204.893 1.00 32.00 167 VAL B N 1
ATOM 4651 C CA . VAL B 1 192 ? 6.248 33.392 204.803 1.00 31.26 167 VAL B CA 1
ATOM 4652 C C . VAL B 1 192 ? 7.583 32.623 204.814 1.00 30.82 167 VAL B C 1
ATOM 4653 O O . VAL B 1 192 ? 7.815 31.844 205.717 1.00 29.83 167 VAL B O 1
ATOM 4657 N N . PRO B 1 193 ? 8.466 32.864 203.830 1.00 29.36 168 PRO B N 1
ATOM 4658 C CA . PRO B 1 193 ? 9.776 32.255 203.872 1.00 30.12 168 PRO B CA 1
ATOM 4659 C C . PRO B 1 193 ? 10.539 32.678 205.105 1.00 29.66 168 PRO B C 1
ATOM 4660 O O . PRO B 1 193 ? 10.357 33.811 205.551 1.00 31.30 168 PRO B O 1
ATOM 4664 N N . PRO B 1 194 ? 11.410 31.801 205.637 1.00 30.31 169 PRO B N 1
ATOM 4665 C CA . PRO B 1 194 ? 12.096 32.114 206.896 1.00 29.78 169 PRO B CA 1
ATOM 4666 C C . PRO B 1 194 ? 13.167 33.179 206.756 1.00 30.29 169 PRO B C 1
ATOM 4667 O O . PRO B 1 194 ? 13.772 33.305 205.694 1.00 29.84 169 PRO B O 1
ATOM 4671 N N . ASN B 1 195 ? 13.384 33.961 207.810 1.00 28.26 170 ASN B N 1
ATOM 4672 C CA . ASN B 1 195 ? 14.513 34.901 207.854 1.00 28.46 170 ASN B CA 1
ATOM 4673 C C . ASN B 1 195 ? 15.373 34.591 209.066 1.00 29.01 170 ASN B C 1
ATOM 4674 O O . ASN B 1 195 ? 15.245 35.236 210.139 1.00 29.17 170 ASN B O 1
ATOM 4679 N N . PHE B 1 196 ? 16.196 33.559 208.926 1.00 30.01 171 PHE B N 1
ATOM 4680 C CA . PHE B 1 196 ? 16.911 32.976 210.069 1.00 33.38 171 PHE B CA 1
ATOM 4681 C C . PHE B 1 196 ? 17.773 33.996 210.825 1.00 33.43 171 PHE B C 1
ATOM 4682 O O . PHE B 1 196 ? 17.892 33.884 212.043 1.00 31.21 171 PHE B O 1
ATOM 4690 N N . ASP B 1 197 ? 18.383 34.952 210.116 1.00 32.88 172 ASP B N 1
ATOM 4691 C CA . ASP B 1 197 ? 19.291 35.924 210.757 1.00 37.14 172 ASP B CA 1
ATOM 4692 C C . ASP B 1 197 ? 18.531 36.911 211.611 1.00 34.09 172 ASP B C 1
ATOM 4693 O O . ASP B 1 197 ? 19.054 37.382 212.588 1.00 30.22 172 ASP B O 1
ATOM 4698 N N . LYS B 1 198 ? 17.308 37.228 211.229 1.00 33.21 173 LYS B N 1
ATOM 4699 C CA . LYS B 1 198 ? 16.444 38.021 212.090 1.00 33.38 173 LYS B CA 1
ATOM 4700 C C . LYS B 1 198 ? 16.119 37.311 213.375 1.00 34.52 173 LYS B C 1
ATOM 4701 O O . LYS B 1 198 ? 16.179 37.914 214.442 1.00 35.99 173 LYS B O 1
ATOM 4707 N N . TYR B 1 199 ? 15.758 36.034 213.279 1.00 34.29 174 TYR B N 1
ATOM 4708 C CA . TYR B 1 199 ? 15.453 35.252 214.473 1.00 33.51 174 TYR B CA 1
ATOM 4709 C C . TYR B 1 199 ? 16.665 35.172 215.421 1.00 32.02 174 TYR B C 1
ATOM 4710 O O . TYR B 1 199 ? 16.497 35.290 216.640 1.00 32.11 174 TYR B O 1
ATOM 4719 N N . ARG B 1 200 ? 17.861 35.003 214.875 1.00 28.56 175 ARG B N 1
ATOM 4720 C CA . ARG B 1 200 ? 19.083 35.029 215.682 1.00 32.89 175 ARG B CA 1
ATOM 4721 C C . ARG B 1 200 ? 19.244 36.382 216.403 1.00 33.85 175 ARG B C 1
ATOM 4722 O O . ARG B 1 200 ? 19.612 36.423 217.573 1.00 32.76 175 ARG B O 1
ATOM 4730 N N . ALA B 1 201 ? 18.976 37.472 215.682 1.00 33.30 176 ALA B N 1
ATOM 4731 C CA . ALA B 1 201 ? 19.098 38.813 216.221 1.00 32.80 176 ALA B CA 1
ATOM 4732 C C . ALA B 1 201 ? 18.101 39.049 217.345 1.00 31.59 176 ALA B C 1
ATOM 4733 O O . ALA B 1 201 ? 18.458 39.591 218.375 1.00 30.90 176 ALA B O 1
ATOM 4735 N N . VAL B 1 202 ? 16.858 38.622 217.162 1.00 30.68 177 VAL B N 1
ATOM 4736 C CA . VAL B 1 202 ? 15.866 38.792 218.208 1.00 32.64 177 VAL B CA 1
ATOM 4737 C C . VAL B 1 202 ? 16.308 37.986 219.432 1.00 34.14 177 VAL B C 1
ATOM 4738 O O . VAL B 1 202 ? 16.268 38.490 220.563 1.00 38.58 177 VAL B O 1
ATOM 4742 N N . SER B 1 203 ? 16.770 36.759 219.205 1.00 34.31 178 SER B N 1
ATOM 4743 C CA . SER B 1 203 ? 17.254 35.901 220.290 1.00 33.99 178 SER B CA 1
ATOM 4744 C C . SER B 1 203 ? 18.349 36.581 221.120 1.00 35.27 178 SER B C 1
ATOM 4745 O O . SER B 1 203 ? 18.377 36.423 222.347 1.00 33.49 178 SER B O 1
ATOM 4748 N N . LYS B 1 204 ? 19.243 37.306 220.451 1.00 32.69 179 LYS B N 1
ATOM 4749 C CA . LYS B 1 204 ? 20.294 38.033 221.118 1.00 37.04 179 LYS B CA 1
ATOM 4750 C C . LYS B 1 204 ? 19.682 39.100 222.030 1.00 36.40 179 LYS B C 1
ATOM 4751 O O . LYS B 1 204 ? 20.090 39.237 223.169 1.00 34.58 179 LYS B O 1
ATOM 4757 N N . GLU B 1 205 ? 18.712 39.847 221.519 1.00 36.65 180 GLU B N 1
ATOM 4758 C CA . GLU B 1 205 ? 18.020 40.846 222.308 1.00 36.45 180 GLU B CA 1
ATOM 4759 C C . GLU B 1 205 ? 17.376 40.196 223.545 1.00 39.59 180 GLU B C 1
ATOM 4760 O O . GLU B 1 205 ? 17.518 40.732 224.635 1.00 38.90 180 GLU B O 1
ATOM 4766 N N . VAL B 1 206 ? 16.759 39.044 223.404 1.00 36.97 181 VAL B N 1
ATOM 4767 C CA . VAL B 1 206 ? 16.139 38.358 224.518 1.00 36.60 181 VAL B CA 1
ATOM 4768 C C . VAL B 1 206 ? 17.147 37.882 225.539 1.00 34.73 181 VAL B C 1
ATOM 4769 O O . VAL B 1 206 ? 16.978 38.103 226.692 1.00 34.35 181 VAL B O 1
ATOM 4773 N N . LYS B 1 207 ? 18.204 37.252 225.080 1.00 35.23 182 LYS B N 1
ATOM 4774 C CA . LYS B 1 207 ? 19.300 36.742 225.934 1.00 39.93 182 LYS B CA 1
ATOM 4775 C C . LYS B 1 207 ? 20.015 37.812 226.776 1.00 40.87 182 LYS B C 1
ATOM 4776 O O . LYS B 1 207 ? 20.508 37.526 227.870 1.00 38.04 182 LYS B O 1
ATOM 4782 N N . GLU B 1 208 ? 20.107 39.029 226.244 1.00 39.27 183 GLU B N 1
ATOM 4783 C CA . GLU B 1 208 ? 20.645 40.168 226.992 1.00 38.99 183 GLU B CA 1
ATOM 4784 C C . GLU B 1 208 ? 19.800 40.555 228.209 1.00 38.67 183 GLU B C 1
ATOM 4785 O O . GLU B 1 208 ? 20.335 40.962 229.240 1.00 38.30 183 GLU B O 1
ATOM 4791 N N . ILE B 1 209 ? 18.483 40.461 228.079 1.00 34.52 184 ILE B N 1
ATOM 4792 C CA . ILE B 1 209 ? 17.604 40.661 229.228 1.00 34.80 184 ILE B CA 1
ATOM 4793 C C . ILE B 1 209 ? 17.800 39.526 230.252 1.00 36.15 184 ILE B C 1
ATOM 4794 O O . ILE B 1 209 ? 17.959 39.787 231.438 1.00 34.58 184 ILE B O 1
ATOM 4799 N N . LEU B 1 210 ? 17.820 38.281 229.793 1.00 35.10 185 LEU B N 1
ATOM 4800 C CA . LEU B 1 210 ? 17.877 37.133 230.702 1.00 37.38 185 LEU B CA 1
ATOM 4801 C C . LEU B 1 210 ? 19.158 37.135 231.538 1.00 38.15 185 LEU B C 1
ATOM 4802 O O . LEU B 1 210 ? 19.123 36.727 232.701 1.00 35.08 185 LEU B O 1
ATOM 4807 N N . ALA B 1 211 ? 20.261 37.622 230.964 1.00 37.78 186 ALA B N 1
ATOM 4808 C CA . ALA B 1 211 ? 21.543 37.680 231.683 1.00 40.36 186 ALA B CA 1
ATOM 4809 C C . ALA B 1 211 ? 21.524 38.589 232.928 1.00 41.08 186 ALA B C 1
ATOM 4810 O O . ALA B 1 211 ? 22.302 38.367 233.837 1.00 41.53 186 ALA B O 1
ATOM 4812 N N . ASP B 1 212 ? 20.638 39.584 232.979 1.00 41.75 187 ASP B N 1
ATOM 4813 C CA . ASP B 1 212 ? 20.449 40.384 234.196 1.00 41.78 187 ASP B CA 1
ATOM 4814 C C . ASP B 1 212 ? 19.983 39.544 235.369 1.00 45.47 187 ASP B C 1
ATOM 4815 O O . ASP B 1 212 ? 20.342 39.831 236.495 1.00 50.37 187 ASP B O 1
ATOM 4820 N N . TYR B 1 213 ? 19.167 38.524 235.114 1.00 44.11 188 TYR B N 1
ATOM 4821 C CA . TYR B 1 213 ? 18.520 37.760 236.187 1.00 39.93 188 TYR B CA 1
ATOM 4822 C C . TYR B 1 213 ? 19.276 36.497 236.554 1.00 42.20 188 TYR B C 1
ATOM 4823 O O . TYR B 1 213 ? 19.211 36.060 237.689 1.00 43.47 188 TYR B O 1
ATOM 4832 N N . ASP B 1 214 ? 19.963 35.893 235.591 1.00 41.74 189 ASP B N 1
ATOM 4833 C CA . ASP B 1 214 ? 20.864 34.782 235.866 1.00 40.77 189 ASP B CA 1
ATOM 4834 C C . ASP B 1 214 ? 21.940 34.814 234.805 1.00 43.06 189 ASP B C 1
ATOM 4835 O O . ASP B 1 214 ? 21.670 34.437 233.657 1.00 36.68 189 ASP B O 1
ATOM 4840 N N . PRO B 1 215 ? 23.163 35.250 235.180 1.00 46.00 190 PRO B N 1
ATOM 4841 C CA . PRO B 1 215 ? 24.248 35.324 234.192 1.00 47.63 190 PRO B CA 1
ATOM 4842 C C . PRO B 1 215 ? 24.677 33.972 233.642 1.00 49.49 190 PRO B C 1
ATOM 4843 O O . PRO B 1 215 ? 25.242 33.921 232.558 1.00 55.17 190 PRO B O 1
ATOM 4847 N N . ASN B 1 216 ? 24.404 32.898 234.378 1.00 52.20 191 ASN B N 1
ATOM 4848 C CA . ASN B 1 216 ? 24.665 31.529 233.939 1.00 52.43 191 ASN B CA 1
ATOM 4849 C C . ASN B 1 216 ? 23.400 30.851 233.388 1.00 50.23 191 ASN B C 1
ATOM 4850 O O . ASN B 1 216 ? 23.223 29.646 233.535 1.00 51.83 191 ASN B O 1
ATOM 4855 N N . PHE B 1 217 ? 22.506 31.619 232.772 1.00 45.54 192 PHE B N 1
ATOM 4856 C CA . PHE B 1 217 ? 21.305 31.041 232.187 1.00 42.41 192 PHE B CA 1
ATOM 4857 C C . PHE B 1 217 ? 21.708 30.088 231.067 1.00 41.79 192 PHE B C 1
ATOM 4858 O O . PHE B 1 217 ? 22.758 30.236 230.434 1.00 36.80 192 PHE B O 1
ATOM 4866 N N . MET B 1 218 ? 20.853 29.123 230.812 1.00 42.88 193 MET B N 1
ATOM 4867 C CA . MET B 1 218 ? 21.128 28.093 229.816 1.00 48.97 193 MET B CA 1
ATOM 4868 C C . MET B 1 218 ? 20.208 28.274 228.604 1.00 45.12 193 MET B C 1
ATOM 4869 O O . MET B 1 218 ? 18.993 28.048 228.685 1.00 43.61 193 MET B O 1
ATOM 4874 N N . ALA B 1 219 ? 20.791 28.689 227.489 1.00 45.06 194 ALA B N 1
ATOM 4875 C CA . ALA B 1 219 ? 20.046 28.824 226.238 1.00 47.80 194 ALA B CA 1
ATOM 4876 C C . ALA B 1 219 ? 19.925 27.445 225.607 1.00 49.22 194 ALA B C 1
ATOM 4877 O O . ALA B 1 219 ? 20.916 26.750 225.434 1.00 52.41 194 ALA B O 1
ATOM 4879 N N . MET B 1 220 ? 18.702 27.055 225.285 1.00 47.91 195 MET B N 1
ATOM 4880 C CA . MET B 1 220 ? 18.398 25.743 224.695 1.00 50.26 195 MET B CA 1
ATOM 4881 C C . MET B 1 220 ? 18.228 25.784 223.180 1.00 49.34 195 MET B C 1
ATOM 4882 O O . MET B 1 220 ? 18.528 24.821 222.487 1.00 49.37 195 MET B O 1
ATOM 4887 N N . SER B 1 221 ? 17.677 26.877 222.686 1.00 46.70 196 SER B N 1
ATOM 4888 C CA . SER B 1 221 ? 17.549 27.112 221.253 1.00 50.06 196 SER B CA 1
ATOM 4889 C C . SER B 1 221 ? 17.457 28.647 221.094 1.00 46.44 196 SER B C 1
ATOM 4890 O O . SER B 1 221 ? 17.755 29.371 222.049 1.00 47.28 196 SER B O 1
ATOM 4893 N N . LEU B 1 222 ? 17.043 29.144 219.934 1.00 39.44 197 LEU B N 1
ATOM 4894 C CA . LEU B 1 222 ? 16.866 30.577 219.799 1.00 39.93 197 LEU B CA 1
ATOM 4895 C C . LEU B 1 222 ? 15.704 31.095 220.639 1.00 36.78 197 LEU B C 1
ATOM 4896 O O . LEU B 1 222 ? 15.768 32.223 221.111 1.00 34.26 197 LEU B O 1
ATOM 4901 N N . ASP B 1 223 ? 14.642 30.311 220.815 1.00 35.56 198 ASP B N 1
ATOM 4902 C CA . ASP B 1 223 ? 13.455 30.877 221.448 1.00 37.00 198 ASP B CA 1
ATOM 4903 C C . ASP B 1 223 ? 13.258 30.552 222.928 1.00 33.97 198 ASP B C 1
ATOM 4904 O O . ASP B 1 223 ? 12.269 30.984 223.513 1.00 35.03 198 ASP B O 1
ATOM 4909 N N . GLU B 1 224 ? 14.164 29.803 223.534 1.00 34.79 199 GLU B N 1
ATOM 4910 C CA . GLU B 1 224 ? 13.904 29.278 224.880 1.00 38.23 199 GLU B CA 1
ATOM 4911 C C . GLU B 1 224 ? 15.139 29.164 225.739 1.00 38.40 199 GLU B C 1
ATOM 4912 O O . GLU B 1 224 ? 16.240 28.853 225.242 1.00 34.03 199 GLU B O 1
ATOM 4918 N N . ALA B 1 225 ? 14.941 29.387 227.041 1.00 34.47 200 ALA B N 1
ATOM 4919 C CA . ALA B 1 225 ? 16.051 29.299 227.983 1.00 35.19 200 ALA B CA 1
ATOM 4920 C C . ALA B 1 225 ? 15.588 28.911 229.383 1.00 34.80 200 ALA B C 1
ATOM 4921 O O . ALA B 1 225 ? 14.430 29.175 229.776 1.00 32.16 200 ALA B O 1
ATOM 4923 N N . TYR B 1 226 ? 16.520 28.326 230.132 1.00 33.56 201 TYR B N 1
ATOM 4924 C CA . TYR B 1 226 ? 16.346 28.123 231.572 1.00 35.20 201 TYR B CA 1
ATOM 4925 C C . TYR B 1 226 ? 17.173 29.140 232.339 1.00 36.22 201 TYR B C 1
ATOM 4926 O O . TYR B 1 226 ? 18.328 29.428 231.973 1.00 35.10 201 TYR B O 1
ATOM 4935 N N . LEU B 1 227 ? 16.579 29.676 233.399 1.00 35.23 202 LEU B N 1
ATOM 4936 C CA . LEU B 1 227 ? 17.294 30.540 234.336 1.00 39.04 202 LEU B CA 1
ATOM 4937 C C . LEU B 1 227 ? 17.097 30.016 235.735 1.00 38.98 202 LEU B C 1
ATOM 4938 O O . LEU B 1 227 ? 16.015 29.504 236.078 1.00 37.13 202 LEU B O 1
ATOM 4943 N N . ASN B 1 228 ? 18.152 30.140 236.529 1.00 38.92 203 ASN B N 1
ATOM 4944 C CA . ASN B 1 228 ? 18.066 29.954 237.972 1.00 38.51 203 ASN B CA 1
ATOM 4945 C C . ASN B 1 228 ? 18.035 31.334 238.628 1.00 36.15 203 ASN B C 1
ATOM 4946 O O . ASN B 1 228 ? 19.070 31.951 238.806 1.00 34.05 203 ASN B O 1
ATOM 4951 N N . ILE B 1 229 ? 16.842 31.801 238.981 1.00 31.39 204 ILE B N 1
ATOM 4952 C CA . ILE B 1 229 ? 16.701 33.130 239.575 1.00 34.49 204 ILE B CA 1
ATOM 4953 C C . ILE B 1 229 ? 16.835 33.182 241.118 1.00 35.68 204 ILE B C 1
ATOM 4954 O O . ILE B 1 229 ? 16.489 34.182 241.715 1.00 35.79 204 ILE B O 1
ATOM 4959 N N . THR B 1 230 ? 17.349 32.118 241.739 1.00 37.50 205 THR B N 1
ATOM 4960 C CA . THR B 1 230 ? 17.442 32.016 243.195 1.00 41.09 205 THR B CA 1
ATOM 4961 C C . THR B 1 230 ? 18.259 33.168 243.764 1.00 39.31 205 THR B C 1
ATOM 4962 O O . THR B 1 230 ? 17.753 33.892 244.628 1.00 40.83 205 THR B O 1
ATOM 4966 N N . LYS B 1 231 ? 19.489 33.330 243.269 1.00 40.94 206 LYS B N 1
ATOM 4967 C CA . LYS B 1 231 ? 20.390 34.429 243.703 1.00 43.17 206 LYS B CA 1
ATOM 4968 C C . LYS B 1 231 ? 19.742 35.801 243.529 1.00 43.81 206 LYS B C 1
ATOM 4969 O O . LYS B 1 231 ? 19.691 36.592 244.464 1.00 45.69 206 LYS B O 1
ATOM 4971 N N . HIS B 1 232 ? 19.196 36.060 242.344 1.00 42.29 207 HIS B N 1
ATOM 4972 C CA . HIS B 1 232 ? 18.539 37.329 242.064 1.00 37.56 207 HIS B CA 1
ATOM 4973 C C . HIS B 1 232 ? 17.387 37.631 243.016 1.00 39.89 207 HIS B C 1
ATOM 4974 O O . HIS B 1 232 ? 17.222 38.778 243.430 1.00 39.29 207 HIS B O 1
ATOM 4981 N N . LEU B 1 233 ? 16.584 36.619 243.341 1.00 40.44 208 LEU B N 1
ATOM 4982 C CA . LEU B 1 233 ? 15.517 36.775 244.326 1.00 41.71 208 LEU B CA 1
ATOM 4983 C C . LEU B 1 233 ? 16.044 37.152 245.699 1.00 43.02 208 LEU B C 1
ATOM 4984 O O . LEU B 1 233 ? 15.423 37.958 246.374 1.00 45.55 208 LEU B O 1
ATOM 4989 N N . GLU B 1 234 ? 17.187 36.601 246.097 1.00 46.44 209 GLU B N 1
ATOM 4990 C CA . GLU B 1 234 ? 17.800 36.985 247.373 1.00 54.35 209 GLU B CA 1
ATOM 4991 C C . GLU B 1 234 ? 18.135 38.478 247.357 1.00 50.94 209 GLU B C 1
ATOM 4992 O O . GLU B 1 234 ? 17.690 39.216 248.227 1.00 48.63 209 GLU B O 1
ATOM 4998 N N . GLU B 1 235 ? 18.879 38.905 246.342 1.00 48.44 210 GLU B N 1
ATOM 4999 C CA . GLU B 1 235 ? 19.278 40.306 246.203 1.00 49.50 210 GLU B CA 1
ATOM 5000 C C . GLU B 1 235 ? 18.067 41.221 246.114 1.00 50.03 210 GLU B C 1
ATOM 5001 O O . GLU B 1 235 ? 18.034 42.269 246.739 1.00 47.04 210 GLU B O 1
ATOM 5007 N N . ARG B 1 236 ? 17.066 40.805 245.346 1.00 46.31 211 ARG B N 1
ATOM 5008 C CA . ARG B 1 236 ? 15.928 41.656 245.039 1.00 46.94 211 ARG B CA 1
ATOM 5009 C C . ARG B 1 236 ? 15.016 42.005 246.222 1.00 47.90 211 ARG B C 1
ATOM 5010 O O . ARG B 1 236 ? 14.274 43.011 246.148 1.00 45.40 211 ARG B O 1
ATOM 5018 N N . GLN B 1 237 ? 15.022 41.189 247.278 1.00 47.79 212 GLN B N 1
ATOM 5019 C CA . GLN B 1 237 ? 14.141 41.430 248.429 1.00 51.57 212 GLN B CA 1
ATOM 5020 C C . GLN B 1 237 ? 14.293 42.857 248.972 1.00 49.67 212 GLN B C 1
ATOM 5021 O O . GLN B 1 237 ? 13.296 43.487 249.303 1.00 49.25 212 GLN B O 1
ATOM 5027 N N . ASN B 1 238 ? 15.534 43.357 248.997 1.00 51.34 213 ASN B N 1
ATOM 5028 C CA . ASN B 1 238 ? 15.875 44.684 249.538 1.00 57.31 213 ASN B CA 1
ATOM 5029 C C . ASN B 1 238 ? 16.071 45.812 248.506 1.00 59.09 213 ASN B C 1
ATOM 5030 O O . ASN B 1 238 ? 16.570 46.881 248.859 1.00 59.64 213 ASN B O 1
ATOM 5035 N N . TRP B 1 239 ? 15.644 45.595 247.260 1.00 52.56 214 TRP B N 1
ATOM 5036 C CA . TRP B 1 239 ? 15.799 46.592 246.198 1.00 47.78 214 TRP B CA 1
ATOM 5037 C C . TRP B 1 239 ? 14.727 47.688 246.272 1.00 45.48 214 TRP B C 1
ATOM 5038 O O . TRP B 1 239 ? 13.525 47.382 246.368 1.00 41.48 214 TRP B O 1
ATOM 5049 N N . PRO B 1 240 ? 15.156 48.968 246.210 1.00 45.14 215 PRO B N 1
ATOM 5050 C CA . PRO B 1 240 ? 14.198 50.080 246.081 1.00 47.12 215 PRO B CA 1
ATOM 5051 C C . PRO B 1 240 ? 13.419 50.041 244.761 1.00 50.31 215 PRO B C 1
ATOM 5052 O O . PRO B 1 240 ? 13.873 49.404 243.789 1.00 49.43 215 PRO B O 1
ATOM 5056 N N . GLU B 1 241 ? 12.274 50.728 244.721 1.00 49.31 216 GLU B N 1
ATOM 5057 C CA . GLU B 1 241 ? 11.476 50.846 243.490 1.00 50.45 216 GLU B CA 1
ATOM 5058 C C . GLU B 1 241 ? 12.262 51.302 242.275 1.00 54.66 216 GLU B C 1
ATOM 5059 O O . GLU B 1 241 ? 11.954 50.877 241.153 1.00 55.72 216 GLU B O 1
ATOM 5065 N N . ASP B 1 242 ? 13.277 52.141 242.486 1.00 58.04 217 ASP B N 1
ATOM 5066 C CA . ASP B 1 242 ? 14.215 52.542 241.413 1.00 63.15 217 ASP B CA 1
ATOM 5067 C C . ASP B 1 242 ? 14.788 51.370 240.596 1.00 59.79 217 ASP B C 1
ATOM 5068 O O . ASP B 1 242 ? 14.961 51.485 239.384 1.00 57.32 217 ASP B O 1
ATOM 5073 N N . LYS B 1 243 ? 15.099 50.257 241.258 1.00 60.23 218 LYS B N 1
ATOM 5074 C CA . LYS B 1 243 ? 15.740 49.117 240.589 1.00 55.14 218 LYS B CA 1
ATOM 5075 C C . LYS B 1 243 ? 14.736 48.136 239.963 1.00 50.45 218 LYS B C 1
ATOM 5076 O O . LYS B 1 243 ? 15.152 47.145 239.372 1.00 47.42 218 LYS B O 1
ATOM 5082 N N . ARG B 1 244 ? 13.437 48.412 240.109 1.00 44.49 219 ARG B N 1
ATOM 5083 C CA . ARG B 1 244 ? 12.362 47.567 239.592 1.00 46.85 219 ARG B CA 1
ATOM 5084 C C . ARG B 1 244 ? 11.310 48.306 238.797 1.00 47.25 219 ARG B C 1
ATOM 5085 O O . ARG B 1 244 ? 10.163 47.843 238.685 1.00 43.97 219 ARG B O 1
ATOM 5093 N N . ARG B 1 245 ? 11.716 49.444 238.225 1.00 51.03 220 ARG B N 1
ATOM 5094 C CA . ARG B 1 245 ? 10.851 50.317 237.433 1.00 55.50 220 ARG B CA 1
ATOM 5095 C C . ARG B 1 245 ? 11.323 50.259 235.988 1.00 56.99 220 ARG B C 1
ATOM 5096 O O . ARG B 1 245 ? 12.518 50.421 235.715 1.00 55.33 220 ARG B O 1
ATOM 5104 N N . TYR B 1 246 ? 10.396 49.979 235.077 1.00 58.01 221 TYR B N 1
ATOM 5105 C CA . TYR B 1 246 ? 10.674 50.029 233.638 1.00 58.93 221 TYR B CA 1
ATOM 5106 C C . TYR B 1 246 ? 9.590 50.884 232.985 1.00 69.83 221 TYR B C 1
ATOM 5107 O O . TYR B 1 246 ? 8.425 50.843 233.393 1.00 73.52 221 TYR B O 1
ATOM 5116 N N . PHE B 1 247 ? 10.008 51.716 232.031 1.00 79.90 222 PHE B N 1
ATOM 5117 C CA . PHE B 1 247 ? 9.106 52.619 231.322 1.00 81.54 222 PHE B CA 1
ATOM 5118 C C . PHE B 1 247 ? 8.581 51.891 230.087 1.00 75.06 222 PHE B C 1
ATOM 5119 O O . PHE B 1 247 ? 9.273 51.039 229.516 1.00 70.36 222 PHE B O 1
ATOM 5127 N N . ILE B 1 248 ? 7.351 52.216 229.689 1.00 75.97 223 ILE B N 1
ATOM 5128 C CA . ILE B 1 248 ? 6.732 51.607 228.500 1.00 77.82 223 ILE B CA 1
ATOM 5129 C C . ILE B 1 248 ? 7.257 52.304 227.232 1.00 76.77 223 ILE B C 1
ATOM 5130 O O . ILE B 1 248 ? 7.438 53.522 227.223 1.00 77.85 223 ILE B O 1
ATOM 5135 N N . LYS B 1 249 ? 7.497 51.524 226.175 1.00 80.47 224 LYS B N 1
ATOM 5136 C CA . LYS B 1 249 ? 8.045 52.029 224.903 1.00 76.97 224 LYS B CA 1
ATOM 5137 C C . LYS B 1 249 ? 7.157 51.627 223.737 1.00 71.92 224 LYS B C 1
ATOM 5138 O O . LYS B 1 249 ? 5.947 51.840 223.777 1.00 68.20 224 LYS B O 1
ATOM 5140 N N . ASN B 1 307 ? 5.051 56.975 231.042 1.00 79.76 282 ASN B N 1
ATOM 5141 C CA . ASN B 1 307 ? 4.426 56.028 231.953 1.00 79.56 282 ASN B CA 1
ATOM 5142 C C . ASN B 1 307 ? 5.416 54.938 232.403 1.00 87.75 282 ASN B C 1
ATOM 5143 O O . ASN B 1 307 ? 6.007 54.226 231.569 1.00 87.92 282 ASN B O 1
ATOM 5145 N N . SER B 1 308 ? 5.592 54.826 233.724 1.00 87.81 283 SER B N 1
ATOM 5146 C CA . SER B 1 308 ? 6.460 53.823 234.347 1.00 78.61 283 SER B CA 1
ATOM 5147 C C . SER B 1 308 ? 5.633 52.625 234.807 1.00 74.09 283 SER B C 1
ATOM 5148 O O . SER B 1 308 ? 4.417 52.742 234.990 1.00 74.36 283 SER B O 1
ATOM 5150 N N . VAL B 1 309 ? 6.298 51.479 234.981 1.00 65.78 284 VAL B N 1
ATOM 5151 C CA . VAL B 1 309 ? 5.717 50.307 235.679 1.00 60.06 284 VAL B CA 1
ATOM 5152 C C . VAL B 1 309 ? 6.724 49.805 236.697 1.00 48.60 284 VAL B C 1
ATOM 5153 O O . VAL B 1 309 ? 7.907 49.734 236.393 1.00 53.21 284 VAL B O 1
ATOM 5157 N N . VAL B 1 310 ? 6.247 49.460 237.888 1.00 44.64 285 VAL B N 1
ATOM 5158 C CA . VAL B 1 310 ? 7.079 48.887 238.957 1.00 46.37 285 VAL B CA 1
ATOM 5159 C C . VAL B 1 310 ? 6.672 47.426 239.209 1.00 45.81 285 VAL B C 1
ATOM 5160 O O . VAL B 1 310 ? 5.487 47.108 239.232 1.00 45.23 285 VAL B O 1
ATOM 5164 N N . PHE B 1 311 ? 7.663 46.559 239.406 1.00 43.00 286 PHE B N 1
ATOM 5165 C CA . PHE B 1 311 ? 7.436 45.131 239.612 1.00 42.87 286 PHE B CA 1
ATOM 5166 C C . PHE B 1 311 ? 7.889 44.786 241.014 1.00 43.53 286 PHE B C 1
ATOM 5167 O O . PHE B 1 311 ? 8.874 45.345 241.505 1.00 39.27 286 PHE B O 1
ATOM 5175 N N . GLY B 1 312 ? 7.155 43.872 241.644 1.00 41.44 287 GLY B N 1
ATOM 5176 C CA . GLY B 1 312 ? 7.449 43.402 242.986 1.00 41.21 287 GLY B CA 1
ATOM 5177 C C . GLY B 1 312 ? 8.705 42.562 243.129 1.00 42.27 287 GLY B C 1
ATOM 5178 O O . GLY B 1 312 ? 9.559 42.517 242.229 1.00 40.14 287 GLY B O 1
ATOM 5179 N N . THR B 1 313 ? 8.785 41.882 244.273 1.00 41.41 288 THR B N 1
ATOM 5180 C CA . THR B 1 313 ? 9.960 41.114 244.694 1.00 42.30 288 THR B CA 1
ATOM 5181 C C . THR B 1 313 ? 9.794 39.596 244.617 1.00 38.54 288 THR B C 1
ATOM 5182 O O . THR B 1 313 ? 10.776 38.882 244.791 1.00 39.56 288 THR B O 1
ATOM 5186 N N . SER B 1 314 ? 8.574 39.102 244.395 1.00 38.53 289 SER B N 1
ATOM 5187 C CA . SER B 1 314 ? 8.337 37.659 244.269 1.00 39.89 289 SER B CA 1
ATOM 5188 C C . SER B 1 314 ? 8.827 37.113 242.922 1.00 42.18 289 SER B C 1
ATOM 5189 O O . SER B 1 314 ? 9.055 37.860 241.967 1.00 37.92 289 SER B O 1
ATOM 5192 N N . ALA B 1 315 ? 8.948 35.795 242.867 1.00 42.82 290 ALA B N 1
ATOM 5193 C CA . ALA B 1 315 ? 9.290 35.077 241.641 1.00 41.30 290 ALA B CA 1
ATOM 5194 C C . ALA B 1 315 ? 8.317 35.405 240.491 1.00 39.51 290 ALA B C 1
ATOM 5195 O O . ALA B 1 315 ? 8.758 35.735 239.378 1.00 40.13 290 ALA B O 1
ATOM 5197 N N . GLN B 1 316 ? 7.016 35.370 240.766 1.00 36.06 291 GLN B N 1
ATOM 5198 C CA . GLN B 1 316 ? 6.019 35.759 239.781 1.00 39.62 291 GLN B CA 1
ATOM 5199 C C . GLN B 1 316 ? 6.257 37.172 239.228 1.00 43.85 291 GLN B C 1
ATOM 5200 O O . GLN B 1 316 ? 6.128 37.388 238.014 1.00 40.21 291 GLN B O 1
ATOM 5206 N N . GLU B 1 317 ? 6.613 38.124 240.106 1.00 42.10 292 GLU B N 1
ATOM 5207 C CA . GLU B 1 317 ? 6.865 39.514 239.681 1.00 42.33 292 GLU B CA 1
ATOM 5208 C C . GLU B 1 317 ? 8.164 39.672 238.876 1.00 37.81 292 GLU B C 1
ATOM 5209 O O . GLU B 1 317 ? 8.231 40.445 237.935 1.00 38.34 292 GLU B O 1
ATOM 5215 N N . VAL B 1 318 ? 9.196 38.944 239.258 1.00 34.07 293 VAL B N 1
ATOM 5216 C CA . VAL B 1 318 ? 10.420 38.900 238.462 1.00 35.75 293 VAL B CA 1
ATOM 5217 C C . VAL B 1 318 ? 10.110 38.439 237.035 1.00 35.95 293 VAL B C 1
ATOM 5218 O O . VAL B 1 318 ? 10.568 39.038 236.057 1.00 36.18 293 VAL B O 1
ATOM 5222 N N . VAL B 1 319 ? 9.323 37.378 236.923 1.00 34.71 294 VAL B N 1
ATOM 5223 C CA . VAL B 1 319 ? 9.053 36.780 235.619 1.00 33.72 294 VAL B CA 1
ATOM 5224 C C . VAL B 1 319 ? 8.167 37.692 234.819 1.00 36.02 294 VAL B C 1
ATOM 5225 O O . VAL B 1 319 ? 8.347 37.776 233.619 1.00 34.58 294 VAL B O 1
ATOM 5229 N N . LYS B 1 320 ? 7.216 38.377 235.474 1.00 36.86 295 LYS B N 1
ATOM 5230 C CA . LYS B 1 320 ? 6.458 39.451 234.818 1.00 38.11 295 LYS B CA 1
ATOM 5231 C C . LYS B 1 320 ? 7.368 40.541 234.305 1.00 36.58 295 LYS B C 1
ATOM 5232 O O . LYS B 1 320 ? 7.170 41.050 233.199 1.00 34.06 295 LYS B O 1
ATOM 5238 N N . GLU B 1 321 ? 8.372 40.891 235.104 1.00 34.71 296 GLU B N 1
ATOM 5239 C CA . GLU B 1 321 ? 9.306 41.939 234.713 1.00 37.58 296 GLU B CA 1
ATOM 5240 C C . GLU B 1 321 ? 10.094 41.460 233.462 1.00 38.41 296 GLU B C 1
ATOM 5241 O O . GLU B 1 321 ? 10.215 42.207 232.510 1.00 35.59 296 GLU B O 1
ATOM 5247 N N . ILE B 1 322 ? 10.586 40.216 233.476 1.00 39.13 297 ILE B N 1
ATOM 5248 C CA . ILE B 1 322 ? 11.303 39.647 232.315 1.00 36.78 297 ILE B CA 1
ATOM 5249 C C . ILE B 1 322 ? 10.438 39.693 231.053 1.00 33.85 297 ILE B C 1
ATOM 5250 O O . ILE B 1 322 ? 10.870 40.192 230.000 1.00 32.29 297 ILE B O 1
ATOM 5255 N N . ARG B 1 323 ? 9.198 39.246 231.177 1.00 31.60 298 ARG B N 1
ATOM 5256 C CA . ARG B 1 323 ? 8.287 39.204 230.029 1.00 31.81 298 ARG B CA 1
ATOM 5257 C C . ARG B 1 323 ? 7.882 40.593 229.513 1.00 34.33 298 ARG B C 1
ATOM 5258 O O . ARG B 1 323 ? 7.740 40.800 228.295 1.00 31.32 298 ARG B O 1
ATOM 5266 N N . PHE B 1 324 ? 7.667 41.530 230.443 1.00 34.98 299 PHE B N 1
ATOM 5267 C CA . PHE B 1 324 ? 7.458 42.926 230.092 1.00 34.86 299 PHE B CA 1
ATOM 5268 C C . PHE B 1 324 ? 8.660 43.471 229.318 1.00 33.75 299 PHE B C 1
ATOM 5269 O O . PHE B 1 324 ? 8.474 44.065 228.274 1.00 34.53 299 PHE B O 1
ATOM 5277 N N . ARG B 1 325 ? 9.874 43.256 229.818 1.00 31.69 300 ARG B N 1
ATOM 5278 C CA . ARG B 1 325 ? 11.069 43.774 229.147 1.00 33.61 300 ARG B CA 1
ATOM 5279 C C . ARG B 1 325 ? 11.257 43.221 227.724 1.00 33.64 300 ARG B C 1
ATOM 5280 O O . ARG B 1 325 ? 11.592 43.960 226.813 1.00 33.52 300 ARG B O 1
ATOM 5288 N N . ILE B 1 326 ? 11.012 41.925 227.548 1.00 37.38 301 ILE B N 1
ATOM 5289 C CA . ILE B 1 326 ? 11.100 41.273 226.231 1.00 34.16 301 ILE B CA 1
ATOM 5290 C C . ILE B 1 326 ? 10.121 41.931 225.278 1.00 32.76 301 ILE B C 1
ATOM 5291 O O . ILE B 1 326 ? 10.509 42.340 224.180 1.00 32.86 301 ILE B O 1
ATOM 5296 N N . GLU B 1 327 ? 8.878 42.072 225.695 1.00 31.35 302 GLU B N 1
ATOM 5297 C CA . GLU B 1 327 ? 7.880 42.736 224.844 1.00 35.83 302 GLU B CA 1
ATOM 5298 C C . GLU B 1 327 ? 8.224 44.204 224.540 1.00 40.70 302 GLU B C 1
ATOM 5299 O O . GLU B 1 327 ? 7.987 44.649 223.424 1.00 38.75 302 GLU B O 1
ATOM 5305 N N . GLN B 1 328 ? 8.806 44.940 225.490 1.00 39.02 303 GLN B N 1
ATOM 5306 C CA . GLN B 1 328 ? 9.223 46.315 225.198 1.00 42.06 303 GLN B CA 1
ATOM 5307 C C . GLN B 1 328 ? 10.411 46.358 224.253 1.00 39.48 303 GLN B C 1
ATOM 5308 O O . GLN B 1 328 ? 10.474 47.242 223.416 1.00 37.49 303 GLN B O 1
ATOM 5314 N N . LYS B 1 329 ? 11.349 45.423 224.374 1.00 36.81 304 LYS B N 1
ATOM 5315 C CA . LYS B 1 329 ? 12.546 45.492 223.534 1.00 39.56 304 LYS B CA 1
ATOM 5316 C C . LYS B 1 329 ? 12.314 44.966 222.095 1.00 39.61 304 LYS B C 1
ATOM 5317 O O . LYS B 1 329 ? 12.811 45.559 221.149 1.00 36.56 304 LYS B O 1
ATOM 5323 N N . THR B 1 330 ? 11.617 43.855 221.972 1.00 37.01 305 THR B N 1
ATOM 5324 C CA . THR B 1 330 ? 11.411 43.171 220.732 1.00 34.51 305 THR B CA 1
ATOM 5325 C C . THR B 1 330 ? 10.049 43.214 220.107 1.00 35.47 305 THR B C 1
ATOM 5326 O O . THR B 1 330 ? 9.911 42.844 218.994 1.00 33.84 305 THR B O 1
ATOM 5330 N N . THR B 1 331 ? 9.058 43.648 220.851 1.00 33.89 306 THR B N 1
ATOM 5331 C CA . THR B 1 331 ? 7.678 43.736 220.413 1.00 35.93 306 THR B CA 1
ATOM 5332 C C . THR B 1 331 ? 7.021 42.356 220.340 1.00 39.43 306 THR B C 1
ATOM 5333 O O . THR B 1 331 ? 6.010 42.185 219.723 1.00 40.12 306 THR B O 1
ATOM 5337 N N . LEU B 1 332 ? 7.621 41.380 220.982 1.00 37.98 307 LEU B N 1
ATOM 5338 C CA . LEU B 1 332 ? 7.109 40.042 220.952 1.00 39.51 307 LEU B CA 1
ATOM 5339 C C . LEU B 1 332 ? 6.830 39.527 222.324 1.00 39.34 307 LEU B C 1
ATOM 5340 O O . LEU B 1 332 ? 7.453 39.952 223.248 1.00 38.45 307 LEU B O 1
ATOM 5345 N N . THR B 1 333 ? 5.914 38.583 222.437 1.00 34.26 308 THR B N 1
ATOM 5346 C CA . THR B 1 333 ? 5.608 38.000 223.727 1.00 34.19 308 THR B CA 1
ATOM 5347 C C . THR B 1 333 ? 6.370 36.695 223.992 1.00 35.24 308 THR B C 1
ATOM 5348 O O . THR B 1 333 ? 6.712 35.937 223.066 1.00 31.63 308 THR B O 1
ATOM 5352 N N . ALA B 1 334 ? 6.603 36.433 225.279 1.00 35.04 309 ALA B N 1
ATOM 5353 C CA . ALA B 1 334 ? 7.048 35.128 225.768 1.00 33.68 309 ALA B CA 1
ATOM 5354 C C . ALA B 1 334 ? 6.081 34.563 226.806 1.00 35.71 309 ALA B C 1
ATOM 5355 O O . ALA B 1 334 ? 5.309 35.300 227.439 1.00 33.05 309 ALA B O 1
ATOM 5357 N N . SER B 1 335 ? 6.100 33.240 226.948 1.00 34.49 310 SER B N 1
ATOM 5358 C CA . SER B 1 335 ? 5.447 32.580 228.059 1.00 33.38 310 SER B CA 1
ATOM 5359 C C . SER B 1 335 ? 6.520 32.040 228.985 1.00 35.14 310 SER B C 1
ATOM 5360 O O . SER B 1 335 ? 7.684 31.862 228.583 1.00 33.84 310 SER B O 1
ATOM 5363 N N . ALA B 1 336 ? 6.151 31.831 230.246 1.00 35.22 311 ALA B N 1
ATOM 5364 C CA . ALA B 1 336 ? 7.139 31.424 231.226 1.00 33.91 311 ALA B CA 1
ATOM 5365 C C . ALA B 1 336 ? 6.588 30.446 232.247 1.00 32.88 311 ALA B C 1
ATOM 5366 O O . ALA B 1 336 ? 5.409 30.422 232.537 1.00 32.53 311 ALA B O 1
ATOM 5368 N N . GLY B 1 337 ? 7.472 29.590 232.722 1.00 32.52 312 GLY B N 1
ATOM 5369 C CA . GLY B 1 337 ? 7.164 28.603 233.747 1.00 36.47 312 GLY B CA 1
ATOM 5370 C C . GLY B 1 337 ? 8.159 28.768 234.889 1.00 35.07 312 GLY B C 1
ATOM 5371 O O . GLY B 1 337 ? 9.350 28.997 234.648 1.00 33.95 312 GLY B O 1
ATOM 5372 N N . ILE B 1 338 ? 7.654 28.656 236.118 1.00 35.16 313 ILE B N 1
ATOM 5373 C CA . ILE B 1 338 ? 8.446 28.828 237.347 1.00 36.17 313 ILE B CA 1
ATOM 5374 C C . ILE B 1 338 ? 8.242 27.606 238.248 1.00 33.35 313 ILE B C 1
ATOM 5375 O O . ILE B 1 338 ? 7.123 27.247 238.577 1.00 34.03 313 ILE B O 1
ATOM 5380 N N . ALA B 1 339 ? 9.321 27.001 238.690 1.00 35.84 314 ALA B N 1
ATOM 5381 C CA . ALA B 1 339 ? 9.219 25.734 239.387 1.00 36.91 314 ALA B CA 1
ATOM 5382 C C . ALA B 1 339 ? 10.535 25.426 240.053 1.00 35.92 314 ALA B C 1
ATOM 5383 O O . ALA B 1 339 ? 11.533 26.059 239.740 1.00 37.58 314 ALA B O 1
ATOM 5385 N N . PRO B 1 340 ? 10.542 24.441 240.971 1.00 38.22 315 PRO B N 1
ATOM 5386 C CA . PRO B 1 340 ? 11.785 24.032 241.629 1.00 38.61 315 PRO B CA 1
ATOM 5387 C C . PRO B 1 340 ? 12.801 23.311 240.781 1.00 38.67 315 PRO B C 1
ATOM 5388 O O . PRO B 1 340 ? 13.939 23.156 241.221 1.00 40.59 315 PRO B O 1
ATOM 5392 N N . ASN B 1 341 ? 12.422 22.849 239.591 1.00 38.65 316 ASN B N 1
ATOM 5393 C CA . ASN B 1 341 ? 13.373 22.156 238.727 1.00 37.70 316 ASN B CA 1
ATOM 5394 C C . ASN B 1 341 ? 13.036 22.345 237.247 1.00 36.16 316 ASN B C 1
ATOM 5395 O O . ASN B 1 341 ? 11.936 22.805 236.906 1.00 33.92 316 ASN B O 1
ATOM 5400 N N . THR B 1 342 ? 13.963 21.935 236.386 1.00 34.82 317 THR B N 1
ATOM 5401 C CA . THR B 1 342 ? 13.833 22.186 234.935 1.00 38.42 317 THR B CA 1
ATOM 5402 C C . THR B 1 342 ? 12.689 21.433 234.279 1.00 36.90 317 THR B C 1
ATOM 5403 O O . THR B 1 342 ? 11.973 21.980 233.435 1.00 36.07 317 THR B O 1
ATOM 5407 N N . MET B 1 343 ? 12.506 20.181 234.687 1.00 37.78 318 MET B N 1
ATOM 5408 C CA . MET B 1 343 ? 11.432 19.343 234.154 1.00 38.09 318 MET B CA 1
ATOM 5409 C C . MET B 1 343 ? 10.080 20.028 234.373 1.00 37.10 318 MET B C 1
ATOM 5410 O O . MET B 1 343 ? 9.297 20.200 233.434 1.00 35.30 318 MET B O 1
ATOM 5415 N N . LEU B 1 344 ? 9.830 20.472 235.599 1.00 34.11 319 LEU B N 1
ATOM 5416 C CA . LEU B 1 344 ? 8.553 21.120 235.915 1.00 34.15 319 LEU B CA 1
ATOM 5417 C C . LEU B 1 344 ? 8.417 22.498 235.277 1.00 32.07 319 LEU B C 1
ATOM 5418 O O . LEU B 1 344 ? 7.328 22.891 234.796 1.00 31.56 319 LEU B O 1
ATOM 5423 N N . ALA B 1 345 ? 9.518 23.242 235.276 1.00 31.21 320 ALA B N 1
ATOM 5424 C CA . ALA B 1 345 ? 9.537 24.600 234.698 1.00 33.53 320 ALA B CA 1
ATOM 5425 C C . ALA B 1 345 ? 9.064 24.610 233.230 1.00 35.33 320 ALA B C 1
ATOM 5426 O O . ALA B 1 345 ? 8.255 25.454 232.804 1.00 34.59 320 ALA B O 1
ATOM 5428 N N . LYS B 1 346 ? 9.590 23.665 232.464 1.00 36.18 321 LYS B N 1
ATOM 5429 C CA . LYS B 1 346 ? 9.204 23.519 231.052 1.00 37.07 321 LYS B CA 1
ATOM 5430 C C . LYS B 1 346 ? 7.744 23.173 230.893 1.00 36.78 321 LYS B C 1
ATOM 5431 O O . LYS B 1 346 ? 7.104 23.718 230.026 1.00 38.57 321 LYS B O 1
ATOM 5437 N N . VAL B 1 347 ? 7.199 22.286 231.727 1.00 36.47 322 VAL B N 1
ATOM 5438 C CA . VAL B 1 347 ? 5.756 22.002 231.660 1.00 37.07 322 VAL B CA 1
ATOM 5439 C C . VAL B 1 347 ? 4.919 23.273 231.914 1.00 38.47 322 VAL B C 1
ATOM 5440 O O . VAL B 1 347 ? 3.927 23.539 231.218 1.00 37.47 322 VAL B O 1
ATOM 5444 N N . CYS B 1 348 ? 5.330 24.036 232.923 1.00 37.87 323 CYS B N 1
ATOM 5445 C CA . CYS B 1 348 ? 4.647 25.259 233.327 1.00 40.07 323 CYS B CA 1
ATOM 5446 C C . CYS B 1 348 ? 4.654 26.342 232.268 1.00 40.53 323 CYS B C 1
ATOM 5447 O O . CYS B 1 348 ? 3.649 27.049 232.130 1.00 44.30 323 CYS B O 1
ATOM 5450 N N . SER B 1 349 ? 5.766 26.485 231.537 1.00 36.52 324 SER B N 1
ATOM 5451 C CA . SER B 1 349 ? 5.828 27.488 230.485 1.00 37.44 324 SER B CA 1
ATOM 5452 C C . SER B 1 349 ? 4.795 27.249 229.389 1.00 40.08 324 SER B C 1
ATOM 5453 O O . SER B 1 349 ? 4.291 28.202 228.800 1.00 44.39 324 SER B O 1
ATOM 5456 N N . ASP B 1 350 ? 4.459 25.989 229.143 1.00 42.59 325 ASP B N 1
ATOM 5457 C CA . ASP B 1 350 ? 3.434 25.647 228.157 1.00 46.96 325 ASP B CA 1
ATOM 5458 C C . ASP B 1 350 ? 2.000 25.843 228.665 1.00 46.11 325 ASP B C 1
ATOM 5459 O O . ASP B 1 350 ? 1.080 25.990 227.876 1.00 44.67 325 ASP B O 1
ATOM 5464 N N . LYS B 1 351 ? 1.804 25.853 229.978 1.00 47.68 326 LYS B N 1
ATOM 5465 C CA . LYS B 1 351 ? 0.447 25.767 230.541 1.00 46.92 326 LYS B CA 1
ATOM 5466 C C . LYS B 1 351 ? -0.483 26.949 230.227 1.00 46.09 326 LYS B C 1
ATOM 5467 O O . LYS B 1 351 ? -1.632 26.735 229.880 1.00 46.88 326 LYS B O 1
ATOM 5473 N N . ASN B 1 352 ? 0.017 28.179 230.348 1.00 47.43 327 ASN B N 1
ATOM 5474 C CA . ASN B 1 352 ? -0.751 29.404 230.022 1.00 48.08 327 ASN B CA 1
ATOM 5475 C C . ASN B 1 352 ? -0.253 30.101 228.746 1.00 47.15 327 ASN B C 1
ATOM 5476 O O . ASN B 1 352 ? -0.384 31.312 228.604 1.00 50.68 327 ASN B O 1
ATOM 5481 N N . LYS B 1 353 ? 0.318 29.327 227.826 1.00 43.77 328 LYS B N 1
ATOM 5482 C CA . LYS B 1 353 ? 0.789 29.837 226.548 1.00 42.75 328 LYS B CA 1
ATOM 5483 C C . LYS B 1 353 ? -0.454 30.175 225.699 1.00 42.14 328 LYS B C 1
ATOM 5484 O O . LYS B 1 353 ? -1.418 29.445 225.769 1.00 41.77 328 LYS B O 1
ATOM 5490 N N . PRO B 1 354 ? -0.472 31.253 224.916 1.00 40.30 329 PRO B N 1
ATOM 5491 C CA . PRO B 1 354 ? 0.619 32.202 224.764 1.00 40.10 329 PRO B CA 1
ATOM 5492 C C . PRO B 1 354 ? 0.473 33.402 225.697 1.00 41.90 329 PRO B C 1
ATOM 5493 O O . PRO B 1 354 ? -0.615 33.656 226.246 1.00 39.94 329 PRO B O 1
ATOM 5497 N N . ASN B 1 355 ? 1.573 34.135 225.838 1.00 39.31 330 ASN B N 1
ATOM 5498 C CA . ASN B 1 355 ? 1.628 35.364 226.612 1.00 42.83 330 ASN B CA 1
ATOM 5499 C C . ASN B 1 355 ? 1.092 35.155 228.021 1.00 40.94 330 ASN B C 1
ATOM 5500 O O . ASN B 1 355 ? 0.248 35.890 228.507 1.00 43.09 330 ASN B O 1
ATOM 5505 N N . GLY B 1 356 ? 1.603 34.124 228.661 1.00 41.33 331 GLY B N 1
ATOM 5506 C CA . GLY B 1 356 ? 1.161 33.766 229.985 1.00 45.04 331 GLY B CA 1
ATOM 5507 C C . GLY B 1 356 ? 2.289 33.153 230.769 1.00 45.75 331 GLY B C 1
ATOM 5508 O O . GLY B 1 356 ? 3.391 32.910 230.258 1.00 36.37 331 GLY B O 1
ATOM 5509 N N . GLN B 1 357 ? 1.960 32.842 232.011 1.00 42.51 332 GLN B N 1
ATOM 5510 C CA . GLN B 1 357 ? 2.942 32.564 233.009 1.00 41.52 332 GLN B CA 1
ATOM 5511 C C . GLN B 1 357 ? 2.302 31.574 234.005 1.00 42.01 332 GLN B C 1
ATOM 5512 O O . GLN B 1 357 ? 1.080 31.631 234.232 1.00 39.64 332 GLN B O 1
ATOM 5518 N N . TYR B 1 358 ? 3.100 30.693 234.603 1.00 39.28 333 TYR B N 1
ATOM 5519 C CA . TYR B 1 358 ? 2.590 29.789 235.630 1.00 40.20 333 TYR B CA 1
ATOM 5520 C C . TYR B 1 358 ? 3.687 29.308 236.585 1.00 40.72 333 TYR B C 1
ATOM 5521 O O . TYR B 1 358 ? 4.798 28.934 236.155 1.00 35.55 333 TYR B O 1
ATOM 5530 N N . GLN B 1 359 ? 3.353 29.291 237.886 1.00 40.67 334 GLN B N 1
ATOM 5531 C CA . GLN B 1 359 ? 4.261 28.812 238.935 1.00 40.50 334 GLN B CA 1
ATOM 5532 C C . GLN B 1 359 ? 3.759 27.599 239.741 1.00 41.66 334 GLN B C 1
ATOM 5533 O O . GLN B 1 359 ? 2.597 27.535 240.148 1.00 40.69 334 GLN B O 1
ATOM 5539 N N . ILE B 1 360 ? 4.685 26.682 240.002 1.00 42.25 335 ILE B N 1
ATOM 5540 C CA . ILE B 1 360 ? 4.519 25.638 241.013 1.00 44.96 335 ILE B CA 1
ATOM 5541 C C . ILE B 1 360 ? 5.336 26.093 242.214 1.00 41.70 335 ILE B C 1
ATOM 5542 O O . ILE B 1 360 ? 6.568 26.094 242.154 1.00 39.58 335 ILE B O 1
ATOM 5547 N N . LEU B 1 361 ? 4.655 26.468 243.297 1.00 44.01 336 LEU B N 1
ATOM 5548 C CA . LEU B 1 361 ? 5.346 26.891 244.525 1.00 44.15 336 LEU B CA 1
ATOM 5549 C C . LEU B 1 361 ? 6.277 25.805 245.047 1.00 44.23 336 LEU B C 1
ATOM 5550 O O . LEU B 1 361 ? 5.953 24.613 244.948 1.00 43.11 336 LEU B O 1
ATOM 5555 N N . PRO B 1 362 ? 7.428 26.191 245.625 1.00 43.72 337 PRO B N 1
ATOM 5556 C CA . PRO B 1 362 ? 8.389 25.190 246.026 1.00 45.20 337 PRO B CA 1
ATOM 5557 C C . PRO B 1 362 ? 8.063 24.493 247.381 1.00 48.92 337 PRO B C 1
ATOM 5558 O O . PRO B 1 362 ? 8.870 24.537 248.309 1.00 45.78 337 PRO B O 1
ATOM 5562 N N . ASN B 1 363 ? 6.905 23.838 247.465 1.00 48.05 338 ASN B N 1
ATOM 5563 C CA . ASN B 1 363 ? 6.637 22.852 248.517 1.00 50.51 338 ASN B CA 1
ATOM 5564 C C . ASN B 1 363 ? 6.242 21.498 247.888 1.00 52.46 338 ASN B C 1
ATOM 5565 O O . ASN B 1 363 ? 5.578 21.470 246.831 1.00 51.57 338 ASN B O 1
ATOM 5570 N N . ARG B 1 364 ? 6.631 20.393 248.542 1.00 54.43 339 ARG B N 1
ATOM 5571 C CA . ARG B 1 364 ? 6.331 19.017 248.063 1.00 54.57 339 ARG B CA 1
ATOM 5572 C C . ARG B 1 364 ? 4.869 18.816 247.650 1.00 52.02 339 ARG B C 1
ATOM 5573 O O . ARG B 1 364 ? 4.591 18.229 246.607 1.00 54.74 339 ARG B O 1
ATOM 5581 N N . GLN B 1 365 ? 3.944 19.327 248.443 1.00 51.23 340 GLN B N 1
ATOM 5582 C CA . GLN B 1 365 ? 2.525 19.147 248.168 1.00 54.68 340 GLN B CA 1
ATOM 5583 C C . GLN B 1 365 ? 2.057 19.803 246.852 1.00 52.68 340 GLN B C 1
ATOM 5584 O O . GLN B 1 365 ? 1.277 19.212 246.103 1.00 50.08 340 GLN B O 1
ATOM 5590 N N . ALA B 1 366 ? 2.521 21.020 246.570 1.00 52.12 341 ALA B N 1
ATOM 5591 C CA . ALA B 1 366 ? 2.172 21.691 245.296 1.00 51.22 341 ALA B CA 1
ATOM 5592 C C . ALA B 1 366 ? 2.693 20.899 244.063 1.00 46.19 341 ALA B C 1
ATOM 5593 O O . ALA B 1 366 ? 1.975 20.761 243.076 1.00 45.21 341 ALA B O 1
ATOM 5595 N N . VAL B 1 367 ? 3.894 20.329 244.185 1.00 41.62 342 VAL B N 1
ATOM 5596 C CA . VAL B 1 367 ? 4.519 19.530 243.145 1.00 44.36 342 VAL B CA 1
ATOM 5597 C C . VAL B 1 367 ? 3.678 18.281 242.863 1.00 49.45 342 VAL B C 1
ATOM 5598 O O . VAL B 1 367 ? 3.420 17.967 241.693 1.00 44.87 342 VAL B O 1
ATOM 5602 N N . MET B 1 368 ? 3.246 17.587 243.929 1.00 53.45 343 MET B N 1
ATOM 5603 C CA . MET B 1 368 ? 2.462 16.345 243.789 1.00 51.03 343 MET B CA 1
ATOM 5604 C C . MET B 1 368 ? 1.048 16.567 243.284 1.00 49.20 343 MET B C 1
ATOM 5605 O O . MET B 1 368 ? 0.558 15.771 242.495 1.00 53.18 343 MET B O 1
ATOM 5610 N N . ASP B 1 369 ? 0.398 17.638 243.721 1.00 48.24 344 ASP B N 1
ATOM 5611 C CA . ASP B 1 369 ? -0.913 18.028 243.175 1.00 49.09 344 ASP B CA 1
ATOM 5612 C C . ASP B 1 369 ? -0.841 18.411 241.700 1.00 50.23 344 ASP B C 1
ATOM 5613 O O . ASP B 1 369 ? -1.816 18.208 240.962 1.00 47.94 344 ASP B O 1
ATOM 5618 N N . PHE B 1 370 ? 0.288 18.987 241.272 1.00 48.60 345 PHE B N 1
ATOM 5619 C CA . PHE B 1 370 ? 0.468 19.329 239.842 1.00 48.45 345 PHE B CA 1
ATOM 5620 C C . PHE B 1 370 ? 0.682 18.078 238.991 1.00 43.13 345 PHE B C 1
ATOM 5621 O O . PHE B 1 370 ? -0.012 17.869 238.029 1.00 45.05 345 PHE B O 1
ATOM 5629 N N . ILE B 1 371 ? 1.667 17.287 239.386 1.00 45.96 346 ILE B N 1
ATOM 5630 C CA . ILE B 1 371 ? 2.029 16.000 238.778 1.00 49.94 346 ILE B CA 1
ATOM 5631 C C . ILE B 1 371 ? 0.862 14.991 238.695 1.00 52.55 346 ILE B C 1
ATOM 5632 O O . ILE B 1 371 ? 0.740 14.267 237.707 1.00 48.32 346 ILE B O 1
ATOM 5637 N N . LYS B 1 372 ? 0.001 14.985 239.706 1.00 52.51 347 LYS B N 1
ATOM 5638 C CA . LYS B 1 372 ? -1.040 13.962 239.894 1.00 61.21 347 LYS B CA 1
ATOM 5639 C C . LYS B 1 372 ? -1.752 13.499 238.616 1.00 58.84 347 LYS B C 1
ATOM 5640 O O . LYS B 1 372 ? -1.600 12.342 238.200 1.00 59.60 347 LYS B O 1
ATOM 5646 N N . ASP B 1 373 ? -2.503 14.402 237.991 1.00 56.13 348 ASP B N 1
ATOM 5647 C CA . ASP B 1 373 ? -3.257 14.077 236.786 1.00 56.88 348 ASP B CA 1
ATOM 5648 C C . ASP B 1 373 ? -2.616 14.653 235.526 1.00 52.52 348 ASP B C 1
ATOM 5649 O O . ASP B 1 373 ? -3.296 14.809 234.508 1.00 52.32 348 ASP B O 1
ATOM 5654 N N . LEU B 1 374 ? -1.319 14.968 235.592 1.00 48.82 349 LEU B N 1
ATOM 5655 C CA . LEU B 1 374 ? -0.576 15.469 234.433 1.00 48.26 349 LEU B CA 1
ATOM 5656 C C . LEU B 1 374 ? -0.473 14.361 233.396 1.00 45.73 349 LEU B C 1
ATOM 5657 O O . LEU B 1 374 ? 0.119 13.315 233.696 1.00 47.63 349 LEU B O 1
ATOM 5662 N N . PRO B 1 375 ? -1.014 14.582 232.182 1.00 44.37 350 PRO B N 1
ATOM 5663 C CA . PRO B 1 375 ? -0.691 13.642 231.095 1.00 43.42 350 PRO B CA 1
ATOM 5664 C C . PRO B 1 375 ? 0.826 13.542 230.824 1.00 41.26 350 PRO B C 1
ATOM 5665 O O . PRO B 1 375 ? 1.483 14.566 230.711 1.00 41.32 350 PRO B O 1
ATOM 5669 N N . ILE B 1 376 ? 1.359 12.326 230.752 1.00 42.60 351 ILE B N 1
ATOM 5670 C CA . ILE B 1 376 ? 2.802 12.101 230.527 1.00 45.51 351 ILE B CA 1
ATOM 5671 C C . ILE B 1 376 ? 3.367 12.724 229.237 1.00 41.32 351 ILE B C 1
ATOM 5672 O O . ILE B 1 376 ? 4.542 13.101 229.191 1.00 39.37 351 ILE B O 1
ATOM 5677 N N . ARG B 1 377 ? 2.515 12.817 228.216 1.00 42.01 352 ARG B N 1
ATOM 5678 C CA A ARG B 1 377 ? 2.882 13.409 226.930 0.50 44.34 352 ARG B CA 1
ATOM 5679 C CA B ARG B 1 377 ? 2.891 13.407 226.932 0.50 44.35 352 ARG B CA 1
ATOM 5680 C C . ARG B 1 377 ? 3.288 14.879 227.050 1.00 44.62 352 ARG B C 1
ATOM 5681 O O . ARG B 1 377 ? 4.057 15.378 226.229 1.00 43.68 352 ARG B O 1
ATOM 5696 N N . LYS B 1 378 ? 2.774 15.567 228.071 1.00 43.79 353 LYS B N 1
ATOM 5697 C CA . LYS B 1 378 ? 3.204 16.938 228.372 1.00 41.02 353 LYS B CA 1
ATOM 5698 C C . LYS B 1 378 ? 4.644 17.048 228.874 1.00 37.33 353 LYS B C 1
ATOM 5699 O O . LYS B 1 378 ? 5.177 18.153 228.926 1.00 38.62 353 LYS B O 1
ATOM 5705 N N . VAL B 1 379 ? 5.288 15.942 229.241 1.00 37.37 354 VAL B N 1
ATOM 5706 C CA . VAL B 1 379 ? 6.664 16.000 229.758 1.00 38.75 354 VAL B CA 1
ATOM 5707 C C . VAL B 1 379 ? 7.678 15.899 228.616 1.00 39.79 354 VAL B C 1
ATOM 5708 O O . VAL B 1 379 ? 7.545 15.067 227.712 1.00 37.72 354 VAL B O 1
ATOM 5712 N N . SER B 1 380 ? 8.718 16.719 228.693 1.00 40.92 355 SER B N 1
ATOM 5713 C CA . SER B 1 380 ? 9.720 16.762 227.646 1.00 43.14 355 SER B CA 1
ATOM 5714 C C . SER B 1 380 ? 10.514 15.484 227.686 1.00 41.29 355 SER B C 1
ATOM 5715 O O . SER B 1 380 ? 11.004 15.092 228.735 1.00 41.64 355 SER B O 1
ATOM 5718 N N . GLY B 1 381 ? 10.605 14.825 226.537 1.00 41.55 356 GLY B N 1
ATOM 5719 C CA . GLY B 1 381 ? 11.299 13.541 226.398 1.00 40.11 356 GLY B CA 1
ATOM 5720 C C . GLY B 1 381 ? 10.339 12.380 226.218 1.00 38.79 356 GLY B C 1
ATOM 5721 O O . GLY B 1 381 ? 10.763 11.304 225.825 1.00 41.19 356 GLY B O 1
ATOM 5722 N N . ILE B 1 382 ? 9.056 12.590 226.502 1.00 39.19 357 ILE B N 1
ATOM 5723 C CA . ILE B 1 382 ? 8.007 11.607 226.219 1.00 38.13 357 ILE B CA 1
ATOM 5724 C C . ILE B 1 382 ? 7.385 11.968 224.888 1.00 35.25 357 ILE B C 1
ATOM 5725 O O . ILE B 1 382 ? 6.470 12.786 224.812 1.00 35.12 357 ILE B O 1
ATOM 5730 N N . GLY B 1 383 ? 7.873 11.335 223.834 1.00 35.57 358 GLY B N 1
ATOM 5731 C CA . GLY B 1 383 ? 7.343 11.561 222.512 1.00 36.66 358 GLY B CA 1
ATOM 5732 C C . GLY B 1 383 ? 6.210 10.616 222.164 1.00 38.34 358 GLY B C 1
ATOM 5733 O O . GLY B 1 383 ? 5.716 9.859 223.013 1.00 32.40 358 GLY B O 1
ATOM 5734 N N . LYS B 1 384 ? 5.808 10.703 220.900 1.00 37.97 359 LYS B N 1
ATOM 5735 C CA . LYS B 1 384 ? 4.813 9.837 220.289 1.00 39.60 359 LYS B CA 1
ATOM 5736 C C . LYS B 1 384 ? 4.994 8.356 220.610 1.00 38.39 359 LYS B C 1
ATOM 5737 O O . LYS B 1 384 ? 4.032 7.678 220.977 1.00 35.03 359 LYS B O 1
ATOM 5743 N N . VAL B 1 385 ? 6.215 7.855 220.442 1.00 37.01 360 VAL B N 1
ATOM 5744 C CA . VAL B 1 385 ? 6.477 6.423 220.567 1.00 39.50 360 VAL B CA 1
ATOM 5745 C C . VAL B 1 385 ? 6.344 5.982 222.014 1.00 38.64 360 VAL B C 1
ATOM 5746 O O . VAL B 1 385 ? 5.608 5.042 222.311 1.00 40.31 360 VAL B O 1
ATOM 5750 N N . THR B 1 386 ? 7.020 6.691 222.916 1.00 37.23 361 THR B N 1
ATOM 5751 C CA . THR B 1 386 ? 6.965 6.367 224.321 1.00 36.14 361 THR B CA 1
ATOM 5752 C C . THR B 1 386 ? 5.549 6.477 224.863 1.00 34.58 361 THR B C 1
ATOM 5753 O O . THR B 1 386 ? 5.108 5.622 225.620 1.00 33.35 361 THR B O 1
ATOM 5757 N N . GLU B 1 387 ? 4.841 7.519 224.467 1.00 35.25 362 GLU B N 1
ATOM 5758 C CA . GLU B 1 387 ? 3.468 7.707 224.887 1.00 37.61 362 GLU B CA 1
ATOM 5759 C C . GLU B 1 387 ? 2.623 6.483 224.500 1.00 41.07 362 GLU B C 1
ATOM 5760 O O . GLU B 1 387 ? 1.836 5.992 225.317 1.00 39.64 362 GLU B O 1
ATOM 5766 N N . LYS B 1 388 ? 2.781 6.006 223.262 1.00 39.64 363 LYS B N 1
ATOM 5767 C CA . LYS B 1 388 ? 1.969 4.882 222.749 1.00 42.27 363 LYS B CA 1
ATOM 5768 C C . LYS B 1 388 ? 2.280 3.563 223.499 1.00 39.84 363 LYS B C 1
ATOM 5769 O O . LYS B 1 388 ? 1.381 2.815 223.867 1.00 39.35 363 LYS B O 1
ATOM 5775 N N . MET B 1 389 ? 3.561 3.306 223.726 1.00 39.42 364 MET B N 1
ATOM 5776 C CA . MET B 1 389 ? 3.991 2.150 224.477 1.00 42.80 364 MET B CA 1
ATOM 5777 C C . MET B 1 389 ? 3.418 2.180 225.898 1.00 43.60 364 MET B C 1
ATOM 5778 O O . MET B 1 389 ? 2.854 1.176 226.379 1.00 41.76 364 MET B O 1
ATOM 5783 N N . LEU B 1 390 ? 3.509 3.334 226.554 1.00 40.45 365 LEU B N 1
ATOM 5784 C CA . LEU B 1 390 ? 3.001 3.445 227.914 1.00 40.06 365 LEU B CA 1
ATOM 5785 C C . LEU B 1 390 ? 1.469 3.393 227.946 1.00 39.45 365 LEU B C 1
ATOM 5786 O O . LEU B 1 390 ? 0.915 2.817 228.869 1.00 40.28 365 LEU B O 1
ATOM 5791 N N . LYS B 1 391 ? 0.792 3.970 226.958 1.00 38.91 366 LYS B N 1
ATOM 5792 C CA . LYS B 1 391 ? -0.666 3.820 226.839 1.00 44.49 366 LYS B CA 1
ATOM 5793 C C . LYS B 1 391 ? -1.106 2.355 226.736 1.00 47.61 366 LYS B C 1
ATOM 5794 O O . LYS B 1 391 ? -2.145 1.986 227.287 1.00 48.21 366 LYS B O 1
ATOM 5800 N N . ALA B 1 392 ? -0.301 1.535 226.057 1.00 44.47 367 ALA B N 1
ATOM 5801 C CA . ALA B 1 392 ? -0.537 0.095 225.963 1.00 46.05 367 ALA B CA 1
ATOM 5802 C C . ALA B 1 392 ? -0.493 -0.606 227.330 1.00 46.64 367 ALA B C 1
ATOM 5803 O O . ALA B 1 392 ? -1.080 -1.669 227.483 1.00 42.15 367 ALA B O 1
ATOM 5805 N N . LEU B 1 393 ? 0.252 -0.036 228.284 1.00 45.38 368 LEU B N 1
ATOM 5806 C CA . LEU B 1 393 ? 0.271 -0.509 229.663 1.00 43.33 368 LEU B CA 1
ATOM 5807 C C . LEU B 1 393 ? -0.796 0.127 230.559 1.00 41.75 368 LEU B C 1
ATOM 5808 O O . LEU B 1 393 ? -0.823 -0.158 231.746 1.00 45.78 368 LEU B O 1
ATOM 5813 N N . GLY B 1 394 ? -1.674 0.959 230.005 1.00 42.30 369 GLY B N 1
ATOM 5814 C CA . GLY B 1 394 ? -2.687 1.696 230.781 1.00 45.31 369 GLY B CA 1
ATOM 5815 C C . GLY B 1 394 ? -2.186 2.966 231.466 1.00 47.59 369 GLY B C 1
ATOM 5816 O O . GLY B 1 394 ? -2.865 3.500 232.345 1.00 49.00 369 GLY B O 1
ATOM 5817 N N . ILE B 1 395 ? -1.007 3.445 231.057 1.00 45.04 370 ILE B N 1
ATOM 5818 C CA . ILE B 1 395 ? -0.346 4.597 231.663 1.00 45.53 370 ILE B CA 1
ATOM 5819 C C . ILE B 1 395 ? -0.582 5.851 230.806 1.00 46.58 370 ILE B C 1
ATOM 5820 O O . ILE B 1 395 ? -0.037 5.970 229.714 1.00 46.08 370 ILE B O 1
ATOM 5825 N N . ILE B 1 396 ? -1.434 6.746 231.301 1.00 46.14 371 ILE B N 1
ATOM 5826 C CA . ILE B 1 396 ? -1.691 8.062 230.694 1.00 48.50 371 ILE B CA 1
ATOM 5827 C C . ILE B 1 396 ? -1.171 9.231 231.553 1.00 48.66 371 ILE B C 1
ATOM 5828 O O . ILE B 1 396 ? -0.796 10.246 231.000 1.00 50.68 371 ILE B O 1
ATOM 5833 N N . THR B 1 397 ? -1.157 9.094 232.885 1.00 46.11 372 THR B N 1
ATOM 5834 C CA . THR B 1 397 ? -0.790 10.185 233.801 1.00 42.60 372 THR B CA 1
ATOM 5835 C C . THR B 1 397 ? 0.475 9.826 234.575 1.00 40.97 372 THR B C 1
ATOM 5836 O O . THR B 1 397 ? 0.898 8.657 234.624 1.00 38.08 372 THR B O 1
ATOM 5840 N N . CYS B 1 398 ? 1.057 10.824 235.218 1.00 39.03 373 CYS B N 1
ATOM 5841 C CA . CYS B 1 398 ? 2.222 10.579 236.072 1.00 40.17 373 CYS B CA 1
ATOM 5842 C C . CYS B 1 398 ? 1.877 9.741 237.328 1.00 40.53 373 CYS B C 1
ATOM 5843 O O . CYS B 1 398 ? 2.729 9.025 237.840 1.00 41.69 373 CYS B O 1
ATOM 5846 N N . THR B 1 399 ? 0.635 9.814 237.792 1.00 41.93 374 THR B N 1
ATOM 5847 C CA . THR B 1 399 ? 0.148 8.926 238.863 1.00 45.28 374 THR B CA 1
ATOM 5848 C C . THR B 1 399 ? 0.238 7.452 238.430 1.00 44.16 374 THR B C 1
ATOM 5849 O O . THR B 1 399 ? 0.835 6.613 239.118 1.00 44.88 374 THR B O 1
ATOM 5853 N N . GLU B 1 400 ? -0.344 7.150 237.276 1.00 44.92 375 GLU B N 1
ATOM 5854 C CA . GLU B 1 400 ? -0.273 5.798 236.713 1.00 45.27 375 GLU B CA 1
ATOM 5855 C C . GLU B 1 400 ? 1.181 5.370 236.451 1.00 44.38 375 GLU B C 1
ATOM 5856 O O . GLU B 1 400 ? 1.537 4.207 236.645 1.00 43.73 375 GLU B O 1
ATOM 5862 N N . LEU B 1 401 ? 2.029 6.316 236.048 1.00 42.66 376 LEU B N 1
ATOM 5863 C CA . LEU B 1 401 ? 3.457 6.031 235.837 1.00 44.09 376 LEU B CA 1
ATOM 5864 C C . LEU B 1 401 ? 4.146 5.589 237.130 1.00 42.63 376 LEU B C 1
ATOM 5865 O O . LEU B 1 401 ? 4.967 4.650 237.140 1.00 43.89 376 LEU B O 1
ATOM 5870 N N . TYR B 1 402 ? 3.836 6.288 238.217 1.00 44.66 377 TYR B N 1
ATOM 5871 C CA . TYR B 1 402 ? 4.360 5.915 239.548 1.00 45.79 377 TYR B CA 1
ATOM 5872 C C . TYR B 1 402 ? 3.883 4.503 239.958 1.00 41.05 377 TYR B C 1
ATOM 5873 O O . TYR B 1 402 ? 4.674 3.645 240.339 1.00 41.75 377 TYR B O 1
ATOM 5882 N N . GLN B 1 403 ? 2.590 4.278 239.833 1.00 40.17 378 GLN B N 1
ATOM 5883 C CA . GLN B 1 403 ? 1.974 3.008 240.257 1.00 45.70 378 GLN B CA 1
ATOM 5884 C C . GLN B 1 403 ? 2.556 1.770 239.591 1.00 45.98 378 GLN B C 1
ATOM 5885 O O . GLN B 1 403 ? 2.737 0.753 240.244 1.00 44.35 378 GLN B O 1
ATOM 5891 N N . GLN B 1 404 ? 2.865 1.881 238.298 1.00 46.02 379 GLN B N 1
ATOM 5892 C CA . GLN B 1 404 ? 3.416 0.790 237.495 1.00 44.71 379 GLN B CA 1
ATOM 5893 C C . GLN B 1 404 ? 4.920 0.769 237.505 1.00 41.33 379 GLN B C 1
ATOM 5894 O O . GLN B 1 404 ? 5.524 0.130 236.635 1.00 36.50 379 GLN B O 1
ATOM 5900 N N . ARG B 1 405 ? 5.539 1.455 238.469 1.00 40.65 380 ARG B N 1
ATOM 5901 C CA . ARG B 1 405 ? 7.003 1.575 238.484 1.00 43.96 380 ARG B CA 1
ATOM 5902 C C . ARG B 1 405 ? 7.737 0.253 238.524 1.00 43.04 380 ARG B C 1
ATOM 5903 O O . ARG B 1 405 ? 8.808 0.134 237.930 1.00 41.29 380 ARG B O 1
ATOM 5911 N N . ALA B 1 406 ? 7.182 -0.739 239.230 1.00 43.61 381 ALA B N 1
ATOM 5912 C CA . ALA B 1 406 ? 7.822 -2.048 239.328 1.00 41.60 381 ALA B CA 1
ATOM 5913 C C . ALA B 1 406 ? 7.804 -2.718 237.964 1.00 38.63 381 ALA B C 1
ATOM 5914 O O . ALA B 1 406 ? 8.832 -3.189 237.468 1.00 35.43 381 ALA B O 1
ATOM 5916 N N . LEU B 1 407 ? 6.627 -2.730 237.352 1.00 39.51 382 LEU B N 1
ATOM 5917 C CA . LEU B 1 407 ? 6.468 -3.295 236.017 1.00 41.90 382 LEU B CA 1
ATOM 5918 C C . LEU B 1 407 ? 7.366 -2.576 235.003 1.00 44.20 382 LEU B C 1
ATOM 5919 O O . LEU B 1 407 ? 8.052 -3.237 234.217 1.00 42.75 382 LEU B O 1
ATOM 5924 N N . LEU B 1 408 ? 7.415 -1.237 235.085 1.00 41.40 383 LEU B N 1
ATOM 5925 C CA . LEU B 1 408 ? 8.320 -0.435 234.232 1.00 42.23 383 LEU B CA 1
ATOM 5926 C C . LEU B 1 408 ? 9.773 -0.850 234.333 1.00 41.90 383 LEU B C 1
ATOM 5927 O O . LEU B 1 408 ? 10.462 -0.852 233.318 1.00 42.27 383 LEU B O 1
ATOM 5932 N N . SER B 1 409 ? 10.227 -1.219 235.533 1.00 39.30 384 SER B N 1
ATOM 5933 C CA . SER B 1 409 ? 11.613 -1.683 235.732 1.00 41.00 384 SER B CA 1
ATOM 5934 C C . SER B 1 409 ? 11.914 -3.037 235.121 1.00 43.04 384 SER B C 1
ATOM 5935 O O . SER B 1 409 ? 13.066 -3.394 234.992 1.00 43.33 384 SER B O 1
ATOM 5938 N N . LEU B 1 410 ? 10.886 -3.812 234.795 1.00 45.09 385 LEU B N 1
ATOM 5939 C CA . LEU B 1 410 ? 11.097 -5.087 234.113 1.00 47.76 385 LEU B CA 1
ATOM 5940 C C . LEU B 1 410 ? 10.919 -4.952 232.603 1.00 44.96 385 LEU B C 1
ATOM 5941 O O . LEU B 1 410 ? 11.545 -5.685 231.862 1.00 42.73 385 LEU B O 1
ATOM 5946 N N . LEU B 1 411 ? 10.060 -4.033 232.163 1.00 44.10 386 LEU B N 1
ATOM 5947 C CA . LEU B 1 411 ? 9.824 -3.818 230.740 1.00 44.17 386 LEU B CA 1
ATOM 5948 C C . LEU B 1 411 ? 10.731 -2.799 230.039 1.00 44.44 386 LEU B C 1
ATOM 5949 O O . LEU B 1 411 ? 10.687 -2.748 228.835 1.00 43.24 386 LEU B O 1
ATOM 5954 N N . PHE B 1 412 ? 11.530 -2.011 230.768 1.00 43.13 387 PHE B N 1
ATOM 5955 C CA . PHE B 1 412 ? 12.364 -0.973 230.170 1.00 43.00 387 PHE B CA 1
ATOM 5956 C C . PHE B 1 412 ? 13.766 -1.019 230.713 1.00 44.60 387 PHE B C 1
ATOM 5957 O O . PHE B 1 412 ? 14.016 -1.520 231.807 1.00 42.19 387 PHE B O 1
ATOM 5965 N N . SER B 1 413 ? 14.672 -0.450 229.932 1.00 43.18 388 SER B N 1
ATOM 5966 C CA . SER B 1 413 ? 16.052 -0.284 230.326 1.00 43.58 388 SER B CA 1
ATOM 5967 C C . SER B 1 413 ? 16.122 0.568 231.580 1.00 45.61 388 SER B C 1
ATOM 5968 O O . SER B 1 413 ? 15.146 1.277 231.936 1.00 42.00 388 SER B O 1
ATOM 5971 N N . GLU B 1 414 ? 17.289 0.510 232.219 1.00 44.10 389 GLU B N 1
ATOM 5972 C CA . GLU B 1 414 ? 17.540 1.196 233.475 1.00 50.12 389 GLU B CA 1
ATOM 5973 C C . GLU B 1 414 ? 17.421 2.709 233.294 1.00 48.16 389 GLU B C 1
ATOM 5974 O O . GLU B 1 414 ? 16.726 3.380 234.066 1.00 45.81 389 GLU B O 1
ATOM 5980 N N . THR B 1 415 ? 18.082 3.224 232.254 1.00 49.29 390 THR B N 1
ATOM 5981 C CA . THR B 1 415 ? 17.973 4.642 231.866 1.00 47.00 390 THR B CA 1
ATOM 5982 C C . THR B 1 415 ? 16.516 5.106 231.764 1.00 39.96 390 THR B C 1
ATOM 5983 O O . THR B 1 415 ? 16.153 6.147 232.293 1.00 40.50 390 THR B O 1
ATOM 5987 N N . SER B 1 416 ? 15.687 4.321 231.103 1.00 40.35 391 SER B N 1
ATOM 5988 C CA . SER B 1 416 ? 14.298 4.710 230.889 1.00 40.57 391 SER B CA 1
ATOM 5989 C C . SER B 1 416 ? 13.466 4.711 232.161 1.00 37.48 391 SER B C 1
ATOM 5990 O O . SER B 1 416 ? 12.717 5.662 232.394 1.00 39.72 391 SER B O 1
ATOM 5993 N N . TRP B 1 417 ? 13.537 3.644 232.962 1.00 42.37 392 TRP B N 1
ATOM 5994 C CA . TRP B 1 417 ? 12.695 3.581 234.194 1.00 41.47 392 TRP B CA 1
ATOM 5995 C C . TRP B 1 417 ? 13.229 4.517 235.258 1.00 39.41 392 TRP B C 1
ATOM 5996 O O . TRP B 1 417 ? 12.433 5.115 235.971 1.00 37.52 392 TRP B O 1
ATOM 6007 N N . HIS B 1 418 ? 14.552 4.680 235.362 1.00 39.37 393 HIS B N 1
ATOM 6008 C CA . HIS B 1 418 ? 15.084 5.740 236.246 1.00 41.57 393 HIS B CA 1
ATOM 6009 C C . HIS B 1 418 ? 14.422 7.088 235.930 1.00 40.14 393 HIS B C 1
ATOM 6010 O O . HIS B 1 418 ? 13.932 7.791 236.828 1.00 38.20 393 HIS B O 1
ATOM 6017 N N . TYR B 1 419 ? 14.369 7.384 234.629 1.00 39.62 394 TYR B N 1
ATOM 6018 C CA . TYR B 1 419 ? 13.804 8.612 234.090 1.00 41.17 394 TYR B CA 1
ATOM 6019 C C . TYR B 1 419 ? 12.319 8.704 234.395 1.00 38.30 394 TYR B C 1
ATOM 6020 O O . TYR B 1 419 ? 11.852 9.729 234.890 1.00 36.17 394 TYR B O 1
ATOM 6029 N N . PHE B 1 420 ? 11.586 7.627 234.124 1.00 39.39 395 PHE B N 1
ATOM 6030 C CA . PHE B 1 420 ? 10.156 7.602 234.399 1.00 39.57 395 PHE B CA 1
ATOM 6031 C C . PHE B 1 420 ? 9.898 7.852 235.887 1.00 41.60 395 PHE B C 1
ATOM 6032 O O . PHE B 1 420 ? 8.914 8.503 236.258 1.00 40.62 395 PHE B O 1
ATOM 6040 N N . LEU B 1 421 ? 10.781 7.334 236.734 1.00 40.77 396 LEU B N 1
ATOM 6041 C CA . LEU B 1 421 ? 10.574 7.435 238.173 1.00 46.69 396 LEU B CA 1
ATOM 6042 C C . LEU B 1 421 ? 10.758 8.882 238.641 1.00 47.36 396 LEU B C 1
ATOM 6043 O O . LEU B 1 421 ? 9.958 9.392 239.451 1.00 48.84 396 LEU B O 1
ATOM 6048 N N . HIS B 1 422 ? 11.794 9.537 238.112 1.00 46.04 397 HIS B N 1
ATOM 6049 C CA . HIS B 1 422 ? 12.016 10.974 238.341 1.00 45.43 397 HIS B CA 1
ATOM 6050 C C . HIS B 1 422 ? 10.793 11.773 237.959 1.00 40.87 397 HIS B C 1
ATOM 6051 O O . HIS B 1 422 ? 10.343 12.613 238.735 1.00 40.24 397 HIS B O 1
ATOM 6058 N N . ILE B 1 423 ? 10.236 11.484 236.784 1.00 38.85 398 ILE B N 1
ATOM 6059 C CA . ILE B 1 423 ? 9.028 12.167 236.342 1.00 39.74 398 ILE B CA 1
ATOM 6060 C C . ILE B 1 423 ? 7.872 11.936 237.304 1.00 39.64 398 ILE B C 1
ATOM 6061 O O . ILE B 1 423 ? 7.224 12.900 237.719 1.00 39.66 398 ILE B O 1
ATOM 6066 N N . SER B 1 424 ? 7.607 10.671 237.642 1.00 40.54 399 SER B N 1
ATOM 6067 C CA . SER B 1 424 ? 6.453 10.315 238.493 1.00 45.27 399 SER B CA 1
ATOM 6068 C C . SER B 1 424 ? 6.543 10.886 239.924 1.00 44.02 399 SER B C 1
ATOM 6069 O O . SER B 1 424 ? 5.530 10.958 240.626 1.00 41.91 399 SER B O 1
ATOM 6072 N N . LEU B 1 425 ? 7.759 11.253 240.342 1.00 42.47 400 LEU B N 1
ATOM 6073 C CA . LEU B 1 425 ? 7.988 11.965 241.600 1.00 43.14 400 LEU B CA 1
ATOM 6074 C C . LEU B 1 425 ? 8.083 13.501 241.478 1.00 43.59 400 LEU B C 1
ATOM 6075 O O . LEU B 1 425 ? 8.283 14.175 242.484 1.00 41.11 400 LEU B O 1
ATOM 6080 N N . GLY B 1 426 ? 7.927 14.057 240.275 1.00 41.78 401 GLY B N 1
ATOM 6081 C CA . GLY B 1 426 ? 8.077 15.502 240.064 1.00 40.29 401 GLY B CA 1
ATOM 6082 C C . GLY B 1 426 ? 9.489 16.043 240.299 1.00 40.46 401 GLY B C 1
ATOM 6083 O O . GLY B 1 426 ? 9.645 17.174 240.747 1.00 39.88 401 GLY B O 1
ATOM 6084 N N . LEU B 1 427 ? 10.506 15.251 239.958 1.00 41.95 402 LEU B N 1
ATOM 6085 C CA . LEU B 1 427 ? 11.923 15.624 240.129 1.00 43.23 402 LEU B CA 1
ATOM 6086 C C . LEU B 1 427 ? 12.567 16.034 238.794 1.00 44.64 402 LEU B C 1
ATOM 6087 O O . LEU B 1 427 ? 12.003 15.822 237.733 1.00 46.41 402 LEU B O 1
ATOM 6092 N N . GLY B 1 428 ? 13.759 16.604 238.873 1.00 42.10 403 GLY B N 1
ATOM 6093 C CA . GLY B 1 428 ? 14.509 17.024 237.692 1.00 44.89 403 GLY B CA 1
ATOM 6094 C C . GLY B 1 428 ? 15.699 17.865 238.089 1.00 43.61 403 GLY B C 1
ATOM 6095 O O . GLY B 1 428 ? 15.985 17.987 239.28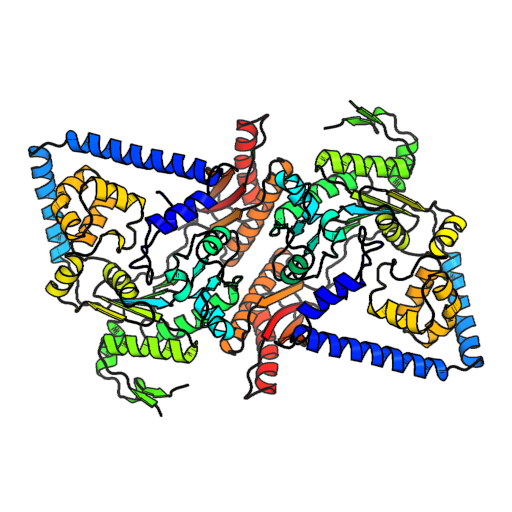4 1.00 48.52 403 GLY B O 1
ATOM 6096 N N . SER B 1 429 ? 16.364 18.478 237.108 1.00 45.55 404 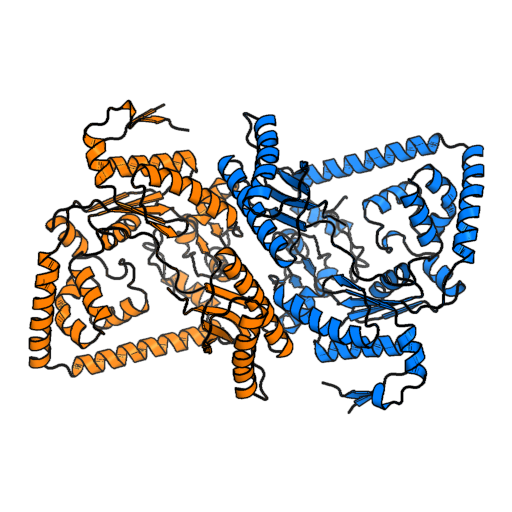SER B N 1
ATOM 6097 C CA . SER B 1 429 ? 17.550 19.299 237.361 1.00 46.04 404 SER B CA 1
ATOM 6098 C C . SER B 1 429 ? 17.209 20.582 238.113 1.00 47.99 404 SER B C 1
ATOM 6099 O O . SER B 1 429 ? 16.252 21.287 237.771 1.00 42.11 404 SER B O 1
ATOM 6102 N N . THR B 1 430 ? 18.001 20.845 239.154 1.00 50.53 405 THR B N 1
ATOM 6103 C CA . THR B 1 430 ? 17.878 22.044 239.974 1.00 50.35 405 THR B CA 1
ATOM 6104 C C . THR B 1 430 ? 19.096 22.950 239.861 1.00 52.49 405 THR B C 1
ATOM 6105 O O . THR B 1 430 ? 19.083 24.037 240.429 1.00 58.04 405 THR B O 1
ATOM 6109 N N . HIS B 1 431 ? 20.148 22.516 239.165 1.00 60.55 406 HIS B N 1
ATOM 6110 C CA . HIS B 1 431 ? 21.243 23.423 238.790 1.00 69.91 406 HIS B CA 1
ATOM 6111 C C . HIS B 1 431 ? 21.575 23.308 237.296 1.00 66.41 406 HIS B C 1
ATOM 6112 O O . HIS B 1 431 ? 21.564 22.216 236.723 1.00 63.32 406 HIS B O 1
ATOM 6119 N N . LEU B 1 432 ? 21.872 24.454 236.690 1.00 61.01 407 LEU B N 1
ATOM 6120 C CA . LEU B 1 432 ? 22.010 24.570 235.251 1.00 61.38 407 LEU B CA 1
ATOM 6121 C C . LEU B 1 432 ? 23.488 24.580 234.934 1.00 66.35 407 LEU B C 1
ATOM 6122 O O . LEU B 1 432 ? 24.203 25.470 235.386 1.00 74.45 407 LEU B O 1
ATOM 6127 N N . THR B 1 433 ? 23.947 23.579 234.186 1.00 73.78 408 THR B N 1
ATOM 6128 C CA . THR B 1 433 ? 25.357 23.483 233.789 1.00 78.22 408 THR B CA 1
ATOM 6129 C C . THR B 1 433 ? 25.677 24.371 232.577 1.00 79.23 408 THR B C 1
ATOM 6130 O O . THR B 1 433 ? 24.814 24.654 231.750 1.00 80.75 408 THR B O 1
ATOM 6134 N N . ARG B 1 434 ? 26.927 24.818 232.492 1.00 90.03 409 ARG B N 1
ATOM 6135 C CA . ARG B 1 434 ? 27.416 25.535 231.312 1.00 96.59 409 ARG B CA 1
ATOM 6136 C C . ARG B 1 434 ? 27.416 24.579 230.115 1.00 102.95 409 ARG B C 1
ATOM 6137 O O . ARG B 1 434 ? 27.565 23.357 230.288 1.00 98.79 409 ARG B O 1
ATOM 6139 N N . ASP B 1 435 ? 27.227 25.132 228.914 1.00 105.34 410 ASP B N 1
ATOM 6140 C CA . ASP B 1 435 ? 27.160 24.328 227.684 1.00 105.30 410 ASP B CA 1
ATOM 6141 C C . ASP B 1 435 ? 28.523 23.686 227.420 1.00 106.91 410 ASP B C 1
ATOM 6142 O O . ASP B 1 435 ? 29.478 24.374 227.048 1.00 110.68 410 ASP B O 1
ATOM 6144 N N . GLY B 1 436 ? 28.604 22.373 227.637 1.00 103.16 411 GLY B N 1
ATOM 6145 C CA . GLY B 1 436 ? 29.864 21.638 227.546 1.00 100.87 411 GLY B CA 1
ATOM 6146 C C . GLY B 1 436 ? 30.377 21.479 226.125 1.00 101.07 411 GLY B C 1
ATOM 6147 O O . GLY B 1 436 ? 29.838 22.076 225.184 1.00 95.88 411 GLY B O 1
ATOM 6148 N N . GLU B 1 437 ? 31.430 20.676 225.975 1.00 98.90 412 GLU B N 1
ATOM 6149 C CA . GLU B 1 437 ? 32.000 20.383 224.659 1.00 95.35 412 GLU B CA 1
ATOM 6150 C C . GLU B 1 437 ? 30.924 19.720 223.798 1.00 86.81 412 GLU B C 1
ATOM 6151 O O . GLU B 1 437 ? 30.226 18.821 224.278 1.00 87.00 412 GLU B O 1
ATOM 6153 N N . ARG B 1 438 ? 30.761 20.195 222.558 1.00 77.02 413 ARG B N 1
ATOM 6154 C CA . ARG B 1 438 ? 29.881 19.527 221.586 1.00 69.50 413 ARG B CA 1
ATOM 6155 C C . ARG B 1 438 ? 30.437 18.151 221.254 1.00 61.82 413 ARG B C 1
ATOM 6156 O O . ARG B 1 438 ? 31.651 17.942 221.339 1.00 59.30 413 ARG B O 1
ATOM 6164 N N . LYS B 1 439 ? 29.547 17.222 220.900 1.00 53.88 414 LYS B N 1
ATOM 6165 C CA . LYS B 1 439 ? 29.934 15.847 220.580 1.00 50.47 414 LYS B CA 1
ATOM 6166 C C . LYS B 1 439 ? 29.990 15.538 219.075 1.00 45.88 414 LYS B C 1
ATOM 6167 O O . LYS B 1 439 ? 30.552 14.527 218.688 1.00 44.19 414 LYS B O 1
ATOM 6169 N N . SER B 1 440 ? 29.385 16.367 218.233 1.00 44.91 415 SER B N 1
ATOM 6170 C CA . SER B 1 440 ? 29.386 16.112 216.789 1.00 43.18 415 SER B CA 1
ATOM 6171 C C . SER B 1 440 ? 29.051 17.354 216.007 1.00 45.91 415 SER B C 1
ATOM 6172 O O . SER B 1 440 ? 28.564 18.346 216.551 1.00 49.21 415 SER B O 1
ATOM 6175 N N . MET B 1 441 ? 29.290 17.280 214.711 1.00 45.23 416 MET B N 1
ATOM 6176 C CA . MET B 1 441 ? 28.858 18.329 213.786 1.00 43.55 416 MET B CA 1
ATOM 6177 C C . MET B 1 441 ? 28.414 17.679 212.492 1.00 37.92 416 MET B C 1
ATOM 6178 O O . MET B 1 441 ? 29.067 16.751 212.013 1.00 33.53 416 MET B O 1
ATOM 6183 N N . SER B 1 442 ? 27.330 18.158 211.908 1.00 35.00 417 SER B N 1
ATOM 6184 C CA . SER B 1 442 ? 26.844 17.542 210.697 1.00 37.22 417 SER B CA 1
ATOM 6185 C C . SER B 1 442 ? 26.200 18.525 209.763 1.00 36.43 417 SER B C 1
ATOM 6186 O O . SER B 1 442 ? 25.825 19.603 210.148 1.00 36.86 417 SER B O 1
ATOM 6189 N N . VAL B 1 443 ? 26.048 18.079 208.528 1.00 34.96 418 VAL B N 1
ATOM 6190 C CA . VAL B 1 443 ? 25.300 18.770 207.532 1.00 36.49 418 VAL B CA 1
ATOM 6191 C C . VAL B 1 443 ? 24.553 17.714 206.749 1.00 35.22 418 VAL B C 1
ATOM 6192 O O . VAL B 1 443 ? 25.101 16.648 206.439 1.00 35.46 418 VAL B O 1
ATOM 6196 N N . GLU B 1 444 ? 23.332 18.035 206.360 1.00 29.80 419 GLU B N 1
ATOM 6197 C CA . GLU B 1 444 ? 22.570 17.149 205.519 1.00 30.50 419 GLU B CA 1
ATOM 6198 C C . GLU B 1 444 ? 21.646 17.972 204.658 1.00 28.26 419 GLU B C 1
ATOM 6199 O O . GLU B 1 444 ? 21.338 19.100 205.022 1.00 28.38 419 GLU B O 1
ATOM 6205 N N . ARG B 1 445 ? 21.203 17.415 203.543 1.00 26.66 420 ARG B N 1
ATOM 6206 C CA . ARG B 1 445 ? 20.378 18.176 202.633 1.00 31.50 420 ARG B CA 1
ATOM 6207 C C . ARG B 1 445 ? 19.477 17.297 201.826 1.00 29.67 420 ARG B C 1
ATOM 6208 O O . ARG B 1 445 ? 19.913 16.266 201.348 1.00 28.50 420 ARG B O 1
ATOM 6216 N N . THR B 1 446 ? 18.244 17.754 201.625 1.00 27.72 421 THR B N 1
ATOM 6217 C CA . THR B 1 446 ? 17.253 17.078 200.792 1.00 27.32 421 THR B CA 1
ATOM 6218 C C . THR B 1 446 ? 17.204 17.713 199.400 1.00 28.44 421 THR B C 1
ATOM 6219 O O . THR B 1 446 ? 17.326 18.914 199.262 1.00 30.85 421 THR B O 1
ATOM 6223 N N . PHE B 1 447 ? 16.976 16.888 198.387 1.00 27.37 422 PHE B N 1
ATOM 6224 C CA . PHE B 1 447 ? 16.976 17.334 197.009 1.00 28.48 422 PHE B CA 1
ATOM 6225 C C . PHE B 1 447 ? 16.049 16.425 196.232 1.00 30.07 422 PHE B C 1
ATOM 6226 O O . PHE B 1 447 ? 15.715 15.331 196.697 1.00 27.84 422 PHE B O 1
ATOM 6234 N N . SER B 1 448 ? 15.605 16.910 195.069 1.00 28.30 423 SER B N 1
ATOM 6235 C CA . SER B 1 448 ? 15.006 16.084 194.050 1.00 27.59 423 SER B CA 1
ATOM 6236 C C . SER B 1 448 ? 16.025 14.965 193.729 1.00 27.93 423 SER B C 1
ATOM 6237 O O . SER B 1 448 ? 17.254 15.138 193.924 1.00 27.16 423 SER B O 1
ATOM 6240 N N . GLU B 1 449 ? 15.499 13.851 193.229 1.00 26.48 424 GLU B N 1
ATOM 6241 C CA . GLU B 1 449 ? 16.213 12.592 193.183 1.00 26.52 424 GLU B CA 1
ATOM 6242 C C . GLU B 1 449 ? 17.578 12.727 192.531 1.00 28.71 424 GLU B C 1
ATOM 6243 O O . GLU B 1 449 ? 17.682 13.385 191.493 1.00 26.58 424 GLU B O 1
ATOM 6249 N N . ILE B 1 450 ? 18.617 12.157 193.163 1.00 26.84 425 ILE B N 1
ATOM 6250 C CA . ILE B 1 450 ? 19.955 12.015 192.555 1.00 27.11 425 ILE B CA 1
ATOM 6251 C C . ILE B 1 450 ? 20.220 10.510 192.487 1.00 28.44 425 ILE B C 1
ATOM 6252 O O . ILE B 1 450 ? 20.165 9.794 193.516 1.00 29.19 425 ILE B O 1
ATOM 6257 N N . ASN B 1 451 ? 20.481 10.034 191.281 1.00 28.80 426 ASN B N 1
ATOM 6258 C CA . ASN B 1 451 ? 20.703 8.611 191.030 1.00 31.62 426 ASN B CA 1
ATOM 6259 C C . ASN B 1 451 ? 21.967 8.313 190.219 1.00 33.28 426 ASN B C 1
ATOM 6260 O O . ASN B 1 451 ? 22.264 7.161 189.999 1.00 35.27 426 ASN B O 1
ATOM 6265 N N . LYS B 1 452 ? 22.742 9.327 189.845 1.00 32.26 427 LYS B N 1
ATOM 6266 C CA . LYS B 1 452 ? 23.973 9.118 189.080 1.00 31.37 427 LYS B CA 1
ATOM 6267 C C . LYS B 1 452 ? 25.136 9.157 190.057 1.00 31.37 427 LYS B C 1
ATOM 6268 O O . LYS B 1 452 ? 25.300 10.110 190.794 1.00 28.11 427 LYS B O 1
ATOM 6274 N N . ALA B 1 453 ? 25.935 8.092 190.063 1.00 31.84 428 ALA B N 1
ATOM 6275 C CA . ALA B 1 453 ? 27.046 7.944 190.997 1.00 30.73 428 ALA B CA 1
ATOM 6276 C C . ALA B 1 453 ? 27.996 9.144 191.024 1.00 30.54 428 ALA B C 1
ATOM 6277 O O . ALA B 1 453 ? 28.347 9.632 192.093 1.00 29.33 428 ALA B O 1
ATOM 6279 N N . GLU B 1 454 ? 28.396 9.654 189.861 1.00 30.27 429 GLU B N 1
ATOM 6280 C CA . GLU B 1 454 ? 29.270 10.828 189.857 1.00 31.25 429 GLU B CA 1
ATOM 6281 C C . GLU B 1 454 ? 28.628 12.027 190.546 1.00 28.37 429 GLU B C 1
ATOM 6282 O O . GLU B 1 454 ? 29.304 12.799 191.229 1.00 30.49 429 GLU B O 1
ATOM 6288 N N . GLU B 1 455 ? 27.329 12.195 190.385 1.00 28.28 430 GLU B N 1
ATOM 6289 C CA . GLU B 1 455 ? 26.651 13.321 191.063 1.00 30.94 430 GLU B CA 1
ATOM 6290 C C . GLU B 1 455 ? 26.589 13.107 192.596 1.00 27.70 430 GLU B C 1
ATOM 6291 O O . GLU B 1 455 ? 26.761 14.033 193.388 1.00 27.77 430 GLU B O 1
ATOM 6297 N N . GLN B 1 456 ? 26.397 11.867 192.985 1.00 26.29 431 GLN B N 1
ATOM 6298 C CA . GLN B 1 456 ? 26.399 11.508 194.402 1.00 27.49 431 GLN B CA 1
ATOM 6299 C C . GLN B 1 456 ? 27.761 11.775 195.055 1.00 27.92 431 GLN B C 1
ATOM 6300 O O . GLN B 1 456 ? 27.824 12.427 196.091 1.00 29.13 431 GLN B O 1
ATOM 6306 N N . TYR B 1 457 ? 28.845 11.374 194.398 1.00 28.39 432 TYR B N 1
ATOM 6307 C CA . TYR B 1 457 ? 30.186 11.750 194.869 1.00 29.03 432 TYR B CA 1
ATOM 6308 C C . TYR B 1 457 ? 30.424 13.217 194.984 1.00 29.10 432 TYR B C 1
ATOM 6309 O O . TYR B 1 457 ? 31.030 13.663 195.962 1.00 29.56 432 TYR B O 1
ATOM 6318 N N . SER B 1 458 ? 29.965 13.992 194.001 1.00 30.47 433 SER B N 1
ATOM 6319 C CA . SER B 1 458 ? 30.128 15.461 194.061 1.00 29.85 433 SER B CA 1
ATOM 6320 C C . SER B 1 458 ? 29.334 16.072 195.205 1.00 28.98 433 SER B C 1
ATOM 6321 O O . SER B 1 458 ? 29.817 16.986 195.883 1.00 29.72 433 SER B O 1
ATOM 6324 N N . LEU B 1 459 ? 28.130 15.559 195.451 1.00 30.40 434 LEU B N 1
ATOM 6325 C CA . LEU B 1 459 ? 27.357 16.074 196.568 1.00 30.92 434 LEU B CA 1
ATOM 6326 C C . LEU B 1 459 ? 28.027 15.787 197.906 1.00 29.15 434 LEU B C 1
ATOM 6327 O O . LEU B 1 459 ? 28.093 16.634 198.780 1.00 28.70 434 LEU B O 1
ATOM 6332 N N . CYS B 1 460 ? 28.511 14.568 198.038 1.00 31.55 435 CYS B N 1
ATOM 6333 C CA . CYS B 1 460 ? 29.271 14.157 199.190 1.00 31.24 435 CYS B CA 1
ATOM 6334 C C . CYS B 1 460 ? 30.468 15.083 199.417 1.00 32.25 435 CYS B C 1
ATOM 6335 O O . CYS B 1 460 ? 30.702 15.541 200.532 1.00 31.06 435 CYS B O 1
ATOM 6338 N N . GLN B 1 461 ? 31.185 15.386 198.342 1.00 33.62 436 GLN B N 1
ATOM 6339 C CA . GLN B 1 461 ? 32.319 16.327 198.391 1.00 38.05 436 GLN B CA 1
ATOM 6340 C C . GLN B 1 461 ? 31.956 17.696 198.896 1.00 34.26 436 GLN B C 1
ATOM 6341 O O . GLN B 1 461 ? 32.611 18.255 199.785 1.00 30.85 436 GLN B O 1
ATOM 6347 N N . GLU B 1 462 ? 30.893 18.238 198.317 1.00 34.14 437 GLU B N 1
ATOM 6348 C CA . GLU B 1 462 ? 30.420 19.559 198.727 1.00 36.43 437 GLU B CA 1
ATOM 6349 C C . GLU B 1 462 ? 30.018 19.541 200.198 1.00 35.70 437 GLU B C 1
ATOM 6350 O O . GLU B 1 462 ? 30.372 20.460 200.963 1.00 34.06 437 GLU B O 1
ATOM 6356 N N . LEU B 1 463 ? 29.304 18.489 200.607 1.00 33.64 438 LEU B N 1
ATOM 6357 C CA . LEU B 1 463 ? 28.899 18.376 201.992 1.00 31.73 438 LEU B CA 1
ATOM 6358 C C . LEU B 1 463 ? 30.098 18.284 202.926 1.00 33.47 438 LEU B C 1
ATOM 6359 O O . LEU B 1 463 ? 30.117 18.918 203.999 1.00 30.42 438 LEU B O 1
ATOM 6364 N N . CYS B 1 464 ? 31.110 17.526 202.516 1.00 33.25 439 CYS B N 1
ATOM 6365 C CA . CYS B 1 464 ? 32.343 17.455 203.304 1.00 35.00 439 CYS B CA 1
ATOM 6366 C C . CYS B 1 464 ? 33.048 18.817 203.423 1.00 34.07 439 CYS B C 1
ATOM 6367 O O . CYS B 1 464 ? 33.588 19.154 204.484 1.00 35.83 439 CYS B O 1
ATOM 6370 N N . SER B 1 465 ? 33.047 19.617 202.356 1.00 36.56 440 SER B N 1
ATOM 6371 C CA . SER B 1 465 ? 33.650 20.971 202.441 1.00 36.78 440 SER B CA 1
ATOM 6372 C C . SER B 1 465 ? 32.897 21.870 203.369 1.00 36.69 440 SER B C 1
ATOM 6373 O O . SER B 1 465 ? 33.506 22.513 204.207 1.00 35.33 440 SER B O 1
ATOM 6376 N N . GLU B 1 466 ? 31.573 21.905 203.260 1.00 37.32 441 GLU B N 1
ATOM 6377 C CA . GLU B 1 466 ? 30.803 22.716 204.210 1.00 37.65 441 GLU B CA 1
ATOM 6378 C C . GLU B 1 466 ? 31.129 22.335 205.615 1.00 38.95 441 GLU B C 1
ATOM 6379 O O . GLU B 1 466 ? 31.309 23.193 206.476 1.00 43.26 441 GLU B O 1
ATOM 6385 N N . LEU B 1 467 ? 31.235 21.031 205.855 1.00 41.78 442 LEU B N 1
ATOM 6386 C CA . LEU B 1 467 ? 31.481 20.534 207.193 1.00 37.65 442 LEU B CA 1
ATOM 6387 C C . LEU B 1 467 ? 32.885 20.884 207.718 1.00 38.03 442 LEU B C 1
ATOM 6388 O O . LEU B 1 467 ? 33.027 21.266 208.873 1.00 37.58 442 LEU B O 1
ATOM 6393 N N . ALA B 1 468 ? 33.909 20.745 206.881 1.00 38.36 443 ALA B N 1
ATOM 6394 C CA . ALA B 1 468 ? 35.251 21.213 207.221 1.00 41.99 443 ALA B CA 1
ATOM 6395 C C . ALA B 1 468 ? 35.242 22.715 207.558 1.00 45.53 443 ALA B C 1
ATOM 6396 O O . ALA B 1 468 ? 35.960 23.164 208.444 1.00 47.43 443 ALA B O 1
ATOM 6398 N N . GLN B 1 469 ? 34.415 23.474 206.848 1.00 46.31 444 GLN B N 1
ATOM 6399 C CA . GLN B 1 469 ? 34.301 24.914 207.052 1.00 51.95 444 GLN B CA 1
ATOM 6400 C C . GLN B 1 469 ? 33.683 25.197 208.434 1.00 52.30 444 GLN B C 1
ATOM 6401 O O . GLN B 1 469 ? 34.174 26.054 209.170 1.00 52.96 444 GLN B O 1
ATOM 6407 N N . ASP B 1 470 ? 32.639 24.442 208.792 1.00 46.57 445 ASP B N 1
ATOM 6408 C CA . ASP B 1 470 ? 32.015 24.529 210.107 1.00 45.45 445 ASP B CA 1
ATOM 6409 C C . ASP B 1 470 ? 33.004 24.145 211.223 1.00 46.15 445 ASP B C 1
ATOM 6410 O O . ASP B 1 470 ? 33.095 24.819 212.262 1.00 49.17 445 ASP B O 1
ATOM 6415 N N . LEU B 1 471 ? 33.783 23.125 210.983 1.00 47.48 446 LEU B N 1
ATOM 6416 C CA . LEU B 1 471 ? 34.771 22.724 211.938 1.00 52.22 446 LEU B CA 1
ATOM 6417 C C . LEU B 1 471 ? 35.846 23.789 212.095 1.00 56.74 446 LEU B C 1
ATOM 6418 O O . LEU B 1 471 ? 36.234 24.089 213.184 1.00 55.29 446 LEU B O 1
ATOM 6423 N N . GLN B 1 472 ? 36.334 24.331 210.991 1.00 61.50 447 GLN B N 1
ATOM 6424 C CA . GLN B 1 472 ? 37.417 25.339 211.002 1.00 68.21 447 GLN B CA 1
ATOM 6425 C C . GLN B 1 472 ? 37.041 26.543 211.885 1.00 66.78 447 GLN B C 1
ATOM 6426 O O . GLN B 1 472 ? 37.886 27.102 212.584 1.00 64.56 447 GLN B O 1
ATOM 6432 N N . LYS B 1 473 ? 35.763 26.910 211.864 1.00 68.07 448 LYS B N 1
ATOM 6433 C CA . LYS B 1 473 ? 35.256 28.025 212.661 1.00 72.38 448 LYS B CA 1
ATOM 6434 C C . LYS B 1 473 ? 35.477 27.794 214.156 1.00 73.03 448 LYS B C 1
ATOM 6435 O O . LYS B 1 473 ? 35.846 28.713 214.867 1.00 80.20 448 LYS B O 1
ATOM 6439 N N . GLU B 1 474 ? 35.286 26.563 214.620 1.00 76.40 449 GLU B N 1
ATOM 6440 C CA . GLU B 1 474 ? 35.474 26.218 216.032 1.00 73.94 449 GLU B CA 1
ATOM 6441 C C . GLU B 1 474 ? 36.774 25.428 216.286 1.00 71.72 449 GLU B C 1
ATOM 6442 O O . GLU B 1 474 ? 36.962 24.872 217.370 1.00 69.09 449 GLU B O 1
ATOM 6448 N N . ARG B 1 475 ? 37.673 25.424 215.298 1.00 69.03 450 ARG B N 1
ATOM 6449 C CA . ARG B 1 475 ? 38.926 24.650 215.303 1.00 72.58 450 ARG B CA 1
ATOM 6450 C C . ARG B 1 475 ? 38.846 23.263 215.964 1.00 68.08 450 ARG B C 1
ATOM 6451 O O . ARG B 1 475 ? 39.618 22.943 216.866 1.00 69.26 450 ARG B O 1
ATOM 6459 N N . LEU B 1 476 ? 37.907 22.448 215.485 1.00 66.22 451 LEU B N 1
ATOM 6460 C CA . LEU B 1 476 ? 37.688 21.089 215.991 1.00 61.29 451 LEU B CA 1
ATOM 6461 C C . LEU B 1 476 ? 38.131 20.045 214.987 1.00 60.66 451 LEU B C 1
ATOM 6462 O O . LEU B 1 476 ? 38.034 20.261 213.777 1.00 59.28 451 LEU B O 1
ATOM 6467 N N . LYS B 1 477 ? 38.614 18.917 215.503 1.00 57.53 452 LYS B N 1
ATOM 6468 C CA . LYS B 1 477 ? 38.960 17.751 214.697 1.00 58.34 452 LYS B CA 1
ATOM 6469 C C . LYS B 1 477 ? 38.311 16.530 215.326 1.00 55.71 452 LYS B C 1
ATOM 6470 O O . LYS B 1 477 ? 38.089 16.518 216.539 1.00 61.42 452 LYS B O 1
ATOM 6476 N N . GLY B 1 478 ? 38.024 15.513 214.503 1.00 53.73 453 GLY B N 1
ATOM 6477 C CA . GLY B 1 478 ? 37.358 14.263 214.944 1.00 49.20 453 GLY B CA 1
ATOM 6478 C C . GLY B 1 478 ? 37.870 13.006 214.252 1.00 46.70 453 GLY B C 1
ATOM 6479 O O . GLY B 1 478 ? 38.546 13.069 213.212 1.00 46.60 453 GLY B O 1
ATOM 6480 N N . ARG B 1 479 ? 37.564 11.857 214.844 1.00 44.39 454 ARG B N 1
ATOM 6481 C CA . ARG B 1 479 ? 37.973 10.557 214.309 1.00 43.29 454 ARG B CA 1
ATOM 6482 C C . ARG B 1 479 ? 36.953 9.693 213.658 1.00 40.68 454 ARG B C 1
ATOM 6483 O O . ARG B 1 479 ? 37.311 8.675 213.052 1.00 37.83 454 ARG B O 1
ATOM 6491 N N . THR B 1 480 ? 35.672 10.071 213.770 1.00 39.19 455 THR B N 1
ATOM 6492 C CA . THR B 1 480 ? 34.565 9.297 213.198 1.00 40.05 455 THR B CA 1
ATOM 6493 C C . THR B 1 480 ? 33.748 10.133 212.193 1.00 39.19 455 THR B C 1
ATOM 6494 O O . THR B 1 480 ? 33.226 11.194 212.516 1.00 39.12 455 THR B O 1
ATOM 6498 N N . VAL B 1 481 ? 33.633 9.610 210.981 1.00 38.63 456 VAL B N 1
ATOM 6499 C CA . VAL B 1 481 ? 32.879 10.225 209.916 1.00 36.06 456 VAL B CA 1
ATOM 6500 C C . VAL B 1 481 ? 31.731 9.272 209.604 1.00 36.02 456 VAL B C 1
ATOM 6501 O O . VAL B 1 481 ? 31.965 8.075 209.404 1.00 35.59 456 VAL B O 1
ATOM 6505 N N . THR B 1 482 ? 30.505 9.800 209.579 1.00 32.61 457 THR B N 1
ATOM 6506 C CA . THR B 1 482 ? 29.306 9.039 209.277 1.00 31.95 457 THR B CA 1
ATOM 6507 C C . THR B 1 482 ? 28.554 9.696 208.104 1.00 32.60 457 THR B C 1
ATOM 6508 O O . THR B 1 482 ? 28.343 10.894 208.096 1.00 29.89 457 THR B O 1
ATOM 6512 N N . ILE B 1 483 ? 28.179 8.908 207.108 1.00 31.61 458 ILE B N 1
ATOM 6513 C CA . ILE B 1 483 ? 27.363 9.419 206.018 1.00 31.70 458 ILE B CA 1
ATOM 6514 C C . ILE B 1 483 ? 25.971 8.919 206.276 1.00 32.79 458 ILE B C 1
ATOM 6515 O O . ILE B 1 483 ? 25.797 7.898 206.944 1.00 31.67 458 ILE B O 1
ATOM 6520 N N . LYS B 1 484 ? 25.000 9.671 205.774 1.00 29.14 459 LYS B N 1
ATOM 6521 C CA . LYS B 1 484 ? 23.603 9.381 205.936 1.00 30.13 459 LYS B CA 1
ATOM 6522 C C . LYS B 1 484 ? 23.007 9.454 204.542 1.00 30.34 459 LYS B C 1
ATOM 6523 O O . LYS B 1 484 ? 23.257 10.410 203.781 1.00 27.89 459 LYS B O 1
ATOM 6529 N N . LEU B 1 485 ? 22.275 8.415 204.183 1.00 28.53 460 LEU B N 1
ATOM 6530 C CA . LEU B 1 485 ? 21.654 8.306 202.873 1.00 27.53 460 LEU B CA 1
ATOM 6531 C C . LEU B 1 485 ? 20.170 8.040 203.076 1.00 28.87 460 LEU B C 1
ATOM 6532 O O . LEU B 1 485 ? 19.819 7.132 203.820 1.00 29.56 460 LEU B O 1
ATOM 6537 N N . LYS B 1 486 ? 19.296 8.849 202.471 1.00 26.89 461 LYS B N 1
ATOM 6538 C CA . LYS B 1 486 ? 17.864 8.553 202.435 1.00 25.16 461 LYS B CA 1
ATOM 6539 C C . LYS B 1 486 ? 17.402 8.337 201.015 1.00 26.44 461 LYS B C 1
ATOM 6540 O O . LYS B 1 486 ? 17.552 9.220 200.151 1.00 27.07 461 LYS B O 1
ATOM 6546 N N . ASN B 1 487 ? 16.806 7.181 200.757 1.00 25.82 462 ASN B N 1
ATOM 6547 C CA . ASN B 1 487 ? 16.321 6.885 199.434 1.00 26.56 462 ASN B CA 1
ATOM 6548 C C . ASN B 1 487 ? 14.976 7.531 199.161 1.00 27.52 462 ASN B C 1
ATOM 6549 O O . ASN B 1 487 ? 14.396 8.146 200.063 1.00 26.87 462 ASN B O 1
ATOM 6554 N N . VAL B 1 488 ? 14.506 7.397 197.927 1.00 28.04 463 VAL B N 1
ATOM 6555 C CA . VAL B 1 488 ? 13.253 8.015 197.512 1.00 30.81 463 VAL B CA 1
ATOM 6556 C C . VAL B 1 488 ? 12.027 7.390 198.170 1.00 31.76 463 VAL B C 1
ATOM 6557 O O . VAL B 1 488 ? 10.952 7.984 198.157 1.00 35.69 463 VAL B O 1
ATOM 6561 N N . ASN B 1 489 ? 12.194 6.227 198.793 1.00 31.69 464 ASN B N 1
ATOM 6562 C CA . ASN B 1 489 ? 11.143 5.659 199.641 1.00 33.09 464 ASN B CA 1
ATOM 6563 C C . ASN B 1 489 ? 11.308 6.015 201.107 1.00 32.80 464 ASN B C 1
ATOM 6564 O O . ASN B 1 489 ? 10.711 5.362 201.965 1.00 31.05 464 ASN B O 1
ATOM 6569 N N . PHE B 1 490 ? 12.109 7.046 201.384 1.00 27.76 465 PHE B N 1
ATOM 6570 C CA . PHE B 1 490 ? 12.258 7.636 202.723 1.00 29.04 465 PHE B CA 1
ATOM 6571 C C . PHE B 1 490 ? 13.010 6.750 203.731 1.00 29.94 465 PHE B C 1
ATOM 6572 O O . PHE B 1 490 ? 13.111 7.103 204.907 1.00 28.70 465 PHE B O 1
ATOM 6580 N N . GLU B 1 491 ? 13.619 5.665 203.256 1.00 30.86 466 GLU B N 1
ATOM 6581 C CA . GLU B 1 491 ? 14.425 4.787 204.121 1.00 32.71 466 GLU B CA 1
ATOM 6582 C C . GLU B 1 491 ? 15.790 5.361 204.333 1.00 33.15 466 GLU B C 1
ATOM 6583 O O . GLU B 1 491 ? 16.467 5.725 203.371 1.00 32.28 466 GLU B O 1
ATOM 6589 N N . VAL B 1 492 ? 16.208 5.381 205.595 1.00 32.13 467 VAL B N 1
ATOM 6590 C CA . VAL B 1 492 ? 17.452 5.990 205.998 1.00 34.15 467 VAL B CA 1
ATOM 6591 C C . VAL B 1 492 ? 18.489 4.944 206.324 1.00 33.00 467 VAL B C 1
ATOM 6592 O O . VAL B 1 492 ? 18.180 4.020 207.032 1.00 34.64 467 VAL B O 1
ATOM 6596 N N . LYS B 1 493 ? 19.702 5.112 205.824 1.00 30.62 468 LYS B N 1
ATOM 6597 C CA . LYS B 1 493 ? 20.863 4.332 206.207 1.00 33.83 468 LYS B CA 1
ATOM 6598 C C . LYS B 1 493 ? 21.916 5.269 206.713 1.00 32.67 468 LYS B C 1
ATOM 6599 O O . LYS B 1 493 ? 22.061 6.380 206.167 1.00 30.87 468 LYS B O 1
ATOM 6605 N N . THR B 1 494 ? 22.674 4.828 207.717 1.00 29.02 469 THR B N 1
ATOM 6606 C CA . THR B 1 494 ? 23.881 5.534 208.164 1.00 30.61 469 THR B CA 1
ATOM 6607 C C . THR B 1 494 ? 25.045 4.569 208.139 1.00 31.53 469 THR B C 1
ATOM 6608 O O . THR B 1 494 ? 24.876 3.370 208.440 1.00 34.24 469 THR B O 1
ATOM 6612 N N . ARG B 1 495 ? 26.212 5.082 207.756 1.00 30.85 470 ARG B N 1
ATOM 6613 C CA . ARG B 1 495 ? 27.409 4.276 207.585 1.00 32.81 470 ARG B CA 1
ATOM 6614 C C . ARG B 1 495 ? 28.586 5.060 208.122 1.00 33.30 470 ARG B C 1
ATOM 6615 O O . ARG B 1 495 ? 28.828 6.181 207.703 1.00 30.61 470 ARG B O 1
ATOM 6623 N N . ALA B 1 496 ? 29.302 4.476 209.074 1.00 34.17 471 ALA B N 1
ATOM 6624 C CA . ALA B 1 496 ? 30.360 5.184 209.803 1.00 31.30 471 ALA B CA 1
ATOM 6625 C C . ALA B 1 496 ? 31.680 4.471 209.638 1.00 32.58 471 ALA B C 1
ATOM 6626 O O . ALA B 1 496 ? 31.725 3.324 209.252 1.00 37.39 471 ALA B O 1
ATOM 6628 N N . SER B 1 497 ? 32.748 5.188 209.896 1.00 33.60 472 SER B N 1
ATOM 6629 C CA . SER B 1 497 ? 34.081 4.643 209.899 1.00 35.76 472 SER B CA 1
ATOM 6630 C C . SER B 1 497 ? 34.853 5.487 210.872 1.00 38.72 472 SER B C 1
ATOM 6631 O O . SER B 1 497 ? 34.552 6.692 211.038 1.00 37.46 472 SER B O 1
ATOM 6634 N N . THR B 1 498 ? 35.802 4.859 211.565 1.00 41.09 473 THR B N 1
ATOM 6635 C CA . THR B 1 498 ? 36.627 5.543 212.567 1.00 42.61 473 THR B CA 1
ATOM 6636 C C . THR B 1 498 ? 38.097 5.326 212.205 1.00 43.86 473 THR B C 1
ATOM 6637 O O . THR B 1 498 ? 38.486 4.266 211.738 1.00 41.49 473 THR B O 1
ATOM 6641 N N . VAL B 1 499 ? 38.881 6.367 212.410 1.00 46.47 474 VAL B N 1
ATOM 6642 C CA . VAL B 1 499 ? 40.272 6.446 211.980 1.00 49.89 474 VAL B CA 1
ATOM 6643 C C . VAL B 1 499 ? 41.117 6.688 213.248 1.00 48.39 474 VAL B C 1
ATOM 6644 O O . VAL B 1 499 ? 40.585 7.130 214.261 1.00 45.85 474 VAL B O 1
ATOM 6648 N N . SER B 1 500 ? 42.420 6.400 213.196 1.00 57.26 475 SER B N 1
ATOM 6649 C CA . SER B 1 500 ? 43.301 6.535 214.391 1.00 58.85 475 SER B CA 1
ATOM 6650 C C . SER B 1 500 ? 43.454 7.983 214.806 1.00 58.95 475 SER B C 1
ATOM 6651 O O . SER B 1 500 ? 43.102 8.362 215.924 1.00 62.09 475 SER B O 1
ATOM 6654 N N . SER B 1 501 ? 43.973 8.786 213.881 1.00 62.44 476 SER B N 1
ATOM 6655 C CA . SER B 1 501 ? 44.310 10.177 214.147 1.00 60.05 476 SER B CA 1
ATOM 6656 C C . SER B 1 501 ? 43.157 11.047 213.673 1.00 57.38 476 SER B C 1
ATOM 6657 O O . SER B 1 501 ? 42.513 10.749 212.663 1.00 58.53 476 SER B O 1
ATOM 6659 N N . VAL B 1 502 ? 42.903 12.122 214.405 1.00 56.56 477 VAL B N 1
ATOM 6660 C CA . VAL B 1 502 ? 41.840 13.066 214.056 1.00 56.19 477 VAL B CA 1
ATOM 6661 C C . VAL B 1 502 ? 41.974 13.646 212.634 1.00 56.76 477 VAL B C 1
ATOM 6662 O O . VAL B 1 502 ? 43.048 13.609 212.028 1.00 52.73 477 VAL B O 1
ATOM 6666 N N . VAL B 1 503 ? 40.854 14.163 212.125 1.00 54.24 478 VAL B N 1
ATOM 6667 C CA . VAL B 1 503 ? 40.780 14.807 210.809 1.00 50.06 478 VAL B CA 1
ATOM 6668 C C . VAL B 1 503 ? 39.845 16.002 210.862 1.00 48.05 478 VAL B C 1
ATOM 6669 O O . VAL B 1 503 ? 39.010 16.130 211.770 1.00 43.39 478 VAL B O 1
ATOM 6673 N N . SER B 1 504 ? 39.997 16.868 209.866 1.00 47.36 479 SER B N 1
ATOM 6674 C CA . SER B 1 504 ? 39.255 18.122 209.821 1.00 47.44 479 SER B CA 1
ATOM 6675 C C . SER B 1 504 ? 39.142 18.779 208.461 1.00 42.41 479 SER B C 1
ATOM 6676 O O . SER B 1 504 ? 38.262 19.604 208.300 1.00 43.45 479 SER B O 1
ATOM 6679 N N . THR B 1 505 ? 40.017 18.461 207.504 1.00 40.16 480 THR B N 1
ATOM 6680 C CA . THR B 1 505 ? 39.979 19.134 206.195 1.00 42.70 480 THR B CA 1
ATOM 6681 C C . THR B 1 505 ? 38.902 18.505 205.282 1.00 38.93 480 THR B C 1
ATOM 6682 O O . THR B 1 505 ? 38.498 17.350 205.477 1.00 38.05 480 THR B O 1
ATOM 6686 N N . ALA B 1 506 ? 38.455 19.274 204.293 1.00 37.47 481 ALA B N 1
ATOM 6687 C CA . ALA B 1 506 ? 37.505 18.801 203.296 1.00 37.30 481 ALA B CA 1
ATOM 6688 C C . ALA B 1 506 ? 38.030 17.534 202.640 1.00 37.57 481 ALA B C 1
ATOM 6689 O O . ALA B 1 506 ? 37.289 16.571 202.446 1.00 37.35 481 ALA B O 1
ATOM 6691 N N . GLU B 1 507 ? 39.320 17.531 202.328 1.00 39.05 482 GLU B N 1
ATOM 6692 C CA . GLU B 1 507 ? 39.975 16.391 201.669 1.00 43.11 482 GLU B CA 1
ATOM 6693 C C . GLU B 1 507 ? 39.971 15.142 202.574 1.00 40.08 482 GLU B C 1
ATOM 6694 O O . GLU B 1 507 ? 39.583 14.062 202.156 1.00 38.72 482 GLU B O 1
ATOM 6700 N N . GLU B 1 508 ? 40.394 15.313 203.818 1.00 41.01 483 GLU B N 1
ATOM 6701 C CA . GLU B 1 508 ? 40.436 14.191 204.772 1.00 43.86 483 GLU B CA 1
ATOM 6702 C C . GLU B 1 508 ? 39.049 13.629 205.036 1.00 39.80 483 GLU B C 1
ATOM 6703 O O . GLU B 1 508 ? 38.852 12.415 205.001 1.00 38.63 483 GLU B O 1
ATOM 6709 N N . ILE B 1 509 ? 38.078 14.516 205.260 1.00 37.42 484 ILE B N 1
ATOM 6710 C CA . ILE B 1 509 ? 36.725 14.065 205.559 1.00 37.63 484 ILE B CA 1
ATOM 6711 C C . ILE B 1 509 ? 36.215 13.328 204.337 1.00 36.42 484 ILE B C 1
ATOM 6712 O O . ILE B 1 509 ? 35.666 12.238 204.479 1.00 34.58 484 ILE B O 1
ATOM 6717 N N . PHE B 1 510 ? 36.438 13.905 203.151 1.00 37.39 485 PHE B N 1
ATOM 6718 C CA . PHE B 1 510 ? 35.974 13.310 201.887 1.00 36.23 485 PHE B CA 1
ATOM 6719 C C . PHE B 1 510 ? 36.642 11.976 201.566 1.00 34.56 485 PHE B C 1
ATOM 6720 O O . PHE B 1 510 ? 35.972 11.068 201.092 1.00 33.01 485 PHE B O 1
ATOM 6728 N N . ALA B 1 511 ? 37.935 11.828 201.852 1.00 35.29 486 ALA B N 1
ATOM 6729 C CA . ALA B 1 511 ? 38.612 10.534 201.636 1.00 35.47 486 ALA B CA 1
ATOM 6730 C C . ALA B 1 511 ? 37.904 9.353 202.351 1.00 33.80 486 ALA B C 1
ATOM 6731 O O . ALA B 1 511 ? 37.833 8.256 201.807 1.00 35.38 486 ALA B O 1
ATOM 6733 N N . ILE B 1 512 ? 37.349 9.606 203.535 1.00 33.86 487 ILE B N 1
ATOM 6734 C CA . ILE B 1 512 ? 36.649 8.582 204.331 1.00 33.24 487 ILE B CA 1
ATOM 6735 C C . ILE B 1 512 ? 35.215 8.424 203.823 1.00 33.47 487 ILE B C 1
ATOM 6736 O O . ILE B 1 512 ? 34.746 7.307 203.530 1.00 29.69 487 ILE B O 1
ATOM 6741 N N . ALA B 1 513 ? 34.527 9.567 203.699 1.00 32.82 488 ALA B N 1
ATOM 6742 C CA . ALA B 1 513 ? 33.143 9.593 203.256 1.00 32.84 488 ALA B CA 1
ATOM 6743 C C . ALA B 1 513 ? 32.984 8.916 201.914 1.00 29.79 488 ALA B C 1
ATOM 6744 O O . ALA B 1 513 ? 32.088 8.097 201.725 1.00 30.55 488 ALA B O 1
ATOM 6746 N N . LYS B 1 514 ? 33.879 9.197 200.972 1.00 34.28 489 LYS B N 1
ATOM 6747 C CA . LYS B 1 514 ? 33.714 8.630 199.622 1.00 36.14 489 LYS B CA 1
ATOM 6748 C C . LYS B 1 514 ? 33.782 7.096 199.607 1.00 35.19 489 LYS B C 1
ATOM 6749 O O . LYS B 1 514 ? 33.047 6.479 198.854 1.00 33.29 489 LYS B O 1
ATOM 6755 N N . GLU B 1 515 ? 34.620 6.484 200.458 1.00 37.89 490 GLU B N 1
ATOM 6756 C CA . GLU B 1 515 ? 34.689 5.005 200.540 1.00 35.48 490 GLU B CA 1
ATOM 6757 C C . GLU B 1 515 ? 33.432 4.424 201.155 1.00 32.40 490 GLU B C 1
ATOM 6758 O O . GLU B 1 515 ? 32.953 3.388 200.699 1.00 34.85 490 GLU B O 1
ATOM 6764 N N . LEU B 1 516 ? 32.881 5.097 202.159 1.00 30.66 491 LEU B N 1
ATOM 6765 C CA . LEU B 1 516 ? 31.582 4.692 202.709 1.00 30.33 491 LEU B CA 1
ATOM 6766 C C . LEU B 1 516 ? 30.492 4.720 201.620 1.00 30.96 491 LEU B C 1
ATOM 6767 O O . LEU B 1 516 ? 29.719 3.772 201.476 1.00 30.88 491 LEU B O 1
ATOM 6772 N N . LEU B 1 517 ? 30.464 5.798 200.823 1.00 32.80 492 LEU B N 1
ATOM 6773 C CA . LEU B 1 517 ? 29.468 5.908 199.752 1.00 31.92 492 LEU B CA 1
ATOM 6774 C C . LEU B 1 517 ? 29.716 4.847 198.688 1.00 29.95 492 LEU B C 1
ATOM 6775 O O . LEU B 1 517 ? 28.785 4.179 198.221 1.00 29.47 492 LEU B O 1
ATOM 6780 N N . LYS B 1 518 ? 30.982 4.685 198.319 1.00 32.44 493 LYS B N 1
ATOM 6781 C CA . LYS B 1 518 ? 31.371 3.659 197.347 1.00 34.52 493 LYS B CA 1
ATOM 6782 C C . LYS B 1 518 ? 30.867 2.280 197.727 1.00 33.24 493 LYS B C 1
ATOM 6783 O O . LYS B 1 518 ? 30.356 1.543 196.872 1.00 35.45 493 LYS B O 1
ATOM 6789 N N . THR B 1 519 ? 31.019 1.926 199.007 1.00 33.19 494 THR B N 1
ATOM 6790 C CA . THR B 1 519 ? 30.524 0.628 199.490 1.00 35.44 494 THR B CA 1
ATOM 6791 C C . THR B 1 519 ? 29.036 0.478 199.249 1.00 35.64 494 THR B C 1
ATOM 6792 O O . THR B 1 519 ? 28.605 -0.564 198.754 1.00 33.65 494 THR B O 1
ATOM 6796 N N . GLU B 1 520 ? 28.253 1.531 199.526 1.00 37.01 495 GLU B N 1
ATOM 6797 C CA . GLU B 1 520 ? 26.793 1.459 199.300 1.00 35.49 495 GLU B CA 1
ATOM 6798 C C . GLU B 1 520 ? 26.435 1.352 197.822 1.00 35.92 495 GLU B C 1
ATOM 6799 O O . GLU B 1 520 ? 25.529 0.597 197.452 1.00 36.62 495 GLU B O 1
ATOM 6805 N N . ILE B 1 521 ? 27.147 2.100 196.974 1.00 37.71 496 ILE B N 1
ATOM 6806 C CA . ILE B 1 521 ? 26.915 2.032 195.534 1.00 38.95 496 ILE B CA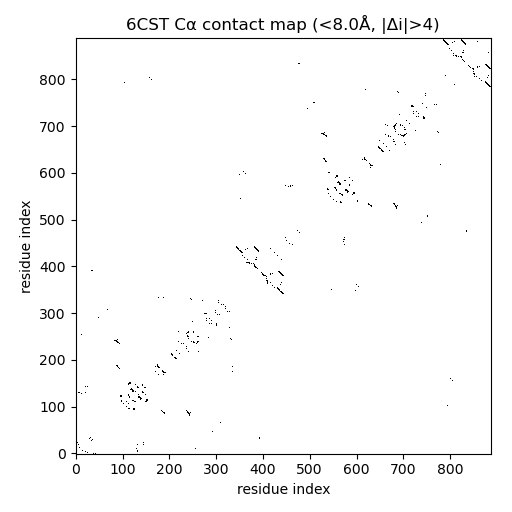 1
ATOM 6807 C C . ILE B 1 521 ? 27.255 0.611 194.994 1.00 42.73 496 ILE B C 1
ATOM 6808 O O . ILE B 1 521 ? 26.470 0.042 194.227 1.00 41.27 496 ILE B O 1
ATOM 6813 N N . ASP B 1 522 ? 28.396 0.050 195.410 1.00 44.35 497 ASP B N 1
ATOM 6814 C CA . ASP B 1 522 ? 28.799 -1.329 195.004 1.00 46.89 497 ASP B CA 1
ATOM 6815 C C . ASP B 1 522 ? 27.831 -2.429 195.491 1.00 46.07 497 ASP B C 1
ATOM 6816 O O . ASP B 1 522 ? 27.550 -3.385 194.766 1.00 44.95 497 ASP B O 1
ATOM 6821 N N . ALA B 1 523 ? 27.313 -2.292 196.705 1.00 44.75 498 ALA B N 1
ATOM 6822 C CA . ALA B 1 523 ? 26.372 -3.277 197.253 1.00 50.26 498 ALA B CA 1
ATOM 6823 C C . ALA B 1 523 ? 25.032 -3.368 196.509 1.00 52.57 498 ALA B C 1
ATOM 6824 O O . ALA B 1 523 ? 24.372 -4.392 196.604 1.00 57.05 498 ALA B O 1
ATOM 6826 N N . ASP B 1 524 ? 24.618 -2.313 195.803 1.00 54.35 499 ASP B N 1
ATOM 6827 C CA . ASP B 1 524 ? 23.376 -2.336 194.994 1.00 57.13 499 ASP B CA 1
ATOM 6828 C C . ASP B 1 524 ? 23.594 -2.574 193.499 1.00 52.18 499 ASP B C 1
ATOM 6829 O O . ASP B 1 524 ? 22.637 -2.808 192.760 1.00 48.01 499 ASP B O 1
ATOM 6834 N N . PHE B 1 525 ? 24.842 -2.483 193.050 1.00 56.49 500 PHE B N 1
ATOM 6835 C CA . PHE B 1 525 ? 25.183 -2.646 191.634 1.00 62.19 500 PHE B CA 1
ATOM 6836 C C . PHE B 1 525 ? 24.510 -3.894 191.045 1.00 59.62 500 PHE B C 1
ATOM 6837 O O . PHE B 1 525 ? 24.451 -4.912 191.727 1.00 63.90 500 PHE B O 1
ATOM 6845 N N . PRO B 1 526 ? 23.971 -3.844 189.821 1.00 56.22 501 PRO B N 1
ATOM 6846 C CA . PRO B 1 526 ? 23.992 -2.707 188.914 1.00 51.97 501 PRO B CA 1
ATOM 6847 C C . PRO B 1 526 ? 22.881 -1.639 189.122 1.00 50.29 501 PRO B C 1
ATOM 6848 O O . PRO B 1 526 ? 22.791 -0.728 188.304 1.00 53.88 501 PRO B O 1
ATOM 6852 N N . HIS B 1 527 ? 22.051 -1.735 190.166 1.00 47.55 502 HIS B N 1
ATOM 6853 C CA . HIS B 1 527 ? 20.988 -0.737 190.394 1.00 50.40 502 HIS B CA 1
ATOM 6854 C C . HIS B 1 527 ? 21.583 0.524 191.037 1.00 45.15 502 HIS B C 1
ATOM 6855 O O . HIS B 1 527 ? 22.294 0.425 192.043 1.00 40.38 502 HIS B O 1
ATOM 6862 N N . PRO B 1 528 ? 21.291 1.715 190.475 1.00 40.87 503 PRO B N 1
ATOM 6863 C CA . PRO B 1 528 ? 21.810 2.901 191.159 1.00 37.00 503 PRO B CA 1
ATOM 6864 C C . PRO B 1 528 ? 21.096 3.129 192.498 1.00 34.15 503 PRO B C 1
ATOM 6865 O O . PRO B 1 528 ? 19.951 2.684 192.702 1.00 32.44 503 PRO B O 1
ATOM 6869 N N . LEU B 1 529 ? 21.735 3.917 193.331 1.00 33.42 504 LEU B N 1
ATOM 6870 C CA . LEU B 1 529 ? 21.177 4.383 194.563 1.00 34.75 504 LEU B CA 1
ATOM 6871 C C . LEU B 1 529 ? 20.268 5.541 194.154 1.00 33.67 504 LEU B C 1
ATOM 6872 O O . LEU B 1 529 ? 20.671 6.393 193.421 1.00 30.75 504 LEU B O 1
ATOM 6877 N N . ARG B 1 530 ? 19.045 5.540 194.635 1.00 29.73 505 ARG B N 1
ATOM 6878 C CA . ARG B 1 530 ? 18.113 6.595 194.346 1.00 30.20 505 ARG B CA 1
ATOM 6879 C C . ARG B 1 530 ? 17.944 7.414 195.630 1.00 29.35 505 ARG B C 1
ATOM 6880 O O . ARG B 1 530 ? 17.228 7.032 196.525 1.00 29.68 505 ARG B O 1
ATOM 6888 N N . LEU B 1 531 ? 18.632 8.536 195.705 1.00 27.18 506 LEU B N 1
ATOM 6889 C CA . LEU B 1 531 ? 18.622 9.386 196.876 1.00 27.67 506 LEU B CA 1
ATOM 6890 C C . LEU B 1 531 ? 17.776 10.644 196.856 1.00 28.61 506 LEU B C 1
ATOM 6891 O O . LEU B 1 531 ? 17.661 11.273 195.860 1.00 28.85 506 LEU B O 1
ATOM 6896 N N . ARG B 1 532 ? 17.225 10.989 198.003 1.00 26.25 507 ARG B N 1
ATOM 6897 C CA . ARG B 1 532 ? 16.497 12.210 198.213 1.00 26.95 507 ARG B CA 1
ATOM 6898 C C . ARG B 1 532 ? 17.243 13.027 199.256 1.00 27.09 507 ARG B C 1
ATOM 6899 O O . ARG B 1 532 ? 16.971 14.176 199.384 1.00 25.27 507 ARG B O 1
ATOM 6907 N N . LEU B 1 533 ? 18.176 12.413 199.983 1.00 23.95 508 LEU B N 1
ATOM 6908 C CA . LEU B 1 533 ? 18.967 13.141 200.937 1.00 23.60 508 LEU B CA 1
ATOM 6909 C C . LEU B 1 533 ? 20.313 12.486 201.135 1.00 24.07 508 LEU B C 1
ATOM 6910 O O . LEU B 1 533 ? 20.455 11.250 201.028 1.00 24.00 508 LEU B O 1
ATOM 6915 N N . MET B 1 534 ? 21.300 13.338 201.412 1.00 23.77 509 MET B N 1
ATOM 6916 C CA . MET B 1 534 ? 22.606 12.890 201.850 1.00 25.10 509 MET B CA 1
ATOM 6917 C C . MET B 1 534 ? 23.072 13.810 202.964 1.00 24.88 509 MET B C 1
ATOM 6918 O O . MET B 1 534 ? 22.725 15.003 203.012 1.00 25.49 509 MET B O 1
ATOM 6923 N N . GLY B 1 535 ? 23.832 13.256 203.895 1.00 23.45 510 GLY B N 1
ATOM 6924 C CA . GLY B 1 535 ? 24.439 14.037 204.921 1.00 25.71 510 GLY B CA 1
ATOM 6925 C C . GLY B 1 535 ? 25.758 13.485 205.329 1.00 26.40 510 GLY B C 1
ATOM 6926 O O . GLY B 1 535 ? 26.062 12.350 205.036 1.00 26.77 510 GLY B O 1
ATOM 6927 N N . VAL B 1 536 ? 26.562 14.319 205.973 1.00 27.29 511 VAL B N 1
ATOM 6928 C CA . VAL B 1 536 ? 27.832 13.883 206.508 1.00 28.03 511 VAL B CA 1
ATOM 6929 C C . VAL B 1 536 ? 27.923 14.427 207.899 1.00 30.22 511 VAL B C 1
ATOM 6930 O O . VAL B 1 536 ? 27.492 15.552 208.138 1.00 30.20 511 VAL B O 1
ATOM 6934 N N . ARG B 1 537 ? 28.485 13.613 208.805 1.00 31.31 512 ARG B N 1
ATOM 6935 C CA . ARG B 1 537 ? 28.620 13.942 210.220 1.00 32.92 512 ARG B CA 1
ATOM 6936 C C . ARG B 1 537 ? 30.016 13.578 210.718 1.00 34.64 512 ARG B C 1
ATOM 6937 O O . ARG B 1 537 ? 30.585 12.540 210.327 1.00 32.93 512 ARG B O 1
ATOM 6945 N N . ILE B 1 538 ? 30.581 14.440 211.555 1.00 34.93 513 ILE B N 1
ATOM 6946 C CA . ILE B 1 538 ? 31.863 14.124 212.182 1.00 38.66 513 ILE B CA 1
ATOM 6947 C C . ILE B 1 538 ? 31.643 14.054 213.683 1.00 37.06 513 ILE B C 1
ATOM 6948 O O . ILE B 1 538 ? 30.843 14.819 214.241 1.00 33.79 513 ILE B O 1
ATOM 6953 N N . SER B 1 539 ? 32.302 13.084 214.309 1.00 37.25 514 SER B N 1
ATOM 6954 C CA . SER B 1 539 ? 32.150 12.856 215.759 1.00 41.03 514 SER B CA 1
ATOM 6955 C C . SER B 1 539 ? 33.464 12.314 216.330 1.00 42.46 514 SER B C 1
ATOM 6956 O O . SER B 1 539 ? 34.500 12.315 215.620 1.00 37.75 514 SER B O 1
ATOM 6959 N N . SER B 1 540 ? 33.434 11.890 217.608 1.00 44.13 515 SER B N 1
ATOM 6960 C CA . SER B 1 540 ? 34.637 11.422 218.330 1.00 43.28 515 SER B CA 1
ATOM 6961 C C . SER B 1 540 ? 35.717 12.510 218.367 1.00 41.29 515 SER B C 1
ATOM 6962 O O . SER B 1 540 ? 36.836 12.329 217.860 1.00 41.39 515 SER B O 1
ATOM 6965 N N . PHE B 1 541 ? 35.342 13.651 218.937 1.00 44.37 516 PHE B N 1
ATOM 6966 C CA . PHE B 1 541 ? 36.274 14.736 219.202 1.00 51.46 516 PHE B CA 1
ATOM 6967 C C . PHE B 1 541 ? 37.061 14.368 220.460 1.00 56.73 516 PHE B C 1
ATOM 6968 O O . PHE B 1 541 ? 36.520 13.705 221.339 1.00 60.15 516 PHE B O 1
ATOM 6976 N N . PRO B 1 542 ? 38.320 14.820 220.574 1.00 66.09 517 PRO B N 1
ATOM 6977 C CA . PRO B 1 542 ? 39.157 14.414 221.726 1.00 75.24 517 PRO B CA 1
ATOM 6978 C C . PRO B 1 542 ? 38.721 14.868 223.153 1.00 83.43 517 PRO B C 1
ATOM 6979 O O . PRO B 1 542 ? 39.450 14.599 224.119 1.00 88.79 517 PRO B O 1
ATOM 6983 N N . ASN B 1 543 ? 37.571 15.548 223.274 1.00 90.02 518 ASN B N 1
ATOM 6984 C CA . ASN B 1 543 ? 36.850 15.754 224.554 1.00 93.73 518 ASN B CA 1
ATOM 6985 C C . ASN B 1 543 ? 37.525 16.751 225.510 1.00 98.60 518 ASN B C 1
ATOM 6986 O O . ASN B 1 543 ? 38.422 16.406 226.284 1.00 99.17 518 ASN B O 1
#

Secondary structure (DSSP, 8-state):
-TTTS----STT-TT--HHHHHHHHHHHHTT-HHHHHHHHHHHHHHHHHHHHHHHHHH--HHHHHHHHHHHHHHHHHHHHT------EEEEEETTHHHHHHHHHSGGGTTS-EEEE-SS-EEEE-HHHHTTT--TTS-HHHHHHH-TTPEEE---HHHHHHHHHHHHHHHHTT-TT-EE-SSSEEEEE-HHHHHHHTT--GGGGEEE---EEE--SSHHHHHHHHHHHHHHHHS--EEEEEESSHHHHHHHHHHT-SS-EEE--SSHHHHHHHHTT-BGGGSTT--HHHHHHHHHTT--BHHHHHHTHHHHHHHS-HHHHHHHHHHHTT---SSPPP-----EEEEEEEEEEE--HHHHHHHHHHHHHHHHHHHHHTT--EEEEEEEEEETT--EEEEEEEEEEEE-SHHHHHHHHHHHHHHHHHHHTTSPP-EEEEEEEEE----/-----STT-SS--HHHHHHHHHHHHTTSHHHHHHHHHHHHHHHHHHHHHHHHHH--HHHHHHHHHHHHHHHHHHHHT------EEEEEETTHHHHHHHHT-GGGTTS-EEEEETTEEEEE-HHHHTTT--TTS-HHHHHHH-TT-EEEPP-HHHHHHHHHHHHHHHHHH-TT-EE-SSSEEEEE-HHHHHHHTT--GGGGEEE---EEE--SSHHHHHHHHHHHHHHHHS--EEEEEESSHHHHHHHHHHT-SS-EEE--SSHHHHHHHHTT-BGGGSTT--HHHHHHHHHTT--BHHHHHHTHHHHHHHS-HHHHHHHHHHHTT----SPPP-----EEEEEEEEEEE--HHHHHHHHHHHHH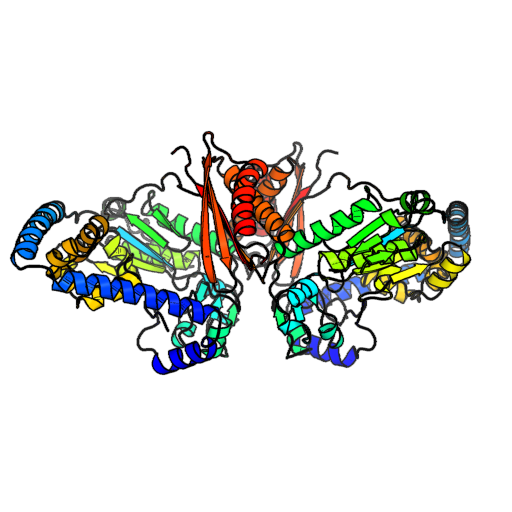HHHHHHHHTT--EEEEEEEEEETT--EEEEEEEEEEEE-SHHHHHHHHHHHHHHHHHHHTTSPP-EEEEEEEEE----

Foldseek 3Di:
DAQQQFDQLAFLQPDDDSVVLSVLSCVVCPPALQVVVRVVVVVVLVVLLVVLVVLLVPDDPVLLVVLVVVLVVVLVVVVVPDDLQWKKKKKFFAQQQVQLVCVVVVVCVPDWEFEAAQQFTQATHSRLSHLSDTGGDHNVSSCSSPVRYHYHYGDVVVLQVLLVQLVVLLCVQAVQWAADDSGMIMGTNSVVLVVQVPDPQVVQWAPACVIDGFHRDPVSVVVSSQRSSCRVRVTGMFMEIGQADQRGQLQRRPPPDRYGYYQNRDQVSLCVVQVFAFPCSTPPCDPSNCVSVVSVVHGGLCVLCVCLSVCPSSDDPVVSVVSSCSSSSHHDNDDDHDDDDFKDKDKDFAAKDFDPVVVLVVLLVQLQVRLVVCVVVVWWAFKKKKWFAASSRDIDIDMDGHDDTDRHSVVNSVVVVVRVVVVQVVPPPGTGITRMMMMMGGHTPD/DFPQLAPLQPPAPVVVLVVLLCVVDPPALQVVVVVVVVVVLVVLLVVLVVVLVPQDPVLLVVLVVVLVVVLVVVVVPFDLQWKKKKKFFAQQQQQLVCVPDVVPPVFKEFEAAQQFTQATHSNLSNLSDTGGDGNVSSCSSPVRYHYHYTDVVVLQVLLVVLVVLLCVQAVQWADDDSGMIMGTNNVVLVVQQPDDQVVQWDPACPIDGFDSDPVRVVVSSQRSSCRRRVGGMFMAIGQADQRGQLQSRPPPDRYYDYQRSDQVSLCVVQPFAFPCSTPPCDPSNCVSVVSVVDGGLCSLCVCLSVCPSSDDPVVSSVSSCSSSSHHHNDDDHDDDDFKDKDKDFDAKDFDLVVVLVVLLVRLQVQLVVCVVVVWWAFKKKKWFAASSRDIDIDMDGDDDTDRHSVVNSVRSVVRVVVVQVVPPPGTGITRMMMMMGGHTVD

CATH classification: 1.10.150.810 (+3 more: 3.30.70.270, 3.40.1170.60, 3.30.1490.100)

=== Feature glossary ===
Each block in this record encodes a different view of the same protein. In brief:

Predicted aligned error. PAE(i, j) answers: if I align the predicted and true structures on residue i, how far off (in Å) do I expect residue j to be? A block-diagonal PAE matrix with low values on the blocks and high values off-diagonal is the signature of a multi-domain protein with confidently predicted domains but uncertain inter-domain orientation.

Contact-map, Ramachandran, and PAE plots. Plot images: a contact map (which residues are close in 3D, as an N×N binary image), a Ramachandran scatter (backbone torsion angles, revealing secondary-structure composition at a glance), and — for AlphaFold structures — a PAE heatmap (pairwise prediction confidence).

Backbone torsions (φ/ψ). φ (phi) and ψ (psi) are the two rotatable backbone dihedrals per residue: φ is the C(i-1)–N–Cα–C torsion, ψ is the N–Cα–C–N(i+1) torsion, both in degrees on (−180°, 180°]. α-helical residues cluster near (−60°, −45°); β-strand residues near (−120°, +130°). A Ramachandran plot is simply a scatter of (φ, ψ) for every residue.

Foldseek 3Di. A 3Di character summarizes, for each residue, the relative orientation of the Cα frame of its nearest spatial neighbor. Because it encodes fold topology rather than chemistry, 3Di alignments detect remote structural similarity that sequence alignment misses.

Radius of gyration, Cα contacts, bounding box. Three whole-structure scalars: the radius of gyration (RMS distance of Cα from centroid, in Å), the count of Cα–Cα contacts (pairs closer than 8 Å and separated by more than four residues in sequence — i.e. tertiary, not local, contacts), and the bounding-box dimensions. Together they distinguish compact globular folds from extended fibres or disordered chains.

Sequence. Sequence gives the chain of amino acids in standard one-letter code (A=alanine, C=cysteine, …, Y=tyrosine), read N→C. It is the only feature that is directly encoded by the gene; all structural features are derived from the folded form of this sequence.

mmCIF coordinates. Atomic coordinates in PDBx/mmCIF format — the same representation the Protein Data Bank distributes. Each line of the _atom_site loop places one backbone atom in Cartesian space (units: ångströms, origin: arbitrary).

Secondary structure (3-state, P-SEA). Three-state secondary structure (P-SEA) collapses the eight DSSP classes into helix (a), strand (b), and coil (c). P-SEA assigns these from Cα geometry alone — distances and angles — without requiring backbone oxygens, so it works on any Cα trace.

InterPro / GO / CATH / organism. Functional annotations link the protein to curated databases. InterPro entries identify conserved domains and families by matching the sequence against member-database signatures (Pfam, PROSITE, CDD, …). Gene Ontology (GO) terms describe molecular function, biological process, and cellular component in a controlled vocabulary. CATH places the structure in a hierarchical fold classification (Class/Architecture/Topology/Homologous-superfamily). The organism is the source species.

B-factor. B-factor (Debye–Waller factor) reflects atomic displacement in the crystal lattice. It is an experimental observable (units Å²), not a prediction; low values mean the atom is pinned down, high values mean it moves or is heterogeneous across the crystal.

Rendered structure images. Structure images are PyMOL renders from six orthogonal camera directions. Cartoon representation draws helices as coils and strands as arrows; sticks shows the backbone as bonds; surface shows the solvent-excluded envelope. Rainbow coloring maps sequence position to hue (blue→red, N→C); chain coloring assigns a distinct color per polypeptide.

Solvent-accessible surface area. Solvent-accessible surface area (SASA) is the area in Å² traced out by the centre of a 1.4 Å probe sphere (a water molecule) rolled over the protein's van der Waals surface (Shrake–Rupley / Lee–Richards construction). Buried residues have near-zero SASA; fully exposed residues can exceed 200 Å². The total SASA scales roughly with the number of surface residues.

Secondary structure (8-state, DSSP). The SS8 string is DSSP's per-residue secondary-structure call. α-helix (H) means an i→i+4 H-bond ladder; β-strand (E) means the residue participates in a β-sheet; 3₁₀ (G) and π (I) are tighter and wider helices; T/S are turns/bends; '-' is loop.

pLDDT. For AlphaFold models, the B-factor field carries pLDDT — the model's own estimate of local accuracy on a 0–100 scale. Regions with pLDDT<50 should be treated as essentially unmodeled; they often correspond to intrinsically disordered segments.

Nearest PDB structures. Nearest PDB neighbors are the top structural matches found by Foldseek when searching this structure against the entire Protein Data Bank. Each hit reports a TM-score (0 to 1; >0.5 almost always implies the same fold) and an E-value. These are *structural* homologs — they may share no detectable sequence similarity.